Protein 3AJX (pdb70)

Foldseek 3Di:
DFEEEAAADAELVLLQVLCVLAVVLGQEYEDDCNNCVRPNLLSQLVNCVVVVNHAYEYAVQAQDPQLVVLQVNVVSPHQEYEHELNHDLVSLLNSQVNCVVSVGFYEYEPEPPPQLLVSQLVSVVSPHQFYELEYDPVRLPDPPDDQVVSLVSLLSNPTAYEYYRQDALVCLVVNVVSPHPYYYHYCQQSVDPRNNVRSNSSSVSHD/DFEEEAAADAELVLLQVLCVLQVVLGQEYEDDCNNCVRPNLLSQLVSCVVCVVHQYEYAVQAQDPQLVVLQVNVVSPHQEYEHELPHDLVSLLNVQVNCVVSVGFYEYEDEPPPQLLVSQLVSVVSPHQGYELEYDPVRLPDPPDDQVVSLVSLLNNVTAYEYYDQDALVCLVVRVVSPHPYYYDYCQQSVDPRNNVSSVSNSVSHD/DFEEEAAADAELVLLQVLCVLAVVLGQEYEDDCNNCVRPNLLSLLVSCVVPVNHQYEYANQAQDPQLVVLQVNVVSHHQEYEHELNHDLVSLLNNQVSCVVSVGFYEYEDEPPPLLLVSQLVSVVSPHQFYELDYDPVRLPDPPDDQVVSLVSCLSNPTAYEYYRQDALVCLVVNVVSPHPYYYHYCQQSVDPRNNVSSNSSSVSHD/DFEEEAEADAELVLLQVLCVLQVVLGQEYEDDCNNCVRPNLLSQLVSCVVCVNHQYEYAVCAQDPQQVVLQVNVVSPHQEYEHELPHDLVSLLNNQVNCVVSVGFYEYEDEPPPQLLVSQLVSVVSPHQGYELEYDPVRLPDPPDDQVVSLVSLLNNPTAYEYYHQDALVCLVVRVVSPHPYYYDYCQQSVDPRNSVRSVSNSVSHD

CATH classification: 3.20.20.70

Secondary structure (DSSP, 8-state):
-EEEEEE--S-HHHHHHHHHHHGGG-SEEEE-HHHHHHH-THHHHHHHHHSTTSEEEEEEEE-S-HHHHHHHHHHTT-SEEEEETTS-HHHHHHHHHHHHHHT-EEEEE-TT-SSHHHHHHHHHHTT-SEEEEE--HHHHTSTT--THHHHHHHHHHTS-EEEESS--GGGHHHHHHTT-SEEEESHHHHTSSSHHHHHHHHHHT--/-EEEEEE--S-HHHHHHHHHHHGGG-SEEEE-HHHHHHH-THHHHHHHHH-TTSEEEEEEEE-S-HHHHHHHHHHTT-SEEEEETTS-HHHHHHHHHHHHHHT-EEEEE-TT-SSHHHHHHHHHTTT-SEEEEE--HHHHTSTT--THHHHHHHHHHTS-EEEESS--GGGHHHHHHTT-SEEEESHHHHTSSSHHHHHHHHHHH--/-EEEEEE--S-HHHHHHHHHHHGGG-SEEEE-HHHHHHH-THHHHHHHHH-TTSEEEEEEEE-S-HHHHHHHHHHTT-SEEEEETTS-HHHHHHHHHHHHHHT-EEEEE-TT-SSHHHHHHHHHHTT-SEEEEE--HHHHTSTT--THHHHHHHHHHTS-EEEESS--GGGHHHHHHTT-SEEEESHHHHTSSSHHHHHHHHHHT--/-EEEEEE--SSHHHHHHHHHHHGGG-SEEEE-HHHHHHH-THHHHHHHHH-TTSEEEEEEEE-S-HHHHHHHHHHTT-SEEEEETTS-HHHHHHHHHHHHHTT-EEEEE-TT-SSHHHHHHHHHTTT-SEEEEE--HHHHTSTT--THHHHHHHHHH-S-EEEESS--GGGHHHHHHTT-SEEEESHHHHTSSSHHHHHHHHHHH--

B-factor: mean 15.01, std 6.83, range [3.94, 45.43]

Radius of gyration: 31.23 Å; Cα contacts (8 Å, |Δi|>4): 1990; chains: 4; bounding box: 54×45×104 Å

Solvent-accessible surface area: 30553 Å² total; per-residue (Å²): 50,80,0,0,0,6,0,28,22,39,33,20,120,36,0,61,96,11,0,48,84,0,10,129,45,1,42,3,0,6,0,0,7,14,0,1,5,19,51,0,24,70,0,0,69,30,0,44,172,55,29,81,144,55,56,0,1,0,4,1,21,2,9,19,13,0,85,71,3,2,34,25,0,3,149,15,17,0,32,20,1,0,0,1,2,29,2,48,68,39,1,0,42,15,0,18,141,5,2,114,80,58,143,55,2,1,0,0,0,0,8,41,22,166,71,27,16,74,28,0,87,86,0,114,86,52,28,4,94,20,0,3,0,22,0,2,83,30,50,48,84,86,134,79,62,78,18,87,48,8,10,56,17,2,94,149,1,189,6,69,9,0,0,7,6,33,2,119,68,92,44,0,74,40,0,42,184,9,51,6,83,2,0,7,0,16,41,32,0,30,25,32,22,31,18,30,10,15,0,81,56,1,75,82,33,26,128,54,95,0,0,0,8,0,32,47,65,37,19,125,32,0,58,106,8,0,47,92,0,10,130,47,2,45,3,0,6,0,0,6,15,0,1,5,18,52,0,23,72,0,0,68,29,0,47,176,57,23,92,115,36,56,0,1,0,4,1,20,2,8,19,15,0,58,29,4,1,16,13,0,5,140,14,18,0,34,20,1,0,0,1,1,36,3,47,66,34,1,0,45,12,0,30,123,2,3,140,71,56,141,58,2,1,0,0,0,0,8,48,28,183,74,24,8,63,34,0,96,82,0,105,89,50,32,0,109,22,0,3,0,21,0,2,90,31,54,46,85,88,137,77,62,79,18,86,47,9,9,53,15,1,92,141,3,201,17,40,9,0,0,7,7,38,3,124,66,92,41,0,75,40,0,43,188,12,45,6,91,6,0,6,0,15,43,30,0,54,62,34,117,79,20,32,40,10,0,122,100,2,74,83,29,26,127,50,80,0,0,0,6,0,26,40,57,37,19,125,26,0,59,101,9,0,48,85,0,9,127,48,2,46,2,0,6,0,0,6,13,0,1,5,21,53,0,21,72,0,0,70,28,0,45,175,55,29,83,141,53,53,0,0,0,4,1,19,2,9,18,14,0,86,72,3,1,34,26,0,3,148,16,16,0,32,21,1,0,0,1,2,28,3,50,68,39,1,0,43,15,0,17,143,4,2,109,81,61,144,56,2,2,0,0,0,0,9,42,22,164,69,26,12,64,29,0,86,83,0,109,88,53,24,3,95,20,0,3,0,21,0,2,63,29,55,48,84,84,136,79,63,81,22,90,46,8,13,58,17,2,98,134,1,191,7,67,9,0,0,8,5,32,2,118,49,92,44,0,53,41,0,39,173,11,54,7,77,1,0,7,0,15,31,33,0,31,8,30,21,20,18,26,30,14,0,101,73,1,74,83,30,24,128,55,99,0,0,0,8,0,31,48,62,40,22,126,32,0,60,104,7,0,47,92,0,8,126,47,3,47,3,0,8,0,0,6,13,0,1,5,19,54,0,20,72,0,0,68,28,0,51,178,58,22,98,111,34,57,0,0,0,4,1,22,2,7,19,15,0,29,12,4,1,34,9,0,6,169,14,17,0,33,20,1,0,1,0,1,37,2,49,66,35,1,0,45,13,0,29,100,3,3,144,54,86,142,59,2,1,0,0,0,0,8,49,25,183,78,25,8,65,36,0,91,82,0,103,87,52,33,0,108,23,0,4,0,22,0,1,91,29,56,47,85,89,135,75,65,81,19,90,47,9,10,56,15,1,88,139,3,199,18,36,8,0,0,7,5,37,4,126,63,91,43,0,76,39,0,43,179,9,46,6,90,6,0,6,0,15,42,33,0,54,61,34,117,80,17,32,40,15,0,122,98,2,76,83,28,25,128

InterPro domains:
  IPR001754 Orotidine 5'-phosphate decarboxylase domain [PF00215] (1-201)
  IPR001754 Orotidine 5'-phosphate decarboxylase domain [SM00934] (2-202)
  IPR011060 Ribulose-phosphate binding barrel [SSF51366] (2-206)
  IPR013785 Aldolase-type TIM barrel [G3DSA:3.20.20.70] (1-207)
  IPR017553 3-hexulose-6-phosphate synthase [TIGR03128] (3-206)
  IPR041710 HPS/KGPDC domain [cd04726] (1-191)

Organism: Mycobacterium gastri (NCBI:txid1777)

Structure (mmCIF, N/CA/C/O backbone):
data_3AJX
#
_entry.id   3AJX
#
_cell.length_a   65.043
_cell.length_b   57.354
_cell.length_c   113.623
_cell.angle_alpha   90.00
_cell.angle_beta   90.69
_cell.angle_gamma   90.00
#
_symmetry.space_group_name_H-M   'P 1 21 1'
#
loop_
_entity.id
_entity.type
_entity.pdbx_description
1 polymer '3-hexulose-6-phosphate synthase'
2 non-polymer 'CHLORIDE ION'
3 non-polymer 'MAGNESIUM ION'
4 non-polymer 'SULFATE ION'
5 water water
#
loop_
_atom_site.group_PDB
_atom_site.id
_atom_site.type_symbol
_atom_site.label_atom_id
_atom_site.label_alt_id
_atom_site.label_comp_id
_atom_site.label_asym_id
_atom_site.label_entity_id
_atom_site.label_seq_id
_atom_site.pdbx_PDB_ins_code
_atom_site.Cartn_x
_atom_site.Cartn_y
_atom_site.Cartn_z
_atom_site.occupancy
_atom_site.B_iso_or_equiv
_atom_site.auth_seq_id
_atom_site.auth_comp_id
_atom_site.auth_asym_id
_atom_site.auth_atom_id
_atom_site.pdbx_PDB_model_num
ATOM 1 N N . MET A 1 1 ? 39.979 -9.608 24.763 1.00 14.32 1001 MET A N 1
ATOM 2 C CA . MET A 1 1 ? 38.671 -9.340 24.098 1.00 12.60 1001 MET A CA 1
ATOM 3 C C . MET A 1 1 ? 38.079 -8.019 24.567 1.00 13.38 1001 MET A C 1
ATOM 4 O O . MET A 1 1 ? 38.093 -7.705 25.756 1.00 14.29 1001 MET A O 1
ATOM 9 N N . LYS A 1 2 ? 37.556 -7.248 23.621 1.00 12.21 1002 LYS A N 1
ATOM 10 C CA . LYS A 1 2 ? 36.957 -5.958 23.926 1.00 11.70 1002 LYS A CA 1
ATOM 11 C C . LYS A 1 2 ? 35.447 -6.078 24.101 1.00 10.57 1002 LYS A C 1
ATOM 12 O O . LYS A 1 2 ? 34.840 -7.075 23.706 1.00 11.10 1002 LYS A O 1
ATOM 18 N N . LEU A 1 3 ? 34.850 -5.054 24.704 1.00 9.93 1003 LEU A N 1
ATOM 19 C CA . LEU A 1 3 ? 33.412 -5.030 24.922 1.00 9.75 1003 LEU A CA 1
ATOM 20 C C . LEU A 1 3 ? 32.804 -3.886 24.131 1.00 9.67 1003 LEU A C 1
ATOM 21 O O . LEU A 1 3 ? 33.278 -2.750 24.198 1.00 10.47 1003 LEU A O 1
ATOM 26 N N . GLN A 1 4 ? 31.751 -4.196 23.382 1.00 8.40 1004 GLN A N 1
ATOM 27 C CA . GLN A 1 4 ? 31.060 -3.209 22.564 1.00 8.85 1004 GLN A CA 1
ATOM 28 C C . GLN A 1 4 ? 29.591 -3.091 22.960 1.00 7.68 1004 GLN A C 1
ATOM 29 O O . GLN A 1 4 ? 28.896 -4.101 23.097 1.00 10.24 1004 GLN A O 1
ATOM 35 N N . VAL A 1 5 ? 29.118 -1.862 23.155 1.00 7.71 1005 VAL A N 1
ATOM 36 C CA . VAL A 1 5 ? 27.712 -1.656 23.487 1.00 9.11 1005 VAL A CA 1
ATOM 37 C C . VAL A 1 5 ? 26.947 -1.282 22.219 1.00 8.58 1005 VAL A C 1
ATOM 38 O O . VAL A 1 5 ? 27.310 -0.341 21.514 1.00 9.18 1005 VAL A O 1
ATOM 42 N N . ALA A 1 6 ? 25.906 -2.048 21.916 1.00 8.07 1006 ALA A N 1
ATOM 43 C CA . ALA A 1 6 ? 25.092 -1.779 20.737 1.00 9.02 1006 ALA A CA 1
ATOM 44 C C . ALA A 1 6 ? 23.915 -0.911 21.155 1.00 10.05 1006 ALA A C 1
ATOM 45 O O . ALA A 1 6 ? 22.947 -1.404 21.743 1.00 9.65 1006 ALA A O 1
ATOM 47 N N . ILE A 1 7 ? 24.007 0.385 20.866 1.00 9.81 1007 ILE A N 1
ATOM 48 C CA . ILE A 1 7 ? 22.935 1.310 21.214 1.00 10.74 1007 ILE A CA 1
ATOM 49 C C . ILE A 1 7 ? 21.871 1.279 20.119 1.00 10.36 1007 ILE A C 1
ATOM 50 O O . ILE A 1 7 ? 21.883 2.087 19.189 1.00 12.40 1007 ILE A O 1
ATOM 55 N N . ASP A 1 8 ? 20.958 0.322 20.233 1.00 12.42 1008 ASP A N 1
ATOM 56 C CA . ASP A 1 8 ? 19.892 0.157 19.261 1.00 13.51 1008 ASP A CA 1
ATOM 57 C C . ASP A 1 8 ? 18.638 0.890 19.716 1.00 15.62 1008 ASP A C 1
ATOM 58 O O . ASP A 1 8 ? 17.555 0.308 19.796 1.00 17.40 1008 ASP A O 1
ATOM 63 N N . LEU A 1 9 ? 18.804 2.173 20.025 1.00 14.56 1009 LEU A N 1
ATOM 64 C CA . LEU A 1 9 ? 17.704 3.013 20.478 1.00 14.68 1009 LEU A CA 1
ATOM 65 C C . LEU A 1 9 ? 17.228 3.907 19.334 1.00 14.76 1009 LEU A C 1
ATOM 66 O O . LEU A 1 9 ? 17.716 3.785 18.209 1.00 14.73 1009 LEU A O 1
ATOM 71 N N . LEU A 1 10 ? 16.291 4.811 19.608 1.00 13.24 1010 LEU A N 1
ATOM 72 C CA . LEU A 1 10 ? 15.752 5.651 18.540 1.00 12.33 1010 LEU A CA 1
ATOM 73 C C . LEU A 1 10 ? 15.963 7.161 18.607 1.00 12.11 1010 LEU A C 1
ATOM 74 O O . LEU A 1 10 ? 15.458 7.887 17.749 1.00 14.65 1010 LEU A O 1
ATOM 79 N N . SER A 1 11 ? 16.691 7.650 19.604 1.00 12.01 1011 SER A N 1
ATOM 80 C CA . SER A 1 11 ? 16.925 9.089 19.689 1.00 11.58 1011 SER A CA 1
ATOM 81 C C . SER A 1 11 ? 18.338 9.406 20.141 1.00 12.22 1011 SER A C 1
ATOM 82 O O . SER A 1 11 ? 18.951 8.640 20.887 1.00 13.56 1011 SER A O 1
ATOM 85 N N . THR A 1 12 ? 18.850 10.542 19.678 1.00 12.78 1012 THR A N 1
ATOM 86 C CA . THR A 1 12 ? 20.190 10.991 20.033 1.00 14.52 1012 THR A CA 1
ATOM 87 C C . THR A 1 12 ? 20.262 11.239 21.537 1.00 15.29 1012 THR A C 1
ATOM 88 O O . THR A 1 12 ? 21.262 10.933 22.185 1.00 14.18 1012 THR A O 1
ATOM 92 N N . GLU A 1 13 ? 19.192 11.798 22.087 1.00 16.89 1013 GLU A N 1
ATOM 93 C CA . GLU A 1 13 ? 19.132 12.075 23.516 1.00 16.99 1013 GLU A CA 1
ATOM 94 C C . GLU A 1 13 ? 19.321 10.779 24.305 1.00 15.38 1013 GLU A C 1
ATOM 95 O O . GLU A 1 13 ? 20.133 10.713 25.226 1.00 15.25 1013 GLU A O 1
ATOM 101 N N . ALA A 1 14 ? 18.571 9.748 23.928 1.00 14.47 1014 ALA A N 1
ATOM 102 C CA . ALA A 1 14 ? 18.650 8.452 24.599 1.00 14.05 1014 ALA A CA 1
ATOM 103 C C . ALA A 1 14 ? 20.028 7.821 24.432 1.00 14.24 1014 ALA A C 1
ATOM 104 O O . ALA A 1 14 ? 20.572 7.239 25.373 1.00 13.64 1014 ALA A O 1
ATOM 106 N N . ALA A 1 15 ? 20.584 7.933 23.230 1.00 13.48 1015 ALA A N 1
ATOM 107 C CA . ALA A 1 15 ? 21.897 7.369 22.938 1.00 12.01 1015 ALA A CA 1
ATOM 108 C C . ALA A 1 15 ? 22.982 8.038 23.776 1.00 12.55 1015 ALA A C 1
ATOM 109 O O . ALA A 1 15 ? 23.850 7.365 24.330 1.00 12.53 1015 ALA A O 1
ATOM 111 N N . LEU A 1 16 ? 22.932 9.363 23.867 1.00 12.71 1016 LEU A N 1
ATOM 112 C CA . LEU A 1 16 ? 23.914 10.108 24.649 1.00 13.63 1016 LEU A CA 1
ATOM 113 C C . LEU A 1 16 ? 23.812 9.781 26.136 1.00 14.26 1016 LEU A C 1
ATOM 114 O O . LEU A 1 16 ? 24.826 9.620 26.816 1.00 13.40 1016 LEU A O 1
ATOM 119 N N . GLU A 1 17 ? 22.587 9.689 26.646 1.00 15.26 1017 GLU A N 1
ATOM 120 C CA . GLU A 1 17 ? 22.398 9.375 28.054 1.00 17.03 1017 GLU A CA 1
ATOM 121 C C . GLU A 1 17 ? 22.946 7.989 28.367 1.00 17.07 1017 GLU A C 1
ATOM 122 O O . GLU A 1 17 ? 23.620 7.798 29.378 1.00 16.30 1017 GLU A O 1
ATOM 128 N N . LEU A 1 18 ? 22.667 7.023 27.494 1.00 14.48 1018 LEU A N 1
ATOM 129 C CA . LEU A 1 18 ? 23.150 5.663 27.703 1.00 14.64 1018 LEU A CA 1
ATOM 130 C C . LEU A 1 18 ? 24.667 5.607 27.613 1.00 14.53 1018 LEU A C 1
ATOM 131 O O . LEU A 1 18 ? 25.324 5.005 28.461 1.00 14.16 1018 LEU A O 1
ATOM 136 N N . ALA A 1 19 ? 25.222 6.236 26.581 1.00 14.13 1019 ALA A N 1
ATOM 137 C CA . ALA A 1 19 ? 26.669 6.244 26.396 1.00 14.36 1019 ALA A CA 1
ATOM 138 C C . ALA A 1 19 ? 27.361 6.844 27.617 1.00 15.02 1019 ALA A C 1
ATOM 139 O O . ALA A 1 19 ? 28.436 6.397 28.011 1.00 13.92 1019 ALA A O 1
ATOM 141 N N . GLY A 1 20 ? 26.741 7.857 28.214 1.00 15.54 1020 GLY A N 1
ATOM 142 C CA . GLY A 1 20 ? 27.330 8.486 29.382 1.00 17.32 1020 GLY A CA 1
ATOM 143 C C . GLY A 1 20 ? 27.422 7.552 30.576 1.00 18.10 1020 GLY A C 1
ATOM 144 O O . GLY A 1 20 ? 28.364 7.635 31.367 1.00 18.88 1020 GLY A O 1
ATOM 145 N N . LYS A 1 21 ? 26.447 6.657 30.703 1.00 17.59 1021 LYS A N 1
ATOM 146 C CA . LYS A 1 21 ? 26.404 5.713 31.817 1.00 17.64 1021 LYS A CA 1
ATOM 147 C C . LYS A 1 21 ? 27.292 4.480 31.660 1.00 16.72 1021 LYS A C 1
ATOM 148 O O . LYS A 1 21 ? 27.738 3.907 32.655 1.00 16.59 1021 LYS A O 1
ATOM 154 N N . VAL A 1 22 ? 27.552 4.069 30.422 1.00 15.59 1022 VAL A N 1
ATOM 155 C CA . VAL A 1 22 ? 28.350 2.866 30.189 1.00 13.78 1022 VAL A CA 1
ATOM 156 C C . VAL A 1 22 ? 29.716 3.045 29.527 1.00 14.16 1022 VAL A C 1
ATOM 157 O O . VAL A 1 22 ? 30.500 2.100 29.479 1.00 13.80 1022 VAL A O 1
ATOM 161 N N . ALA A 1 23 ? 30.004 4.244 29.026 1.00 13.99 1023 ALA A N 1
ATOM 162 C CA . ALA A 1 23 ? 31.269 4.516 28.340 1.00 15.89 1023 ALA A CA 1
ATOM 163 C C . ALA A 1 23 ? 32.524 3.996 29.040 1.00 16.88 1023 ALA A C 1
ATOM 164 O O . ALA A 1 23 ? 33.398 3.399 28.407 1.00 15.11 1023 ALA A O 1
ATOM 166 N N . GLU A 1 24 ? 32.614 4.227 30.344 1.00 16.97 1024 GLU A N 1
ATOM 167 C CA . GLU A 1 24 ? 33.778 3.802 31.115 1.00 17.38 1024 GLU A CA 1
ATOM 168 C C . GLU A 1 24 ? 34.005 2.294 31.142 1.00 16.68 1024 GLU A C 1
ATOM 169 O O . GLU A 1 24 ? 35.111 1.838 31.431 1.00 17.29 1024 GLU A O 1
ATOM 175 N N . TYR A 1 25 ? 32.969 1.521 30.833 1.00 14.76 1025 TYR A N 1
ATOM 176 C CA . TYR A 1 25 ? 33.078 0.066 30.857 1.00 15.50 1025 TYR A CA 1
ATOM 177 C C . TYR A 1 25 ? 33.225 -0.587 29.488 1.00 14.81 1025 TYR A C 1
ATOM 178 O O . TYR A 1 25 ? 33.404 -1.802 29.395 1.00 15.26 1025 TYR A O 1
ATOM 187 N N . VAL A 1 26 ? 33.155 0.209 28.428 1.00 15.19 1026 VAL A N 1
ATOM 188 C CA . VAL A 1 26 ? 33.257 -0.342 27.078 1.00 13.57 1026 VAL A CA 1
ATOM 189 C C . VAL A 1 26 ? 34.396 0.241 26.257 1.00 13.89 1026 VAL A C 1
ATOM 190 O O . VAL A 1 26 ? 34.874 1.347 26.518 1.00 14.15 1026 VAL A O 1
ATOM 194 N N . ASP A 1 27 ? 34.817 -0.519 25.250 1.00 13.38 1027 ASP A N 1
ATOM 195 C CA . ASP A 1 27 ? 35.892 -0.109 24.355 1.00 12.74 1027 ASP A CA 1
ATOM 196 C C . ASP A 1 27 ? 35.307 0.507 23.092 1.00 11.93 1027 ASP A C 1
ATOM 197 O O . ASP A 1 27 ? 35.874 1.434 22.512 1.00 11.60 1027 ASP A O 1
ATOM 202 N N . ILE A 1 28 ? 34.155 -0.014 22.682 1.00 10.30 1028 ILE A N 1
ATOM 203 C CA . ILE A 1 28 ? 33.494 0.439 21.469 1.00 9.86 1028 ILE A CA 1
ATOM 204 C C . ILE A 1 28 ? 32.053 0.833 21.735 1.00 8.98 1028 ILE A C 1
ATOM 205 O O . ILE A 1 28 ? 31.323 0.118 22.422 1.00 9.09 1028 ILE A O 1
ATOM 210 N N . ILE A 1 29 ? 31.657 1.986 21.203 1.00 8.99 1029 ILE A N 1
ATOM 211 C CA . ILE A 1 29 ? 30.286 2.464 21.337 1.00 8.45 1029 ILE A CA 1
ATOM 212 C C . ILE A 1 29 ? 29.651 2.384 19.955 1.00 8.21 1029 ILE A C 1
ATOM 213 O O . ILE A 1 29 ? 30.060 3.089 19.030 1.00 8.68 1029 ILE A O 1
ATOM 218 N N . GLU A 1 30 ? 28.661 1.510 19.823 1.00 8.33 1030 GLU A N 1
ATOM 219 C CA . GLU A 1 30 ? 27.967 1.327 18.555 1.00 9.59 1030 GLU A CA 1
ATOM 220 C C . GLU A 1 30 ? 26.654 2.089 18.475 1.00 10.63 1030 GLU A C 1
ATOM 221 O O . GLU A 1 30 ? 25.852 2.058 19.408 1.00 10.40 1030 GLU A O 1
ATOM 227 N N . LEU A 1 31 ? 26.452 2.773 17.353 1.00 9.62 1031 LEU A N 1
ATOM 228 C CA . LEU A 1 31 ? 25.208 3.489 17.094 1.00 10.98 1031 LEU A CA 1
ATOM 229 C C . LEU A 1 31 ? 24.471 2.519 16.174 1.00 10.20 1031 LEU A C 1
ATOM 230 O O . LEU A 1 31 ? 24.889 2.288 15.037 1.00 9.57 1031 LEU A O 1
ATOM 235 N N . GLY A 1 32 ? 23.390 1.942 16.681 1.00 10.13 1032 GLY A N 1
ATOM 236 C CA . GLY A 1 32 ? 22.634 0.968 15.916 1.00 9.69 1032 GLY A CA 1
ATOM 237 C C . GLY A 1 32 ? 22.025 1.453 14.619 1.00 10.15 1032 GLY A C 1
ATOM 238 O O . GLY A 1 32 ? 21.853 2.650 14.397 1.00 9.86 1032 GLY A O 1
ATOM 239 N N . THR A 1 33 ? 21.687 0.500 13.760 1.00 10.38 1033 THR A N 1
ATOM 240 C CA . THR A 1 33 ? 21.095 0.815 12.471 1.00 10.35 1033 THR A CA 1
ATOM 241 C C . THR A 1 33 ? 19.793 1.609 12.610 1.00 11.44 1033 THR A C 1
ATOM 242 O O . THR A 1 33 ? 19.595 2.604 11.917 1.00 11.74 1033 THR A O 1
ATOM 246 N N . PRO A 1 34 ? 18.884 1.186 13.509 1.00 12.20 1034 PRO A N 1
ATOM 247 C CA . PRO A 1 34 ? 17.637 1.948 13.647 1.00 13.18 1034 PRO A CA 1
ATOM 248 C C . PRO A 1 34 ? 17.884 3.370 14.158 1.00 10.65 1034 PRO A C 1
ATOM 249 O O . PRO A 1 34 ? 17.163 4.300 13.803 1.00 12.25 1034 PRO A O 1
ATOM 253 N N . LEU A 1 35 ? 18.910 3.532 14.988 1.00 11.29 1035 LEU A N 1
ATOM 254 C CA . LEU A 1 35 ? 19.256 4.842 15.537 1.00 10.32 1035 LEU A CA 1
ATOM 255 C C . LEU A 1 35 ? 19.739 5.786 14.439 1.00 11.51 1035 LEU A C 1
ATOM 256 O O . LEU A 1 35 ? 19.365 6.963 14.396 1.00 10.94 1035 LEU A O 1
ATOM 261 N N . ILE A 1 36 ? 20.580 5.269 13.553 1.00 10.32 1036 ILE A N 1
ATOM 262 C CA . ILE A 1 36 ? 21.094 6.068 12.451 1.00 9.47 1036 ILE A CA 1
ATOM 263 C C . ILE A 1 36 ? 19.964 6.424 11.486 1.00 9.30 1036 ILE A C 1
ATOM 264 O O . ILE A 1 36 ? 19.877 7.552 11.016 1.00 9.11 1036 ILE A O 1
ATOM 269 N N . LYS A 1 37 ? 19.085 5.473 11.196 1.00 9.69 1037 LYS A N 1
ATOM 270 C CA . LYS A 1 37 ? 17.985 5.760 10.281 1.00 9.83 1037 LYS A CA 1
ATOM 271 C C . LYS A 1 37 ? 16.998 6.738 10.911 1.00 11.24 1037 LYS A C 1
ATOM 272 O O . LYS A 1 37 ? 16.316 7.488 10.213 1.00 12.27 1037 LYS A O 1
ATOM 278 N N . ALA A 1 38 ? 16.944 6.744 12.237 1.00 11.16 1038 ALA A N 1
ATOM 279 C CA . ALA A 1 38 ? 16.032 7.628 12.946 1.00 12.23 1038 ALA A CA 1
ATOM 280 C C . ALA A 1 38 ? 16.523 9.070 12.994 1.00 11.66 1038 ALA A C 1
ATOM 281 O O . ALA A 1 38 ? 15.773 10.001 12.684 1.00 12.07 1038 ALA A O 1
ATOM 283 N N . GLU A 1 39 ? 17.790 9.241 13.362 1.00 12.24 1039 GLU A N 1
ATOM 284 C CA . GLU A 1 39 ? 18.394 10.564 13.524 1.00 11.69 1039 GLU A CA 1
ATOM 285 C C . GLU A 1 39 ? 19.328 11.051 12.422 1.00 12.09 1039 GLU A C 1
ATOM 286 O O . GLU A 1 39 ? 19.588 12.251 12.318 1.00 12.12 1039 GLU A O 1
ATOM 292 N N . GLY A 1 40 ? 19.843 10.138 11.609 1.00 12.08 1040 GLY A N 1
ATOM 293 C CA . GLY A 1 40 ? 20.770 10.551 10.573 1.00 11.75 1040 GLY A CA 1
ATOM 294 C C . GLY A 1 40 ? 22.171 10.546 11.156 1.00 11.57 1040 GLY A C 1
ATOM 295 O O . GLY A 1 40 ? 22.355 10.215 12.330 1.00 10.90 1040 GLY A O 1
ATOM 296 N N . LEU A 1 41 ? 23.154 10.933 10.349 1.00 11.62 1041 LEU A N 1
ATOM 297 C CA . LEU A 1 41 ? 24.556 10.945 10.763 1.00 11.92 1041 LEU A CA 1
ATOM 298 C C . LEU A 1 41 ? 24.901 11.806 11.978 1.00 11.88 1041 LEU A C 1
ATOM 299 O O . LEU A 1 41 ? 25.917 11.566 12.630 1.00 11.59 1041 LEU A O 1
ATOM 304 N N . SER A 1 42 ? 24.069 12.796 12.295 1.00 12.26 1042 SER A N 1
ATOM 305 C CA . SER A 1 42 ? 24.357 13.665 13.435 1.00 12.86 1042 SER A CA 1
ATOM 306 C C . SER A 1 42 ? 24.478 12.922 14.764 1.00 10.91 1042 SER A C 1
ATOM 307 O O . SER A 1 42 ? 25.154 13.395 15.674 1.00 12.33 1042 SER A O 1
ATOM 310 N N . VAL A 1 43 ? 23.840 11.760 14.890 1.00 11.10 1043 VAL A N 1
ATOM 311 C CA . VAL A 1 43 ? 23.947 11.028 16.148 1.00 10.25 1043 VAL A CA 1
ATOM 312 C C . VAL A 1 43 ? 25.375 10.501 16.318 1.00 10.21 1043 VAL A C 1
ATOM 313 O O . VAL A 1 43 ? 25.888 10.416 17.435 1.00 9.98 1043 VAL A O 1
ATOM 317 N N . ILE A 1 44 ? 26.016 10.158 15.203 1.00 10.27 1044 ILE A N 1
ATOM 318 C CA . ILE A 1 44 ? 27.390 9.667 15.220 1.00 9.59 1044 ILE A CA 1
ATOM 319 C C . ILE A 1 44 ? 28.311 10.787 15.693 1.00 10.61 1044 ILE A C 1
ATOM 320 O O . ILE A 1 44 ? 29.170 10.591 16.553 1.00 12.28 1044 ILE A O 1
ATOM 325 N N . THR A 1 45 ? 28.119 11.966 15.117 1.00 11.57 1045 THR A N 1
ATOM 326 C CA . THR A 1 45 ? 28.932 13.124 15.451 1.00 11.19 1045 THR A CA 1
ATOM 327 C C . THR A 1 45 ? 28.787 13.518 16.913 1.00 11.92 1045 THR A C 1
ATOM 328 O O . THR A 1 45 ? 29.772 13.832 17.579 1.00 12.31 1045 THR A O 1
ATOM 332 N N . ALA A 1 46 ? 27.556 13.485 17.409 1.00 11.48 1046 ALA A N 1
ATOM 333 C CA . ALA A 1 46 ? 27.284 13.848 18.797 1.00 12.90 1046 ALA A CA 1
ATOM 334 C C . ALA A 1 46 ? 27.950 12.896 19.785 1.00 13.45 1046 ALA A C 1
ATOM 335 O O . ALA A 1 46 ? 28.536 13.327 20.778 1.00 14.00 1046 ALA A O 1
ATOM 337 N N . VAL A 1 47 ? 27.859 11.599 19.513 1.00 12.15 1047 VAL A N 1
ATOM 338 C CA . VAL A 1 47 ? 28.451 10.606 20.397 1.00 13.17 1047 VAL A CA 1
ATOM 339 C C . VAL A 1 47 ? 29.975 10.664 20.388 1.00 13.23 1047 VAL A C 1
ATOM 340 O O . VAL A 1 47 ? 30.609 10.540 21.438 1.00 13.99 1047 VAL A O 1
ATOM 344 N N . LYS A 1 48 ? 30.567 10.858 19.212 1.00 12.53 1048 LYS A N 1
ATOM 345 C CA . LYS A 1 48 ? 32.024 10.928 19.120 1.00 13.00 1048 LYS A CA 1
ATOM 346 C C . LYS A 1 48 ? 32.524 12.169 19.855 1.00 15.25 1048 LYS A C 1
ATOM 347 O O . LYS A 1 48 ? 33.570 12.139 20.502 1.00 15.20 1048 LYS A O 1
ATOM 353 N N . LYS A 1 49 ? 31.765 13.256 19.761 1.00 15.91 1049 LYS A N 1
ATOM 354 C CA . LYS A 1 49 ? 32.143 14.500 20.424 1.00 17.28 1049 LYS A CA 1
ATOM 355 C C . LYS A 1 49 ? 32.127 14.335 21.942 1.00 16.85 1049 LYS A C 1
ATOM 356 O O . LYS A 1 49 ? 32.996 14.858 22.642 1.00 17.95 1049 LYS A O 1
ATOM 362 N N . ALA A 1 50 ? 31.137 13.603 22.446 1.00 15.36 1050 ALA A N 1
ATOM 363 C CA . ALA A 1 50 ? 31.004 13.370 23.881 1.00 15.21 1050 ALA A CA 1
ATOM 364 C C . ALA A 1 50 ? 31.981 12.312 24.399 1.00 16.44 1050 ALA A C 1
ATOM 365 O O . ALA A 1 50 ? 32.267 12.258 25.596 1.00 16.73 1050 ALA A O 1
ATOM 367 N N . HIS A 1 51 ? 32.492 11.477 23.497 1.00 15.56 1051 HIS A N 1
ATOM 368 C CA . HIS A 1 51 ? 33.429 10.415 23.858 1.00 15.02 1051 HIS A CA 1
ATOM 369 C C . HIS A 1 51 ? 34.502 10.300 22.770 1.00 16.45 1051 HIS A C 1
ATOM 370 O O . HIS A 1 51 ? 34.640 9.261 22.113 1.00 14.90 1051 HIS A O 1
ATOM 377 N N . PRO A 1 52 ? 35.297 11.366 22.585 1.00 16.01 1052 PRO A N 1
ATOM 378 C CA . PRO A 1 52 ? 36.364 11.436 21.585 1.00 17.09 1052 PRO A CA 1
ATOM 379 C C . PRO A 1 52 ? 37.440 10.357 21.619 1.00 15.49 1052 PRO A C 1
ATOM 380 O O . PRO A 1 52 ? 38.024 10.041 20.587 1.00 16.31 1052 PRO A O 1
ATOM 384 N N . ASP A 1 53 ? 37.705 9.786 22.787 1.00 16.08 1053 ASP A N 1
ATOM 385 C CA . ASP A 1 53 ? 38.734 8.762 22.873 1.00 17.59 1053 ASP A CA 1
ATOM 386 C C . ASP A 1 53 ? 38.191 7.338 22.911 1.00 16.74 1053 ASP A C 1
ATOM 387 O O . ASP A 1 53 ? 38.901 6.398 23.266 1.00 17.57 1053 ASP A O 1
ATOM 392 N N . LYS A 1 54 ? 36.924 7.189 22.537 1.00 14.77 1054 LYS A N 1
ATOM 393 C CA . LYS A 1 54 ? 36.290 5.880 22.481 1.00 13.48 1054 LYS A CA 1
ATOM 394 C C . LYS A 1 54 ? 36.127 5.545 21.006 1.00 13.27 1054 LYS A C 1
ATOM 395 O O . LYS A 1 54 ? 36.012 6.444 20.175 1.00 14.03 1054 LYS A O 1
ATOM 401 N N . ILE A 1 55 ? 36.131 4.258 20.680 1.00 12.41 1055 ILE A N 1
ATOM 402 C CA . ILE A 1 55 ? 35.951 3.839 19.296 1.00 10.35 1055 ILE A CA 1
ATOM 403 C C . ILE A 1 55 ? 34.461 3.908 18.988 1.00 10.73 1055 ILE A C 1
ATOM 404 O O . ILE A 1 55 ? 33.657 3.254 19.652 1.00 11.08 1055 ILE A O 1
ATOM 409 N N . VAL A 1 56 ? 34.098 4.709 17.991 1.00 9.89 1056 VAL A N 1
ATOM 410 C CA . VAL A 1 56 ? 32.700 4.860 17.600 1.00 10.10 1056 VAL A CA 1
ATOM 411 C C . VAL A 1 56 ? 32.413 4.000 16.372 1.00 9.38 1056 VAL A C 1
ATOM 412 O O . VAL A 1 56 ? 33.054 4.135 15.332 1.00 10.98 1056 VAL A O 1
ATOM 416 N N . PHE A 1 57 ? 31.434 3.116 16.528 1.00 8.73 1057 PHE A N 1
ATOM 417 C CA . PHE A 1 57 ? 31.021 2.139 15.523 1.00 8.09 1057 PHE A CA 1
ATOM 418 C C . PHE A 1 57 ? 29.664 2.544 14.926 1.00 8.00 1057 PHE A C 1
ATOM 419 O O . PHE A 1 57 ? 28.664 2.599 15.638 1.00 8.16 1057 PHE A O 1
ATOM 427 N N . ALA A 1 58 ? 29.636 2.847 13.629 1.00 8.13 1058 ALA A N 1
ATOM 428 C CA . ALA A 1 58 ? 28.387 3.230 12.963 1.00 6.96 1058 ALA A CA 1
ATOM 429 C C . ALA A 1 58 ? 27.847 2.013 12.217 1.00 6.96 1058 ALA A C 1
ATOM 430 O O . ALA A 1 58 ? 28.437 1.581 11.224 1.00 6.44 1058 ALA A O 1
ATOM 432 N N . ASP A 1 59 ? 26.737 1.463 12.706 1.00 7.30 1059 ASP A N 1
ATOM 433 C CA . ASP A 1 59 ? 26.133 0.274 12.106 1.00 7.67 1059 ASP A CA 1
ATOM 434 C C . ASP A 1 59 ? 25.282 0.631 10.891 1.00 7.72 1059 ASP A C 1
ATOM 435 O O . ASP A 1 59 ? 24.051 0.515 10.911 1.00 7.38 1059 ASP A O 1
ATOM 440 N N . MET A 1 60 ? 25.952 1.057 9.826 1.00 6.47 1060 MET A N 1
ATOM 441 C CA . MET A 1 60 ? 25.284 1.448 8.589 1.00 6.74 1060 MET A CA 1
ATOM 442 C C . MET A 1 60 ? 24.625 0.274 7.870 1.00 6.81 1060 MET A C 1
ATOM 443 O O . MET A 1 60 ? 23.582 0.435 7.237 1.00 8.02 1060 MET A O 1
ATOM 448 N N . LYS A 1 61 ? 25.235 -0.906 7.985 1.00 7.05 1061 LYS A N 1
ATOM 449 C CA . LYS A 1 61 ? 24.746 -2.105 7.305 1.00 7.76 1061 LYS A CA 1
ATOM 450 C C . LYS A 1 61 ? 24.570 -1.788 5.823 1.00 7.69 1061 LYS A C 1
ATOM 451 O O . LYS A 1 61 ? 23.559 -2.125 5.207 1.00 7.95 1061 LYS A O 1
ATOM 457 N N . THR A 1 62 ? 25.581 -1.136 5.262 1.00 6.78 1062 THR A N 1
ATOM 458 C CA . THR A 1 62 ? 25.571 -0.754 3.857 1.00 5.94 1062 THR A CA 1
ATOM 459 C C . THR A 1 62 ? 25.357 -1.932 2.911 1.00 6.09 1062 THR A C 1
ATOM 460 O O . THR A 1 62 ? 25.982 -2.983 3.054 1.00 6.37 1062 THR A O 1
ATOM 464 N N . MET A 1 63 ? 24.473 -1.743 1.936 1.00 6.00 1063 MET A N 1
ATOM 465 C CA . MET A 1 63 ? 24.178 -2.791 0.968 1.00 6.95 1063 MET A CA 1
ATOM 466 C C . MET A 1 63 ? 24.594 -2.379 -0.442 1.00 8.87 1063 MET A C 1
ATOM 467 O O . MET A 1 63 ? 24.773 -3.224 -1.315 1.00 9.90 1063 MET A O 1
ATOM 472 N N . ASP A 1 64 ? 24.740 -1.076 -0.657 1.00 6.66 1064 ASP A N 1
ATOM 473 C CA . ASP A 1 64 ? 25.131 -0.559 -1.965 1.00 8.67 1064 ASP A CA 1
ATOM 474 C C . ASP A 1 64 ? 25.796 0.802 -1.788 1.00 9.15 1064 ASP A C 1
ATOM 475 O O . ASP A 1 64 ? 25.600 1.455 -0.764 1.00 10.36 1064 ASP A O 1
ATOM 480 N N . ALA A 1 65 ? 26.573 1.225 -2.784 1.00 9.87 1065 ALA A N 1
ATOM 481 C CA . ALA A 1 65 ? 27.301 2.494 -2.714 1.00 10.16 1065 ALA A CA 1
ATOM 482 C C . ALA A 1 65 ? 28.196 2.409 -1.477 1.00 9.75 1065 ALA A C 1
ATOM 483 O O . ALA A 1 65 ? 28.125 3.241 -0.570 1.00 11.17 1065 ALA A O 1
ATOM 485 N N . GLY A 1 66 ? 29.030 1.375 -1.453 1.00 10.05 1066 GLY A N 1
ATOM 486 C CA . GLY A 1 66 ? 29.909 1.147 -0.323 1.00 8.16 1066 GLY A CA 1
ATOM 487 C C . GLY A 1 66 ? 30.847 2.282 0.025 1.00 7.47 1066 GLY A C 1
ATOM 488 O O . GLY A 1 66 ? 30.966 2.661 1.193 1.00 8.98 1066 GLY A O 1
ATOM 489 N N . GLU A 1 67 ? 31.524 2.827 -0.977 1.00 7.89 1067 GLU A N 1
ATOM 490 C CA . GLU A 1 67 ? 32.460 3.913 -0.722 1.00 7.39 1067 GLU A CA 1
ATOM 491 C C . GLU A 1 67 ? 31.742 5.147 -0.187 1.00 8.70 1067 GLU A C 1
ATOM 492 O O . GLU A 1 67 ? 32.207 5.774 0.764 1.00 8.20 1067 GLU A O 1
ATOM 498 N N . LEU A 1 68 ? 30.608 5.489 -0.789 1.00 8.67 1068 LEU A N 1
ATOM 499 C CA . LEU A 1 68 ? 29.859 6.664 -0.358 1.00 8.95 1068 LEU A CA 1
ATOM 500 C C . LEU A 1 68 ? 29.345 6.571 1.076 1.00 9.38 1068 LEU A C 1
ATOM 501 O O . LEU A 1 68 ? 29.578 7.475 1.878 1.00 9.39 1068 LEU A O 1
ATOM 506 N N . GLU A 1 69 ? 28.645 5.487 1.404 1.00 8.26 1069 GLU A N 1
ATOM 507 C CA . GLU A 1 69 ? 28.115 5.338 2.754 1.00 7.90 1069 GLU A CA 1
ATOM 508 C C . GLU A 1 69 ? 29.218 5.276 3.802 1.00 7.86 1069 GLU A C 1
ATOM 509 O O . GLU A 1 69 ? 29.081 5.832 4.891 1.00 8.02 1069 GLU A O 1
ATOM 515 N N . ALA A 1 70 ? 30.318 4.610 3.479 1.00 7.78 1070 ALA A N 1
ATOM 516 C CA . ALA A 1 70 ? 31.419 4.522 4.424 1.00 7.59 1070 ALA A CA 1
ATOM 517 C C . ALA A 1 70 ? 32.006 5.918 4.618 1.00 8.34 1070 ALA A C 1
ATOM 518 O O . ALA A 1 70 ? 32.221 6.364 5.745 1.00 10.05 1070 ALA A O 1
ATOM 520 N N . ASP A 1 71 ? 32.243 6.614 3.512 1.00 8.55 1071 ASP A N 1
ATOM 521 C CA . ASP A 1 71 ? 32.827 7.943 3.580 1.00 8.58 1071 ASP A CA 1
ATOM 522 C C . ASP A 1 71 ? 32.029 8.936 4.418 1.00 9.45 1071 ASP A C 1
ATOM 523 O O . ASP A 1 71 ? 32.595 9.624 5.269 1.00 9.09 1071 ASP A O 1
ATOM 528 N N . ILE A 1 72 ? 30.724 9.023 4.194 1.00 8.62 1072 ILE A N 1
ATOM 529 C CA . ILE A 1 72 ? 29.942 9.986 4.959 1.00 8.28 1072 ILE A CA 1
ATOM 530 C C . ILE A 1 72 ? 29.888 9.640 6.445 1.00 8.16 1072 ILE A C 1
ATOM 531 O O . ILE A 1 72 ? 29.857 10.535 7.293 1.00 9.67 1072 ILE A O 1
ATOM 536 N N . ALA A 1 73 ? 29.902 8.348 6.770 1.00 8.44 1073 ALA A N 1
ATOM 537 C CA . ALA A 1 73 ? 29.877 7.927 8.169 1.00 7.41 1073 ALA A CA 1
ATOM 538 C C . ALA A 1 73 ? 31.223 8.243 8.832 1.00 7.95 1073 ALA A C 1
ATOM 539 O O . ALA A 1 73 ? 31.271 8.715 9.972 1.00 8.18 1073 ALA A O 1
ATOM 541 N N . PHE A 1 74 ? 32.316 7.982 8.120 1.00 7.89 1074 PHE A N 1
ATOM 542 C CA . PHE A 1 74 ? 33.650 8.269 8.644 1.00 9.62 1074 PHE A CA 1
ATOM 543 C C . PHE A 1 74 ? 33.809 9.769 8.866 1.00 10.26 1074 PHE A C 1
ATOM 544 O O . PHE A 1 74 ? 34.320 10.204 9.900 1.00 10.06 1074 PHE A O 1
ATOM 552 N N . LYS A 1 75 ? 33.366 10.557 7.893 1.00 10.36 1075 LYS A N 1
ATOM 553 C CA . LYS A 1 75 ? 33.472 12.006 7.991 1.00 10.19 1075 LYS A CA 1
ATOM 554 C C . LYS A 1 75 ? 32.622 12.555 9.128 1.00 10.06 1075 LYS A C 1
ATOM 555 O O . LYS A 1 75 ? 32.931 13.607 9.691 1.00 11.18 1075 LYS A O 1
ATOM 561 N N . ALA A 1 76 ? 31.562 11.829 9.473 1.00 9.95 1076 ALA A N 1
ATOM 562 C CA . ALA A 1 76 ? 30.672 12.240 10.552 1.00 9.34 1076 ALA A CA 1
ATOM 563 C C . ALA A 1 76 ? 31.252 11.887 11.922 1.00 10.29 1076 ALA A C 1
ATOM 564 O O . ALA A 1 76 ? 30.673 12.234 12.951 1.00 11.65 1076 ALA A O 1
ATOM 566 N N . GLY A 1 77 ? 32.384 11.184 11.935 1.00 9.39 1077 GLY A N 1
ATOM 567 C CA . GLY A 1 77 ? 33.016 10.838 13.198 1.00 10.52 1077 GLY A CA 1
ATOM 568 C C . GLY A 1 77 ? 33.167 9.365 13.527 1.00 10.94 1077 GLY A C 1
ATOM 569 O O . GLY A 1 77 ? 33.754 9.016 14.553 1.00 10.12 1077 GLY A O 1
ATOM 570 N N . ALA A 1 78 ? 32.643 8.492 12.677 1.00 9.46 1078 ALA A N 1
ATOM 571 C CA . ALA A 1 78 ? 32.760 7.065 12.933 1.00 10.63 1078 ALA A CA 1
ATOM 572 C C . ALA A 1 78 ? 34.197 6.597 12.742 1.00 8.13 1078 ALA A C 1
ATOM 573 O O . ALA A 1 78 ? 34.919 7.105 11.884 1.00 9.47 1078 ALA A O 1
ATOM 575 N N . ASP A 1 79 ? 34.605 5.629 13.558 1.00 7.92 1079 ASP A N 1
ATOM 576 C CA . ASP A 1 79 ? 35.938 5.050 13.470 1.00 8.14 1079 ASP A CA 1
ATOM 577 C C . ASP A 1 79 ? 35.816 3.727 12.729 1.00 7.94 1079 ASP A C 1
ATOM 578 O O . ASP A 1 79 ? 36.759 3.267 12.090 1.00 9.38 1079 ASP A O 1
ATOM 583 N N . LEU A 1 80 ? 34.634 3.127 12.827 1.00 7.90 1080 LEU A N 1
ATOM 584 C CA . LEU A 1 80 ? 34.341 1.858 12.174 1.00 8.08 1080 LEU A CA 1
ATOM 585 C C . LEU A 1 80 ? 32.939 1.927 11.582 1.00 8.88 1080 LEU A C 1
ATOM 586 O O . LEU A 1 80 ? 32.047 2.549 12.158 1.00 8.44 1080 LEU A O 1
ATOM 591 N N . VAL A 1 81 ? 32.750 1.287 10.432 1.00 8.32 1081 VAL A N 1
ATOM 592 C CA . VAL A 1 81 ? 31.451 1.262 9.775 1.00 9.26 1081 VAL A CA 1
ATOM 593 C C . VAL A 1 81 ? 31.173 -0.158 9.308 1.00 8.45 1081 VAL A C 1
ATOM 594 O O . VAL A 1 81 ? 32.099 -0.894 8.970 1.00 8.55 1081 VAL A O 1
ATOM 598 N N . THR A 1 82 ? 29.902 -0.544 9.305 1.00 6.14 1082 THR A N 1
ATOM 599 C CA . THR A 1 82 ? 29.539 -1.880 8.857 1.00 5.88 1082 THR A CA 1
ATOM 600 C C . THR A 1 82 ? 28.985 -1.890 7.449 1.00 6.05 1082 THR A C 1
ATOM 601 O O . THR A 1 82 ? 28.285 -0.966 7.030 1.00 7.99 1082 THR A O 1
ATOM 605 N N . VAL A 1 83 ? 29.323 -2.954 6.729 1.00 6.76 1083 VAL A N 1
ATOM 606 C CA . VAL A 1 83 ? 28.851 -3.198 5.375 1.00 6.15 1083 VAL A CA 1
ATOM 607 C C . VAL A 1 83 ? 28.351 -4.632 5.472 1.00 6.43 1083 VAL A C 1
ATOM 608 O O . VAL A 1 83 ? 28.975 -5.455 6.142 1.00 7.29 1083 VAL A O 1
ATOM 612 N N . LEU A 1 84 ? 27.225 -4.930 4.836 1.00 5.15 1084 LEU A N 1
ATOM 613 C CA . LEU A 1 84 ? 26.671 -6.282 4.884 1.00 6.80 1084 LEU A CA 1
ATOM 614 C C . LEU A 1 84 ? 27.490 -7.278 4.073 1.00 7.44 1084 LEU A C 1
ATOM 615 O O . LEU A 1 84 ? 27.954 -6.970 2.978 1.00 8.20 1084 LEU A O 1
ATOM 620 N N . GLY A 1 85 ? 27.667 -8.476 4.622 1.00 7.58 1085 GLY A N 1
ATOM 621 C CA . GLY A 1 85 ? 28.401 -9.503 3.906 1.00 7.67 1085 GLY A CA 1
ATOM 622 C C . GLY A 1 85 ? 27.649 -9.909 2.649 1.00 8.95 1085 GLY A C 1
ATOM 623 O O . GLY A 1 85 ? 28.226 -10.481 1.725 1.00 9.45 1085 GLY A O 1
ATOM 624 N N . SER A 1 86 ? 26.353 -9.613 2.619 1.00 9.14 1086 SER A N 1
ATOM 625 C CA . SER A 1 86 ? 25.510 -9.936 1.471 1.00 9.24 1086 SER A CA 1
ATOM 626 C C . SER A 1 86 ? 25.715 -8.949 0.323 1.00 9.17 1086 SER A C 1
ATOM 627 O O . SER A 1 86 ? 25.238 -9.174 -0.789 1.00 9.22 1086 SER A O 1
ATOM 630 N N . ALA A 1 87 ? 26.415 -7.853 0.595 1.00 8.22 1087 ALA A N 1
ATOM 631 C CA . ALA A 1 87 ? 26.672 -6.848 -0.429 1.00 8.07 1087 ALA A CA 1
ATOM 632 C C . ALA A 1 87 ? 27.648 -7.373 -1.472 1.00 7.50 1087 ALA A C 1
ATOM 633 O O . ALA A 1 87 ? 28.390 -8.324 -1.228 1.00 8.97 1087 ALA A O 1
ATOM 635 N N . ASP A 1 88 ? 27.634 -6.753 -2.644 1.00 8.93 1088 ASP A N 1
ATOM 636 C CA . ASP A 1 88 ? 28.530 -7.143 -3.722 1.00 9.33 1088 ASP A CA 1
ATOM 637 C C . ASP A 1 88 ? 29.966 -6.941 -3.246 1.00 10.11 1088 ASP A C 1
ATOM 638 O O . ASP A 1 88 ? 30.228 -6.072 -2.417 1.00 9.81 1088 ASP A O 1
ATOM 643 N N . ASP A 1 89 ? 30.900 -7.733 -3.763 1.00 10.61 1089 ASP A N 1
ATOM 644 C CA . ASP A 1 89 ? 32.294 -7.572 -3.367 1.00 10.46 1089 ASP A CA 1
ATOM 645 C C . ASP A 1 89 ? 32.768 -6.150 -3.662 1.00 10.01 1089 ASP A C 1
ATOM 646 O O . ASP A 1 89 ? 33.533 -5.575 -2.890 1.00 10.27 1089 ASP A O 1
ATOM 651 N N . SER A 1 90 ? 32.314 -5.583 -4.778 1.00 10.01 1090 SER A N 1
ATOM 652 C CA . SER A 1 90 ? 32.723 -4.234 -5.159 1.00 10.10 1090 SER A CA 1
ATOM 653 C C . SER A 1 90 ? 32.244 -3.193 -4.151 1.00 9.31 1090 SER A C 1
ATOM 654 O O . SER A 1 90 ? 32.879 -2.155 -3.973 1.00 8.87 1090 SER A O 1
ATOM 657 N N . THR A 1 91 ? 31.128 -3.477 -3.487 1.00 8.94 1091 THR A N 1
ATOM 658 C CA . THR A 1 91 ? 30.583 -2.568 -2.486 1.00 8.51 1091 THR A CA 1
ATOM 659 C C . THR A 1 91 ? 31.476 -2.596 -1.247 1.00 8.23 1091 THR A C 1
ATOM 660 O O . THR A 1 91 ? 31.801 -1.556 -0.668 1.00 7.06 1091 THR A O 1
ATOM 664 N N . ILE A 1 92 ? 31.876 -3.796 -0.842 1.00 8.43 1092 ILE A N 1
ATOM 665 C CA . ILE A 1 92 ? 32.746 -3.934 0.309 1.00 7.77 1092 ILE A CA 1
ATOM 666 C C . ILE A 1 92 ? 34.096 -3.313 -0.033 1.00 7.75 1092 ILE A C 1
ATOM 667 O O . ILE A 1 92 ? 34.697 -2.625 0.790 1.00 8.65 1092 ILE A O 1
ATOM 672 N N . ALA A 1 93 ? 34.561 -3.545 -1.257 1.00 7.49 1093 ALA A N 1
ATOM 673 C CA . ALA A 1 93 ? 35.837 -2.992 -1.697 1.00 7.84 1093 ALA A CA 1
ATOM 674 C C . ALA A 1 93 ? 35.812 -1.465 -1.634 1.00 7.60 1093 ALA A C 1
ATOM 675 O O . ALA A 1 93 ? 36.797 -0.839 -1.254 1.00 8.68 1093 ALA A O 1
ATOM 677 N N . GLY A 1 94 ? 34.680 -0.876 -2.013 1.00 9.25 1094 GLY A N 1
ATOM 678 C CA . GLY A 1 94 ? 34.543 0.568 -1.992 1.00 7.18 1094 GLY A CA 1
ATOM 679 C C . GLY A 1 94 ? 34.607 1.112 -0.578 1.00 8.28 1094 GLY A C 1
ATOM 680 O O . GLY A 1 94 ? 35.231 2.143 -0.328 1.00 7.19 1094 GLY A O 1
ATOM 681 N N . ALA A 1 95 ? 33.947 0.426 0.349 1.00 6.10 1095 ALA A N 1
ATOM 682 C CA . ALA A 1 95 ? 33.958 0.848 1.742 1.00 7.44 1095 ALA A CA 1
ATOM 683 C C . ALA A 1 95 ? 35.384 0.743 2.283 1.00 8.87 1095 ALA A C 1
ATOM 684 O O . ALA A 1 95 ? 35.850 1.623 3.009 1.00 9.70 1095 ALA A O 1
ATOM 686 N N . VAL A 1 96 ? 36.074 -0.338 1.931 1.00 8.10 1096 VAL A N 1
ATOM 687 C CA . VAL A 1 96 ? 37.445 -0.535 2.383 1.00 8.45 1096 VAL A CA 1
ATOM 688 C C . VAL A 1 96 ? 38.351 0.576 1.847 1.00 8.19 1096 VAL A C 1
ATOM 689 O O . VAL A 1 96 ? 39.249 1.046 2.547 1.00 10.40 1096 VAL A O 1
ATOM 693 N N . LYS A 1 97 ? 38.100 1.010 0.616 1.00 8.66 1097 LYS A N 1
ATOM 694 C CA . LYS A 1 97 ? 38.904 2.071 0.016 1.00 9.30 1097 LYS A CA 1
ATOM 695 C C . LYS A 1 97 ? 38.726 3.355 0.829 1.00 9.66 1097 LYS A C 1
ATOM 696 O O . LYS A 1 97 ? 39.692 4.078 1.094 1.00 8.88 1097 LYS A O 1
ATOM 702 N N . ALA A 1 98 ? 37.494 3.631 1.241 1.00 9.25 1098 ALA A N 1
ATOM 703 C CA . ALA A 1 98 ? 37.233 4.825 2.039 1.00 8.69 1098 ALA A CA 1
ATOM 704 C C . ALA A 1 98 ? 37.895 4.676 3.408 1.00 8.12 1098 ALA A C 1
ATOM 705 O O . ALA A 1 98 ? 38.438 5.636 3.950 1.00 9.31 1098 ALA A O 1
ATOM 707 N N . ALA A 1 99 ? 37.852 3.469 3.968 1.00 8.88 1099 ALA A N 1
ATOM 708 C CA . ALA A 1 99 ? 38.469 3.238 5.269 1.00 8.93 1099 ALA A CA 1
ATOM 709 C C . ALA A 1 99 ? 39.977 3.491 5.192 1.00 9.56 1099 ALA A C 1
ATOM 710 O O . ALA A 1 99 ? 40.555 4.113 6.082 1.00 10.72 1099 ALA A O 1
ATOM 712 N N . GLN A 1 100 ? 40.609 3.015 4.124 1.00 11.24 1100 GLN A N 1
ATOM 713 C CA . GLN A 1 100 ? 42.045 3.209 3.950 1.00 11.74 1100 GLN A CA 1
ATOM 714 C C . GLN A 1 100 ? 42.379 4.688 3.837 1.00 11.50 1100 GLN A C 1
ATOM 715 O O . GLN A 1 100 ? 43.360 5.158 4.411 1.00 13.54 1100 GLN A O 1
ATOM 721 N N . ALA A 1 101 ? 41.547 5.421 3.106 1.00 11.52 1101 ALA A N 1
ATOM 722 C CA . ALA A 1 101 ? 41.751 6.850 2.908 1.00 11.44 1101 ALA A CA 1
ATOM 723 C C . ALA A 1 101 ? 41.690 7.649 4.213 1.00 12.30 1101 ALA A C 1
ATOM 724 O O . ALA A 1 101 ? 42.338 8.689 4.335 1.00 14.75 1101 ALA A O 1
ATOM 726 N N . HIS A 1 102 ? 40.919 7.164 5.183 1.00 11.03 1102 HIS A N 1
ATOM 727 C CA . HIS A 1 102 ? 40.769 7.851 6.463 1.00 10.54 1102 HIS A CA 1
ATOM 728 C C . HIS A 1 102 ? 41.507 7.170 7.609 1.00 10.76 1102 HIS A C 1
ATOM 729 O O . HIS A 1 102 ? 41.392 7.596 8.756 1.00 11.25 1102 HIS A O 1
ATOM 736 N N . ASN A 1 103 ? 42.268 6.127 7.296 1.00 11.77 1103 ASN A N 1
ATOM 737 C CA . ASN A 1 103 ? 42.989 5.373 8.317 1.00 12.58 1103 ASN A CA 1
ATOM 738 C C . ASN A 1 103 ? 41.992 4.863 9.352 1.00 10.79 1103 ASN A C 1
ATOM 739 O O . ASN A 1 103 ? 42.229 4.933 10.559 1.00 11.57 1103 ASN A O 1
ATOM 744 N N . LYS A 1 104 ? 40.862 4.364 8.862 1.00 9.30 1104 LYS A N 1
ATOM 745 C CA . LYS A 1 104 ? 39.825 3.826 9.729 1.00 9.74 1104 LYS A CA 1
ATOM 746 C C . LYS A 1 104 ? 39.504 2.410 9.272 1.00 8.79 1104 LYS A C 1
ATOM 747 O O . LYS A 1 104 ? 40.296 1.807 8.547 1.00 10.11 1104 LYS A O 1
ATOM 753 N N . GLY A 1 105 ? 38.367 1.858 9.680 1.00 8.97 1105 GLY A N 1
ATOM 754 C CA . GLY A 1 105 ? 38.101 0.494 9.275 1.00 7.98 1105 GLY A CA 1
ATOM 755 C C . GLY A 1 105 ? 36.683 0.057 8.995 1.00 7.50 1105 GLY A C 1
ATOM 756 O O . GLY A 1 105 ? 35.714 0.654 9.459 1.00 7.88 1105 GLY A O 1
ATOM 757 N N . VAL A 1 106 ? 36.582 -1.017 8.223 1.00 8.37 1106 VAL A N 1
ATOM 758 C CA . VAL A 1 106 ? 35.304 -1.592 7.862 1.00 7.87 1106 VAL A CA 1
ATOM 759 C C . VAL A 1 106 ? 35.091 -2.914 8.574 1.00 9.35 1106 VAL A C 1
ATOM 760 O O . VAL A 1 106 ? 36.000 -3.744 8.667 1.00 9.07 1106 VAL A O 1
ATOM 764 N N . VAL A 1 107 ? 33.881 -3.094 9.085 1.00 8.05 1107 VAL A N 1
ATOM 765 C CA . VAL A 1 107 ? 33.500 -4.327 9.744 1.00 6.67 1107 VAL A CA 1
ATOM 766 C C . VAL A 1 107 ? 32.409 -4.906 8.862 1.00 6.37 1107 VAL A C 1
ATOM 767 O O . VAL A 1 107 ? 31.437 -4.227 8.545 1.00 7.72 1107 VAL A O 1
ATOM 771 N N . VAL A 1 108 ? 32.573 -6.148 8.429 1.00 6.45 1108 VAL A N 1
ATOM 772 C CA . VAL A 1 108 ? 31.545 -6.751 7.597 1.00 5.93 1108 VAL A CA 1
ATOM 773 C C . VAL A 1 108 ? 30.588 -7.523 8.499 1.00 7.38 1108 VAL A C 1
ATOM 774 O O . VAL A 1 108 ? 30.995 -8.438 9.213 1.00 7.58 1108 VAL A O 1
ATOM 778 N N . ASP A 1 109 ? 29.322 -7.117 8.479 1.00 7.13 1109 ASP A N 1
ATOM 779 C CA . ASP A 1 109 ? 28.283 -7.744 9.289 1.00 6.23 1109 ASP A CA 1
ATOM 780 C C . ASP A 1 109 ? 27.753 -8.952 8.525 1.00 7.41 1109 ASP A C 1
ATOM 781 O O . ASP A 1 109 ? 27.132 -8.805 7.471 1.00 7.91 1109 ASP A O 1
ATOM 786 N N . LEU A 1 110 ? 27.997 -10.147 9.056 1.00 7.12 1110 LEU A N 1
ATOM 787 C CA . LEU A 1 110 ? 27.566 -11.368 8.385 1.00 6.99 1110 LEU A CA 1
ATOM 788 C C . LEU A 1 110 ? 26.146 -11.806 8.730 1.00 8.79 1110 LEU A C 1
ATOM 789 O O . LEU A 1 110 ? 25.767 -12.955 8.493 1.00 8.82 1110 LEU A O 1
ATOM 794 N N . ILE A 1 111 ? 25.355 -10.887 9.274 1.00 7.99 1111 ILE A N 1
ATOM 795 C CA . ILE A 1 111 ? 23.974 -11.194 9.624 1.00 9.06 1111 ILE A CA 1
ATOM 796 C C . ILE A 1 111 ? 23.235 -11.761 8.406 1.00 9.25 1111 ILE A C 1
ATOM 797 O O . ILE A 1 111 ? 23.384 -11.267 7.285 1.00 8.28 1111 ILE A O 1
ATOM 802 N N . GLY A 1 112 ? 22.457 -12.815 8.627 1.00 9.84 1112 GLY A N 1
ATOM 803 C CA . GLY A 1 112 ? 21.703 -13.422 7.545 1.00 11.01 1112 GLY A CA 1
ATOM 804 C C . GLY A 1 112 ? 22.484 -14.314 6.594 1.00 11.94 1112 GLY A C 1
ATOM 805 O O . GLY A 1 112 ? 21.895 -14.928 5.700 1.00 12.01 1112 GLY A O 1
ATOM 806 N N . ILE A 1 113 ? 23.802 -14.384 6.764 1.00 11.51 1113 ILE A N 1
ATOM 807 C CA . ILE A 1 113 ? 24.633 -15.216 5.901 1.00 11.63 1113 ILE A CA 1
ATOM 808 C C . ILE A 1 113 ? 24.570 -16.671 6.353 1.00 12.23 1113 ILE A C 1
ATOM 809 O O . ILE A 1 113 ? 24.776 -16.972 7.526 1.00 11.26 1113 ILE A O 1
ATOM 814 N N . GLU A 1 114 ? 24.285 -17.569 5.417 1.00 13.78 1114 GLU A N 1
ATOM 815 C CA . GLU A 1 114 ? 24.191 -18.989 5.735 1.00 17.28 1114 GLU A CA 1
ATOM 816 C C . GLU A 1 114 ? 25.585 -19.592 5.901 1.00 16.45 1114 GLU A C 1
ATOM 817 O O . GLU A 1 114 ? 25.800 -20.436 6.772 1.00 20.61 1114 GLU A O 1
ATOM 823 N N . ASP A 1 115 ? 26.525 -19.155 5.067 1.00 14.28 1115 ASP A N 1
ATOM 824 C CA . ASP A 1 115 ? 27.902 -19.645 5.125 1.00 11.85 1115 ASP A CA 1
ATOM 825 C C . ASP A 1 115 ? 28.825 -18.573 5.707 1.00 10.51 1115 ASP A C 1
ATOM 826 O O . ASP A 1 115 ? 29.692 -18.045 5.013 1.00 9.94 1115 ASP A O 1
ATOM 831 N N . LYS A 1 116 ? 28.643 -18.275 6.990 1.00 10.07 1116 LYS A N 1
ATOM 832 C CA . LYS A 1 116 ? 29.433 -17.245 7.662 1.00 8.41 1116 LYS A CA 1
ATOM 833 C C . LYS A 1 116 ? 30.955 -17.404 7.623 1.00 10.47 1116 LYS A C 1
ATOM 834 O O . LYS A 1 116 ? 31.667 -16.445 7.328 1.00 8.51 1116 LYS A O 1
ATOM 840 N N . ALA A 1 117 ? 31.465 -18.596 7.918 1.00 9.08 1117 ALA A N 1
ATOM 841 C CA . ALA A 1 117 ? 32.910 -18.796 7.904 1.00 9.49 1117 ALA A CA 1
ATOM 842 C C . ALA A 1 117 ? 33.488 -18.590 6.506 1.00 9.42 1117 ALA A C 1
ATOM 843 O O . ALA A 1 117 ? 34.522 -17.944 6.345 1.00 11.06 1117 ALA A O 1
ATOM 845 N N . THR A 1 118 ? 32.823 -19.141 5.494 1.00 8.72 1118 THR A N 1
ATOM 846 C CA . THR A 1 118 ? 33.290 -18.989 4.123 1.00 9.03 1118 THR A CA 1
ATOM 847 C C . THR A 1 118 ? 33.259 -17.530 3.687 1.00 8.38 1118 THR A C 1
ATOM 848 O O . THR A 1 118 ? 34.243 -17.009 3.163 1.00 8.39 1118 THR A O 1
ATOM 852 N N . ARG A 1 119 ? 32.135 -16.861 3.915 1.00 8.98 1119 ARG A N 1
ATOM 853 C CA . ARG A 1 119 ? 32.026 -15.469 3.512 1.00 7.99 1119 ARG A CA 1
ATOM 854 C C . ARG A 1 119 ? 33.035 -14.616 4.268 1.00 8.86 1119 ARG A C 1
ATOM 855 O O . ARG A 1 119 ? 33.586 -13.674 3.710 1.00 8.33 1119 ARG A O 1
ATOM 863 N N . ALA A 1 120 ? 33.295 -14.964 5.526 1.00 8.06 1120 ALA A N 1
ATOM 864 C CA . ALA A 1 120 ? 34.258 -14.218 6.335 1.00 9.50 1120 ALA A CA 1
ATOM 865 C C . ALA A 1 120 ? 35.625 -14.182 5.656 1.00 8.15 1120 ALA A C 1
ATOM 866 O O . ALA A 1 120 ? 36.260 -13.127 5.566 1.00 8.95 1120 ALA A O 1
ATOM 868 N N . GLN A 1 121 ? 36.081 -15.340 5.188 1.00 8.68 1121 GLN A N 1
ATOM 869 C CA . GLN A 1 121 ? 37.371 -15.436 4.521 1.00 9.47 1121 GLN A CA 1
ATOM 870 C C . GLN A 1 121 ? 37.389 -14.612 3.248 1.00 9.57 1121 GLN A C 1
ATOM 871 O O . GLN A 1 121 ? 38.380 -13.951 2.938 1.00 10.90 1121 GLN A O 1
ATOM 877 N N . GLU A 1 122 ? 36.287 -14.647 2.510 1.00 8.11 1122 GLU A N 1
ATOM 878 C CA . GLU A 1 122 ? 36.194 -13.890 1.272 1.00 8.32 1122 GLU A CA 1
ATOM 879 C C . GLU A 1 122 ? 36.277 -12.383 1.501 1.00 7.98 1122 GLU A C 1
ATOM 880 O O . GLU A 1 122 ? 37.006 -11.685 0.794 1.00 10.51 1122 GLU A O 1
ATOM 886 N N . VAL A 1 123 ? 35.545 -11.877 2.489 1.00 9.75 1123 VAL A N 1
ATOM 887 C CA . VAL A 1 123 ? 35.560 -10.436 2.743 1.00 9.54 1123 VAL A CA 1
ATOM 888 C C . VAL A 1 123 ? 36.831 -9.980 3.447 1.00 12.18 1123 VAL A C 1
ATOM 889 O O . VAL A 1 123 ? 37.218 -8.816 3.345 1.00 11.74 1123 VAL A O 1
ATOM 893 N N . ARG A 1 124 ? 37.485 -10.893 4.157 1.00 11.55 1124 ARG A N 1
ATOM 894 C CA . ARG A 1 124 ? 38.735 -10.550 4.825 1.00 13.72 1124 ARG A CA 1
ATOM 895 C C . ARG A 1 124 ? 39.736 -10.220 3.726 1.00 13.64 1124 ARG A C 1
ATOM 896 O O . ARG A 1 124 ? 40.534 -9.290 3.850 1.00 15.17 1124 ARG A O 1
ATOM 904 N N . ALA A 1 125 ? 39.677 -10.988 2.642 1.00 13.07 1125 ALA A N 1
ATOM 905 C CA . ALA A 1 125 ? 40.567 -10.791 1.509 1.00 14.22 1125 ALA A CA 1
ATOM 906 C C . ALA A 1 125 ? 40.320 -9.440 0.851 1.00 14.44 1125 ALA A C 1
ATOM 907 O O . ALA A 1 125 ? 41.213 -8.887 0.208 1.00 16.05 1125 ALA A O 1
ATOM 909 N N . LEU A 1 126 ? 39.107 -8.915 1.009 1.00 14.58 1126 LEU A N 1
ATOM 910 C CA . LEU A 1 126 ? 38.750 -7.623 0.430 1.00 15.63 1126 LEU A CA 1
ATOM 911 C C . LEU A 1 126 ? 39.199 -6.458 1.307 1.00 16.37 1126 LEU A C 1
ATOM 912 O O . LEU A 1 126 ? 39.097 -5.302 0.900 1.00 17.10 1126 LEU A O 1
ATOM 917 N N . GLY A 1 127 ? 39.671 -6.760 2.514 1.00 16.26 1127 GLY A N 1
ATOM 918 C CA . GLY A 1 127 ? 40.152 -5.708 3.396 1.00 15.23 1127 GLY A CA 1
ATOM 919 C C . GLY A 1 127 ? 39.405 -5.411 4.684 1.00 16.34 1127 GLY A C 1
ATOM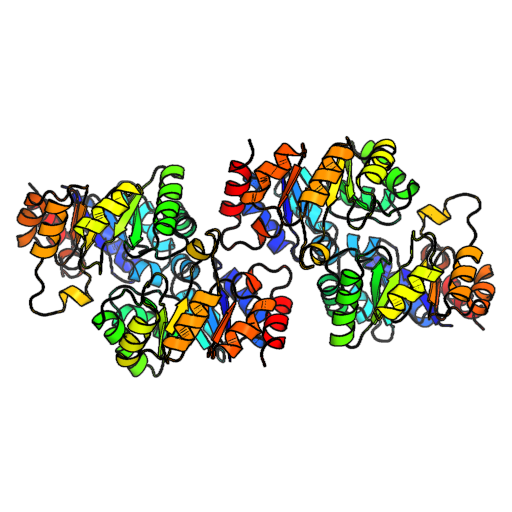 920 O O . GLY A 1 127 ? 39.750 -4.459 5.382 1.00 15.42 1127 GLY A O 1
ATOM 921 N N . ALA A 1 128 ? 38.389 -6.198 5.016 1.00 13.17 1128 ALA A N 1
ATOM 922 C CA . ALA A 1 128 ? 37.651 -5.955 6.251 1.00 14.28 1128 ALA A CA 1
ATOM 923 C C . ALA A 1 128 ? 38.586 -6.094 7.457 1.00 14.66 1128 ALA A C 1
ATOM 924 O O . ALA A 1 128 ? 39.462 -6.957 7.466 1.00 14.25 1128 ALA A O 1
ATOM 926 N N . LYS A 1 129 ? 38.416 -5.237 8.464 1.00 14.99 1129 LYS A N 1
ATOM 927 C CA . LYS A 1 129 ? 39.244 -5.310 9.669 1.00 15.41 1129 LYS A CA 1
ATOM 928 C C . LYS A 1 129 ? 38.853 -6.582 10.411 1.00 16.64 1129 LYS A C 1
ATOM 929 O O . LYS A 1 129 ? 39.702 -7.391 10.801 1.00 16.96 1129 LYS A O 1
ATOM 935 N N . PHE A 1 130 ? 37.554 -6.743 10.622 1.00 14.42 1130 PHE A N 1
ATOM 936 C CA . PHE A 1 130 ? 37.031 -7.942 11.243 1.00 12.00 1130 PHE A CA 1
ATOM 937 C C . PHE A 1 130 ? 35.611 -8.143 10.762 1.00 10.82 1130 PHE A C 1
ATOM 938 O O . PHE A 1 130 ? 35.054 -7.288 10.074 1.00 10.54 1130 PHE A O 1
ATOM 946 N N . VAL A 1 131 ? 35.042 -9.295 11.083 1.00 8.59 1131 VAL A N 1
ATOM 947 C CA . VAL A 1 131 ? 33.683 -9.589 10.671 1.00 7.91 1131 VAL A CA 1
ATOM 948 C C . VAL A 1 131 ? 32.849 -9.774 11.918 1.00 8.70 1131 VAL A C 1
ATOM 949 O O . VAL A 1 131 ? 33.373 -10.111 12.979 1.00 9.34 1131 VAL A O 1
ATOM 953 N N . GLU A 1 132 ? 31.552 -9.534 11.796 1.00 8.21 1132 GLU A N 1
ATOM 954 C CA . GLU A 1 132 ? 30.666 -9.693 12.931 1.00 9.35 1132 GLU A CA 1
ATOM 955 C C . GLU A 1 132 ? 29.803 -10.927 12.740 1.00 10.20 1132 GLU A C 1
ATOM 956 O O . GLU A 1 132 ? 29.019 -11.007 11.792 1.00 9.60 1132 GLU A O 1
ATOM 962 N N . MET A 1 133 ? 29.997 -11.911 13.616 1.00 9.04 1133 MET A N 1
ATOM 963 C CA . MET A 1 133 ? 29.203 -13.135 13.584 1.00 10.09 1133 MET A CA 1
ATOM 964 C C . MET A 1 133 ? 27.971 -12.657 14.326 1.00 10.78 1133 MET A C 1
ATOM 965 O O . MET A 1 133 ? 27.899 -12.682 15.555 1.00 11.31 1133 MET A O 1
ATOM 970 N N . HIS A 1 134 ? 27.010 -12.199 13.537 1.00 11.54 1134 HIS A N 1
ATOM 971 C CA . HIS A 1 134 ? 25.799 -11.580 14.046 1.00 12.02 1134 HIS A CA 1
ATOM 972 C C . HIS A 1 134 ? 24.476 -12.305 13.813 1.00 10.80 1134 HIS A C 1
ATOM 973 O O . HIS A 1 134 ? 24.194 -12.782 12.712 1.00 10.96 1134 HIS A O 1
ATOM 980 N N . ALA A 1 135 ? 23.673 -12.387 14.868 1.00 11.88 1135 ALA A N 1
ATOM 981 C CA . ALA A 1 135 ? 22.343 -12.983 14.790 1.00 11.75 1135 ALA A CA 1
ATOM 982 C C . ALA A 1 135 ? 21.435 -11.831 15.214 1.00 11.02 1135 ALA A C 1
ATOM 983 O O . ALA A 1 135 ? 21.512 -11.358 16.345 1.00 11.92 1135 ALA A O 1
ATOM 985 N N . GLY A 1 136 ? 20.602 -11.358 14.294 1.00 11.86 1136 GLY A N 1
ATOM 986 C CA . GLY A 1 136 ? 19.718 -10.246 14.593 1.00 12.54 1136 GLY A CA 1
ATOM 987 C C . GLY A 1 136 ? 18.634 -10.550 15.608 1.00 12.06 1136 GLY A C 1
ATOM 988 O O . GLY A 1 136 ? 18.477 -11.687 16.051 1.00 12.30 1136 GLY A O 1
ATOM 989 N N . LEU A 1 137 ? 17.872 -9.524 15.970 1.00 13.08 1137 LEU A N 1
ATOM 990 C CA . LEU A 1 137 ? 16.796 -9.682 16.940 1.00 14.61 1137 LEU A CA 1
ATOM 991 C C . LEU A 1 137 ? 15.708 -10.634 16.451 1.00 13.72 1137 LEU A C 1
ATOM 992 O O . LEU A 1 137 ? 15.162 -11.410 17.235 1.00 13.18 1137 LEU A O 1
ATOM 997 N N . ASP A 1 138 ? 15.388 -10.592 15.162 1.00 13.59 1138 ASP A N 1
ATOM 998 C CA . ASP A 1 138 ? 14.361 -11.489 14.648 1.00 14.16 1138 ASP A CA 1
ATOM 999 C C . ASP A 1 138 ? 14.821 -12.941 14.701 1.00 14.47 1138 ASP A C 1
ATOM 1000 O O . ASP A 1 138 ? 14.040 -13.833 15.038 1.00 14.61 1138 ASP A O 1
ATOM 1005 N N . GLU A 1 139 ? 16.090 -13.179 14.382 1.00 13.87 1139 GLU A N 1
ATOM 1006 C CA . GLU A 1 139 ? 16.630 -14.534 14.409 1.00 14.63 1139 GLU A CA 1
ATOM 1007 C C . GLU A 1 139 ? 16.709 -15.051 15.843 1.00 15.24 1139 GLU A C 1
ATOM 1008 O O . GLU A 1 139 ? 16.429 -16.222 16.112 1.00 15.94 1139 GLU A O 1
ATOM 1014 N N . GLN A 1 140 ? 17.091 -14.170 16.761 1.00 14.44 1140 GLN A N 1
ATOM 1015 C CA . GLN A 1 140 ? 17.211 -14.528 18.170 1.00 15.05 1140 GLN A CA 1
ATOM 1016 C C . GLN A 1 140 ? 15.864 -14.944 18.747 1.00 17.06 1140 GLN A C 1
ATOM 1017 O O . GLN A 1 140 ? 15.797 -15.782 19.645 1.00 16.10 1140 GLN A O 1
ATOM 1023 N N . ALA A 1 141 ? 14.797 -14.352 18.220 1.00 17.43 1141 ALA A N 1
ATOM 1024 C CA . ALA A 1 141 ? 13.444 -14.628 18.685 1.00 21.16 1141 ALA A CA 1
ATOM 1025 C C . ALA A 1 141 ? 12.923 -16.003 18.286 1.00 23.27 1141 ALA A C 1
ATOM 1026 O O . ALA A 1 141 ? 11.958 -16.496 18.872 1.00 24.69 1141 ALA A O 1
ATOM 1028 N N . LYS A 1 142 ? 13.546 -16.622 17.290 1.00 25.29 1142 LYS A N 1
ATOM 1029 C CA . LYS A 1 142 ? 13.109 -17.938 16.847 1.00 28.05 1142 LYS A CA 1
ATOM 1030 C C . LYS A 1 142 ? 13.369 -18.981 17.925 1.00 29.37 1142 LYS A C 1
ATOM 1031 O O . LYS A 1 142 ? 14.443 -19.017 18.526 1.00 29.43 1142 LYS A O 1
ATOM 1037 N N . PRO A 1 143 ? 12.380 -19.847 18.189 1.00 30.19 1143 PRO A N 1
ATOM 1038 C CA . PRO A 1 143 ? 12.581 -20.869 19.215 1.00 30.77 1143 PRO A CA 1
ATOM 1039 C C . PRO A 1 143 ? 13.782 -21.738 18.867 1.00 30.36 1143 PRO A C 1
ATOM 1040 O O . PRO A 1 143 ? 13.988 -22.095 17.705 1.00 30.06 1143 PRO A O 1
ATOM 1044 N N . GLY A 1 144 ? 14.586 -22.053 19.874 1.00 30.42 1144 GLY A N 1
ATOM 1045 C CA . GLY A 1 144 ? 15.752 -22.884 19.648 1.00 30.74 1144 GLY A CA 1
ATOM 1046 C C . GLY A 1 144 ? 16.999 -22.138 19.208 1.00 30.60 1144 GLY A C 1
ATOM 1047 O O . GLY A 1 144 ? 18.006 -22.769 18.887 1.00 31.43 1144 GLY A O 1
ATOM 1048 N N . PHE A 1 145 ? 16.950 -20.808 19.184 1.00 29.43 1145 PHE A N 1
ATOM 1049 C CA . PHE A 1 145 ? 18.126 -20.043 18.778 1.00 28.63 1145 PHE A CA 1
ATOM 1050 C C . PHE A 1 145 ? 19.311 -20.421 19.654 1.00 29.14 1145 PHE A C 1
ATOM 1051 O O . PHE A 1 145 ? 19.206 -20.441 20.881 1.00 29.67 1145 PHE A O 1
ATOM 1059 N N . ASP A 1 146 ? 20.441 -20.706 19.016 1.00 29.57 1146 ASP A N 1
ATOM 1060 C CA . ASP A 1 146 ? 21.648 -21.089 19.735 1.00 28.91 1146 ASP A CA 1
ATOM 1061 C C . ASP A 1 146 ? 22.818 -20.189 19.356 1.00 27.22 1146 ASP A C 1
ATOM 1062 O O . ASP A 1 146 ? 23.123 -20.012 18.178 1.00 27.61 1146 ASP A O 1
ATOM 1067 N N . LEU A 1 147 ? 23.471 -19.629 20.366 1.00 25.56 1147 LEU A N 1
ATOM 1068 C CA . LEU A 1 147 ? 24.611 -18.744 20.161 1.00 25.09 1147 LEU A CA 1
ATOM 1069 C C . LEU A 1 147 ? 25.855 -19.508 19.709 1.00 25.34 1147 LEU A C 1
ATOM 1070 O O . LEU A 1 147 ? 26.766 -18.932 19.110 1.00 24.20 1147 LEU A O 1
ATOM 1075 N N . ASN A 1 148 ? 25.892 -20.807 19.989 1.00 25.50 1148 ASN A N 1
ATOM 1076 C CA . ASN A 1 148 ? 27.044 -21.624 19.622 1.00 25.59 1148 ASN A CA 1
ATOM 1077 C C . ASN A 1 148 ? 27.263 -21.736 18.116 1.00 24.38 1148 ASN A C 1
ATOM 1078 O O . ASN A 1 148 ? 28.368 -22.044 17.668 1.00 24.68 1148 ASN A O 1
ATOM 1083 N N . GLY A 1 149 ? 26.216 -21.488 17.336 1.00 20.53 1149 GLY A N 1
ATOM 1084 C CA . GLY A 1 149 ? 26.351 -21.547 15.893 1.00 19.12 1149 GLY A CA 1
ATOM 1085 C C . GLY A 1 149 ? 27.260 -20.423 15.426 1.00 17.45 1149 GLY A C 1
ATOM 1086 O O . GLY A 1 149 ? 28.078 -20.600 14.522 1.00 16.49 1149 GLY A O 1
ATOM 1087 N N . LEU A 1 150 ? 27.113 -19.258 16.050 1.00 15.56 1150 LEU A N 1
ATOM 1088 C CA . LEU A 1 150 ? 27.931 -18.099 15.710 1.00 14.68 1150 LEU A CA 1
ATOM 1089 C C . LEU A 1 150 ? 29.365 -18.314 16.176 1.00 13.32 1150 LEU A C 1
ATOM 1090 O O . LEU A 1 150 ? 30.313 -17.945 15.484 1.00 13.50 1150 LEU A O 1
ATOM 1095 N N . LEU A 1 151 ? 29.524 -18.911 17.353 1.00 14.24 1151 LEU A N 1
ATOM 1096 C CA . LEU A 1 151 ? 30.853 -19.159 17.893 1.00 13.50 1151 LEU A CA 1
ATOM 1097 C C . LEU A 1 151 ? 31.594 -20.179 17.034 1.00 12.42 1151 LEU A C 1
ATOM 1098 O O . LEU A 1 151 ? 32.791 -20.033 16.782 1.00 12.88 1151 LEU A O 1
ATOM 1103 N N . ALA A 1 152 ? 30.879 -21.205 16.579 1.00 12.01 1152 ALA A N 1
ATOM 1104 C CA . ALA A 1 152 ? 31.477 -22.234 15.737 1.00 13.37 1152 ALA A CA 1
ATOM 1105 C C . ALA A 1 152 ? 31.942 -21.616 14.424 1.00 13.02 1152 ALA A C 1
ATOM 1106 O O . ALA A 1 152 ? 33.021 -21.934 13.921 1.00 14.09 1152 ALA A O 1
ATOM 1108 N N . ALA A 1 153 ? 31.125 -20.726 13.871 1.00 12.42 1153 ALA A N 1
ATOM 1109 C CA . ALA A 1 153 ? 31.466 -20.071 12.618 1.00 12.42 1153 ALA A CA 1
ATOM 1110 C C . ALA A 1 153 ? 32.686 -19.181 12.812 1.00 11.50 1153 ALA A C 1
ATOM 1111 O O . ALA A 1 153 ? 33.568 -19.139 11.959 1.00 11.50 1153 ALA A O 1
ATOM 1113 N N . GLY A 1 154 ? 32.736 -18.475 13.937 1.00 12.07 1154 GLY A N 1
ATOM 1114 C CA . GLY A 1 154 ? 33.870 -17.607 14.205 1.00 11.13 1154 GLY A CA 1
ATOM 1115 C C . GLY A 1 154 ? 35.169 -18.389 14.288 1.00 11.50 1154 GLY A C 1
ATOM 1116 O O . GLY A 1 154 ? 36.191 -17.986 13.728 1.00 10.92 1154 GLY A O 1
ATOM 1117 N N . GLU A 1 155 ? 35.132 -19.520 14.986 1.00 12.01 1155 GLU A N 1
ATOM 1118 C CA . GLU A 1 155 ? 36.315 -20.358 15.135 1.00 12.68 1155 GLU A CA 1
ATOM 1119 C C . GLU A 1 155 ? 36.792 -20.904 13.788 1.00 12.99 1155 GLU A C 1
ATOM 1120 O O . GLU A 1 155 ? 37.987 -20.907 13.495 1.00 13.64 1155 GLU A O 1
ATOM 1126 N N . LYS A 1 156 ? 35.853 -21.361 12.967 1.00 11.74 1156 LYS A N 1
ATOM 1127 C CA . LYS A 1 156 ? 36.200 -21.918 11.666 1.00 13.38 1156 LYS A CA 1
ATOM 1128 C C . LYS A 1 156 ? 36.661 -20.854 10.674 1.00 13.50 1156 LYS A C 1
ATOM 1129 O O . LYS A 1 156 ? 37.493 -21.123 9.805 1.00 14.29 1156 LYS A O 1
ATOM 1135 N N . ALA A 1 157 ? 36.127 -19.645 10.816 1.00 10.46 1157 ALA A N 1
ATOM 1136 C CA . ALA A 1 157 ? 36.452 -18.541 9.920 1.00 11.65 1157 ALA A CA 1
ATOM 1137 C C . ALA A 1 157 ? 37.929 -18.168 9.880 1.00 11.25 1157 ALA A C 1
ATOM 1138 O O . ALA A 1 157 ? 38.463 -17.855 8.817 1.00 12.40 1157 ALA A O 1
ATOM 1140 N N . ARG A 1 158 ? 38.585 -18.197 11.034 1.00 11.12 1158 ARG A N 1
ATOM 1141 C CA . ARG A 1 158 ? 39.993 -17.830 11.110 1.00 11.31 1158 ARG A CA 1
ATOM 1142 C C . ARG A 1 158 ? 40.180 -16.407 10.567 1.00 10.93 1158 ARG A C 1
ATOM 1143 O O . ARG A 1 158 ? 41.086 -16.117 9.778 1.00 10.69 1158 ARG A O 1
ATOM 1151 N N . VAL A 1 159 ? 39.281 -15.530 11.009 1.00 9.85 1159 VAL A N 1
ATOM 1152 C CA . VAL A 1 159 ? 39.271 -14.113 10.653 1.00 9.43 1159 VAL A CA 1
ATOM 1153 C C . VAL A 1 159 ? 38.916 -13.368 11.940 1.00 9.14 1159 VAL A C 1
ATOM 1154 O O . VAL A 1 159 ? 38.047 -13.820 12.686 1.00 8.84 1159 VAL A O 1
ATOM 1158 N N . PRO A 1 160 ? 39.586 -12.237 12.231 1.00 8.58 1160 PRO A N 1
ATOM 1159 C CA . PRO A 1 160 ? 39.232 -11.527 13.467 1.00 8.62 1160 PRO A CA 1
ATOM 1160 C C . PRO A 1 160 ? 37.724 -11.310 13.485 1.00 8.22 1160 PRO A C 1
ATOM 1161 O O . PRO A 1 160 ? 37.153 -10.861 12.488 1.00 7.44 1160 PRO A O 1
ATOM 1165 N N . PHE A 1 161 ? 37.073 -11.620 14.603 1.00 7.83 1161 PHE A N 1
ATOM 1166 C CA . PHE A 1 161 ? 35.622 -11.471 14.651 1.00 7.84 1161 PHE A CA 1
ATOM 1167 C C . PHE A 1 161 ? 35.034 -11.000 15.966 1.00 9.64 1161 PHE A C 1
ATOM 1168 O O . PHE A 1 161 ? 35.660 -11.088 17.024 1.00 9.06 1161 PHE A O 1
ATOM 1176 N N . SER A 1 162 ? 33.812 -10.494 15.872 1.00 8.15 1162 SER A N 1
ATOM 1177 C CA . SER A 1 162 ? 33.063 -10.044 17.032 1.00 9.59 1162 SER A CA 1
ATOM 1178 C C . SER A 1 162 ? 31.812 -10.914 17.045 1.00 9.65 1162 SER A C 1
ATOM 1179 O O . SER A 1 162 ? 31.463 -11.522 16.031 1.00 8.79 1162 SER A O 1
ATOM 1182 N N . VAL A 1 163 ? 31.152 -10.993 18.194 1.00 9.12 1163 VAL A N 1
ATOM 1183 C CA . VAL A 1 163 ? 29.942 -11.791 18.318 1.00 9.04 1163 VAL A CA 1
ATOM 1184 C C . VAL A 1 163 ? 28.797 -10.928 18.827 1.00 8.94 1163 VAL A C 1
ATOM 1185 O O . VAL A 1 163 ? 28.929 -10.237 19.836 1.00 9.32 1163 VAL A O 1
ATOM 1189 N N . ALA A 1 164 ? 27.684 -10.959 18.102 1.00 8.40 1164 ALA A N 1
ATOM 1190 C CA . ALA A 1 164 ? 26.487 -10.212 18.469 1.00 9.18 1164 ALA A CA 1
ATOM 1191 C C . ALA A 1 164 ? 25.307 -11.166 18.316 1.00 10.38 1164 ALA A C 1
ATOM 1192 O O . ALA A 1 164 ? 25.019 -11.650 17.217 1.00 11.81 1164 ALA A O 1
ATOM 1194 N N . GLY A 1 165 ? 24.637 -11.450 19.428 1.00 11.22 1165 GLY A N 1
ATOM 1195 C CA . GLY A 1 165 ? 23.501 -12.353 19.389 1.00 12.59 1165 GLY A CA 1
ATOM 1196 C C . GLY A 1 165 ? 22.920 -12.609 20.766 1.00 14.24 1165 GLY A C 1
ATOM 1197 O O . GLY A 1 165 ? 22.829 -13.754 21.210 1.00 15.13 1165 GLY A O 1
ATOM 1198 N N . GLY A 1 166 ? 22.530 -11.536 21.445 1.00 14.11 1166 GLY A N 1
ATOM 1199 C CA . GLY A 1 166 ? 21.952 -11.673 22.768 1.00 15.78 1166 GLY A CA 1
ATOM 1200 C C . GLY A 1 166 ? 22.961 -12.075 23.824 1.00 15.03 1166 GLY A C 1
ATOM 1201 O O . GLY A 1 166 ? 22.620 -12.768 24.785 1.00 15.99 1166 GLY A O 1
ATOM 1202 N N . VAL A 1 167 ? 24.205 -11.641 23.650 1.00 13.94 1167 VAL A N 1
ATOM 1203 C CA . VAL A 1 167 ? 25.259 -11.958 24.603 1.00 13.73 1167 VAL A CA 1
ATOM 1204 C C . VAL A 1 167 ? 24.927 -11.384 25.979 1.00 14.38 1167 VAL A C 1
ATOM 1205 O O . VAL A 1 167 ? 24.444 -10.257 26.097 1.00 14.76 1167 VAL A O 1
ATOM 1209 N N . LYS A 1 168 ? 25.178 -12.183 27.010 1.00 14.56 1168 LYS A N 1
ATOM 1210 C CA . LYS A 1 168 ? 24.931 -11.787 28.392 1.00 15.32 1168 LYS A CA 1
ATOM 1211 C C . LYS A 1 168 ? 26.121 -12.258 29.222 1.00 16.02 1168 LYS A C 1
ATOM 1212 O O . LYS A 1 168 ? 26.969 -12.999 28.728 1.00 15.80 1168 LYS A O 1
ATOM 1218 N N . VAL A 1 169 ? 26.187 -11.833 30.479 1.00 15.64 1169 VAL A N 1
ATOM 1219 C CA . VAL A 1 169 ? 27.291 -12.232 31.347 1.00 16.99 1169 VAL A CA 1
ATOM 1220 C C . VAL A 1 169 ? 27.533 -13.740 31.312 1.00 17.43 1169 VAL A C 1
ATOM 1221 O O . VAL A 1 169 ? 28.678 -14.191 31.284 1.00 19.25 1169 VAL A O 1
ATOM 1225 N N . ALA A 1 170 ? 26.453 -14.515 31.300 1.00 18.45 1170 ALA A N 1
ATOM 1226 C CA . ALA A 1 170 ? 26.551 -15.971 31.281 1.00 18.17 1170 ALA A CA 1
ATOM 1227 C C . ALA A 1 170 ? 27.266 -16.530 30.053 1.00 18.74 1170 ALA A C 1
ATOM 1228 O O . ALA A 1 170 ? 27.911 -17.577 30.132 1.00 19.04 1170 ALA A O 1
ATOM 1230 N N . THR A 1 171 ? 27.161 -15.837 28.923 1.00 16.20 1171 THR A N 1
ATOM 1231 C CA . THR A 1 171 ? 27.792 -16.310 27.695 1.00 15.53 1171 THR A CA 1
ATOM 1232 C C . THR A 1 171 ? 29.104 -15.619 27.312 1.00 14.14 1171 THR A C 1
ATOM 1233 O O . THR A 1 171 ? 29.730 -15.985 26.317 1.00 13.15 1171 THR A O 1
ATOM 1237 N N . ILE A 1 172 ? 29.528 -14.631 28.093 1.00 13.63 1172 ILE A N 1
ATOM 1238 C CA . ILE A 1 172 ? 30.782 -13.943 27.804 1.00 13.42 1172 ILE A CA 1
ATOM 1239 C C . ILE A 1 172 ? 31.947 -14.937 27.746 1.00 13.79 1172 ILE A C 1
ATOM 1240 O O . ILE A 1 172 ? 32.766 -14.880 26.834 1.00 12.44 1172 ILE A O 1
ATOM 1245 N N . PRO A 1 173 ? 32.035 -15.864 28.719 1.00 14.37 1173 PRO A N 1
ATOM 1246 C CA . PRO A 1 173 ? 33.137 -16.834 28.696 1.00 15.37 1173 PRO A CA 1
ATOM 1247 C C . PRO A 1 173 ? 33.199 -17.654 27.411 1.00 14.40 1173 PRO A C 1
ATOM 1248 O O . PRO A 1 173 ? 34.277 -17.872 26.860 1.00 14.37 1173 PRO A O 1
ATOM 1252 N N . ALA A 1 174 ? 32.044 -18.109 26.934 1.00 14.56 1174 ALA A N 1
ATOM 1253 C CA . ALA A 1 174 ? 31.998 -18.905 25.713 1.00 13.87 1174 ALA A CA 1
ATOM 1254 C C . ALA A 1 174 ? 32.438 -18.075 24.509 1.00 14.60 1174 ALA A C 1
ATOM 1255 O O . ALA A 1 174 ? 33.130 -18.571 23.623 1.00 13.29 1174 ALA A O 1
ATOM 1257 N N . VAL A 1 175 ? 32.031 -16.811 24.483 1.00 13.67 1175 VAL A N 1
ATOM 1258 C CA . VAL A 1 175 ? 32.392 -15.917 23.388 1.00 13.01 1175 VAL A CA 1
ATOM 1259 C C . VAL A 1 175 ? 33.900 -15.685 23.356 1.00 14.19 1175 VAL A C 1
ATOM 1260 O O . VAL A 1 175 ? 34.521 -15.714 22.292 1.00 12.75 1175 VAL A O 1
ATOM 1264 N N . GLN A 1 176 ? 34.491 -15.463 24.524 1.00 14.62 1176 GLN A N 1
ATOM 1265 C CA . GLN A 1 176 ? 35.927 -15.232 24.599 1.00 14.89 1176 GLN A CA 1
ATOM 1266 C C . GLN A 1 176 ? 36.703 -16.507 24.264 1.00 15.64 1176 GLN A C 1
ATOM 1267 O O . GLN A 1 176 ? 37.722 -16.456 23.578 1.00 13.87 1176 GLN A O 1
ATOM 1273 N N . LYS A 1 177 ? 36.207 -17.648 24.735 1.00 16.53 1177 LYS A N 1
ATOM 1274 C CA . LYS A 1 177 ? 36.856 -18.932 24.473 1.00 17.56 1177 LYS A CA 1
ATOM 1275 C C . LYS A 1 177 ? 36.884 -19.254 22.978 1.00 17.47 1177 LYS A C 1
ATOM 1276 O O . LYS A 1 177 ? 37.807 -19.914 22.493 1.00 18.17 1177 LYS A O 1
ATOM 1282 N N . ALA A 1 178 ? 35.870 -18.792 22.251 1.00 15.07 1178 ALA A N 1
ATOM 1283 C CA . ALA A 1 178 ? 35.792 -19.025 20.813 1.00 14.40 1178 ALA A CA 1
ATOM 1284 C C . ALA A 1 178 ? 36.850 -18.197 20.081 1.00 13.46 1178 ALA A C 1
ATOM 1285 O O . ALA A 1 178 ? 37.110 -18.416 18.897 1.00 14.10 1178 ALA A O 1
ATOM 1287 N N . GLY A 1 179 ? 37.447 -17.243 20.792 1.00 12.48 1179 GLY A N 1
ATOM 1288 C CA . GLY A 1 179 ? 38.486 -16.410 20.205 1.00 11.81 1179 GLY A CA 1
ATOM 1289 C C . GLY A 1 179 ? 38.026 -15.059 19.686 1.00 12.38 1179 GLY A C 1
ATOM 1290 O O . GLY A 1 179 ? 38.757 -14.391 18.950 1.00 11.67 1179 GLY A O 1
ATOM 1291 N N . ALA A 1 180 ? 36.823 -14.646 20.071 1.00 11.06 1180 ALA A N 1
ATOM 1292 C CA . ALA A 1 180 ? 36.286 -13.365 19.624 1.00 10.11 1180 ALA A CA 1
ATOM 1293 C C . ALA A 1 180 ? 37.164 -12.195 20.052 1.00 10.62 1180 ALA A C 1
ATOM 1294 O O . ALA A 1 180 ? 37.691 -12.173 21.162 1.00 11.36 1180 ALA A O 1
ATOM 1296 N N . GLU A 1 181 ? 37.314 -11.223 19.158 1.00 10.69 1181 GLU A N 1
ATOM 1297 C CA . GLU A 1 181 ? 38.108 -10.030 19.426 1.00 10.41 1181 GLU A CA 1
ATOM 1298 C C . GLU A 1 181 ? 37.228 -9.025 20.162 1.00 11.18 1181 GLU A C 1
ATOM 1299 O O . GLU A 1 181 ? 37.715 -8.204 20.944 1.00 9.63 1181 GLU A O 1
ATOM 1305 N N . VAL A 1 182 ? 35.927 -9.108 19.901 1.00 9.25 1182 VAL A N 1
ATOM 1306 C CA . VAL A 1 182 ? 34.949 -8.211 20.504 1.00 8.67 1182 VAL A CA 1
ATOM 1307 C C . VAL A 1 182 ? 33.660 -8.941 20.862 1.00 8.21 1182 VAL A C 1
ATOM 1308 O O . VAL A 1 182 ? 33.165 -9.759 20.090 1.00 9.21 1182 VAL A O 1
ATOM 1312 N N . ALA A 1 183 ? 33.131 -8.651 22.046 1.00 8.51 1183 ALA A N 1
ATOM 1313 C CA . ALA A 1 183 ? 31.864 -9.217 22.480 1.00 8.90 1183 ALA A CA 1
ATOM 1314 C C . ALA A 1 183 ? 30.907 -8.028 22.428 1.00 8.03 1183 ALA A C 1
ATOM 1315 O O . ALA A 1 183 ? 31.174 -6.990 23.034 1.00 8.69 1183 ALA A O 1
ATOM 1317 N N . VAL A 1 184 ? 29.813 -8.169 21.684 1.00 8.55 1184 VAL A N 1
ATOM 1318 C CA . VAL A 1 184 ? 28.832 -7.095 21.555 1.00 9.16 1184 VAL A CA 1
ATOM 1319 C C . VAL A 1 184 ? 27.639 -7.352 22.463 1.00 9.27 1184 VAL A C 1
ATOM 1320 O O . VAL A 1 184 ? 27.100 -8.456 22.493 1.00 10.22 1184 VAL A O 1
ATOM 1324 N N . ALA A 1 185 ? 27.234 -6.331 23.205 1.00 9.38 1185 ALA A N 1
ATOM 1325 C CA . ALA A 1 185 ? 26.087 -6.455 24.092 1.00 10.12 1185 ALA A CA 1
ATOM 1326 C C . ALA A 1 185 ? 25.105 -5.323 23.805 1.00 10.67 1185 ALA A C 1
ATOM 1327 O O . ALA A 1 185 ? 25.468 -4.146 23.851 1.00 10.62 1185 ALA A O 1
ATOM 1329 N N . GLY A 1 186 ? 23.866 -5.689 23.495 1.00 9.81 1186 GLY A N 1
ATOM 1330 C CA . GLY A 1 186 ? 22.838 -4.702 23.213 1.00 10.12 1186 GLY A CA 1
ATOM 1331 C C . GLY A 1 186 ? 21.761 -4.685 24.283 1.00 10.11 1186 GLY A C 1
ATOM 1332 O O . GLY A 1 186 ? 21.838 -3.904 25.230 1.00 10.61 1186 GLY A O 1
ATOM 1333 N N . GLY A 1 187 ? 20.764 -5.553 24.133 1.00 11.41 1187 GLY A N 1
ATOM 1334 C CA . GLY A 1 187 ? 19.671 -5.617 25.088 1.00 11.73 1187 GLY A CA 1
ATOM 1335 C C . GLY A 1 187 ? 20.096 -5.845 26.527 1.00 9.71 1187 GLY A C 1
ATOM 1336 O O . GLY A 1 187 ? 19.443 -5.363 27.453 1.00 10.97 1187 GLY A O 1
ATOM 1337 N N . ALA A 1 188 ? 21.182 -6.584 26.726 1.00 10.25 1188 ALA A N 1
ATOM 1338 C CA . ALA A 1 188 ? 21.669 -6.853 28.072 1.00 10.89 1188 ALA A CA 1
ATOM 1339 C C . ALA A 1 188 ? 22.026 -5.541 28.768 1.00 10.96 1188 ALA A C 1
ATOM 1340 O O . ALA A 1 188 ? 21.968 -5.440 29.997 1.00 12.34 1188 ALA A O 1
ATOM 1342 N N . ILE A 1 189 ? 22.387 -4.533 27.980 1.00 11.62 1189 ILE A N 1
ATOM 1343 C CA . ILE A 1 189 ? 22.749 -3.241 28.541 1.00 10.14 1189 ILE A CA 1
ATOM 1344 C C . ILE A 1 189 ? 21.606 -2.219 28.500 1.00 13.38 1189 ILE A C 1
ATOM 1345 O O . ILE A 1 189 ? 21.150 -1.769 29.554 1.00 13.12 1189 ILE A O 1
ATOM 1350 N N . TYR A 1 190 ? 21.127 -1.862 27.308 1.00 12.54 1190 TYR A N 1
ATOM 1351 C CA . TYR A 1 190 ? 20.060 -0.863 27.228 1.00 12.85 1190 TYR A CA 1
ATOM 1352 C C . TYR A 1 190 ? 18.695 -1.322 27.739 1.00 13.81 1190 TYR A C 1
ATOM 1353 O O . TYR A 1 190 ? 17.828 -0.495 28.032 1.00 15.37 1190 TYR A O 1
ATOM 1362 N N . GLY A 1 191 ? 18.504 -2.632 27.862 1.00 13.21 1191 GLY A N 1
ATOM 1363 C CA . GLY A 1 191 ? 17.232 -3.147 28.342 1.00 13.83 1191 GLY A CA 1
ATOM 1364 C C . GLY A 1 191 ? 17.194 -3.368 29.845 1.00 14.35 1191 GLY A C 1
ATOM 1365 O O . GLY A 1 191 ? 16.173 -3.796 30.391 1.00 14.89 1191 GLY A O 1
ATOM 1366 N N . ALA A 1 192 ? 18.296 -3.061 30.521 1.00 13.66 1192 ALA A N 1
ATOM 1367 C CA . ALA A 1 192 ? 18.385 -3.249 31.967 1.00 14.20 1192 ALA A CA 1
ATOM 1368 C C . ALA A 1 192 ? 17.926 -2.035 32.772 1.00 15.02 1192 ALA A C 1
ATOM 1369 O O . ALA A 1 192 ? 17.988 -0.900 32.300 1.00 16.25 1192 ALA A O 1
ATOM 1371 N N . ALA A 1 193 ? 17.465 -2.282 33.996 1.00 17.30 1193 ALA A N 1
ATOM 1372 C CA . ALA A 1 193 ? 17.019 -1.197 34.863 1.00 16.65 1193 ALA A CA 1
ATOM 1373 C C . ALA A 1 193 ? 18.242 -0.379 35.257 1.00 16.26 1193 ALA A C 1
ATOM 1374 O O . ALA A 1 193 ? 18.149 0.822 35.510 1.00 17.75 1193 ALA A O 1
ATOM 1376 N N . ASP A 1 194 ? 19.393 -1.046 35.289 1.00 15.31 1194 ASP A N 1
ATOM 1377 C CA . ASP A 1 194 ? 20.657 -0.414 35.652 1.00 14.54 1194 ASP A CA 1
ATOM 1378 C C . ASP A 1 194 ? 21.704 -0.702 34.569 1.00 14.32 1194 ASP A C 1
ATOM 1379 O O . ASP A 1 194 ? 22.556 -1.577 34.731 1.00 13.65 1194 ASP A O 1
ATOM 1384 N N . PRO A 1 195 ? 21.651 0.035 33.448 1.00 13.03 1195 PRO A N 1
ATOM 1385 C CA . PRO A 1 195 ? 22.591 -0.144 32.334 1.00 13.37 1195 PRO A CA 1
ATOM 1386 C C . PRO A 1 195 ? 24.069 -0.069 32.720 1.00 13.83 1195 PRO A C 1
ATOM 1387 O O . PRO A 1 195 ? 24.887 -0.851 32.230 1.00 12.95 1195 PRO A O 1
ATOM 1391 N N . ALA A 1 196 ? 24.410 0.873 33.592 1.00 13.92 1196 ALA A N 1
ATOM 1392 C CA . ALA A 1 196 ? 25.793 1.039 34.026 1.00 14.50 1196 ALA A CA 1
ATOM 1393 C C . ALA A 1 196 ? 26.320 -0.224 34.698 1.00 14.93 1196 ALA A C 1
ATOM 1394 O O . ALA A 1 196 ? 27.411 -0.700 34.375 1.00 15.00 1196 ALA A O 1
ATOM 1396 N N . ALA A 1 197 ? 25.548 -0.767 35.634 1.00 14.53 1197 ALA A N 1
ATOM 1397 C CA . ALA A 1 197 ? 25.961 -1.975 36.339 1.00 15.24 1197 ALA A CA 1
ATOM 1398 C C . ALA A 1 197 ? 26.021 -3.167 35.391 1.00 14.32 1197 ALA A C 1
ATOM 1399 O O . ALA A 1 197 ? 26.883 -4.035 35.531 1.00 15.97 1197 ALA A O 1
ATOM 1401 N N . ALA A 1 198 ? 25.103 -3.210 34.428 1.00 13.24 1198 ALA A N 1
ATOM 1402 C CA . ALA A 1 198 ? 25.074 -4.305 33.462 1.00 12.81 1198 ALA A CA 1
ATOM 1403 C C . ALA A 1 198 ? 26.349 -4.302 32.629 1.00 12.31 1198 ALA A C 1
ATOM 1404 O O . ALA A 1 198 ? 26.940 -5.354 32.376 1.00 13.05 1198 ALA A O 1
ATOM 1406 N N . ALA A 1 199 ? 26.769 -3.113 32.204 1.00 12.15 1199 ALA A N 1
ATOM 1407 C CA . ALA A 1 199 ? 27.977 -2.983 31.399 1.00 13.21 1199 ALA A CA 1
ATOM 1408 C C . ALA A 1 199 ? 29.191 -3.369 32.234 1.00 14.50 1199 ALA A C 1
ATOM 1409 O O . ALA A 1 199 ? 30.082 -4.071 31.757 1.00 13.85 1199 ALA A O 1
ATOM 1411 N N . LYS A 1 200 ? 29.212 -2.917 33.486 1.00 15.54 1200 LYS A N 1
ATOM 1412 C CA . LYS A 1 200 ? 30.321 -3.217 34.390 1.00 16.72 1200 LYS A CA 1
ATOM 1413 C C . LYS A 1 200 ? 30.454 -4.720 34.611 1.00 17.00 1200 LYS A C 1
ATOM 1414 O O . LYS A 1 200 ? 31.556 -5.272 34.580 1.00 16.78 1200 LYS A O 1
ATOM 1420 N N . GLU A 1 201 ? 29.324 -5.382 34.827 1.00 16.44 1201 GLU A N 1
ATOM 1421 C CA . GLU A 1 201 ? 29.316 -6.821 35.060 1.00 17.78 1201 GLU A CA 1
ATOM 1422 C C . GLU A 1 201 ? 29.732 -7.607 33.817 1.00 15.76 1201 GLU A C 1
ATOM 1423 O O . GLU A 1 201 ? 30.391 -8.643 33.920 1.00 15.85 1201 GLU A O 1
ATOM 1429 N N . LEU A 1 202 ? 29.345 -7.124 32.641 1.00 14.70 1202 LEU A N 1
ATOM 1430 C CA . LEU A 1 202 ? 29.739 -7.793 31.405 1.00 12.42 1202 LEU A CA 1
ATOM 1431 C C . LEU A 1 202 ? 31.260 -7.691 31.268 1.00 13.90 1202 LEU A C 1
ATOM 1432 O O . LEU A 1 202 ? 31.935 -8.663 30.917 1.00 14.69 1202 LEU A O 1
ATOM 1437 N N . ARG A 1 203 ? 31.786 -6.505 31.557 1.00 12.71 1203 ARG A N 1
ATOM 1438 C CA . ARG A 1 203 ? 33.219 -6.238 31.496 1.00 15.62 1203 ARG A CA 1
ATOM 1439 C C . ARG A 1 203 ? 33.997 -7.128 32.466 1.00 14.96 1203 ARG A C 1
ATOM 1440 O O . ARG A 1 203 ? 35.052 -7.665 32.128 1.00 15.31 1203 ARG A O 1
ATOM 1448 N N . ALA A 1 204 ? 33.465 -7.277 33.673 1.00 15.37 1204 ALA A N 1
ATOM 1449 C CA . ALA A 1 204 ? 34.112 -8.077 34.704 1.00 15.96 1204 ALA A CA 1
ATOM 1450 C C . ALA A 1 204 ? 34.244 -9.551 34.345 1.00 15.32 1204 ALA A C 1
ATOM 1451 O O . ALA A 1 204 ? 35.158 -10.228 34.817 1.00 16.95 1204 ALA A O 1
ATOM 1453 N N . ALA A 1 205 ? 33.335 -10.050 33.517 1.00 13.71 1205 ALA A N 1
ATOM 1454 C CA . ALA A 1 205 ? 33.356 -11.454 33.120 1.00 13.17 1205 ALA A CA 1
ATOM 1455 C C . ALA A 1 205 ? 34.446 -11.744 32.093 1.00 14.21 1205 ALA A C 1
ATOM 1456 O O . ALA A 1 205 ? 34.782 -12.904 31.847 1.00 15.47 1205 ALA A O 1
ATOM 1458 N N . ILE A 1 206 ? 34.993 -10.689 31.499 1.00 14.27 1206 ILE A N 1
ATOM 1459 C CA . ILE A 1 206 ? 36.044 -10.843 30.500 1.00 15.17 1206 ILE A CA 1
ATOM 1460 C C . ILE A 1 206 ? 37.370 -11.154 31.177 1.00 16.80 1206 ILE A C 1
ATOM 1461 O O . ILE A 1 206 ? 37.798 -10.438 32.081 1.00 17.89 1206 ILE A O 1
ATOM 1466 N N . ALA A 1 207 ? 38.010 -12.231 30.730 1.00 17.67 1207 ALA A N 1
ATOM 1467 C CA . ALA A 1 207 ? 39.289 -12.670 31.281 1.00 18.46 1207 ALA A CA 1
ATOM 1468 C C . ALA A 1 207 ? 40.435 -11.823 30.751 1.00 19.44 1207 ALA A C 1
ATOM 1469 O O . ALA A 1 207 ? 41.338 -11.497 31.550 1.00 20.49 1207 ALA A O 1
ATOM 1472 N N . MET B 1 1 ? 1.794 1.280 -16.179 1.00 17.33 2001 MET B N 1
ATOM 1473 C CA . MET B 1 1 ? 3.046 1.325 -15.370 1.00 16.60 2001 MET B CA 1
ATOM 1474 C C . MET B 1 1 ? 3.231 2.706 -14.750 1.00 16.54 2001 MET B C 1
ATOM 1475 O O . MET B 1 1 ? 3.034 3.726 -15.410 1.00 16.83 2001 MET B O 1
ATOM 1480 N N . LYS B 1 2 ? 3.607 2.729 -13.476 1.00 14.66 2002 LYS B N 1
ATOM 1481 C CA . LYS B 1 2 ? 3.830 3.979 -12.760 1.00 14.59 2002 LYS B CA 1
ATOM 1482 C C . LYS B 1 2 ? 5.301 4.389 -12.840 1.00 13.61 2002 LYS B C 1
ATOM 1483 O O . LYS B 1 2 ? 6.159 3.580 -13.187 1.00 14.26 2002 LYS B O 1
ATOM 1489 N N . LEU B 1 3 ? 5.582 5.651 -12.528 1.00 11.44 2003 LEU B N 1
ATOM 1490 C CA . LEU B 1 3 ? 6.949 6.155 -12.539 1.00 11.98 2003 LEU B CA 1
ATOM 1491 C C . LEU B 1 3 ? 7.350 6.556 -11.125 1.00 11.71 2003 LEU B C 1
ATOM 1492 O O . LEU B 1 3 ? 6.644 7.309 -10.453 1.00 11.42 2003 LEU B O 1
ATOM 1497 N N . GLN B 1 4 ? 8.493 6.046 -10.678 1.00 10.55 2004 GLN B N 1
ATOM 1498 C CA . GLN B 1 4 ? 9.001 6.336 -9.347 1.00 11.52 2004 GLN B CA 1
ATOM 1499 C C . GLN B 1 4 ? 10.358 7.024 -9.444 1.00 10.62 2004 GLN B C 1
ATOM 1500 O O . GLN B 1 4 ? 11.228 6.590 -10.198 1.00 11.59 2004 GLN B O 1
ATOM 1506 N N . VAL B 1 5 ? 10.532 8.118 -8.711 1.00 10.52 2005 VAL B N 1
ATOM 1507 C CA . VAL B 1 5 ? 11.821 8.795 -8.711 1.00 9.87 2005 VAL B CA 1
ATOM 1508 C C . VAL B 1 5 ? 12.564 8.402 -7.438 1.00 9.51 2005 VAL B C 1
ATOM 1509 O O . VAL B 1 5 ? 12.023 8.491 -6.333 1.00 9.77 2005 VAL B O 1
ATOM 1513 N N . ALA B 1 6 ? 13.795 7.936 -7.606 1.00 8.73 2006 ALA B N 1
ATOM 1514 C CA . ALA B 1 6 ? 14.618 7.542 -6.476 1.00 9.57 2006 ALA B CA 1
ATOM 1515 C C . ALA B 1 6 ? 15.503 8.728 -6.120 1.00 9.53 2006 ALA B C 1
ATOM 1516 O O . ALA B 1 6 ? 16.510 8.975 -6.788 1.00 10.24 2006 ALA B O 1
ATOM 1518 N N . ILE B 1 7 ? 15.112 9.473 -5.088 1.00 10.76 2007 ILE B N 1
ATOM 1519 C CA . ILE B 1 7 ? 15.891 10.631 -4.654 1.00 10.46 2007 ILE B CA 1
ATOM 1520 C C . ILE B 1 7 ? 16.986 10.125 -3.737 1.00 12.23 2007 ILE B C 1
ATOM 1521 O O . ILE B 1 7 ? 16.773 9.845 -2.560 1.00 11.61 2007 ILE B O 1
ATOM 1526 N N . ASP B 1 8 ? 18.183 10.049 -4.284 1.00 15.74 2008 ASP B N 1
ATOM 1527 C CA . ASP B 1 8 ? 19.316 9.491 -3.539 1.00 18.22 2008 ASP B CA 1
ATOM 1528 C C . ASP B 1 8 ? 20.322 10.607 -3.221 1.00 19.56 2008 ASP B C 1
ATOM 1529 O O . ASP B 1 8 ? 21.348 10.383 -2.561 1.00 21.67 2008 ASP B O 1
ATOM 1534 N N . LEU B 1 9 ? 19.880 11.847 -3.438 1.00 19.01 2009 LEU B N 1
ATOM 1535 C CA . LEU B 1 9 ? 20.675 13.025 -3.074 1.00 19.06 2009 LEU B CA 1
ATOM 1536 C C . LEU B 1 9 ? 20.880 12.928 -1.550 1.00 19.41 2009 LEU B C 1
ATOM 1537 O O . LEU B 1 9 ? 20.089 12.282 -0.863 1.00 22.12 2009 LEU B O 1
ATOM 1542 N N . LEU B 1 10 ? 21.901 13.587 -1.008 1.00 16.58 2010 LEU B N 1
ATOM 1543 C CA . LEU B 1 10 ? 22.189 13.461 0.421 1.00 15.49 2010 LEU B CA 1
ATOM 1544 C C . LEU B 1 10 ? 21.675 14.483 1.437 1.00 15.10 2010 LEU B C 1
ATOM 1545 O O . LEU B 1 10 ? 21.991 14.377 2.622 1.00 15.90 2010 LEU B O 1
ATOM 1550 N N . SER B 1 11 ? 20.891 15.464 1.010 1.00 15.29 2011 SER B N 1
ATOM 1551 C CA . SER B 1 11 ? 20.377 16.438 1.970 1.00 15.96 2011 SER B CA 1
ATOM 1552 C C . SER B 1 11 ? 18.878 16.636 1.814 1.00 16.70 2011 SER B C 1
ATOM 1553 O O . SER B 1 11 ? 18.334 16.485 0.721 1.00 14.48 2011 SER B O 1
ATOM 1556 N N . THR B 1 12 ? 18.213 16.972 2.915 1.00 15.67 2012 THR B N 1
ATOM 1557 C CA . THR B 1 12 ? 16.775 17.188 2.884 1.00 16.98 2012 THR B CA 1
ATOM 1558 C C . THR B 1 12 ? 16.449 18.375 1.988 1.00 16.80 2012 THR B C 1
ATOM 1559 O O . THR B 1 12 ? 15.478 18.339 1.233 1.00 16.63 2012 THR B O 1
ATOM 1563 N N . GLU B 1 13 ? 17.269 19.419 2.068 1.00 17.74 2013 GLU B N 1
ATOM 1564 C CA . GLU B 1 13 ? 17.063 20.616 1.254 1.00 19.14 2013 GLU B CA 1
ATOM 1565 C C . GLU B 1 13 ? 17.081 20.261 -0.230 1.00 18.06 2013 GLU B C 1
ATOM 1566 O O . GLU B 1 13 ? 16.183 20.639 -0.983 1.00 17.78 2013 GLU B O 1
ATOM 1572 N N . ALA B 1 14 ? 18.116 19.537 -0.646 1.00 17.35 2014 ALA B N 1
ATOM 1573 C CA . ALA B 1 14 ? 18.249 19.134 -2.042 1.00 16.01 2014 ALA B CA 1
ATOM 1574 C C . ALA B 1 14 ? 17.116 18.196 -2.449 1.00 15.00 2014 ALA B C 1
ATOM 1575 O O . ALA B 1 14 ? 16.602 18.273 -3.567 1.00 14.08 2014 ALA B O 1
ATOM 1577 N N . ALA B 1 15 ? 16.725 17.312 -1.537 1.00 14.33 2015 ALA B N 1
ATOM 1578 C CA . ALA B 1 15 ? 15.656 16.362 -1.808 1.00 13.07 2015 ALA B CA 1
ATOM 1579 C C . ALA B 1 15 ? 14.321 17.064 -2.025 1.00 14.60 2015 ALA B C 1
ATOM 1580 O O . ALA B 1 15 ? 13.572 16.719 -2.938 1.00 14.23 2015 ALA B O 1
ATOM 1582 N N . LEU B 1 16 ? 14.020 18.046 -1.181 1.00 14.90 2016 LEU B N 1
ATOM 1583 C CA . LEU B 1 16 ? 12.771 18.785 -1.309 1.00 15.34 2016 LEU B CA 1
ATOM 1584 C C . LEU B 1 16 ? 12.752 19.608 -2.594 1.00 14.68 2016 LEU B C 1
ATOM 1585 O O . LEU B 1 16 ? 11.732 19.681 -3.276 1.00 14.04 2016 LEU B O 1
ATOM 1590 N N . GLU B 1 17 ? 13.884 20.217 -2.927 1.00 14.78 2017 GLU B N 1
ATOM 1591 C CA . GLU B 1 17 ? 13.972 21.023 -4.141 1.00 16.47 2017 GLU B CA 1
ATOM 1592 C C . GLU B 1 17 ? 13.723 20.148 -5.366 1.00 15.99 2017 GLU B C 1
ATOM 1593 O O . GLU B 1 17 ? 12.977 20.524 -6.271 1.00 15.38 2017 GLU B O 1
ATOM 1599 N N . LEU B 1 18 ? 14.353 18.978 -5.388 1.00 15.54 2018 LEU B N 1
ATOM 1600 C CA . LEU B 1 18 ? 14.186 18.049 -6.499 1.00 14.80 2018 LEU B CA 1
ATOM 1601 C C . LEU B 1 18 ? 12.739 17.571 -6.574 1.00 14.72 2018 LEU B C 1
ATOM 1602 O O . LEU B 1 18 ? 12.132 17.554 -7.647 1.00 15.18 2018 LEU B O 1
ATOM 1607 N N . ALA B 1 19 ? 12.187 17.190 -5.427 1.00 14.13 2019 ALA B N 1
ATOM 1608 C CA . ALA B 1 19 ? 10.813 16.703 -5.365 1.00 14.19 2019 ALA B CA 1
ATOM 1609 C C . ALA B 1 19 ? 9.843 17.727 -5.941 1.00 15.13 2019 ALA B C 1
ATOM 1610 O O . ALA B 1 19 ? 8.918 17.378 -6.673 1.00 14.75 2019 ALA B O 1
ATOM 1612 N N . GLY B 1 20 ? 10.062 18.994 -5.612 1.00 15.78 2020 GLY B N 1
ATOM 1613 C CA . GLY B 1 20 ? 9.189 20.038 -6.113 1.00 17.71 2020 GLY B CA 1
ATOM 1614 C C . GLY B 1 20 ? 9.228 20.161 -7.622 1.00 18.19 2020 GLY B C 1
ATOM 1615 O O . GLY B 1 20 ? 8.221 20.485 -8.252 1.00 18.39 2020 GLY B O 1
ATOM 1616 N N . LYS B 1 21 ? 10.388 19.892 -8.211 1.00 16.99 2021 LYS B N 1
ATOM 1617 C CA . LYS B 1 21 ? 10.542 19.998 -9.658 1.00 16.82 2021 LYS B CA 1
ATOM 1618 C C . LYS B 1 21 ? 10.007 18.822 -10.465 1.00 16.02 2021 LYS B C 1
ATOM 1619 O O . LYS B 1 21 ? 9.622 18.992 -11.623 1.00 16.15 2021 LYS B O 1
ATOM 1625 N N . VAL B 1 22 ? 9.960 17.637 -9.864 1.00 14.33 2022 VAL B N 1
ATOM 1626 C CA . VAL B 1 22 ? 9.506 16.460 -10.599 1.00 13.23 2022 VAL B CA 1
ATOM 1627 C C . VAL B 1 22 ? 8.217 15.790 -10.125 1.00 12.23 2022 VAL B C 1
ATOM 1628 O O . VAL B 1 22 ? 7.700 14.909 -10.806 1.00 12.85 2022 VAL B O 1
ATOM 1632 N N . ALA B 1 23 ? 7.697 16.204 -8.974 1.00 13.02 2023 ALA B N 1
ATOM 1633 C CA . ALA B 1 23 ? 6.483 15.604 -8.426 1.00 12.77 2023 ALA B CA 1
ATOM 1634 C C . ALA B 1 23 ? 5.342 15.432 -9.429 1.00 13.99 2023 ALA B C 1
ATOM 1635 O O . ALA B 1 23 ? 4.672 14.398 -9.445 1.00 15.18 2023 ALA B O 1
ATOM 1637 N N . GLU B 1 24 ? 5.120 16.435 -10.272 1.00 15.59 2024 GLU B N 1
ATOM 1638 C CA . GLU B 1 24 ? 4.033 16.368 -11.248 1.00 16.96 2024 GLU B CA 1
ATOM 1639 C C . GLU B 1 24 ? 4.127 15.232 -12.261 1.00 16.89 2024 GLU B C 1
ATOM 1640 O O . GLU B 1 24 ? 3.110 14.806 -12.813 1.00 17.10 2024 GLU B O 1
ATOM 1646 N N . TYR B 1 25 ? 5.336 14.726 -12.492 1.00 15.05 2025 TYR B N 1
ATOM 1647 C CA . TYR B 1 25 ? 5.540 13.659 -13.465 1.00 15.04 2025 TYR B CA 1
ATOM 1648 C C . TYR B 1 25 ? 5.656 12.254 -12.885 1.00 14.31 2025 TYR B C 1
ATOM 1649 O O . TYR B 1 25 ? 5.679 11.279 -13.635 1.00 14.18 2025 TYR B O 1
ATOM 1658 N N . VAL B 1 26 ? 5.724 12.148 -11.561 1.00 13.58 2026 VAL B N 1
ATOM 1659 C CA . VAL B 1 26 ? 5.868 10.843 -10.923 1.00 12.81 2026 VAL B CA 1
ATOM 1660 C C . VAL B 1 26 ? 4.693 10.449 -10.034 1.00 13.00 2026 VAL B C 1
ATOM 1661 O O . VAL B 1 26 ? 3.946 11.301 -9.551 1.00 13.57 2026 VAL B O 1
ATOM 1665 N N . ASP B 1 27 ? 4.549 9.144 -9.820 1.00 12.59 2027 ASP B N 1
ATOM 1666 C CA . ASP B 1 27 ? 3.487 8.590 -8.984 1.00 12.95 2027 ASP B CA 1
ATOM 1667 C C . ASP B 1 27 ? 4.034 8.287 -7.595 1.00 13.19 2027 ASP B C 1
ATOM 1668 O O . ASP B 1 27 ? 3.310 8.347 -6.602 1.00 11.63 2027 ASP B O 1
ATOM 1673 N N . ILE B 1 28 ? 5.322 7.958 -7.545 1.00 12.23 2028 ILE B N 1
ATOM 1674 C CA . ILE B 1 28 ? 5.988 7.591 -6.299 1.00 11.41 2028 ILE B CA 1
ATOM 1675 C C . ILE B 1 28 ? 7.275 8.380 -6.081 1.00 10.39 2028 ILE B C 1
ATOM 1676 O O . ILE B 1 28 ? 8.102 8.498 -6.985 1.00 10.54 2028 ILE B O 1
ATOM 1681 N N . ILE B 1 29 ? 7.434 8.930 -4.883 1.00 9.81 2029 ILE B N 1
ATOM 1682 C CA . ILE B 1 29 ? 8.649 9.659 -4.547 1.00 9.06 2029 ILE B CA 1
ATOM 1683 C C . ILE B 1 29 ? 9.402 8.815 -3.528 1.00 9.76 2029 ILE B C 1
ATOM 1684 O O . ILE B 1 29 ? 8.920 8.583 -2.418 1.00 10.51 2029 ILE B O 1
ATOM 1689 N N . GLU B 1 30 ? 10.581 8.347 -3.919 1.00 9.51 2030 GLU B N 1
ATOM 1690 C CA . GLU B 1 30 ? 11.396 7.518 -3.046 1.00 10.25 2030 GLU B CA 1
ATOM 1691 C C . GLU B 1 30 ? 12.515 8.298 -2.380 1.00 10.00 2030 GLU B C 1
ATOM 1692 O O . GLU B 1 30 ? 13.206 9.092 -3.022 1.00 9.81 2030 GLU B O 1
ATOM 1698 N N . LEU B 1 31 ? 12.677 8.062 -1.083 1.00 10.92 2031 LEU B N 1
ATOM 1699 C CA . LEU B 1 31 ? 13.744 8.676 -0.311 1.00 11.57 2031 LEU B CA 1
ATOM 1700 C C . LEU B 1 31 ? 14.771 7.550 -0.249 1.00 10.82 2031 LEU B C 1
ATOM 1701 O O . LEU B 1 31 ? 14.537 6.522 0.392 1.00 9.97 2031 LEU B O 1
ATOM 1706 N N . GLY B 1 32 ? 15.886 7.736 -0.948 1.00 10.02 2032 GLY B N 1
ATOM 1707 C CA . GLY B 1 32 ? 16.922 6.722 -1.000 1.00 10.24 2032 GLY B CA 1
ATOM 1708 C C . GLY B 1 32 ? 17.566 6.348 0.317 1.00 8.89 2032 GLY B C 1
ATOM 1709 O O . GLY B 1 32 ? 17.552 7.119 1.273 1.00 10.34 2032 GLY B O 1
ATOM 1710 N N . THR B 1 33 ? 18.151 5.154 0.350 1.00 9.65 2033 THR B N 1
ATOM 1711 C CA . THR B 1 33 ? 18.802 4.647 1.547 1.00 9.46 2033 THR B CA 1
ATOM 1712 C C . THR B 1 33 ? 19.877 5.576 2.108 1.00 9.78 2033 THR B C 1
ATOM 1713 O O . THR B 1 33 ? 19.904 5.838 3.308 1.00 9.23 2033 THR B O 1
ATOM 1717 N N . PRO B 1 34 ? 20.787 6.081 1.257 1.00 11.28 2034 PRO B N 1
ATOM 1718 C CA . PRO B 1 34 ? 21.815 6.973 1.801 1.00 11.67 2034 PRO B CA 1
ATOM 1719 C C . PRO B 1 34 ? 21.242 8.289 2.328 1.00 11.45 2034 PRO B C 1
ATOM 1720 O O . PRO B 1 34 ? 21.782 8.876 3.267 1.00 10.95 2034 PRO B O 1
ATOM 1724 N N . LEU B 1 35 ? 20.144 8.742 1.725 1.00 11.04 2035 LEU B N 1
ATOM 1725 C CA . LEU B 1 35 ? 19.498 9.979 2.156 1.00 10.86 2035 LEU B CA 1
ATOM 1726 C C . LEU B 1 35 ? 18.893 9.792 3.544 1.00 11.01 2035 LEU B C 1
ATOM 1727 O O . LEU B 1 35 ? 19.003 10.669 4.398 1.00 10.14 2035 LEU B O 1
ATOM 1732 N N . ILE B 1 36 ? 18.256 8.645 3.767 1.00 10.55 2036 ILE B N 1
ATOM 1733 C CA . ILE B 1 36 ? 17.657 8.363 5.067 1.00 9.89 2036 ILE B CA 1
ATOM 1734 C C . ILE B 1 36 ? 18.743 8.234 6.136 1.00 9.80 2036 ILE B C 1
ATOM 1735 O O . ILE B 1 36 ? 18.564 8.688 7.266 1.00 12.35 2036 ILE B O 1
ATOM 1740 N N . LYS B 1 37 ? 19.877 7.635 5.785 1.00 10.39 2037 LYS B N 1
ATOM 1741 C CA . LYS B 1 37 ? 20.953 7.486 6.759 1.00 10.30 2037 LYS B CA 1
ATOM 1742 C C . LYS B 1 37 ? 21.649 8.814 7.018 1.00 12.07 2037 LYS B C 1
ATOM 1743 O O . LYS B 1 37 ? 22.198 9.040 8.094 1.00 12.25 2037 LYS B O 1
ATOM 1749 N N . ALA B 1 38 ? 21.607 9.705 6.037 1.00 11.97 2038 ALA B N 1
ATOM 1750 C CA . ALA B 1 38 ? 22.246 11.001 6.187 1.00 12.82 2038 ALA B CA 1
ATOM 1751 C C . ALA B 1 38 ? 21.420 11.961 7.038 1.00 12.64 2038 ALA B C 1
ATOM 1752 O O . ALA B 1 38 ? 21.946 12.597 7.953 1.00 13.06 2038 ALA B O 1
ATOM 1754 N N . GLU B 1 39 ? 20.125 12.043 6.744 1.00 12.15 2039 GLU B N 1
ATOM 1755 C CA . GLU B 1 39 ? 19.223 12.960 7.437 1.00 14.47 2039 GLU B CA 1
ATOM 1756 C C . GLU B 1 39 ? 18.297 12.360 8.488 1.00 13.74 2039 GLU B C 1
ATOM 1757 O O . GLU B 1 39 ? 17.810 13.074 9.365 1.00 14.90 2039 GLU B O 1
ATOM 1763 N N . GLY B 1 40 ? 18.043 11.059 8.404 1.00 12.29 2040 GLY B N 1
ATOM 1764 C CA . GLY B 1 40 ? 17.143 10.442 9.359 1.00 13.07 2040 GLY B CA 1
ATOM 1765 C C . GLY B 1 40 ? 15.716 10.506 8.841 1.00 13.45 2040 GLY B C 1
ATOM 1766 O O . GLY B 1 40 ? 15.464 11.064 7.775 1.00 13.09 2040 GLY B O 1
ATOM 1767 N N . LEU B 1 41 ? 14.780 9.957 9.608 1.00 12.55 2041 LEU B N 1
ATOM 1768 C CA . LEU B 1 41 ? 13.373 9.913 9.222 1.00 14.37 2041 LEU B CA 1
ATOM 1769 C C . LEU B 1 41 ? 12.713 11.259 8.921 1.00 14.19 2041 LEU B C 1
ATOM 1770 O O . LEU B 1 41 ? 11.724 11.310 8.187 1.00 14.56 2041 LEU B O 1
ATOM 1775 N N . SER B 1 42 ? 13.252 12.343 9.469 1.00 14.16 2042 SER B N 1
ATOM 1776 C CA . SER B 1 42 ? 12.671 13.665 9.244 1.00 14.91 2042 SER B CA 1
ATOM 1777 C C . SER B 1 42 ? 12.482 13.996 7.767 1.00 13.89 2042 SER B C 1
ATOM 1778 O O . SER B 1 42 ? 11.561 14.731 7.408 1.00 15.13 2042 SER B O 1
ATOM 1781 N N . VAL B 1 43 ? 13.341 13.456 6.908 1.00 12.88 2043 VAL B N 1
ATOM 1782 C CA . VAL B 1 43 ? 13.228 13.736 5.482 1.00 12.45 2043 VAL B CA 1
ATOM 1783 C C . VAL B 1 43 ? 11.979 13.097 4.881 1.00 12.42 2043 VAL B C 1
ATOM 1784 O O . VAL B 1 43 ? 11.397 13.633 3.937 1.00 12.88 2043 VAL B O 1
ATOM 1788 N N . ILE B 1 44 ? 11.568 11.954 5.424 1.00 11.52 2044 ILE B N 1
ATOM 1789 C CA . ILE B 1 44 ? 10.368 11.274 4.941 1.00 11.63 2044 ILE B CA 1
ATOM 1790 C C . ILE B 1 44 ? 9.168 12.159 5.266 1.00 12.60 2044 ILE B C 1
ATOM 1791 O O . ILE B 1 44 ? 8.306 12.400 4.421 1.00 12.45 2044 ILE B O 1
ATOM 1796 N N . THR B 1 45 ? 9.134 12.645 6.503 1.00 12.90 2045 THR B N 1
ATOM 1797 C CA . THR B 1 45 ? 8.054 13.502 6.975 1.00 13.23 2045 THR B CA 1
ATOM 1798 C C . THR B 1 45 ? 7.977 14.802 6.179 1.00 14.03 2045 THR B C 1
ATOM 1799 O O . THR B 1 45 ? 6.892 15.232 5.784 1.00 13.59 2045 THR B O 1
ATOM 1803 N N . ALA B 1 46 ? 9.128 15.421 5.936 1.00 14.50 2046 ALA B N 1
ATOM 1804 C CA . ALA B 1 46 ? 9.173 16.672 5.186 1.00 14.18 2046 ALA B CA 1
ATOM 1805 C C . ALA B 1 46 ? 8.663 16.492 3.759 1.00 15.25 2046 ALA B C 1
ATOM 1806 O O . ALA B 1 46 ? 7.930 17.337 3.241 1.00 16.08 2046 ALA B O 1
ATOM 1808 N N . VAL B 1 47 ? 9.046 15.390 3.121 1.00 13.81 2047 VAL B N 1
ATOM 1809 C CA . VAL B 1 47 ? 8.613 15.132 1.754 1.00 12.94 2047 VAL B CA 1
ATOM 1810 C C . VAL B 1 47 ? 7.120 14.817 1.667 1.00 13.50 2047 VAL B C 1
ATOM 1811 O O . VAL B 1 47 ? 6.440 15.282 0.752 1.00 14.09 2047 VAL B O 1
ATOM 1815 N N . LYS B 1 48 ? 6.608 14.029 2.610 1.00 12.80 2048 LYS B N 1
ATOM 1816 C CA . LYS B 1 48 ? 5.188 13.686 2.600 1.00 14.61 2048 LYS B CA 1
ATOM 1817 C C . LYS B 1 48 ? 4.355 14.937 2.865 1.00 15.82 2048 LYS B C 1
ATOM 1818 O O . LYS B 1 48 ? 3.276 15.108 2.294 1.00 16.10 2048 LYS B O 1
ATOM 1824 N N . LYS B 1 49 ? 4.861 15.807 3.732 1.00 14.98 2049 LYS B N 1
ATOM 1825 C CA . LYS B 1 49 ? 4.152 17.036 4.067 1.00 17.28 2049 LYS B CA 1
ATOM 1826 C C . LYS B 1 49 ? 4.025 17.935 2.844 1.00 17.97 2049 LYS B C 1
ATOM 1827 O O . LYS B 1 49 ? 2.981 18.550 2.614 1.00 18.44 2049 LYS B O 1
ATOM 1833 N N . ALA B 1 50 ? 5.093 18.008 2.058 1.00 16.91 2050 ALA B N 1
ATOM 1834 C CA . ALA B 1 50 ? 5.097 18.838 0.863 1.00 17.00 2050 ALA B CA 1
ATOM 1835 C C . ALA B 1 50 ? 4.375 18.162 -0.299 1.00 16.77 2050 ALA B C 1
ATOM 1836 O O . ALA B 1 50 ? 3.927 18.828 -1.232 1.00 17.22 2050 ALA B O 1
ATOM 1838 N N . HIS B 1 51 ? 4.254 16.839 -0.238 1.00 16.70 2051 HIS B N 1
ATOM 1839 C CA . HIS B 1 51 ? 3.605 16.089 -1.305 1.00 15.41 2051 HIS B CA 1
ATOM 1840 C C . HIS B 1 51 ? 2.683 15.002 -0.771 1.00 16.48 2051 HIS B C 1
ATOM 1841 O O . HIS B 1 51 ? 2.881 13.814 -1.034 1.00 16.21 2051 HIS B O 1
ATOM 1848 N N . PRO B 1 52 ? 1.642 15.400 -0.022 1.00 16.67 2052 PRO B N 1
ATOM 1849 C CA . PRO B 1 52 ? 0.690 14.444 0.545 1.00 16.91 2052 PRO B CA 1
ATOM 1850 C C . PRO B 1 52 ? -0.062 13.676 -0.531 1.00 16.86 2052 PRO B C 1
ATOM 1851 O O . PRO B 1 52 ? -0.617 12.609 -0.271 1.00 17.93 2052 PRO B O 1
ATOM 1855 N N . ASP B 1 53 ? -0.064 14.219 -1.745 1.00 17.05 2053 ASP B N 1
ATOM 1856 C CA . ASP B 1 53 ? -0.758 13.589 -2.858 1.00 17.18 2053 ASP B CA 1
ATOM 1857 C C . ASP B 1 53 ? 0.123 12.615 -3.640 1.00 17.55 2053 ASP B C 1
ATOM 1858 O O . ASP B 1 53 ? -0.231 12.190 -4.741 1.00 18.37 2053 ASP B O 1
ATOM 1863 N N . LYS B 1 54 ? 1.266 12.255 -3.061 1.00 16.71 2054 LYS B N 1
ATOM 1864 C CA . LYS B 1 54 ? 2.187 11.319 -3.699 1.00 16.54 2054 LYS B CA 1
ATOM 1865 C C . LYS B 1 54 ? 2.496 10.152 -2.771 1.00 15.57 2054 LYS B C 1
ATOM 1866 O O . LYS B 1 54 ? 2.519 10.311 -1.553 1.00 17.02 2054 LYS B O 1
ATOM 1872 N N . ILE B 1 55 ? 2.720 8.981 -3.356 1.00 14.55 2055 ILE B N 1
ATOM 1873 C CA . ILE B 1 55 ? 3.066 7.791 -2.589 1.00 13.87 2055 ILE B CA 1
ATOM 1874 C C . ILE B 1 55 ? 4.520 7.977 -2.170 1.00 13.73 2055 ILE B C 1
ATOM 1875 O O . ILE B 1 55 ? 5.394 8.116 -3.026 1.00 13.94 2055 ILE B O 1
ATOM 1880 N N . VAL B 1 56 ? 4.779 8.000 -0.865 1.00 12.73 2056 VAL B N 1
ATOM 1881 C CA . VAL B 1 56 ? 6.144 8.167 -0.367 1.00 12.64 2056 VAL B CA 1
ATOM 1882 C C . VAL B 1 56 ? 6.748 6.805 -0.020 1.00 12.23 2056 VAL B C 1
ATOM 1883 O O . VAL B 1 56 ? 6.234 6.061 0.816 1.00 11.79 2056 VAL B O 1
ATOM 1887 N N . PHE B 1 57 ? 7.858 6.512 -0.686 1.00 11.24 2057 PHE B N 1
ATOM 1888 C CA . PHE B 1 57 ? 8.591 5.249 -0.590 1.00 11.73 2057 PHE B CA 1
ATOM 1889 C C . PHE B 1 57 ? 9.876 5.442 0.231 1.00 10.73 2057 PHE B C 1
ATOM 1890 O O . PHE B 1 57 ? 10.777 6.163 -0.189 1.00 12.17 2057 PHE B O 1
ATOM 1898 N N . ALA B 1 58 ? 9.949 4.818 1.407 1.00 10.17 2058 ALA B N 1
ATOM 1899 C CA . ALA B 1 58 ? 11.137 4.933 2.262 1.00 9.32 2058 ALA B CA 1
ATOM 1900 C C . ALA B 1 58 ? 12.047 3.731 2.032 1.00 8.83 2058 ALA B C 1
ATOM 1901 O O . ALA B 1 58 ? 11.731 2.614 2.449 1.00 9.36 2058 ALA B O 1
ATOM 1903 N N . ASP B 1 59 ? 13.176 3.965 1.370 1.00 8.74 2059 ASP B N 1
ATOM 1904 C CA . ASP B 1 59 ? 14.113 2.891 1.058 1.00 9.03 2059 ASP B CA 1
ATOM 1905 C C . ASP B 1 59 ? 14.971 2.552 2.269 1.00 9.01 2059 ASP B C 1
ATOM 1906 O O . ASP B 1 59 ? 16.169 2.833 2.305 1.00 11.40 2059 ASP B O 1
ATOM 1911 N N . MET B 1 60 ? 14.345 1.934 3.264 1.00 7.90 2060 MET B N 1
ATOM 1912 C CA . MET B 1 60 ? 15.047 1.555 4.487 1.00 7.70 2060 MET B CA 1
ATOM 1913 C C . MET B 1 60 ? 16.040 0.411 4.285 1.00 7.91 2060 MET B C 1
ATOM 1914 O O . MET B 1 60 ? 17.065 0.346 4.969 1.00 7.81 2060 MET B O 1
ATOM 1919 N N . LYS B 1 61 ? 15.738 -0.472 3.334 1.00 7.63 2061 LYS B N 1
ATOM 1920 C CA . LYS B 1 61 ? 16.559 -1.654 3.071 1.00 8.22 2061 LYS B CA 1
ATOM 1921 C C . LYS B 1 61 ? 16.796 -2.375 4.393 1.00 8.17 2061 LYS B C 1
ATOM 1922 O O . LYS B 1 61 ? 17.917 -2.752 4.737 1.00 7.58 2061 LYS B O 1
ATOM 1928 N N . THR B 1 62 ? 15.711 -2.560 5.137 1.00 8.83 2062 THR B N 1
ATOM 1929 C CA . THR B 1 62 ? 15.770 -3.214 6.435 1.00 7.72 2062 THR B CA 1
ATOM 1930 C C . THR B 1 62 ? 16.377 -4.609 6.350 1.00 7.99 2062 THR B C 1
ATOM 1931 O O . THR B 1 62 ? 16.028 -5.394 5.471 1.00 9.35 2062 THR B O 1
ATOM 1935 N N . MET B 1 63 ? 17.290 -4.906 7.274 1.00 8.08 2063 MET B N 1
ATOM 1936 C CA . MET B 1 63 ? 17.957 -6.204 7.319 1.00 9.28 2063 MET B CA 1
ATOM 1937 C C . MET B 1 63 ? 17.635 -6.953 8.615 1.00 9.30 2063 MET B C 1
ATOM 1938 O O . MET B 1 63 ? 17.860 -8.161 8.717 1.00 11.27 2063 MET B O 1
ATOM 1943 N N . ASP B 1 64 ? 17.109 -6.234 9.601 1.00 10.29 2064 ASP B N 1
ATOM 1944 C CA . ASP B 1 64 ? 16.743 -6.833 10.885 1.00 10.82 2064 ASP B CA 1
ATOM 1945 C C . ASP B 1 64 ? 15.731 -5.950 11.611 1.00 11.70 2064 ASP B C 1
ATOM 1946 O O . ASP B 1 64 ? 15.626 -4.753 11.329 1.00 11.62 2064 ASP B O 1
ATOM 1951 N N . ALA B 1 65 ? 14.994 -6.545 12.547 1.00 11.80 2065 ALA B N 1
ATOM 1952 C CA . ALA B 1 65 ? 13.967 -5.825 13.297 1.00 11.27 2065 ALA B CA 1
ATOM 1953 C C . ALA B 1 65 ? 12.963 -5.273 12.292 1.00 11.59 2065 ALA B C 1
ATOM 1954 O O . ALA B 1 65 ? 12.685 -4.072 12.258 1.00 10.56 2065 ALA B O 1
ATOM 1956 N N . GLY B 1 66 ? 12.425 -6.175 11.475 1.00 11.82 2066 GLY B N 1
ATOM 1957 C CA . GLY B 1 66 ? 11.474 -5.800 10.447 1.00 11.25 2066 GLY B CA 1
ATOM 1958 C C . GLY B 1 66 ? 10.309 -4.947 10.904 1.00 11.67 2066 GLY B C 1
ATOM 1959 O O . GLY B 1 66 ? 10.030 -3.904 10.315 1.00 11.58 2066 GLY B O 1
ATOM 1960 N N . GLU B 1 67 ? 9.615 -5.386 11.948 1.00 10.85 2067 GLU B N 1
ATOM 1961 C CA . GLU B 1 67 ? 8.470 -4.639 12.444 1.00 12.71 2067 GLU B CA 1
ATOM 1962 C C . GLU B 1 67 ? 8.869 -3.249 12.949 1.00 11.21 2067 GLU B C 1
ATOM 1963 O O . GLU B 1 67 ? 8.177 -2.267 12.686 1.00 12.61 2067 GLU B O 1
ATOM 1969 N N . LEU B 1 68 ? 9.991 -3.166 13.655 1.00 12.31 2068 LEU B N 1
ATOM 1970 C CA . LEU B 1 68 ? 10.471 -1.892 14.188 1.00 11.23 2068 LEU B CA 1
ATOM 1971 C C . LEU B 1 68 ? 10.776 -0.858 13.105 1.00 12.43 2068 LEU B C 1
ATOM 1972 O O . LEU B 1 68 ? 10.277 0.268 13.155 1.00 11.55 2068 LEU B O 1
ATOM 1977 N N . GLU B 1 69 ? 11.599 -1.228 12.128 1.00 11.31 2069 GLU B N 1
ATOM 1978 C CA . GLU B 1 69 ? 11.948 -0.284 11.070 1.00 10.45 2069 GLU B CA 1
ATOM 1979 C C . GLU B 1 69 ? 10.744 0.118 10.231 1.00 10.23 2069 GLU B C 1
ATOM 1980 O O . GLU B 1 69 ? 10.619 1.279 9.843 1.00 10.06 2069 GLU B O 1
ATOM 1986 N N . ALA B 1 70 ? 9.861 -0.834 9.952 1.00 10.51 2070 ALA B N 1
ATOM 1987 C CA . ALA B 1 70 ? 8.666 -0.530 9.173 1.00 10.53 2070 ALA B CA 1
ATOM 1988 C C . ALA B 1 70 ? 7.823 0.456 9.980 1.00 12.61 2070 ALA B C 1
ATOM 1989 O O . ALA B 1 70 ? 7.365 1.470 9.453 1.00 12.48 2070 ALA B O 1
ATOM 1991 N N . ASP B 1 71 ? 7.635 0.155 11.266 1.00 12.69 2071 ASP B N 1
ATOM 1992 C CA . ASP B 1 71 ? 6.858 1.015 12.158 1.00 14.67 2071 ASP B CA 1
ATOM 1993 C C . ASP B 1 71 ? 7.304 2.468 12.141 1.00 13.14 2071 ASP B C 1
ATOM 1994 O O . ASP B 1 71 ? 6.501 3.367 11.904 1.00 13.79 2071 ASP B O 1
ATOM 1999 N N . ILE B 1 72 ? 8.582 2.701 12.412 1.00 13.20 2072 ILE B N 1
ATOM 2000 C CA . ILE B 1 72 ? 9.082 4.066 12.461 1.00 12.16 2072 ILE B CA 1
ATOM 2001 C C . ILE B 1 72 ? 9.026 4.794 11.121 1.00 12.68 2072 ILE B C 1
ATOM 2002 O O . ILE B 1 72 ? 8.825 6.010 11.083 1.00 13.17 2072 ILE B O 1
ATOM 2007 N N . ALA B 1 73 ? 9.185 4.060 10.023 1.00 11.02 2073 ALA B N 1
ATOM 2008 C CA . ALA B 1 73 ? 9.120 4.680 8.704 1.00 10.93 2073 ALA B CA 1
ATOM 2009 C C . ALA B 1 73 ? 7.674 5.079 8.389 1.00 11.80 2073 ALA B C 1
ATOM 2010 O O . ALA B 1 73 ? 7.421 6.168 7.878 1.00 12.35 2073 ALA B O 1
ATOM 2012 N N . PHE B 1 74 ? 6.729 4.194 8.696 1.00 12.60 2074 PHE B N 1
ATOM 2013 C CA . PHE B 1 74 ? 5.316 4.480 8.453 1.00 12.30 2074 PHE B CA 1
ATOM 2014 C C . PHE B 1 74 ? 4.870 5.644 9.334 1.00 13.55 2074 PHE B C 1
ATOM 2015 O O . PHE B 1 74 ? 4.132 6.525 8.892 1.00 13.41 2074 PHE B O 1
ATOM 2023 N N . LYS B 1 75 ? 5.330 5.642 10.581 1.00 15.31 2075 LYS B N 1
ATOM 2024 C CA . LYS B 1 75 ? 4.992 6.691 11.537 1.00 17.42 2075 LYS B CA 1
ATOM 2025 C C . LYS B 1 75 ? 5.494 8.036 11.028 1.00 17.29 2075 LYS B C 1
ATOM 2026 O O . LYS B 1 75 ? 4.861 9.073 11.248 1.00 16.75 2075 LYS B O 1
ATOM 2032 N N . ALA B 1 76 ? 6.633 8.010 10.342 1.00 15.17 2076 ALA B N 1
ATOM 2033 C CA . ALA B 1 76 ? 7.239 9.220 9.801 1.00 13.96 2076 ALA B CA 1
ATOM 2034 C C . ALA B 1 76 ? 6.531 9.750 8.557 1.00 13.53 2076 ALA B C 1
ATOM 2035 O O . ALA B 1 76 ? 6.826 10.852 8.102 1.00 14.50 2076 ALA B O 1
ATOM 2037 N N . GLY B 1 77 ? 5.614 8.965 8.000 1.00 12.90 2077 GLY B N 1
ATOM 2038 C CA . GLY B 1 77 ? 4.886 9.414 6.826 1.00 13.80 2077 GLY B CA 1
ATOM 2039 C C . GLY B 1 77 ? 5.051 8.588 5.564 1.00 14.00 2077 GLY B C 1
ATOM 2040 O O . GLY B 1 77 ? 4.463 8.910 4.531 1.00 14.72 2077 GLY B O 1
ATOM 2041 N N . ALA B 1 78 ? 5.844 7.524 5.630 1.00 13.45 2078 ALA B N 1
ATOM 2042 C CA . ALA B 1 78 ? 6.052 6.678 4.463 1.00 12.27 2078 ALA B CA 1
ATOM 2043 C C . ALA B 1 78 ? 4.817 5.831 4.187 1.00 11.61 2078 ALA B C 1
ATOM 2044 O O . ALA B 1 78 ? 4.125 5.397 5.113 1.00 10.22 2078 ALA B O 1
ATOM 2046 N N . ASP B 1 79 ? 4.547 5.596 2.907 1.00 11.15 2079 ASP B N 1
ATOM 2047 C CA . ASP B 1 79 ? 3.412 4.779 2.501 1.00 10.61 2079 ASP B CA 1
ATOM 2048 C C . ASP B 1 79 ? 3.891 3.375 2.170 1.00 10.34 2079 ASP B C 1
ATOM 2049 O O . ASP B 1 79 ? 3.132 2.409 2.242 1.00 12.21 2079 ASP B O 1
ATOM 2054 N N . LEU B 1 80 ? 5.165 3.277 1.807 1.00 8.98 2080 LEU B N 1
ATOM 2055 C CA . LEU B 1 80 ? 5.788 2.006 1.461 1.00 8.95 2080 LEU B CA 1
ATOM 2056 C C . LEU B 1 80 ? 7.185 1.995 2.058 1.00 9.28 2080 LEU B C 1
ATOM 2057 O O . LEU B 1 80 ? 7.814 3.045 2.181 1.00 8.66 2080 LEU B O 1
ATOM 2062 N N . VAL B 1 81 ? 7.663 0.813 2.434 1.00 9.15 2081 VAL B N 1
ATOM 2063 C CA . VAL B 1 81 ? 9.009 0.679 2.987 1.00 9.54 2081 VAL B CA 1
ATOM 2064 C C . VAL B 1 81 ? 9.663 -0.537 2.359 1.00 9.06 2081 VAL B C 1
ATOM 2065 O O . VAL B 1 81 ? 8.980 -1.491 1.996 1.00 9.57 2081 VAL B O 1
ATOM 2069 N N . THR B 1 82 ? 10.984 -0.504 2.220 1.00 9.38 2082 THR B N 1
ATOM 2070 C CA . THR B 1 82 ? 11.688 -1.639 1.644 1.00 8.75 2082 THR B CA 1
ATOM 2071 C C . THR B 1 82 ? 12.394 -2.474 2.695 1.00 8.52 2082 THR B C 1
ATOM 2072 O O . THR B 1 82 ? 12.899 -1.956 3.689 1.00 9.46 2082 THR B O 1
ATOM 2076 N N . VAL B 1 83 ? 12.394 -3.780 2.464 1.00 8.77 2083 VAL B N 1
ATOM 2077 C CA . VAL B 1 83 ? 13.077 -4.736 3.326 1.00 8.23 2083 VAL B CA 1
ATOM 2078 C C . VAL B 1 83 ? 13.912 -5.530 2.335 1.00 7.42 2083 VAL B C 1
ATOM 2079 O O . VAL B 1 83 ? 13.456 -5.813 1.227 1.00 8.40 2083 VAL B O 1
ATOM 2083 N N . LEU B 1 84 ? 15.137 -5.877 2.707 1.00 7.02 2084 LEU B N 1
ATOM 2084 C CA . LEU B 1 84 ? 15.985 -6.637 1.797 1.00 6.81 2084 LEU B CA 1
ATOM 2085 C C . LEU B 1 84 ? 15.493 -8.067 1.626 1.00 8.63 2084 LEU B C 1
ATOM 2086 O O . LEU B 1 84 ? 15.074 -8.709 2.587 1.00 9.45 2084 LEU B O 1
ATOM 2091 N N . GLY B 1 85 ? 15.550 -8.559 0.395 1.00 8.87 2085 GLY B N 1
ATOM 2092 C CA . GLY B 1 85 ? 15.133 -9.924 0.136 1.00 9.52 2085 GLY B CA 1
ATOM 2093 C C . GLY B 1 85 ? 16.077 -10.891 0.828 1.00 11.26 2085 GLY B C 1
ATOM 2094 O O . GLY B 1 85 ? 15.710 -12.025 1.125 1.00 10.59 2085 GLY B O 1
ATOM 2095 N N . SER B 1 86 ? 17.301 -10.446 1.091 1.00 10.70 2086 SER B N 1
ATOM 2096 C CA . SER B 1 86 ? 18.272 -11.305 1.757 1.00 11.81 2086 SER B CA 1
ATOM 2097 C C . SER B 1 86 ? 18.083 -11.329 3.276 1.00 11.40 2086 SER B C 1
ATOM 2098 O O . SER B 1 86 ? 18.831 -11.992 3.993 1.00 11.77 2086 SER B O 1
ATOM 2101 N N . ALA B 1 87 ? 17.079 -10.611 3.767 1.00 8.91 2087 ALA B N 1
ATOM 2102 C CA . ALA B 1 87 ? 16.791 -10.603 5.199 1.00 8.96 2087 ALA B CA 1
ATOM 2103 C C . ALA B 1 87 ? 16.082 -11.909 5.540 1.00 9.47 2087 ALA B C 1
ATOM 2104 O O . ALA B 1 87 ? 15.569 -12.593 4.656 1.00 9.84 2087 ALA B O 1
ATOM 2106 N N . ASP B 1 88 ? 16.059 -12.258 6.821 1.00 10.31 2088 ASP B N 1
ATOM 2107 C CA . ASP B 1 88 ? 15.399 -13.482 7.256 1.00 11.77 2088 ASP B CA 1
ATOM 2108 C C . ASP B 1 88 ? 13.905 -13.371 6.960 1.00 11.33 2088 ASP B C 1
ATOM 2109 O O . ASP B 1 88 ? 13.345 -12.274 6.986 1.00 10.85 2088 ASP B O 1
ATOM 2114 N N . ASP B 1 89 ? 13.257 -14.498 6.681 1.00 10.61 2089 ASP B N 1
ATOM 2115 C CA . ASP B 1 89 ? 11.823 -14.478 6.402 1.00 11.48 2089 ASP B CA 1
ATOM 2116 C C . ASP B 1 89 ? 11.059 -13.802 7.538 1.00 11.61 2089 ASP B C 1
ATOM 2117 O O . ASP B 1 89 ? 10.085 -13.090 7.298 1.00 12.80 2089 ASP B O 1
ATOM 2122 N N . SER B 1 90 ? 11.503 -14.017 8.775 1.00 12.88 2090 SER B N 1
ATOM 2123 C CA . SER B 1 90 ? 10.833 -13.427 9.931 1.00 12.64 2090 SER B CA 1
ATOM 2124 C C . SER B 1 90 ? 10.946 -11.906 9.952 1.00 11.80 2090 SER B C 1
ATOM 2125 O O . SER B 1 90 ? 10.073 -11.224 10.483 1.00 12.63 2090 SER B O 1
ATOM 2128 N N . THR B 1 91 ? 12.027 -11.375 9.384 1.00 11.70 2091 THR B N 1
ATOM 2129 C CA . THR B 1 91 ? 12.214 -9.929 9.335 1.00 10.08 2091 THR B CA 1
ATOM 2130 C C . THR B 1 91 ? 11.222 -9.347 8.328 1.00 10.39 2091 THR B C 1
ATOM 2131 O O . THR B 1 91 ? 10.625 -8.294 8.565 1.00 10.65 2091 THR B O 1
ATOM 2135 N N . ILE B 1 92 ? 11.049 -10.039 7.207 1.00 10.22 2092 ILE B N 1
ATOM 2136 C CA . ILE B 1 92 ? 10.107 -9.603 6.182 1.00 10.31 2092 ILE B CA 1
ATOM 2137 C C . ILE B 1 92 ? 8.694 -9.709 6.759 1.00 10.99 2092 ILE B C 1
ATOM 2138 O O . ILE B 1 92 ? 7.874 -8.807 6.588 1.00 10.19 2092 ILE B O 1
ATOM 2143 N N . ALA B 1 93 ? 8.422 -10.810 7.458 1.00 11.90 2093 ALA B N 1
ATOM 2144 C CA . ALA B 1 93 ? 7.110 -11.022 8.064 1.00 12.06 2093 ALA B CA 1
ATOM 2145 C C . ALA B 1 93 ? 6.805 -9.914 9.069 1.00 11.04 2093 ALA B C 1
ATOM 2146 O O . ALA B 1 93 ? 5.673 -9.432 9.145 1.00 11.93 2093 ALA B O 1
ATOM 2148 N N . GLY B 1 94 ? 7.817 -9.519 9.838 1.00 11.18 2094 GLY B N 1
ATOM 2149 C CA . GLY B 1 94 ? 7.635 -8.464 10.819 1.00 11.85 2094 GLY B CA 1
ATOM 2150 C C . GLY B 1 94 ? 7.249 -7.157 10.154 1.00 11.91 2094 GLY B C 1
ATOM 2151 O O . GLY B 1 94 ? 6.367 -6.436 10.627 1.00 10.65 2094 GLY B O 1
ATOM 2152 N N . ALA B 1 95 ? 7.913 -6.847 9.045 1.00 11.40 2095 ALA B N 1
ATOM 2153 C CA . ALA B 1 95 ? 7.624 -5.622 8.313 1.00 10.93 2095 ALA B CA 1
ATOM 2154 C C . ALA B 1 95 ? 6.213 -5.688 7.738 1.00 11.01 2095 ALA B C 1
ATOM 2155 O O . ALA B 1 95 ? 5.478 -4.702 7.754 1.00 11.27 2095 ALA B O 1
ATOM 2157 N N . VAL B 1 96 ? 5.843 -6.858 7.226 1.00 10.49 2096 VAL B N 1
ATOM 2158 C CA . VAL B 1 96 ? 4.516 -7.049 6.650 1.00 11.17 2096 VAL B CA 1
ATOM 2159 C C . VAL B 1 96 ? 3.431 -6.879 7.713 1.00 11.70 2096 VAL B C 1
ATOM 2160 O O . VAL B 1 96 ? 2.359 -6.341 7.433 1.00 12.58 2096 VAL B O 1
ATOM 2164 N N . LYS B 1 97 ? 3.715 -7.323 8.933 1.00 11.72 2097 LYS B N 1
ATOM 2165 C CA . LYS B 1 97 ? 2.749 -7.196 10.021 1.00 12.41 2097 LYS B CA 1
ATOM 2166 C C . LYS B 1 97 ? 2.514 -5.718 10.324 1.00 12.21 2097 LYS B C 1
ATOM 2167 O O . LYS B 1 97 ? 1.376 -5.288 10.521 1.00 13.39 2097 LYS B O 1
ATOM 2173 N N . ALA B 1 98 ? 3.595 -4.944 10.357 1.00 12.12 2098 ALA B N 1
ATOM 2174 C CA . ALA B 1 98 ? 3.504 -3.512 10.622 1.00 10.97 2098 ALA B CA 1
ATOM 2175 C C . ALA B 1 98 ? 2.725 -2.811 9.510 1.00 11.63 2098 ALA B C 1
ATOM 2176 O O . ALA B 1 98 ? 1.928 -1.907 9.770 1.00 11.96 2098 ALA B O 1
ATOM 2178 N N . ALA B 1 99 ? 2.963 -3.229 8.270 1.00 10.19 2099 ALA B N 1
ATOM 2179 C CA . ALA B 1 99 ? 2.281 -2.642 7.122 1.00 11.58 2099 ALA B CA 1
ATOM 2180 C C . ALA B 1 99 ? 0.783 -2.901 7.210 1.00 12.65 2099 ALA B C 1
ATOM 2181 O O . ALA B 1 99 ? -0.028 -2.017 6.934 1.00 14.87 2099 ALA B O 1
ATOM 2183 N N . GLN B 1 100 ? 0.421 -4.120 7.595 1.00 13.99 2100 GLN B N 1
ATOM 2184 C CA . GLN B 1 100 ? -0.983 -4.490 7.718 1.00 15.38 2100 GLN B CA 1
ATOM 2185 C C . GLN B 1 100 ? -1.636 -3.629 8.795 1.00 15.99 2100 GLN B C 1
ATOM 2186 O O . GLN B 1 100 ? -2.751 -3.139 8.617 1.00 16.38 2100 GLN B O 1
ATOM 2192 N N . ALA B 1 101 ? -0.926 -3.435 9.903 1.00 15.62 2101 ALA B N 1
ATOM 2193 C CA . ALA B 1 101 ? -1.437 -2.641 11.016 1.00 16.15 2101 ALA B CA 1
ATOM 2194 C C . ALA B 1 101 ? -1.625 -1.170 10.652 1.00 18.50 2101 ALA B C 1
ATOM 2195 O O . ALA B 1 101 ? -2.493 -0.496 11.206 1.00 18.60 2101 ALA B O 1
ATOM 2197 N N . HIS B 1 102 ? -0.815 -0.675 9.721 1.00 17.32 2102 HIS B N 1
ATOM 2198 C CA . HIS B 1 102 ? -0.896 0.722 9.296 1.00 18.84 2102 HIS B CA 1
ATOM 2199 C C . HIS B 1 102 ? -1.619 0.890 7.961 1.00 18.27 2102 HIS B C 1
ATOM 2200 O O . HIS B 1 102 ? -1.716 2.000 7.438 1.00 18.40 2102 HIS B O 1
ATOM 2207 N N . ASN B 1 103 ? -2.126 -0.211 7.417 1.00 17.89 2103 ASN B N 1
ATOM 2208 C CA . ASN B 1 103 ? -2.824 -0.193 6.135 1.00 18.17 2103 ASN B CA 1
ATOM 2209 C C . ASN B 1 103 ? -1.921 0.378 5.043 1.00 17.92 2103 ASN B C 1
ATOM 2210 O O . ASN B 1 103 ? -2.354 1.153 4.188 1.00 18.19 2103 ASN B O 1
ATOM 2215 N N . LYS B 1 104 ? -0.652 -0.014 5.087 1.00 15.64 2104 LYS B N 1
ATOM 2216 C CA . LYS B 1 104 ? 0.326 0.433 4.105 1.00 13.87 2104 LYS B CA 1
ATOM 2217 C C . LYS B 1 104 ? 1.008 -0.798 3.513 1.00 12.87 2104 LYS B C 1
ATOM 2218 O O . LYS B 1 104 ? 0.451 -1.890 3.571 1.00 13.84 2104 LYS B O 1
ATOM 2224 N N . GLY B 1 105 ? 2.199 -0.651 2.941 1.00 14.02 2105 GLY B N 1
ATOM 2225 C CA . GLY B 1 105 ? 2.812 -1.826 2.352 1.00 12.63 2105 GLY B CA 1
ATOM 2226 C C . GLY B 1 105 ? 4.315 -1.974 2.405 1.00 11.63 2105 GLY B C 1
ATOM 2227 O O . GLY B 1 105 ? 5.055 -1.016 2.634 1.00 10.88 2105 GLY B O 1
ATOM 2228 N N . VAL B 1 106 ? 4.750 -3.210 2.186 1.00 11.24 2106 VAL B N 1
ATOM 2229 C CA . VAL B 1 106 ? 6.161 -3.564 2.178 1.00 10.12 2106 VAL B CA 1
ATOM 2230 C C . VAL B 1 106 ? 6.593 -3.938 0.764 1.00 11.35 2106 VAL B C 1
ATOM 2231 O O . VAL B 1 106 ? 5.898 -4.674 0.060 1.00 10.65 2106 VAL B O 1
ATOM 2235 N N . VAL B 1 107 ? 7.738 -3.407 0.349 1.00 9.92 2107 VAL B N 1
ATOM 2236 C CA . VAL B 1 107 ? 8.301 -3.723 -0.956 1.00 8.94 2107 VAL B CA 1
ATOM 2237 C C . VAL B 1 107 ? 9.608 -4.428 -0.632 1.00 8.57 2107 VAL B C 1
ATOM 2238 O O . VAL B 1 107 ? 10.422 -3.911 0.133 1.00 9.30 2107 VAL B O 1
ATOM 2242 N N . VAL B 1 108 ? 9.805 -5.620 -1.181 1.00 8.28 2108 VAL B N 1
ATOM 2243 C CA . VAL B 1 108 ? 11.032 -6.355 -0.915 1.00 8.29 2108 VAL B CA 1
ATOM 2244 C C . VAL B 1 108 ? 12.037 -6.082 -2.026 1.00 8.54 2108 VAL B C 1
ATOM 2245 O O . VAL B 1 108 ? 11.782 -6.368 -3.200 1.00 9.59 2108 VAL B O 1
ATOM 2249 N N . ASP B 1 109 ? 13.171 -5.506 -1.635 1.00 7.39 2109 ASP B N 1
ATOM 2250 C CA . ASP B 1 109 ? 14.249 -5.153 -2.553 1.00 6.74 2109 ASP B CA 1
ATOM 2251 C C . ASP B 1 109 ? 15.152 -6.366 -2.758 1.00 7.88 2109 ASP B C 1
ATOM 2252 O O . ASP B 1 109 ? 15.852 -6.792 -1.836 1.00 8.15 2109 ASP B O 1
ATOM 2257 N N . LEU B 1 110 ? 15.146 -6.905 -3.973 1.00 7.16 2110 LEU B N 1
ATOM 2258 C CA . LEU B 1 110 ? 15.929 -8.095 -4.290 1.00 7.47 2110 LEU B CA 1
ATOM 2259 C C . LEU B 1 110 ? 17.370 -7.831 -4.709 1.00 8.66 2110 LEU B C 1
ATOM 2260 O O . LEU B 1 110 ? 18.024 -8.699 -5.285 1.00 8.68 2110 LEU B O 1
ATOM 2265 N N . ILE B 1 111 ? 17.867 -6.638 -4.403 1.00 7.51 2111 ILE B N 1
ATOM 2266 C CA . ILE B 1 111 ? 19.232 -6.274 -4.748 1.00 8.78 2111 ILE B CA 1
ATOM 2267 C C . ILE B 1 111 ? 20.247 -7.295 -4.225 1.00 9.09 2111 ILE B C 1
ATOM 2268 O O . ILE B 1 111 ? 20.155 -7.755 -3.086 1.00 9.81 2111 ILE B O 1
ATOM 2273 N N . GLY B 1 112 ? 21.193 -7.669 -5.080 1.00 10.41 2112 GLY B N 1
ATOM 2274 C CA . GLY B 1 112 ? 22.226 -8.609 -4.675 1.00 10.73 2112 GLY B CA 1
ATOM 2275 C C . GLY B 1 112 ? 21.879 -10.086 -4.674 1.00 11.93 2112 GLY B C 1
ATOM 2276 O O . GLY B 1 112 ? 22.747 -10.919 -4.416 1.00 12.91 2112 GLY B O 1
ATOM 2277 N N . ILE B 1 113 ? 20.623 -10.421 -4.947 1.00 10.77 2113 ILE B N 1
ATOM 2278 C CA . ILE B 1 113 ? 20.207 -11.820 -4.974 1.00 11.44 2113 ILE B CA 1
ATOM 2279 C C . ILE B 1 113 ? 20.509 -12.423 -6.347 1.00 10.85 2113 ILE B C 1
ATOM 2280 O O . ILE B 1 113 ? 20.188 -11.830 -7.377 1.00 10.07 2113 ILE B O 1
ATOM 2285 N N . GLU B 1 114 ? 21.131 -13.602 -6.359 1.00 9.99 2114 GLU B N 1
ATOM 2286 C CA . GLU B 1 114 ? 21.499 -14.261 -7.611 1.00 11.41 2114 GLU B CA 1
ATOM 2287 C C . GLU B 1 114 ? 20.287 -14.765 -8.390 1.00 10.72 2114 GLU B C 1
ATOM 2288 O O . GLU B 1 114 ? 20.171 -14.523 -9.593 1.00 12.58 2114 GLU B O 1
ATOM 2294 N N . ASP B 1 115 ? 19.390 -15.463 -7.699 1.00 11.63 2115 ASP B N 1
ATOM 2295 C CA . ASP B 1 115 ? 18.174 -15.990 -8.311 1.00 12.08 2115 ASP B CA 1
ATOM 2296 C C . ASP B 1 115 ? 17.011 -15.138 -7.807 1.00 12.22 2115 ASP B C 1
ATOM 2297 O O . ASP B 1 115 ? 16.309 -15.512 -6.869 1.00 11.74 2115 ASP B O 1
ATOM 2302 N N . LYS B 1 116 ? 16.819 -13.981 -8.431 1.00 10.87 2116 LYS B N 1
ATOM 2303 C CA . LYS B 1 116 ? 15.757 -13.077 -8.019 1.00 11.10 2116 LYS B CA 1
ATOM 2304 C C . LYS B 1 116 ? 14.343 -13.608 -8.251 1.00 11.25 2116 LYS B C 1
ATOM 2305 O O . LYS B 1 116 ? 13.435 -13.299 -7.480 1.00 12.54 2116 LYS B O 1
ATOM 2311 N N . ALA B 1 117 ? 14.154 -14.403 -9.300 1.00 12.21 2117 ALA B N 1
ATOM 2312 C CA . ALA B 1 117 ? 12.831 -14.949 -9.601 1.00 13.06 2117 ALA B CA 1
ATOM 2313 C C . ALA B 1 117 ? 12.311 -15.847 -8.483 1.00 12.73 2117 ALA B C 1
ATOM 2314 O O . ALA B 1 117 ? 11.155 -15.736 -8.067 1.00 13.32 2117 ALA B O 1
ATOM 2316 N N . THR B 1 118 ? 13.159 -16.746 -7.999 1.00 12.21 2118 THR B N 1
ATOM 2317 C CA . THR B 1 118 ? 12.740 -17.645 -6.937 1.00 11.87 2118 THR B CA 1
ATOM 2318 C C . THR B 1 118 ? 12.487 -16.897 -5.636 1.00 11.61 2118 THR B C 1
ATOM 2319 O O . THR B 1 118 ? 11.485 -17.128 -4.966 1.00 12.88 2118 THR B O 1
ATOM 2323 N N . ARG B 1 119 ? 13.386 -15.987 -5.275 1.00 12.22 2119 ARG B N 1
ATOM 2324 C CA . ARG B 1 119 ? 13.197 -15.246 -4.038 1.00 11.81 2119 ARG B CA 1
ATOM 2325 C C . ARG B 1 119 ? 11.969 -14.343 -4.140 1.00 10.99 2119 ARG B C 1
ATOM 2326 O O . ARG B 1 119 ? 11.277 -14.114 -3.150 1.00 10.25 2119 ARG B O 1
ATOM 2334 N N . ALA B 1 120 ? 11.687 -13.845 -5.341 1.00 10.88 2120 ALA B N 1
ATOM 2335 C CA . ALA B 1 120 ? 10.528 -12.983 -5.542 1.00 11.97 2120 ALA B CA 1
ATOM 2336 C C . ALA B 1 120 ? 9.264 -13.725 -5.133 1.00 11.43 2120 ALA B C 1
ATOM 2337 O O . ALA B 1 120 ? 8.416 -13.188 -4.426 1.00 12.12 2120 ALA B O 1
ATOM 2339 N N . GLN B 1 121 ? 9.146 -14.970 -5.578 1.00 12.25 2121 GLN B N 1
ATOM 2340 C CA . GLN B 1 121 ? 7.975 -15.771 -5.254 1.00 12.52 2121 GLN B CA 1
ATOM 2341 C C . GLN B 1 121 ? 7.904 -16.077 -3.764 1.00 12.47 2121 GLN B C 1
ATOM 2342 O O . GLN B 1 121 ? 6.828 -16.056 -3.170 1.00 13.73 2121 GLN B O 1
ATOM 2348 N N . GLU B 1 122 ? 9.051 -16.349 -3.153 1.00 11.55 2122 GLU B N 1
ATOM 2349 C CA . GLU B 1 122 ? 9.073 -16.658 -1.729 1.00 11.69 2122 GLU B CA 1
ATOM 2350 C C . GLU B 1 122 ? 8.622 -15.480 -0.876 1.00 11.63 2122 GLU B C 1
ATOM 2351 O O . GLU B 1 122 ? 7.833 -15.650 0.052 1.00 12.56 2122 GLU B O 1
ATOM 2357 N N . VAL B 1 123 ? 9.114 -14.283 -1.188 1.00 11.68 2123 VAL B N 1
ATOM 2358 C CA . VAL B 1 123 ? 8.748 -13.117 -0.397 1.00 11.61 2123 VAL B CA 1
ATOM 2359 C C . VAL B 1 123 ? 7.332 -12.621 -0.672 1.00 12.45 2123 VAL B C 1
ATOM 2360 O O . VAL B 1 123 ? 6.718 -11.991 0.187 1.00 12.86 2123 VAL B O 1
ATOM 2364 N N . ARG B 1 124 ? 6.807 -12.909 -1.859 1.00 13.01 2124 ARG B N 1
ATOM 2365 C CA . ARG B 1 124 ? 5.440 -12.510 -2.169 1.00 14.17 2124 ARG B CA 1
ATOM 2366 C C . ARG B 1 124 ? 4.554 -13.361 -1.262 1.00 14.18 2124 ARG B C 1
ATOM 2367 O O . ARG B 1 124 ? 3.537 -12.893 -0.751 1.00 14.89 2124 ARG B O 1
ATOM 2375 N N . ALA B 1 125 ? 4.967 -14.610 -1.050 1.00 14.21 2125 ALA B N 1
ATOM 2376 C CA . ALA B 1 125 ? 4.226 -15.534 -0.198 1.00 14.87 2125 ALA B CA 1
ATOM 2377 C C . ALA B 1 125 ? 4.350 -15.136 1.267 1.00 15.85 2125 ALA B C 1
ATOM 2378 O O . ALA B 1 125 ? 3.731 -15.749 2.141 1.00 16.23 2125 ALA B O 1
ATOM 2380 N N . LEU B 1 126 ? 5.168 -14.121 1.536 1.00 14.58 2126 LEU B N 1
ATOM 2381 C CA . LEU B 1 126 ? 5.345 -13.628 2.897 1.00 14.23 2126 LEU B CA 1
ATOM 2382 C C . LEU B 1 126 ? 4.527 -12.353 3.088 1.00 13.40 2126 LEU B C 1
ATOM 2383 O O . LEU B 1 126 ? 4.471 -11.801 4.187 1.00 13.48 2126 LEU B O 1
ATOM 2388 N N . GLY B 1 127 ? 3.903 -11.879 2.012 1.00 14.11 2127 GLY B N 1
ATOM 2389 C CA . GLY B 1 127 ? 3.073 -10.689 2.118 1.00 12.90 2127 GLY B CA 1
ATOM 2390 C C . GLY B 1 127 ? 3.544 -9.404 1.462 1.00 13.78 2127 GLY B C 1
ATOM 2391 O O . GLY B 1 127 ? 2.913 -8.364 1.634 1.00 13.39 2127 GLY B O 1
ATOM 2392 N N . ALA B 1 128 ? 4.643 -9.453 0.720 1.00 13.27 2128 ALA B N 1
ATOM 2393 C CA . ALA B 1 128 ? 5.140 -8.253 0.049 1.00 13.28 2128 ALA B CA 1
ATOM 2394 C C . ALA B 1 128 ? 4.129 -7.789 -1.005 1.00 12.72 2128 ALA B C 1
ATOM 2395 O O . ALA B 1 128 ? 3.573 -8.610 -1.735 1.00 13.37 2128 ALA B O 1
ATOM 2397 N N . LYS B 1 129 ? 3.884 -6.480 -1.076 1.00 12.70 2129 LYS B N 1
ATOM 2398 C CA . LYS B 1 129 ? 2.954 -5.927 -2.064 1.00 13.20 2129 LYS B CA 1
ATOM 2399 C C . LYS B 1 129 ? 3.543 -6.177 -3.448 1.00 13.65 2129 LYS B C 1
ATOM 2400 O O . LYS B 1 129 ? 2.842 -6.567 -4.381 1.00 14.14 2129 LYS B O 1
ATOM 2406 N N . PHE B 1 130 ? 4.840 -5.927 -3.577 1.00 12.79 2130 PHE B N 1
ATOM 2407 C CA . PHE B 1 130 ? 5.547 -6.186 -4.822 1.00 10.82 2130 PHE B CA 1
ATOM 2408 C C . PHE B 1 130 ? 7.030 -6.245 -4.526 1.00 9.91 2130 PHE B C 1
ATOM 2409 O O . PHE B 1 130 ? 7.456 -5.917 -3.421 1.00 9.10 2130 PHE B O 1
ATOM 2417 N N . VAL B 1 131 ? 7.806 -6.713 -5.494 1.00 10.37 2131 VAL B N 1
ATOM 2418 C CA . VAL B 1 131 ? 9.244 -6.824 -5.312 1.00 10.50 2131 VAL B CA 1
ATOM 2419 C C . VAL B 1 131 ? 9.955 -5.887 -6.265 1.00 10.93 2131 VAL B C 1
ATOM 2420 O O . VAL B 1 131 ? 9.428 -5.548 -7.323 1.00 11.67 2131 VAL B O 1
ATOM 2424 N N . GLU B 1 132 ? 11.149 -5.455 -5.887 1.00 10.33 2132 GLU B N 1
ATOM 2425 C CA . GLU B 1 132 ? 11.903 -4.562 -6.743 1.00 10.83 2132 GLU B CA 1
ATOM 2426 C C . GLU B 1 132 ? 13.076 -5.309 -7.354 1.00 11.65 2132 GLU B C 1
ATOM 2427 O O . GLU B 1 132 ? 13.992 -5.736 -6.647 1.00 10.37 2132 GLU B O 1
ATOM 2433 N N . MET B 1 133 ? 13.013 -5.510 -8.667 1.00 10.63 2133 MET B N 1
ATOM 2434 C CA . MET B 1 133 ? 14.088 -6.173 -9.396 1.00 11.74 2133 MET B CA 1
ATOM 2435 C C . MET B 1 133 ? 15.104 -5.035 -9.448 1.00 12.64 2133 MET B C 1
ATOM 2436 O O . MET B 1 133 ? 15.051 -4.163 -10.318 1.00 11.22 2133 MET B O 1
ATOM 2441 N N . HIS B 1 134 ? 16.021 -5.048 -8.487 1.00 12.52 2134 HIS B N 1
ATOM 2442 C CA . HIS B 1 134 ? 16.995 -3.969 -8.326 1.00 12.46 2134 HIS B CA 1
ATOM 2443 C C . HIS B 1 134 ? 18.475 -4.307 -8.504 1.00 11.19 2134 HIS B C 1
ATOM 2444 O O . HIS B 1 134 ? 18.974 -5.275 -7.936 1.00 11.78 2134 HIS B O 1
ATOM 2451 N N . ALA B 1 135 ? 19.173 -3.476 -9.274 1.00 12.04 2135 ALA B N 1
ATOM 2452 C CA . ALA B 1 135 ? 20.616 -3.608 -9.486 1.00 11.35 2135 ALA B CA 1
ATOM 2453 C C . ALA B 1 135 ? 21.200 -2.309 -8.924 1.00 11.73 2135 ALA B C 1
ATOM 2454 O O . ALA B 1 135 ? 20.846 -1.219 -9.372 1.00 10.37 2135 ALA B O 1
ATOM 2456 N N . GLY B 1 136 ? 22.081 -2.428 -7.935 1.00 11.55 2136 GLY B N 1
ATOM 2457 C CA . GLY B 1 136 ? 22.659 -1.249 -7.316 1.00 11.07 2136 GLY B CA 1
ATOM 2458 C C . GLY B 1 136 ? 23.672 -0.471 -8.134 1.00 11.02 2136 GLY B C 1
ATOM 2459 O O . GLY B 1 136 ? 24.071 -0.880 -9.225 1.00 10.83 2136 GLY B O 1
ATOM 2460 N N . LEU B 1 137 ? 24.098 0.660 -7.582 1.00 11.78 2137 LEU B N 1
ATOM 2461 C CA . LEU B 1 137 ? 25.061 1.525 -8.241 1.00 12.90 2137 LEU B CA 1
ATOM 2462 C C . LEU B 1 137 ? 26.413 0.846 -8.444 1.00 12.37 2137 LEU B C 1
ATOM 2463 O O . LEU B 1 137 ? 27.045 1.021 -9.483 1.00 12.53 2137 LEU B O 1
ATOM 2468 N N . ASP B 1 138 ? 26.862 0.071 -7.460 1.00 11.90 2138 ASP B N 1
ATOM 2469 C CA . ASP B 1 138 ? 28.144 -0.609 -7.599 1.00 11.34 2138 ASP B CA 1
ATOM 2470 C C . ASP B 1 138 ? 28.066 -1.675 -8.688 1.00 11.04 2138 ASP B C 1
ATOM 2471 O O . ASP B 1 138 ? 28.990 -1.827 -9.489 1.00 12.09 2138 ASP B O 1
ATOM 2476 N N . GLU B 1 139 ? 26.955 -2.401 -8.728 1.00 10.66 2139 GLU B N 1
ATOM 2477 C CA . GLU B 1 139 ? 26.771 -3.434 -9.739 1.00 11.39 2139 GLU B CA 1
ATOM 2478 C C . GLU B 1 139 ? 26.701 -2.816 -11.137 1.00 12.33 2139 GLU B C 1
ATOM 2479 O O . GLU B 1 139 ? 27.266 -3.347 -12.092 1.00 12.55 2139 GLU B O 1
ATOM 2485 N N . GLN B 1 140 ? 26.009 -1.689 -11.255 1.00 11.48 2140 GLN B N 1
ATOM 2486 C CA . GLN B 1 140 ? 25.871 -1.016 -12.542 1.00 12.56 2140 GLN B CA 1
ATOM 2487 C C . GLN B 1 140 ? 27.185 -0.453 -13.069 1.00 14.32 2140 GLN B C 1
ATOM 2488 O O . GLN B 1 140 ? 27.338 -0.249 -14.276 1.00 15.30 2140 GLN B O 1
ATOM 2494 N N . ALA B 1 141 ? 28.121 -0.187 -12.164 1.00 13.68 2141 ALA B N 1
ATOM 2495 C CA . ALA B 1 141 ? 29.412 0.380 -12.541 1.00 16.39 2141 ALA B CA 1
ATOM 2496 C C . ALA B 1 141 ? 30.336 -0.639 -13.192 1.00 18.86 2141 ALA B C 1
ATOM 2497 O O . ALA B 1 141 ? 31.387 -0.282 -13.727 1.00 19.23 2141 ALA B O 1
ATOM 2499 N N . LYS B 1 142 ? 29.949 -1.908 -13.144 1.00 19.42 2142 LYS B N 1
ATOM 2500 C CA . LYS B 1 142 ? 30.758 -2.958 -13.747 1.00 23.08 2142 LYS B CA 1
ATOM 2501 C C . LYS B 1 142 ? 30.512 -2.994 -15.248 1.00 24.08 2142 LYS B C 1
ATOM 2502 O O . LYS B 1 142 ? 29.370 -2.942 -15.701 1.00 24.26 2142 LYS B O 1
ATOM 2508 N N . PRO B 1 143 ? 31.588 -3.077 -16.045 1.00 27.26 2143 PRO B N 1
ATOM 2509 C CA . PRO B 1 143 ? 31.402 -3.116 -17.496 1.00 28.30 2143 PRO B CA 1
ATOM 2510 C C . PRO B 1 143 ? 30.565 -4.327 -17.894 1.00 28.86 2143 PRO B C 1
ATOM 2511 O O . PRO B 1 143 ? 30.716 -5.411 -17.330 1.00 29.24 2143 PRO B O 1
ATOM 2515 N N . GLY B 1 144 ? 29.669 -4.132 -18.852 1.00 29.79 2144 GLY B N 1
ATOM 2516 C CA . GLY B 1 144 ? 28.832 -5.227 -19.297 1.00 30.49 2144 GLY B CA 1
ATOM 2517 C C . GLY B 1 144 ? 27.512 -5.334 -18.559 1.00 30.40 2144 GLY B C 1
ATOM 2518 O O . GLY B 1 144 ? 26.711 -6.223 -18.855 1.00 31.31 2144 GLY B O 1
ATOM 2519 N N . PHE B 1 145 ? 27.274 -4.446 -17.596 1.00 28.99 2145 PHE B N 1
ATOM 2520 C CA . PHE B 1 145 ? 26.016 -4.489 -16.859 1.00 27.24 2145 PHE B CA 1
ATOM 2521 C C . PHE B 1 145 ? 24.865 -4.462 -17.846 1.00 27.62 2145 PHE B C 1
ATOM 2522 O O . PHE B 1 145 ? 24.839 -3.633 -18.756 1.00 27.91 2145 PHE B O 1
ATOM 2530 N N . ASP B 1 146 ? 23.907 -5.360 -17.654 1.00 29.09 2146 ASP B N 1
ATOM 2531 C CA . ASP B 1 146 ? 22.755 -5.436 -18.540 1.00 30.05 2146 ASP B CA 1
ATOM 2532 C C . ASP B 1 146 ? 21.460 -5.378 -17.743 1.00 28.18 2146 ASP B C 1
ATOM 2533 O O . ASP B 1 146 ? 21.302 -6.083 -16.753 1.00 28.27 2146 ASP B O 1
ATOM 2538 N N . LEU B 1 147 ? 20.534 -4.537 -18.186 1.00 26.85 2147 LEU B N 1
ATOM 2539 C CA . LEU B 1 147 ? 19.251 -4.376 -17.515 1.00 25.73 2147 LEU B CA 1
ATOM 2540 C C . LEU B 1 147 ? 18.299 -5.539 -17.791 1.00 25.53 2147 LEU B C 1
ATOM 2541 O O . LEU B 1 147 ? 17.427 -5.848 -16.978 1.00 25.22 2147 LEU B O 1
ATOM 2546 N N . ASN B 1 148 ? 18.474 -6.193 -18.933 1.00 26.30 2148 ASN B N 1
ATOM 2547 C CA . ASN B 1 148 ? 17.602 -7.299 -19.313 1.00 26.59 2148 ASN B CA 1
ATOM 2548 C C . ASN B 1 148 ? 17.604 -8.481 -18.344 1.00 25.12 2148 ASN B C 1
ATOM 2549 O O . ASN B 1 148 ? 16.687 -9.302 -18.363 1.00 24.97 2148 ASN B O 1
ATOM 2554 N N . GLY B 1 149 ? 18.624 -8.570 -17.497 1.00 23.68 2149 GLY B N 1
ATOM 2555 C CA . GLY B 1 149 ? 18.673 -9.653 -16.531 1.00 21.79 2149 GLY B CA 1
ATOM 2556 C C . GLY B 1 149 ? 17.585 -9.459 -15.488 1.00 20.12 2149 GLY B C 1
ATOM 2557 O O . GLY B 1 149 ? 16.953 -10.417 -15.032 1.00 19.67 2149 GLY B O 1
ATOM 2558 N N . LEU B 1 150 ? 17.369 -8.203 -15.109 1.00 19.31 2150 LEU B N 1
ATOM 2559 C CA . LEU B 1 150 ? 16.348 -7.856 -14.127 1.00 16.98 2150 LEU B CA 1
ATOM 2560 C C . LEU B 1 150 ? 14.964 -8.069 -14.728 1.00 16.93 2150 LEU B C 1
ATOM 2561 O O . LEU B 1 150 ? 14.052 -8.547 -14.058 1.00 16.90 2150 LEU B O 1
ATOM 2566 N N . LEU B 1 151 ? 14.808 -7.708 -15.996 1.00 16.56 2151 LEU B N 1
ATOM 2567 C CA . LEU B 1 151 ? 13.523 -7.863 -16.664 1.00 16.26 2151 LEU B CA 1
ATOM 2568 C C . LEU B 1 151 ? 13.161 -9.337 -16.792 1.00 16.27 2151 LEU B C 1
ATOM 2569 O O . LEU B 1 151 ? 12.007 -9.720 -16.596 1.00 16.39 2151 LEU B O 1
ATOM 2574 N N . ALA B 1 152 ? 14.152 -10.164 -17.113 1.00 16.99 2152 ALA B N 1
ATOM 2575 C CA . ALA B 1 152 ? 13.930 -11.599 -17.252 1.00 17.11 2152 ALA B CA 1
ATOM 2576 C C . ALA B 1 152 ? 13.407 -12.186 -15.944 1.00 17.24 2152 ALA B C 1
ATOM 2577 O O . ALA B 1 152 ? 12.458 -12.970 -15.942 1.00 16.82 2152 ALA B O 1
ATOM 2579 N N . ALA B 1 153 ? 14.032 -11.804 -14.833 1.00 16.53 2153 ALA B N 1
ATOM 2580 C CA . ALA B 1 153 ? 13.625 -12.292 -13.522 1.00 15.84 2153 ALA B CA 1
ATOM 2581 C C . ALA B 1 153 ? 12.203 -11.845 -13.211 1.00 15.10 2153 ALA B C 1
ATOM 2582 O O . ALA B 1 153 ? 11.406 -12.611 -12.670 1.00 15.07 2153 ALA B O 1
ATOM 2584 N N . GLY B 1 154 ? 11.889 -10.600 -13.556 1.00 15.70 2154 GLY B N 1
ATOM 2585 C CA . GLY B 1 154 ? 10.556 -10.083 -13.315 1.00 17.30 2154 GLY B CA 1
ATOM 2586 C C . GLY B 1 154 ? 9.519 -10.856 -14.105 1.00 17.40 2154 GLY B C 1
ATOM 2587 O O . GLY B 1 154 ? 8.464 -11.211 -13.584 1.00 17.92 2154 GLY B O 1
ATOM 2588 N N . GLU B 1 155 ? 9.825 -11.123 -15.369 1.00 18.56 2155 GLU B N 1
ATOM 2589 C CA . GLU B 1 155 ? 8.917 -11.861 -16.242 1.00 21.50 2155 GLU B CA 1
ATOM 2590 C C . GLU B 1 155 ? 8.704 -13.292 -15.755 1.00 21.31 2155 GLU B C 1
ATOM 2591 O O . GLU B 1 155 ? 7.594 -13.820 -15.808 1.00 21.05 2155 GLU B O 1
ATOM 2597 N N . LYS B 1 156 ? 9.776 -13.911 -15.273 1.00 21.57 2156 LYS B N 1
ATOM 2598 C CA . LYS B 1 156 ? 9.732 -15.292 -14.800 1.00 22.40 2156 LYS B CA 1
ATOM 2599 C C . LYS B 1 156 ? 8.980 -15.510 -13.490 1.00 22.61 2156 LYS B C 1
ATOM 2600 O O . LYS B 1 156 ? 8.187 -16.447 -13.372 1.00 23.13 2156 LYS B O 1
ATOM 2606 N N . ALA B 1 157 ? 9.232 -14.651 -12.509 1.00 21.25 2157 ALA B N 1
ATOM 2607 C CA . ALA B 1 157 ? 8.596 -14.768 -11.202 1.00 21.38 2157 ALA B CA 1
ATOM 2608 C C . ALA B 1 157 ? 7.077 -14.662 -11.240 1.00 21.30 2157 ALA B C 1
ATOM 2609 O O . ALA B 1 157 ? 6.390 -15.294 -10.440 1.00 21.07 2157 ALA B O 1
ATOM 2611 N N . ARG B 1 158 ? 6.557 -13.861 -12.164 1.00 21.94 2158 ARG B N 1
ATOM 2612 C CA . ARG B 1 158 ? 5.115 -13.664 -12.286 1.00 23.28 2158 ARG B CA 1
ATOM 2613 C C . ARG B 1 158 ? 4.511 -13.112 -10.997 1.00 22.61 2158 ARG B C 1
ATOM 2614 O O . ARG B 1 158 ? 3.430 -13.522 -10.569 1.00 22.47 2158 ARG B O 1
ATOM 2622 N N . VAL B 1 159 ? 5.231 -12.175 -10.389 1.00 20.63 2159 VAL B N 1
ATOM 2623 C CA . VAL B 1 159 ? 4.818 -11.515 -9.158 1.00 19.24 2159 VAL B CA 1
ATOM 2624 C C . VAL B 1 159 ? 4.889 -10.007 -9.411 1.00 16.84 2159 VAL B C 1
ATOM 2625 O O . VAL B 1 159 ? 5.705 -9.550 -10.209 1.00 16.98 2159 VAL B O 1
ATOM 2629 N N . PRO B 1 160 ? 4.022 -9.218 -8.757 1.00 15.15 2160 PRO B N 1
ATOM 2630 C CA . PRO B 1 160 ? 4.079 -7.770 -8.983 1.00 14.92 2160 PRO B CA 1
ATOM 2631 C C . PRO B 1 160 ? 5.505 -7.272 -8.756 1.00 14.29 2160 PRO B C 1
ATOM 2632 O O . PRO B 1 160 ? 6.099 -7.551 -7.714 1.00 13.09 2160 PRO B O 1
ATOM 2636 N N . PHE B 1 161 ? 6.063 -6.547 -9.720 1.00 13.17 2161 PHE B N 1
ATOM 2637 C CA . PHE B 1 161 ? 7.427 -6.060 -9.553 1.00 12.62 2161 PHE B CA 1
ATOM 2638 C C . PHE B 1 161 ? 7.717 -4.702 -10.161 1.00 12.22 2161 PHE B C 1
ATOM 2639 O O . PHE B 1 161 ? 7.015 -4.232 -11.061 1.00 13.82 2161 PHE B O 1
ATOM 2647 N N . SER B 1 162 ? 8.763 -4.073 -9.640 1.00 11.63 2162 SER B N 1
ATOM 2648 C CA . SER B 1 162 ? 9.224 -2.783 -10.127 1.00 11.12 2162 SER B CA 1
ATOM 2649 C C . SER B 1 162 ? 10.649 -3.036 -10.599 1.00 11.28 2162 SER B C 1
ATOM 2650 O O . SER B 1 162 ? 11.243 -4.065 -10.267 1.00 11.23 2162 SER B O 1
ATOM 2653 N N . VAL B 1 163 ? 11.191 -2.112 -11.381 1.00 10.90 2163 VAL B N 1
ATOM 2654 C CA . VAL B 1 163 ? 12.549 -2.254 -11.889 1.00 10.62 2163 VAL B CA 1
ATOM 2655 C C . VAL B 1 163 ? 13.371 -1.013 -11.566 1.00 11.76 2163 VAL B C 1
ATOM 2656 O O . VAL B 1 163 ? 12.934 0.111 -11.812 1.00 10.13 2163 VAL B O 1
ATOM 2660 N N . ALA B 1 164 ? 14.556 -1.228 -11.004 1.00 11.01 2164 ALA B N 1
ATOM 2661 C CA . ALA B 1 164 ? 15.451 -0.132 -10.654 1.00 12.32 2164 ALA B CA 1
ATOM 2662 C C . ALA B 1 164 ? 16.867 -0.534 -11.028 1.00 14.24 2164 ALA B C 1
ATOM 2663 O O . ALA B 1 164 ? 17.347 -1.595 -10.622 1.00 12.76 2164 ALA B O 1
ATOM 2665 N N . GLY B 1 165 ? 17.534 0.311 -11.808 1.00 16.17 2165 GLY B N 1
ATOM 2666 C CA . GLY B 1 165 ? 18.891 0.003 -12.217 1.00 18.87 2165 GLY B CA 1
ATOM 2667 C C . GLY B 1 165 ? 19.303 0.614 -13.541 1.00 20.00 2165 GLY B C 1
ATOM 2668 O O . GLY B 1 165 ? 19.402 -0.079 -14.555 1.00 22.44 2165 GLY B O 1
ATOM 2669 N N . GLY B 1 166 ? 19.548 1.918 -13.531 1.00 18.02 2166 GLY B N 1
ATOM 2670 C CA . GLY B 1 166 ? 19.969 2.598 -14.739 1.00 18.65 2166 GLY B CA 1
ATOM 2671 C C . GLY B 1 166 ? 18.858 2.874 -15.731 1.00 18.36 2166 GLY B C 1
ATOM 2672 O O . GLY B 1 166 ? 19.133 3.175 -16.890 1.00 19.65 2166 GLY B O 1
ATOM 2673 N N . VAL B 1 167 ? 17.609 2.769 -15.289 1.00 15.72 2167 VAL B N 1
ATOM 2674 C CA . VAL B 1 167 ? 16.476 3.022 -16.173 1.00 15.57 2167 VAL B CA 1
ATOM 2675 C C . VAL B 1 167 ? 16.560 4.429 -16.752 1.00 15.61 2167 VAL B C 1
ATOM 2676 O O . VAL B 1 167 ? 16.794 5.400 -16.028 1.00 14.98 2167 VAL B O 1
ATOM 2680 N N . LYS B 1 168 ? 16.372 4.527 -18.064 1.00 15.47 2168 LYS B N 1
ATOM 2681 C CA . LYS B 1 168 ? 16.416 5.805 -18.766 1.00 16.22 2168 LYS B CA 1
ATOM 2682 C C . LYS B 1 168 ? 15.341 5.777 -19.846 1.00 14.82 2168 LYS B C 1
ATOM 2683 O O . LYS B 1 168 ? 14.719 4.744 -20.073 1.00 14.47 2168 LYS B O 1
ATOM 2689 N N . VAL B 1 169 ? 15.120 6.908 -20.507 1.00 15.18 2169 VAL B N 1
ATOM 2690 C CA . VAL B 1 169 ? 14.112 6.972 -21.559 1.00 15.32 2169 VAL B CA 1
ATOM 2691 C C . VAL B 1 169 ? 14.252 5.810 -22.544 1.00 16.25 2169 VAL B C 1
ATOM 2692 O O . VAL B 1 169 ? 13.262 5.185 -22.925 1.00 14.90 2169 VAL B O 1
ATOM 2696 N N . ALA B 1 170 ? 15.488 5.514 -22.935 1.00 17.53 2170 ALA B N 1
ATOM 2697 C CA . ALA B 1 170 ? 15.766 4.444 -23.888 1.00 18.54 2170 ALA B CA 1
ATOM 2698 C C . ALA B 1 170 ? 15.288 3.065 -23.445 1.00 18.33 2170 ALA B C 1
ATOM 2699 O O . ALA B 1 170 ? 14.884 2.249 -24.275 1.00 19.91 2170 ALA B O 1
ATOM 2701 N N . THR B 1 171 ? 15.326 2.802 -22.142 1.00 17.70 2171 THR B N 1
ATOM 2702 C CA . THR B 1 171 ? 14.916 1.498 -21.631 1.00 16.71 2171 THR B CA 1
ATOM 2703 C C . THR B 1 171 ? 13.511 1.428 -21.034 1.00 16.71 2171 THR B C 1
ATOM 2704 O O . THR B 1 171 ? 13.058 0.351 -20.646 1.00 15.87 2171 THR B O 1
ATOM 2708 N N . ILE B 1 172 ? 12.817 2.560 -20.964 1.00 15.68 2172 ILE B N 1
ATOM 2709 C CA . ILE B 1 172 ? 11.463 2.566 -20.416 1.00 15.93 2172 ILE B CA 1
ATOM 2710 C C . ILE B 1 172 ? 10.552 1.576 -21.145 1.00 16.54 2172 ILE B C 1
ATOM 2711 O O . ILE B 1 172 ? 9.831 0.808 -20.510 1.00 16.70 2172 ILE B O 1
ATOM 2716 N N . PRO B 1 173 ? 10.569 1.583 -22.489 1.00 17.57 2173 PRO B N 1
ATOM 2717 C CA . PRO B 1 173 ? 9.718 0.652 -23.238 1.00 17.18 2173 PRO B CA 1
ATOM 2718 C C . PRO B 1 173 ? 9.973 -0.816 -22.884 1.00 16.97 2173 PRO B C 1
ATOM 2719 O O . PRO B 1 173 ? 9.034 -1.605 -22.776 1.00 18.06 2173 PRO B O 1
ATOM 2723 N N . ALA B 1 174 ? 11.242 -1.175 -22.707 1.00 17.37 2174 ALA B N 1
ATOM 2724 C CA . ALA B 1 174 ? 11.609 -2.550 -22.367 1.00 17.24 2174 ALA B CA 1
ATOM 2725 C C . ALA B 1 174 ? 11.107 -2.910 -20.970 1.00 16.75 2174 ALA B C 1
ATOM 2726 O O . ALA B 1 174 ? 10.614 -4.015 -20.744 1.00 16.27 2174 ALA B O 1
ATOM 2728 N N . VAL B 1 175 ? 11.233 -1.971 -20.037 1.00 16.01 2175 VAL B N 1
ATOM 2729 C CA . VAL B 1 175 ? 10.780 -2.188 -18.667 1.00 14.99 2175 VAL B CA 1
ATOM 2730 C C . VAL B 1 175 ? 9.269 -2.396 -18.632 1.00 14.56 2175 VAL B C 1
ATOM 2731 O O . VAL B 1 175 ? 8.770 -3.274 -17.931 1.00 14.63 2175 VAL B O 1
ATOM 2735 N N . GLN B 1 176 ? 8.540 -1.588 -19.395 1.00 15.84 2176 GLN B N 1
ATOM 2736 C CA . GLN B 1 176 ? 7.089 -1.696 -19.423 1.00 16.08 2176 GLN B CA 1
ATOM 2737 C C . GLN B 1 176 ? 6.625 -2.980 -20.107 1.00 16.74 2176 GLN B C 1
ATOM 2738 O O . GLN B 1 176 ? 5.659 -3.608 -19.669 1.00 16.79 2176 GLN B O 1
ATOM 2744 N N . LYS B 1 177 ? 7.320 -3.376 -21.170 1.00 17.26 2177 LYS B N 1
ATOM 2745 C CA . LYS B 1 177 ? 6.970 -4.592 -21.901 1.00 19.64 2177 LYS B CA 1
ATOM 2746 C C . LYS B 1 177 ? 7.159 -5.825 -21.015 1.00 19.37 2177 LYS B C 1
ATOM 2747 O O . LYS B 1 177 ? 6.418 -6.804 -21.125 1.00 19.24 2177 LYS B O 1
ATOM 2753 N N . ALA B 1 178 ? 8.154 -5.765 -20.134 1.00 18.45 2178 ALA B N 1
ATOM 2754 C CA . ALA B 1 178 ? 8.448 -6.869 -19.227 1.00 17.15 2178 ALA B CA 1
ATOM 2755 C C . ALA B 1 178 ? 7.326 -7.077 -18.212 1.00 17.49 2178 ALA B C 1
ATOM 2756 O O . ALA B 1 178 ? 7.280 -8.100 -17.527 1.00 16.63 2178 ALA B O 1
ATOM 2758 N N . GLY B 1 179 ? 6.426 -6.104 -18.113 1.00 16.22 2179 GLY B N 1
ATOM 2759 C CA . GLY B 1 179 ? 5.315 -6.224 -17.185 1.00 15.51 2179 GLY B CA 1
ATOM 2760 C C . GLY B 1 179 ? 5.507 -5.519 -15.853 1.00 14.30 2179 GLY B C 1
ATOM 2761 O O . GLY B 1 179 ? 4.720 -5.716 -14.927 1.00 15.94 2179 GLY B O 1
ATOM 2762 N N . ALA B 1 180 ? 6.544 -4.695 -15.752 1.00 14.52 2180 ALA B N 1
ATOM 2763 C CA . ALA B 1 180 ? 6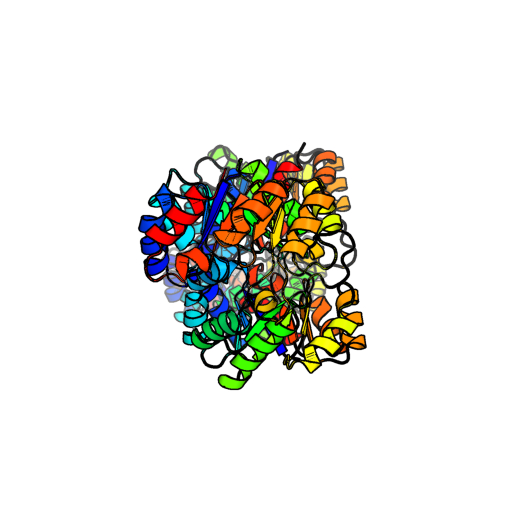.808 -3.968 -14.517 1.00 14.57 2180 ALA B CA 1
ATOM 2764 C C . ALA B 1 180 ? 5.639 -3.049 -14.183 1.00 14.09 2180 ALA B C 1
ATOM 2765 O O . ALA B 1 180 ? 5.124 -2.352 -15.057 1.00 14.15 2180 ALA B O 1
ATOM 2767 N N . GLU B 1 181 ? 5.217 -3.061 -12.921 1.00 13.65 2181 GLU B N 1
ATOM 2768 C CA . GLU B 1 181 ? 4.125 -2.206 -12.471 1.00 15.10 2181 GLU B CA 1
ATOM 2769 C C . GLU B 1 181 ? 4.651 -0.813 -12.155 1.00 14.72 2181 GLU B C 1
ATOM 2770 O O . GLU B 1 181 ? 3.890 0.154 -12.116 1.00 13.44 2181 GLU B O 1
ATOM 2776 N N . VAL B 1 182 ? 5.960 -0.721 -11.932 1.00 13.62 2182 VAL B N 1
ATOM 2777 C CA . VAL B 1 182 ? 6.618 0.544 -11.634 1.00 12.56 2182 VAL B CA 1
ATOM 2778 C C . VAL B 1 182 ? 8.028 0.566 -12.218 1.00 12.23 2182 VAL B C 1
ATOM 2779 O O . VAL B 1 182 ? 8.754 -0.429 -12.151 1.00 13.70 2182 VAL B O 1
ATOM 2783 N N . ALA B 1 183 ? 8.400 1.700 -12.801 1.00 11.76 2183 ALA B N 1
ATOM 2784 C CA . ALA B 1 183 ? 9.733 1.884 -13.349 1.00 10.59 2183 ALA B CA 1
ATOM 2785 C C . ALA B 1 183 ? 10.381 2.925 -12.440 1.00 11.54 2183 ALA B C 1
ATOM 2786 O O . ALA B 1 183 ? 9.822 4.002 -12.227 1.00 10.67 2183 ALA B O 1
ATOM 2788 N N . VAL B 1 184 ? 11.544 2.593 -11.885 1.00 9.99 2184 VAL B N 1
ATOM 2789 C CA . VAL B 1 184 ? 12.248 3.502 -10.991 1.00 9.51 2184 VAL B CA 1
ATOM 2790 C C . VAL B 1 184 ? 13.395 4.196 -11.712 1.00 10.16 2184 VAL B C 1
ATOM 2791 O O . VAL B 1 184 ? 14.229 3.547 -12.339 1.00 11.76 2184 VAL B O 1
ATOM 2795 N N . ALA B 1 185 ? 13.420 5.521 -11.628 1.00 8.74 2185 ALA B N 1
ATOM 2796 C CA . ALA B 1 185 ? 14.477 6.306 -12.251 1.00 9.60 2185 ALA B CA 1
ATOM 2797 C C . ALA B 1 185 ? 15.171 7.131 -11.172 1.00 10.14 2185 ALA B C 1
ATOM 2798 O O . ALA B 1 185 ? 14.525 7.878 -10.435 1.00 10.37 2185 ALA B O 1
ATOM 2800 N N . GLY B 1 186 ? 16.489 6.980 -11.076 1.00 9.98 2186 GLY B N 1
ATOM 2801 C CA . GLY B 1 186 ? 17.249 7.719 -10.089 1.00 9.86 2186 GLY B CA 1
ATOM 2802 C C . GLY B 1 186 ? 18.176 8.714 -10.757 1.00 10.07 2186 GLY B C 1
ATOM 2803 O O . GLY B 1 186 ? 17.811 9.872 -10.960 1.00 9.65 2186 GLY B O 1
ATOM 2804 N N . GLY B 1 187 ? 19.372 8.254 -11.109 1.00 10.36 2187 GLY B N 1
ATOM 2805 C CA . GLY B 1 187 ? 20.347 9.118 -11.750 1.00 10.24 2187 GLY B CA 1
ATOM 2806 C C . GLY B 1 187 ? 19.831 9.826 -12.990 1.00 10.78 2187 GLY B C 1
ATOM 2807 O O . GLY B 1 187 ? 20.211 10.964 -13.252 1.00 10.94 2187 GLY B O 1
ATOM 2808 N N . ALA B 1 188 ? 18.975 9.162 -13.761 1.00 10.68 2188 ALA B N 1
ATOM 2809 C CA . ALA B 1 188 ? 18.434 9.780 -14.967 1.00 11.03 2188 ALA B CA 1
ATOM 2810 C C . ALA B 1 188 ? 17.714 11.080 -14.625 1.00 10.94 2188 ALA B C 1
ATOM 2811 O O . ALA B 1 188 ? 17.619 11.988 -15.458 1.00 10.49 2188 ALA B O 1
ATOM 2813 N N . ILE B 1 189 ? 17.213 11.176 -13.398 1.00 10.49 2189 ILE B N 1
ATOM 2814 C CA . ILE B 1 189 ? 16.517 12.381 -12.972 1.00 10.52 2189 ILE B CA 1
ATOM 2815 C C . ILE B 1 189 ? 17.382 13.311 -12.127 1.00 11.72 2189 ILE B C 1
ATOM 2816 O O . ILE B 1 189 ? 17.627 14.451 -12.526 1.00 13.04 2189 ILE B O 1
ATOM 2821 N N . TYR B 1 190 ? 17.866 12.841 -10.978 1.00 11.56 2190 TYR B N 1
ATOM 2822 C CA . TYR B 1 190 ? 18.660 13.719 -10.122 1.00 12.43 2190 TYR B CA 1
ATOM 2823 C C . TYR B 1 190 ? 20.066 14.028 -10.621 1.00 12.78 2190 TYR B C 1
ATOM 2824 O O . TYR B 1 190 ? 20.705 14.964 -10.140 1.00 15.00 2190 TYR B O 1
ATOM 2833 N N . GLY B 1 191 ? 20.539 13.260 -11.595 1.00 12.08 2191 GLY B N 1
ATOM 2834 C CA . GLY B 1 191 ? 21.861 13.506 -12.139 1.00 12.64 2191 GLY B CA 1
ATOM 2835 C C . GLY B 1 191 ? 21.809 14.469 -13.314 1.00 12.80 2191 GLY B C 1
ATOM 2836 O O . GLY B 1 191 ? 22.844 14.897 -13.829 1.00 13.04 2191 GLY B O 1
ATOM 2837 N N . ALA B 1 192 ? 20.599 14.818 -13.739 1.00 12.33 2192 ALA B N 1
ATOM 2838 C CA . ALA B 1 192 ? 20.426 15.720 -14.873 1.00 12.09 2192 ALA B CA 1
ATOM 2839 C C . ALA B 1 192 ? 20.551 17.189 -14.494 1.00 11.94 2192 ALA B C 1
ATOM 2840 O O . ALA B 1 192 ? 20.160 17.597 -13.401 1.00 11.91 2192 ALA B O 1
ATOM 2842 N N . ALA B 1 193 ? 21.098 17.986 -15.407 1.00 13.59 2193 ALA B N 1
ATOM 2843 C CA . ALA B 1 193 ? 21.242 19.418 -15.164 1.00 14.05 2193 ALA B CA 1
ATOM 2844 C C . ALA B 1 193 ? 19.842 20.015 -15.026 1.00 14.98 2193 ALA B C 1
ATOM 2845 O O . ALA B 1 193 ? 19.642 21.012 -14.331 1.00 15.40 2193 ALA B O 1
ATOM 2847 N N . ASP B 1 194 ? 18.878 19.388 -15.695 1.00 15.02 2194 ASP B N 1
ATOM 2848 C CA . ASP B 1 194 ? 17.487 19.827 -15.657 1.00 14.77 2194 ASP B CA 1
ATOM 2849 C C . ASP B 1 194 ? 16.605 18.636 -15.277 1.00 14.50 2194 ASP B C 1
ATOM 2850 O O . ASP B 1 194 ? 16.075 17.940 -16.146 1.00 13.24 2194 ASP B O 1
ATOM 2855 N N . PRO B 1 195 ? 16.432 18.390 -13.969 1.00 13.07 2195 PRO B N 1
ATOM 2856 C CA . PRO B 1 195 ? 15.614 17.274 -13.474 1.00 13.41 2195 PRO B CA 1
ATOM 2857 C C . PRO B 1 195 ? 14.166 17.280 -13.956 1.00 12.34 2195 PRO B C 1
ATOM 2858 O O . PRO B 1 195 ? 13.600 16.229 -14.264 1.00 11.89 2195 PRO B O 1
ATOM 2862 N N . ALA B 1 196 ? 13.562 18.462 -14.007 1.00 11.69 2196 ALA B N 1
ATOM 2863 C CA . ALA B 1 196 ? 12.179 18.574 -14.454 1.00 12.43 2196 ALA B CA 1
ATOM 2864 C C . ALA B 1 196 ? 12.038 18.032 -15.872 1.00 11.84 2196 ALA B C 1
ATOM 2865 O O . ALA B 1 196 ? 11.156 17.219 -16.153 1.00 11.60 2196 ALA B O 1
ATOM 2867 N N . ALA B 1 197 ? 12.910 18.490 -16.763 1.00 13.38 2197 ALA B N 1
ATOM 2868 C CA . ALA B 1 197 ? 12.879 18.044 -18.149 1.00 12.95 2197 ALA B CA 1
ATOM 2869 C C . ALA B 1 197 ? 13.126 16.540 -18.228 1.00 12.92 2197 ALA B C 1
ATOM 2870 O O . ALA B 1 197 ? 12.475 15.840 -19.001 1.00 13.70 2197 ALA B O 1
ATOM 2872 N N . ALA B 1 198 ? 14.059 16.044 -17.421 1.00 11.89 2198 ALA B N 1
ATOM 2873 C CA . ALA B 1 198 ? 14.367 14.614 -17.415 1.00 10.20 2198 ALA B CA 1
ATOM 2874 C C . ALA B 1 198 ? 13.148 13.781 -17.021 1.00 10.32 2198 ALA B C 1
ATOM 2875 O O . ALA B 1 198 ? 12.840 12.776 -17.658 1.00 10.90 2198 ALA B O 1
ATOM 2877 N N . ALA B 1 199 ? 12.465 14.199 -15.959 1.00 10.93 2199 ALA B N 1
ATOM 2878 C CA . ALA B 1 199 ? 11.280 13.493 -15.484 1.00 10.99 2199 ALA B CA 1
ATOM 2879 C C . ALA B 1 199 ? 10.169 13.559 -16.523 1.00 11.92 2199 ALA B C 1
ATOM 2880 O O . ALA B 1 199 ? 9.455 12.580 -16.748 1.00 12.62 2199 ALA B O 1
ATOM 2882 N N . LYS B 1 200 ? 10.025 14.721 -17.150 1.00 11.30 2200 LYS B N 1
ATOM 2883 C CA . LYS B 1 200 ? 9.004 14.904 -18.172 1.00 13.12 2200 LYS B CA 1
ATOM 2884 C C . LYS B 1 200 ? 9.225 13.917 -19.317 1.00 12.83 2200 LYS B C 1
ATOM 2885 O O . LYS B 1 200 ? 8.276 13.294 -19.796 1.00 13.18 2200 LYS B O 1
ATOM 2891 N N . GLU B 1 201 ? 10.479 13.771 -19.743 1.00 13.92 2201 GLU B N 1
ATOM 2892 C CA . GLU B 1 201 ? 10.830 12.856 -20.829 1.00 14.71 2201 GLU B CA 1
ATOM 2893 C C . GLU B 1 201 ? 10.548 11.401 -20.452 1.00 14.30 2201 GLU B C 1
ATOM 2894 O O . GLU B 1 201 ? 10.024 10.630 -21.256 1.00 14.87 2201 GLU B O 1
ATOM 2900 N N . LEU B 1 202 ? 10.906 11.023 -19.229 1.00 12.85 2202 LEU B N 1
ATOM 2901 C CA . LEU B 1 202 ? 10.670 9.660 -18.773 1.00 12.42 2202 LEU B CA 1
ATOM 2902 C C . LEU B 1 202 ? 9.175 9.351 -18.792 1.00 11.98 2202 LEU B C 1
ATOM 2903 O O . LEU B 1 202 ? 8.756 8.285 -19.250 1.00 12.09 2202 LEU B O 1
ATOM 2908 N N . ARG B 1 203 ? 8.374 10.292 -18.303 1.00 12.25 2203 ARG B N 1
ATOM 2909 C CA . ARG B 1 203 ? 6.926 10.133 -18.274 1.00 13.46 2203 ARG B CA 1
ATOM 2910 C C . ARG B 1 203 ? 6.381 10.014 -19.695 1.00 14.16 2203 ARG B C 1
ATOM 2911 O O . ARG B 1 203 ? 5.513 9.187 -19.973 1.00 13.31 2203 ARG B O 1
ATOM 2919 N N . ALA B 1 204 ? 6.906 10.840 -20.593 1.00 15.21 2204 ALA B N 1
ATOM 2920 C CA . ALA B 1 204 ? 6.470 10.829 -21.984 1.00 15.42 2204 ALA B CA 1
ATOM 2921 C C . ALA B 1 204 ? 6.745 9.493 -22.672 1.00 16.91 2204 ALA B C 1
ATOM 2922 O O . ALA B 1 204 ? 6.067 9.142 -23.636 1.00 17.22 2204 ALA B O 1
ATOM 2924 N N . ALA B 1 205 ? 7.737 8.754 -22.179 1.00 15.71 2205 ALA B N 1
ATOM 2925 C CA . ALA B 1 205 ? 8.097 7.465 -22.766 1.00 16.22 2205 ALA B CA 1
ATOM 2926 C C . ALA B 1 205 ? 7.169 6.330 -22.341 1.00 17.00 2205 ALA B C 1
ATOM 2927 O O . ALA B 1 205 ? 7.136 5.276 -22.977 1.00 16.53 2205 ALA B O 1
ATOM 2929 N N . ILE B 1 206 ? 6.422 6.544 -21.264 1.00 18.00 2206 ILE B N 1
ATOM 2930 C CA . ILE B 1 206 ? 5.500 5.533 -20.762 1.00 18.94 2206 ILE B CA 1
ATOM 2931 C C . ILE B 1 206 ? 4.237 5.465 -21.610 1.00 20.88 2206 ILE B C 1
ATOM 2932 O O . ILE B 1 206 ? 3.596 6.485 -21.874 1.00 21.74 2206 ILE B O 1
ATOM 2937 N N . ALA B 1 207 ? 3.886 4.254 -22.030 1.00 22.43 2207 ALA B N 1
ATOM 2938 C CA . ALA B 1 207 ? 2.699 4.030 -22.846 1.00 24.34 2207 ALA B CA 1
ATOM 2939 C C . ALA B 1 207 ? 1.469 3.915 -21.954 1.00 25.36 2207 ALA B C 1
ATOM 2940 O O . ALA B 1 207 ? 0.436 4.528 -22.292 1.00 27.07 2207 ALA B O 1
ATOM 2943 N N . MET C 1 1 ? -8.497 -8.116 32.038 1.00 12.06 3001 MET C N 1
ATOM 2944 C CA . MET C 1 1 ? -7.205 -7.841 32.729 1.00 10.44 3001 MET C CA 1
ATOM 2945 C C . MET C 1 1 ? -6.641 -6.489 32.301 1.00 10.52 3001 MET C C 1
ATOM 2946 O O . MET C 1 1 ? -6.687 -6.131 31.125 1.00 11.62 3001 MET C O 1
ATOM 2951 N N . LYS C 1 2 ? -6.114 -5.741 33.264 1.00 9.01 3002 LYS C N 1
ATOM 2952 C CA . LYS C 1 2 ? -5.538 -4.430 32.989 1.00 9.90 3002 LYS C CA 1
ATOM 2953 C C . LYS C 1 2 ? -4.035 -4.534 32.732 1.00 9.21 3002 LYS C C 1
ATOM 2954 O O . LYS C 1 2 ? -3.412 -5.547 33.046 1.00 8.96 3002 LYS C O 1
ATOM 2960 N N . LEU C 1 3 ? -3.462 -3.485 32.147 1.00 7.99 3003 LEU C N 1
ATOM 2961 C CA . LEU C 1 3 ? -2.030 -3.450 31.865 1.00 7.96 3003 LEU C CA 1
ATOM 2962 C C . LEU C 1 3 ? -1.397 -2.326 32.674 1.00 7.07 3003 LEU C C 1
ATOM 2963 O O . LEU C 1 3 ? -1.881 -1.195 32.658 1.00 9.09 3003 LEU C O 1
ATOM 2968 N N . GLN C 1 4 ? -0.322 -2.649 33.382 1.00 7.46 3004 GLN C N 1
ATOM 2969 C CA . GLN C 1 4 ? 0.392 -1.676 34.205 1.00 7.28 3004 GLN C CA 1
ATOM 2970 C C . GLN C 1 4 ? 1.845 -1.561 33.747 1.00 7.93 3004 GLN C C 1
ATOM 2971 O O . GLN C 1 4 ? 2.517 -2.571 33.530 1.00 7.79 3004 GLN C O 1
ATOM 2977 N N . VAL C 1 5 ? 2.321 -0.330 33.573 1.00 7.69 3005 VAL C N 1
ATOM 2978 C CA . VAL C 1 5 ? 3.708 -0.112 33.180 1.00 7.56 3005 VAL C CA 1
ATOM 2979 C C . VAL C 1 5 ? 4.487 0.266 34.435 1.00 8.51 3005 VAL C C 1
ATOM 2980 O O . VAL C 1 5 ? 4.091 1.167 35.173 1.00 8.56 3005 VAL C O 1
ATOM 2984 N N . ALA C 1 6 ? 5.571 -0.457 34.691 1.00 7.28 3006 ALA C N 1
ATOM 2985 C CA . ALA C 1 6 ? 6.414 -0.190 35.849 1.00 7.92 3006 ALA C CA 1
ATOM 2986 C C . ALA C 1 6 ? 7.536 0.737 35.406 1.00 8.06 3006 ALA C C 1
ATOM 2987 O O . ALA C 1 6 ? 8.496 0.300 34.773 1.00 9.40 3006 ALA C O 1
ATOM 2989 N N . ILE C 1 7 ? 7.410 2.019 35.726 1.00 8.32 3007 ILE C N 1
ATOM 2990 C CA . ILE C 1 7 ? 8.433 2.979 35.341 1.00 8.62 3007 ILE C CA 1
ATOM 2991 C C . ILE C 1 7 ? 9.542 2.959 36.378 1.00 9.77 3007 ILE C C 1
ATOM 2992 O O . ILE C 1 7 ? 9.532 3.718 37.346 1.00 9.05 3007 ILE C O 1
ATOM 2997 N N . ASP C 1 8 ? 10.495 2.062 36.165 1.00 11.48 3008 ASP C N 1
ATOM 2998 C CA . ASP C 1 8 ? 11.620 1.910 37.067 1.00 14.62 3008 ASP C CA 1
ATOM 2999 C C . ASP C 1 8 ? 12.811 2.708 36.561 1.00 15.47 3008 ASP C C 1
ATOM 3000 O O . ASP C 1 8 ? 13.919 2.187 36.442 1.00 18.21 3008 ASP C O 1
ATOM 3005 N N . LEU C 1 9 ? 12.559 3.973 36.241 1.00 14.94 3009 LEU C N 1
ATOM 3006 C CA . LEU C 1 9 ? 13.596 4.875 35.764 1.00 14.54 3009 LEU C CA 1
ATOM 3007 C C . LEU C 1 9 ? 14.081 5.667 36.974 1.00 15.20 3009 LEU C C 1
ATOM 3008 O O . LEU C 1 9 ? 13.608 5.442 38.092 1.00 15.21 3009 LEU C O 1
ATOM 3013 N N . LEU C 1 10 ? 15.012 6.593 36.769 1.00 13.66 3010 LEU C N 1
ATOM 3014 C CA . LEU C 1 10 ? 15.550 7.342 37.897 1.00 13.73 3010 LEU C CA 1
ATOM 3015 C C . LEU C 1 10 ? 15.348 8.851 37.929 1.00 13.44 3010 LEU C C 1
ATOM 3016 O O . LEU C 1 10 ? 15.850 9.517 38.834 1.00 14.50 3010 LEU C O 1
ATOM 3021 N N . SER C 1 11 ? 14.626 9.402 36.960 1.00 11.31 3011 SER C N 1
ATOM 3022 C CA . SER C 1 11 ? 14.379 10.840 36.964 1.00 12.66 3011 SER C CA 1
ATOM 3023 C C . SER C 1 11 ? 12.952 11.155 36.545 1.00 12.45 3011 SER C C 1
ATOM 3024 O O . SER C 1 11 ? 12.339 10.416 35.773 1.00 12.76 3011 SER C O 1
ATOM 3027 N N . THR C 1 12 ? 12.430 12.263 37.058 1.00 11.14 3012 THR C N 1
ATOM 3028 C CA . THR C 1 12 ? 11.075 12.690 36.737 1.00 12.11 3012 THR C CA 1
ATOM 3029 C C . THR C 1 12 ? 10.947 12.969 35.243 1.00 12.16 3012 THR C C 1
ATOM 3030 O O . THR C 1 12 ? 9.953 12.606 34.621 1.00 12.90 3012 THR C O 1
ATOM 3034 N N . GLU C 1 13 ? 11.959 13.612 34.670 1.00 13.47 3013 GLU C N 1
ATOM 3035 C CA . GLU C 1 13 ? 11.942 13.916 33.244 1.00 13.46 3013 GLU C CA 1
ATOM 3036 C C . GLU C 1 13 ? 11.818 12.630 32.419 1.00 11.87 3013 GLU C C 1
ATOM 3037 O O . GLU C 1 13 ? 11.059 12.574 31.450 1.00 12.75 3013 GLU C O 1
ATOM 3043 N N . ALA C 1 14 ? 12.567 11.601 32.809 1.00 13.04 3014 ALA C N 1
ATOM 3044 C CA . ALA C 1 14 ? 12.542 10.318 32.108 1.00 12.89 3014 ALA C CA 1
ATOM 3045 C C . ALA C 1 14 ? 11.196 9.630 32.287 1.00 13.00 3014 ALA C C 1
ATOM 3046 O O . ALA C 1 14 ? 10.652 9.040 31.349 1.00 11.88 3014 ALA C O 1
ATOM 3048 N N . ALA C 1 15 ? 10.665 9.702 33.504 1.00 12.35 3015 ALA C N 1
ATOM 3049 C CA . ALA C 1 15 ? 9.378 9.094 33.807 1.00 12.33 3015 ALA C CA 1
ATOM 3050 C C . ALA C 1 15 ? 8.279 9.757 32.989 1.00 11.30 3015 ALA C C 1
ATOM 3051 O O . ALA C 1 15 ? 7.427 9.082 32.422 1.00 11.70 3015 ALA C O 1
ATOM 3053 N N . LEU C 1 16 ? 8.297 11.086 32.931 1.00 12.46 3016 LEU C N 1
ATOM 3054 C CA . LEU C 1 16 ? 7.292 11.817 32.171 1.00 11.64 3016 LEU C CA 1
ATOM 3055 C C . LEU C 1 16 ? 7.394 11.510 30.678 1.00 12.96 3016 LEU C C 1
ATOM 3056 O O . LEU C 1 16 ? 6.379 11.363 30.000 1.00 11.36 3016 LEU C O 1
ATOM 3061 N N . GLU C 1 17 ? 8.616 11.410 30.165 1.00 13.01 3017 GLU C N 1
ATOM 3062 C CA . GLU C 1 17 ? 8.796 11.112 28.749 1.00 14.13 3017 GLU C CA 1
ATOM 3063 C C . GLU C 1 17 ? 8.219 9.738 28.416 1.00 12.86 3017 GLU C C 1
ATOM 3064 O O . GLU C 1 17 ? 7.476 9.587 27.447 1.00 12.58 3017 GLU C O 1
ATOM 3070 N N . LEU C 1 18 ? 8.552 8.738 29.225 1.00 12.38 3018 LEU C N 1
ATOM 3071 C CA . LEU C 1 18 ? 8.048 7.389 28.989 1.00 11.41 3018 LEU C CA 1
ATOM 3072 C C . LEU C 1 18 ? 6.531 7.335 29.146 1.00 11.50 3018 LEU C C 1
ATOM 3073 O O . LEU C 1 18 ? 5.839 6.744 28.316 1.00 11.80 3018 LEU C O 1
ATOM 3078 N N . ALA C 1 19 ? 6.014 7.953 30.207 1.00 10.45 3019 ALA C N 1
ATOM 3079 C CA . ALA C 1 19 ? 4.573 7.961 30.452 1.00 11.26 3019 ALA C CA 1
ATOM 3080 C C . ALA C 1 19 ? 3.808 8.546 29.265 1.00 12.94 3019 ALA C C 1
ATOM 3081 O O . ALA C 1 19 ? 2.746 8.050 28.893 1.00 13.29 3019 ALA C O 1
ATOM 3083 N N . GLY C 1 20 ? 4.348 9.604 28.671 1.00 13.28 3020 GLY C N 1
ATOM 3084 C CA . GLY C 1 20 ? 3.684 10.214 27.534 1.00 15.09 3020 GLY C CA 1
ATOM 3085 C C . GLY C 1 20 ? 3.604 9.287 26.332 1.00 15.12 3020 GLY C C 1
ATOM 3086 O O . GLY C 1 20 ? 2.653 9.348 25.550 1.00 16.24 3020 GLY C O 1
ATOM 3087 N N . LYS C 1 21 ? 4.603 8.421 26.187 1.00 14.37 3021 LYS C N 1
ATOM 3088 C CA . LYS C 1 21 ? 4.659 7.488 25.065 1.00 14.10 3021 LYS C CA 1
ATOM 3089 C C . LYS C 1 21 ? 3.751 6.269 25.194 1.00 13.33 3021 LYS C C 1
ATOM 3090 O O . LYS C 1 21 ? 3.244 5.758 24.194 1.00 14.56 3021 LYS C O 1
ATOM 3096 N N . VAL C 1 22 ? 3.537 5.808 26.421 1.00 11.96 3022 VAL C N 1
ATOM 3097 C CA . VAL C 1 22 ? 2.738 4.606 26.632 1.00 11.44 3022 VAL C CA 1
ATOM 3098 C C . VAL C 1 22 ? 1.401 4.755 27.354 1.00 10.91 3022 VAL C C 1
ATOM 3099 O O . VAL C 1 22 ? 0.632 3.799 27.420 1.00 11.72 3022 VAL C O 1
ATOM 3103 N N . ALA C 1 23 ? 1.116 5.939 27.887 1.00 10.88 3023 ALA C N 1
ATOM 3104 C CA . ALA C 1 23 ? -0.128 6.158 28.620 1.00 11.77 3023 ALA C CA 1
ATOM 3105 C C . ALA C 1 23 ? -1.388 5.655 27.919 1.00 13.09 3023 ALA C C 1
ATOM 3106 O O . ALA C 1 23 ? -2.229 5.002 28.536 1.00 13.41 3023 ALA C O 1
ATOM 3108 N N . GLU C 1 24 ? -1.521 5.955 26.632 1.00 13.65 3024 GLU C N 1
ATOM 3109 C CA . GLU C 1 24 ? -2.706 5.545 25.888 1.00 14.62 3024 GLU C CA 1
ATOM 3110 C C . GLU C 1 24 ? -2.932 4.038 25.833 1.00 13.68 3024 GLU C C 1
ATOM 3111 O O . GLU C 1 24 ? -4.055 3.589 25.613 1.00 15.13 3024 GLU C O 1
ATOM 3117 N N . TYR C 1 25 ? -1.876 3.260 26.052 1.00 11.97 3025 TYR C N 1
ATOM 3118 C CA . TYR C 1 25 ? -1.978 1.806 25.996 1.00 11.42 3025 TYR C CA 1
ATOM 3119 C C . TYR C 1 25 ? -2.086 1.108 27.347 1.00 11.47 3025 TYR C C 1
ATOM 3120 O O . TYR C 1 25 ? -2.336 -0.096 27.407 1.00 12.14 3025 TYR C O 1
ATOM 3129 N N . VAL C 1 26 ? -1.906 1.851 28.431 1.00 9.43 3026 VAL C N 1
ATOM 3130 C CA . VAL C 1 26 ? -1.971 1.237 29.752 1.00 9.91 3026 VAL C CA 1
ATOM 3131 C C . VAL C 1 26 ? -3.097 1.767 30.631 1.00 9.39 3026 VAL C C 1
ATOM 3132 O O . VAL C 1 26 ? -3.609 2.865 30.417 1.00 10.60 3026 VAL C O 1
ATOM 3136 N N . ASP C 1 27 ? -3.474 0.971 31.628 1.00 8.74 3027 ASP C N 1
ATOM 3137 C CA . ASP C 1 27 ? -4.526 1.344 32.566 1.00 8.13 3027 ASP C CA 1
ATOM 3138 C C . ASP C 1 27 ? -3.914 1.938 33.826 1.00 8.25 3027 ASP C C 1
ATOM 3139 O O . ASP C 1 27 ? -4.504 2.811 34.467 1.00 9.84 3027 ASP C O 1
ATOM 3144 N N . ILE C 1 28 ? -2.728 1.452 34.174 1.00 8.60 3028 ILE C N 1
ATOM 3145 C CA . ILE C 1 28 ? -2.042 1.895 35.380 1.00 7.44 3028 ILE C CA 1
ATOM 3146 C C . ILE C 1 28 ? -0.607 2.310 35.092 1.00 7.86 3028 ILE C C 1
ATOM 3147 O O . ILE C 1 28 ? 0.111 1.626 34.366 1.00 7.25 3028 ILE C O 1
ATOM 3152 N N . ILE C 1 29 ? -0.202 3.445 35.652 1.00 7.64 3029 ILE C N 1
ATOM 3153 C CA . ILE C 1 29 ? 1.157 3.942 35.493 1.00 7.27 3029 ILE C CA 1
ATOM 3154 C C . ILE C 1 29 ? 1.823 3.850 36.856 1.00 8.58 3029 ILE C C 1
ATOM 3155 O O . ILE C 1 29 ? 1.464 4.577 37.788 1.00 7.85 3029 ILE C O 1
ATOM 3160 N N . GLU C 1 30 ? 2.782 2.939 36.970 1.00 7.39 3030 GLU C N 1
ATOM 3161 C CA . GLU C 1 30 ? 3.506 2.740 38.218 1.00 9.22 3030 GLU C CA 1
ATOM 3162 C C . GLU C 1 30 ? 4.805 3.528 38.271 1.00 9.55 3030 GLU C C 1
ATOM 3163 O O . GLU C 1 30 ? 5.575 3.541 37.311 1.00 9.09 3030 GLU C O 1
ATOM 3169 N N . LEU C 1 31 ? 5.037 4.193 39.398 1.00 8.42 3031 LEU C N 1
ATOM 3170 C CA . LEU C 1 31 ? 6.279 4.923 39.606 1.00 9.18 3031 LEU C CA 1
ATOM 3171 C C . LEU C 1 31 ? 7.079 3.981 40.501 1.00 8.91 3031 LEU C C 1
ATOM 3172 O O . LEU C 1 31 ? 6.689 3.712 41.641 1.00 8.48 3031 LEU C O 1
ATOM 3177 N N . GLY C 1 32 ? 8.180 3.467 39.965 1.00 8.79 3032 GLY C N 1
ATOM 3178 C CA . GLY C 1 32 ? 9.013 2.526 40.692 1.00 9.56 3032 GLY C CA 1
ATOM 3179 C C . GLY C 1 32 ? 9.599 2.996 42.009 1.00 8.93 3032 GLY C C 1
ATOM 3180 O O . GLY C 1 32 ? 9.719 4.191 42.268 1.00 8.91 3032 GLY C O 1
ATOM 3181 N N . THR C 1 33 ? 9.985 2.033 42.838 1.00 8.06 3033 THR C N 1
ATOM 3182 C CA . THR C 1 33 ? 10.559 2.329 44.143 1.00 9.58 3033 THR C CA 1
ATOM 3183 C C . THR C 1 33 ? 11.837 3.169 44.052 1.00 10.28 3033 THR C C 1
ATOM 3184 O O . THR C 1 33 ? 12.000 4.140 44.790 1.00 10.44 3033 THR C O 1
ATOM 3188 N N . PRO C 1 34 ? 12.767 2.805 43.154 1.00 11.75 3034 PRO C N 1
ATOM 3189 C CA . PRO C 1 34 ? 13.993 3.604 43.052 1.00 12.18 3034 PRO C CA 1
ATOM 3190 C C . PRO C 1 34 ? 13.712 5.019 42.538 1.00 11.13 3034 PRO C C 1
ATOM 3191 O O . PRO C 1 34 ? 14.418 5.960 42.891 1.00 10.56 3034 PRO C O 1
ATOM 3195 N N . LEU C 1 35 ? 12.679 5.163 41.710 1.00 9.35 3035 LEU C N 1
ATOM 3196 C CA . LEU C 1 35 ? 12.309 6.472 41.168 1.00 8.99 3035 LEU C CA 1
ATOM 3197 C C . LEU C 1 35 ? 11.808 7.385 42.282 1.00 8.55 3035 LEU C C 1
ATOM 3198 O O . LEU C 1 35 ? 12.176 8.560 42.345 1.00 9.71 3035 LEU C O 1
ATOM 3203 N N . ILE C 1 36 ? 10.962 6.845 43.154 1.00 7.55 3036 ILE C N 1
ATOM 3204 C CA . ILE C 1 36 ? 10.430 7.613 44.273 1.00 8.11 3036 ILE C CA 1
ATOM 3205 C C . ILE C 1 36 ? 11.552 7.991 45.237 1.00 9.15 3036 ILE C C 1
ATOM 3206 O O . ILE C 1 36 ? 11.588 9.108 45.750 1.00 9.44 3036 ILE C O 1
ATOM 3211 N N . LYS C 1 37 ? 12.470 7.065 45.486 1.00 8.41 3037 LYS C N 1
ATOM 3212 C CA . LYS C 1 37 ? 13.577 7.360 46.385 1.00 7.70 3037 LYS C CA 1
ATOM 3213 C C . LYS C 1 37 ? 14.531 8.369 45.758 1.00 9.48 3037 LYS C C 1
ATOM 3214 O O . LYS C 1 37 ? 15.178 9.144 46.460 1.00 9.70 3037 LYS C O 1
ATOM 3220 N N . ALA C 1 38 ? 14.603 8.371 44.432 1.00 9.40 3038 ALA C N 1
ATOM 3221 C CA . ALA C 1 38 ? 15.480 9.300 43.736 1.00 10.61 3038 ALA C CA 1
ATOM 3222 C C . ALA C 1 38 ? 14.928 10.727 43.711 1.00 11.81 3038 ALA C C 1
ATOM 3223 O O . ALA C 1 38 ? 15.642 11.682 44.027 1.00 11.85 3038 ALA C O 1
ATOM 3225 N N . GLU C 1 39 ? 13.653 10.862 43.355 1.00 10.73 3039 GLU C N 1
ATOM 3226 C CA . GLU C 1 39 ? 13.019 12.176 43.222 1.00 10.54 3039 GLU C CA 1
ATOM 3227 C C . GLU C 1 39 ? 12.109 12.632 44.349 1.00 10.29 3039 GLU C C 1
ATOM 3228 O O . GLU C 1 39 ? 11.856 13.828 44.492 1.00 12.12 3039 GLU C O 1
ATOM 3234 N N . GLY C 1 40 ? 11.603 11.693 45.135 1.00 10.83 3040 GLY C N 1
ATOM 3235 C CA . GLY C 1 40 ? 10.686 12.067 46.195 1.00 9.97 3040 GLY C CA 1
ATOM 3236 C C . GLY C 1 40 ? 9.270 12.037 45.644 1.00 10.10 3040 GLY C C 1
ATOM 3237 O O . GLY C 1 40 ? 9.062 11.751 44.463 1.00 9.90 3040 GLY C O 1
ATOM 3238 N N . LEU C 1 41 ? 8.292 12.356 46.484 1.00 10.41 3041 LEU C N 1
ATOM 3239 C CA . LEU C 1 41 ? 6.888 12.331 46.078 1.00 10.43 3041 LEU C CA 1
ATOM 3240 C C . LEU C 1 41 ? 6.502 13.228 44.902 1.00 10.53 3041 LEU C C 1
ATOM 3241 O O . LEU C 1 41 ? 5.480 12.994 44.259 1.00 10.62 3041 LEU C O 1
ATOM 3246 N N . SER C 1 42 ? 7.305 14.247 44.610 1.00 10.62 3042 SER C N 1
ATOM 3247 C CA . SER C 1 42 ? 6.982 15.151 43.509 1.00 10.42 3042 SER C CA 1
ATOM 3248 C C . SER C 1 42 ? 6.843 14.461 42.154 1.00 9.74 3042 SER C C 1
ATOM 3249 O O . SER C 1 42 ? 6.165 14.976 41.264 1.00 10.17 3042 SER C O 1
ATOM 3252 N N . VAL C 1 43 ? 7.476 13.302 41.984 1.00 9.91 3043 VAL C N 1
ATOM 3253 C CA . VAL C 1 43 ? 7.365 12.610 40.704 1.00 10.40 3043 VAL C CA 1
ATOM 3254 C C . VAL C 1 43 ? 5.955 12.049 40.544 1.00 9.36 3043 VAL C C 1
ATOM 3255 O O . VAL C 1 43 ? 5.430 11.971 39.432 1.00 8.43 3043 VAL C O 1
ATOM 3259 N N . ILE C 1 44 ? 5.338 11.675 41.662 1.00 9.33 3044 ILE C N 1
ATOM 3260 C CA . ILE C 1 44 ? 3.978 11.147 41.642 1.00 8.49 3044 ILE C CA 1
ATOM 3261 C C . ILE C 1 44 ? 3.031 12.262 41.210 1.00 9.82 3044 ILE C C 1
ATOM 3262 O O . ILE C 1 44 ? 2.159 12.070 40.361 1.00 10.78 3044 ILE C O 1
ATOM 3267 N N . THR C 1 45 ? 3.222 13.434 41.803 1.00 9.24 3045 THR C N 1
ATOM 3268 C CA . THR C 1 45 ? 2.398 14.598 41.509 1.00 10.13 3045 THR C CA 1
ATOM 3269 C C . THR C 1 45 ? 2.520 15.011 40.043 1.00 10.20 3045 THR C C 1
ATOM 3270 O O . THR C 1 45 ? 1.523 15.324 39.393 1.00 10.90 3045 THR C O 1
ATOM 3274 N N . ALA C 1 46 ? 3.746 15.003 39.532 1.00 10.21 3046 ALA C N 1
ATOM 3275 C CA . ALA C 1 46 ? 4.003 15.386 38.147 1.00 10.44 3046 ALA C CA 1
ATOM 3276 C C . ALA C 1 46 ? 3.360 14.423 37.155 1.00 10.90 3046 ALA C C 1
ATOM 3277 O O . ALA C 1 46 ? 2.749 14.846 36.172 1.00 10.48 3046 ALA C O 1
ATOM 3279 N N . VAL C 1 47 ? 3.497 13.127 37.412 1.00 9.60 3047 VAL C N 1
ATOM 3280 C CA . VAL C 1 47 ? 2.923 12.130 36.521 1.00 10.28 3047 VAL C CA 1
ATOM 3281 C C . VAL C 1 47 ? 1.399 12.164 36.554 1.00 9.97 3047 VAL C C 1
ATOM 3282 O O . VAL C 1 47 ? 0.751 12.060 35.511 1.00 10.90 3047 VAL C O 1
ATOM 3286 N N . LYS C 1 48 ? 0.820 12.315 37.742 1.00 9.23 3048 LYS C N 1
ATOM 3287 C CA . LYS C 1 48 ? -0.633 12.363 37.854 1.00 9.78 3048 LYS C CA 1
ATOM 3288 C C . LYS C 1 48 ? -1.175 13.618 37.174 1.00 10.89 3048 LYS C C 1
ATOM 3289 O O . LYS C 1 48 ? -2.246 13.592 36.571 1.00 11.69 3048 LYS C O 1
ATOM 3295 N N . LYS C 1 49 ? -0.429 14.715 37.268 1.00 10.74 3049 LYS C N 1
ATOM 3296 C CA . LYS C 1 49 ? -0.856 15.964 36.653 1.00 12.34 3049 LYS C CA 1
ATOM 3297 C C . LYS C 1 49 ? -0.913 15.811 35.137 1.00 13.54 3049 LYS C C 1
ATOM 3298 O O . LYS C 1 49 ? -1.823 16.323 34.483 1.00 14.41 3049 LYS C O 1
ATOM 3304 N N . ALA C 1 50 ? 0.057 15.089 34.588 1.00 12.46 3050 ALA C N 1
ATOM 3305 C CA . ALA C 1 50 ? 0.139 14.875 33.148 1.00 12.64 3050 ALA C CA 1
ATOM 3306 C C . ALA C 1 50 ? -0.851 13.829 32.636 1.00 14.14 3050 ALA C C 1
ATOM 3307 O O . ALA C 1 50 ? -1.211 13.829 31.457 1.00 14.00 3050 ALA C O 1
ATOM 3309 N N . HIS C 1 51 ? -1.290 12.946 33.527 1.00 11.99 3051 HIS C N 1
ATOM 3310 C CA . HIS C 1 51 ? -2.218 11.876 33.174 1.00 11.93 3051 HIS C CA 1
ATOM 3311 C C . HIS C 1 51 ? -3.255 11.723 34.283 1.00 12.44 3051 HIS C C 1
ATOM 3312 O O . HIS C 1 51 ? -3.323 10.691 34.958 1.00 10.69 3051 HIS C O 1
ATOM 3319 N N . PRO C 1 52 ? -4.090 12.755 34.475 1.00 12.42 3052 PRO C N 1
ATOM 3320 C CA . PRO C 1 52 ? -5.138 12.792 35.497 1.00 13.29 3052 PRO C CA 1
ATOM 3321 C C . PRO C 1 52 ? -6.181 11.682 35.457 1.00 13.52 3052 PRO C C 1
ATOM 3322 O O . PRO C 1 52 ? -6.767 11.350 36.486 1.00 15.07 3052 PRO C O 1
ATOM 3326 N N . ASP C 1 53 ? -6.413 11.102 34.285 1.00 14.72 3053 ASP C N 1
ATOM 3327 C CA . ASP C 1 53 ? -7.410 10.045 34.183 1.00 15.64 3053 ASP C CA 1
ATOM 3328 C C . ASP C 1 53 ? -6.814 8.648 34.114 1.00 15.66 3053 ASP C C 1
ATOM 3329 O O . ASP C 1 53 ? -7.480 7.691 33.714 1.00 17.36 3053 ASP C O 1
ATOM 3334 N N . LYS C 1 54 ? -5.551 8.538 34.507 1.00 13.08 3054 LYS C N 1
ATOM 3335 C CA . LYS C 1 54 ? -4.873 7.251 34.541 1.00 11.57 3054 LYS C CA 1
ATOM 3336 C C . LYS C 1 54 ? -4.672 6.909 36.011 1.00 11.08 3054 LYS C C 1
ATOM 3337 O O . LYS C 1 54 ? -4.522 7.799 36.847 1.00 11.74 3054 LYS C O 1
ATOM 3343 N N . ILE C 1 55 ? -4.694 5.621 36.330 1.00 8.38 3055 ILE C N 1
ATOM 3344 C CA . ILE C 1 55 ? -4.478 5.189 37.705 1.00 8.11 3055 ILE C CA 1
ATOM 3345 C C . ILE C 1 55 ? -2.982 5.274 37.983 1.00 9.23 3055 ILE C C 1
ATOM 3346 O O . ILE C 1 55 ? -2.188 4.613 37.315 1.00 9.61 3055 ILE C O 1
ATOM 3351 N N . VAL C 1 56 ? -2.600 6.098 38.957 1.00 7.23 3056 VAL C N 1
ATOM 3352 C CA . VAL C 1 56 ? -1.194 6.247 39.315 1.00 7.40 3056 VAL C CA 1
ATOM 3353 C C . VAL C 1 56 ? -0.890 5.371 40.532 1.00 7.07 3056 VAL C C 1
ATOM 3354 O O . VAL C 1 56 ? -1.507 5.489 41.591 1.00 7.65 3056 VAL C O 1
ATOM 3358 N N . PHE C 1 57 ? 0.082 4.491 40.340 1.00 6.53 3057 PHE C N 1
ATOM 3359 C CA . PHE C 1 57 ? 0.518 3.499 41.316 1.00 6.67 3057 PHE C CA 1
ATOM 3360 C C . PHE C 1 57 ? 1.886 3.900 41.878 1.00 6.21 3057 PHE C C 1
ATOM 3361 O O . PHE C 1 57 ? 2.873 3.950 41.148 1.00 7.28 3057 PHE C O 1
ATOM 3369 N N . ALA C 1 58 ? 1.932 4.212 43.171 1.00 5.67 3058 ALA C N 1
ATOM 3370 C CA . ALA C 1 58 ? 3.188 4.596 43.816 1.00 5.31 3058 ALA C CA 1
ATOM 3371 C C . ALA C 1 58 ? 3.763 3.378 44.530 1.00 5.77 3058 ALA C C 1
ATOM 3372 O O . ALA C 1 58 ? 3.211 2.928 45.537 1.00 6.65 3058 ALA C O 1
ATOM 3374 N N . ASP C 1 59 ? 4.866 2.852 44.004 1.00 7.43 3059 ASP C N 1
ATOM 3375 C CA . ASP C 1 59 ? 5.504 1.668 44.575 1.00 8.13 3059 ASP C CA 1
ATOM 3376 C C . ASP C 1 59 ? 6.371 2.039 45.779 1.00 8.10 3059 ASP C C 1
ATOM 3377 O O . ASP C 1 59 ? 7.604 1.990 45.730 1.00 9.52 3059 ASP C O 1
ATOM 3382 N N . MET C 1 60 ? 5.704 2.407 46.867 1.00 6.58 3060 MET C N 1
ATOM 3383 C CA . MET C 1 60 ? 6.376 2.799 48.101 1.00 7.49 3060 MET C CA 1
ATOM 3384 C C . MET C 1 60 ? 7.068 1.645 48.823 1.00 7.15 3060 MET C C 1
ATOM 3385 O O . MET C 1 60 ? 8.090 1.847 49.477 1.00 7.28 3060 MET C O 1
ATOM 3390 N N . LYS C 1 61 ? 6.512 0.440 48.690 1.00 6.87 3061 LYS C N 1
ATOM 3391 C CA . LYS C 1 61 ? 7.030 -0.745 49.377 1.00 7.22 3061 LYS C CA 1
ATOM 3392 C C . LYS C 1 61 ? 7.204 -0.424 50.861 1.00 6.71 3061 LYS C C 1
ATOM 3393 O O . LYS C 1 61 ? 8.226 -0.733 51.482 1.00 7.85 3061 LYS C O 1
ATOM 3399 N N . THR C 1 62 ? 6.172 0.195 51.420 1.00 6.75 3062 THR C N 1
ATOM 3400 C CA . THR C 1 62 ? 6.167 0.579 52.825 1.00 5.74 3062 THR C CA 1
ATOM 3401 C C . THR C 1 62 ? 6.408 -0.614 53.744 1.00 5.96 3062 THR C C 1
ATOM 3402 O O . THR C 1 62 ? 5.810 -1.672 53.570 1.00 6.68 3062 THR C O 1
ATOM 3406 N N . MET C 1 63 ? 7.276 -0.422 54.735 1.00 5.95 3063 MET C N 1
ATOM 3407 C CA . MET C 1 63 ? 7.608 -1.474 55.692 1.00 6.46 3063 MET C CA 1
ATOM 3408 C C . MET C 1 63 ? 7.216 -1.088 57.118 1.00 8.32 3063 MET C C 1
ATOM 3409 O O . MET C 1 63 ? 7.101 -1.945 57.990 1.00 9.14 3063 MET C O 1
ATOM 3414 N N . ASP C 1 64 ? 7.015 0.206 57.348 1.00 7.34 3064 ASP C N 1
ATOM 3415 C CA . ASP C 1 64 ? 6.643 0.706 58.670 1.00 6.92 3064 ASP C CA 1
ATOM 3416 C C . ASP C 1 64 ? 5.974 2.071 58.514 1.00 7.61 3064 ASP C C 1
ATOM 3417 O O . ASP C 1 64 ? 6.135 2.727 57.480 1.00 8.32 3064 ASP C O 1
ATOM 3422 N N . ALA C 1 65 ? 5.237 2.495 59.540 1.00 7.32 3065 ALA C N 1
ATOM 3423 C CA . ALA C 1 65 ? 4.503 3.760 59.502 1.00 8.04 3065 ALA C CA 1
ATOM 3424 C C . ALA C 1 65 ? 3.569 3.686 58.295 1.00 8.26 3065 ALA C C 1
ATOM 3425 O O . ALA C 1 65 ? 3.586 4.552 57.421 1.00 8.72 3065 ALA C O 1
ATOM 3427 N N . GLY C 1 66 ? 2.759 2.632 58.262 1.00 7.84 3066 GLY C N 1
ATOM 3428 C CA . GLY C 1 66 ? 1.849 2.418 57.149 1.00 6.22 3066 GLY C CA 1
ATOM 3429 C C . GLY C 1 66 ? 0.883 3.538 56.828 1.00 5.24 3066 GLY C C 1
ATOM 3430 O O . GLY C 1 66 ? 0.737 3.924 55.665 1.00 6.42 3066 GLY C O 1
ATOM 3431 N N . GLU C 1 67 ? 0.212 4.057 57.848 1.00 6.13 3067 GLU C N 1
ATOM 3432 C CA . GLU C 1 67 ? -0.749 5.131 57.628 1.00 5.23 3067 GLU C CA 1
ATOM 3433 C C . GLU C 1 67 ? -0.047 6.373 57.096 1.00 6.73 3067 GLU C C 1
ATOM 3434 O O . GLU C 1 67 ? -0.538 7.017 56.169 1.00 6.09 3067 GLU C O 1
ATOM 3440 N N . LEU C 1 68 ? 1.105 6.703 57.675 1.00 6.31 3068 LEU C N 1
ATOM 3441 C CA . LEU C 1 68 ? 1.839 7.888 57.247 1.00 7.10 3068 LEU C CA 1
ATOM 3442 C C . LEU C 1 68 ? 2.343 7.810 55.811 1.00 8.13 3068 LEU C C 1
ATOM 3443 O O . LEU C 1 68 ? 2.099 8.720 55.019 1.00 7.23 3068 LEU C O 1
ATOM 3448 N N . GLU C 1 69 ? 3.058 6.744 55.465 1.00 7.07 3069 GLU C N 1
ATOM 3449 C CA . GLU C 1 69 ? 3.564 6.638 54.103 1.00 6.71 3069 GLU C CA 1
ATOM 3450 C C . GLU C 1 69 ? 2.437 6.585 53.086 1.00 6.61 3069 GLU C C 1
ATOM 3451 O O . GLU C 1 69 ? 2.537 7.181 52.015 1.00 6.18 3069 GLU C O 1
ATOM 3457 N N . ALA C 1 70 ? 1.359 5.880 53.408 1.00 6.80 3070 ALA C N 1
ATOM 3458 C CA . ALA C 1 70 ? 0.243 5.811 52.475 1.00 5.79 3070 ALA C CA 1
ATOM 3459 C C . ALA C 1 70 ? -0.380 7.198 52.323 1.00 6.91 3070 ALA C C 1
ATOM 3460 O O . ALA C 1 70 ? -0.641 7.658 51.212 1.00 7.95 3070 ALA C O 1
ATOM 3462 N N . ASP C 1 71 ? -0.595 7.878 53.443 1.00 6.47 3071 ASP C N 1
ATOM 3463 C CA . ASP C 1 71 ? -1.211 9.196 53.395 1.00 6.77 3071 ASP C CA 1
ATOM 3464 C C . ASP C 1 71 ? -0.425 10.207 52.564 1.00 5.83 3071 ASP C C 1
ATOM 3465 O O . ASP C 1 71 ? -1.007 10.923 51.752 1.00 7.35 3071 ASP C O 1
ATOM 3470 N N . ILE C 1 72 ? 0.888 10.282 52.757 1.00 6.19 3072 ILE C N 1
ATOM 3471 C CA . ILE C 1 72 ? 1.653 11.257 51.985 1.00 6.56 3072 ILE C CA 1
ATOM 3472 C C . ILE C 1 72 ? 1.682 10.916 50.493 1.00 5.94 3072 ILE C C 1
ATOM 3473 O O . ILE C 1 72 ? 1.698 11.813 49.646 1.00 7.55 3072 ILE C O 1
ATOM 3478 N N . ALA C 1 73 ? 1.663 9.625 50.165 1.00 6.34 3073 ALA C N 1
ATOM 3479 C CA . ALA C 1 73 ? 1.669 9.216 48.763 1.00 7.50 3073 ALA C CA 1
ATOM 3480 C C . ALA C 1 73 ? 0.324 9.532 48.110 1.00 7.28 3073 ALA C C 1
ATOM 3481 O O . ALA C 1 73 ? 0.270 10.024 46.980 1.00 7.16 3073 ALA C O 1
ATOM 3483 N N . PHE C 1 74 ? -0.763 9.248 48.822 1.00 7.09 3074 PHE C N 1
ATOM 3484 C CA . PHE C 1 74 ? -2.096 9.528 48.301 1.00 7.87 3074 PHE C CA 1
ATOM 3485 C C . PHE C 1 74 ? -2.270 11.033 48.115 1.00 8.35 3074 PHE C C 1
ATOM 3486 O O . PHE C 1 74 ? -2.831 11.488 47.119 1.00 8.49 3074 PHE C O 1
ATOM 3494 N N . LYS C 1 75 ? -1.787 11.807 49.079 1.00 8.35 3075 LYS C N 1
ATOM 3495 C CA . LYS C 1 75 ? -1.910 13.257 48.996 1.00 8.71 3075 LYS C CA 1
ATOM 3496 C C . LYS C 1 75 ? -1.097 13.833 47.841 1.00 8.17 3075 LYS C C 1
ATOM 3497 O O . LYS C 1 75 ? -1.461 14.862 47.267 1.00 10.25 3075 LYS C O 1
ATOM 3503 N N . ALA C 1 76 ? -0.011 13.154 47.487 1.00 8.25 3076 ALA C N 1
ATOM 3504 C CA . ALA C 1 76 ? 0.852 13.595 46.397 1.00 7.63 3076 ALA C CA 1
ATOM 3505 C C . ALA C 1 76 ? 0.253 13.263 45.032 1.00 8.10 3076 ALA C C 1
ATOM 3506 O O . ALA C 1 76 ? 0.786 13.675 44.005 1.00 8.87 3076 ALA C O 1
ATOM 3508 N N . GLY C 1 77 ? -0.840 12.503 45.018 1.00 8.19 3077 GLY C N 1
ATOM 3509 C CA . GLY C 1 77 ? -1.479 12.173 43.754 1.00 8.55 3077 GLY C CA 1
ATOM 3510 C C . GLY C 1 77 ? -1.644 10.700 43.420 1.00 8.62 3077 GLY C C 1
ATOM 3511 O O . GLY C 1 77 ? -2.277 10.358 42.420 1.00 9.52 3077 GLY C O 1
ATOM 3512 N N . ALA C 1 78 ? -1.085 9.816 44.236 1.00 9.25 3078 ALA C N 1
ATOM 3513 C CA . ALA C 1 78 ? -1.215 8.387 43.960 1.00 6.88 3078 ALA C CA 1
ATOM 3514 C C . ALA C 1 78 ? -2.641 7.891 44.181 1.00 7.67 3078 ALA C C 1
ATOM 3515 O O . ALA C 1 78 ? -3.342 8.369 45.073 1.00 7.50 3078 ALA C O 1
ATOM 3517 N N . ASP C 1 79 ? -3.063 6.929 43.362 1.00 6.97 3079 ASP C N 1
ATOM 3518 C CA . ASP C 1 79 ? -4.390 6.331 43.493 1.00 6.40 3079 ASP C CA 1
ATOM 3519 C C . ASP C 1 79 ? -4.232 5.000 44.219 1.00 6.64 3079 ASP C C 1
ATOM 3520 O O . ASP C 1 79 ? -5.146 4.532 44.898 1.00 7.65 3079 ASP C O 1
ATOM 3525 N N . LEU C 1 80 ? -3.055 4.403 44.067 1.00 5.88 3080 LEU C N 1
ATOM 3526 C CA . LEU C 1 80 ? -2.723 3.131 44.704 1.00 6.10 3080 LEU C CA 1
ATOM 3527 C C . LEU C 1 80 ? -1.314 3.233 45.277 1.00 7.38 3080 LEU C C 1
ATOM 3528 O O . LEU C 1 80 ? -0.451 3.892 44.701 1.00 6.28 3080 LEU C O 1
ATOM 3533 N N . VAL C 1 81 ? -1.090 2.577 46.410 1.00 5.94 3081 VAL C N 1
ATOM 3534 C CA . VAL C 1 81 ? 0.220 2.571 47.048 1.00 7.53 3081 VAL C CA 1
ATOM 3535 C C . VAL C 1 81 ? 0.532 1.146 47.475 1.00 5.79 3081 VAL C C 1
ATOM 3536 O O . VAL C 1 81 ? -0.376 0.395 47.827 1.00 7.37 3081 VAL C O 1
ATOM 3540 N N . THR C 1 82 ? 1.804 0.766 47.435 1.00 5.67 3082 THR C N 1
ATOM 3541 C CA . THR C 1 82 ? 2.175 -0.575 47.857 1.00 4.65 3082 THR C CA 1
ATOM 3542 C C . THR C 1 82 ? 2.771 -0.611 49.252 1.00 5.37 3082 THR C C 1
ATOM 3543 O O . THR C 1 82 ? 3.502 0.297 49.668 1.00 6.00 3082 THR C O 1
ATOM 3547 N N . VAL C 1 83 ? 2.428 -1.674 49.969 1.00 5.19 3083 VAL C N 1
ATOM 3548 C CA . VAL C 1 83 ? 2.923 -1.934 51.309 1.00 5.22 3083 VAL C CA 1
ATOM 3549 C C . VAL C 1 83 ? 3.443 -3.361 51.204 1.00 6.35 3083 VAL C C 1
ATOM 3550 O O . VAL C 1 83 ? 2.806 -4.212 50.575 1.00 7.13 3083 VAL C O 1
ATOM 3554 N N . LEU C 1 84 ? 4.603 -3.624 51.786 1.00 5.01 3084 LEU C N 1
ATOM 3555 C CA . LEU C 1 84 ? 5.175 -4.962 51.721 1.00 5.87 3084 LEU C CA 1
ATOM 3556 C C . LEU C 1 84 ? 4.385 -5.975 52.537 1.00 6.71 3084 LEU C C 1
ATOM 3557 O O . LEU C 1 84 ? 3.915 -5.679 53.637 1.00 6.49 3084 LEU C O 1
ATOM 3562 N N . GLY C 1 85 ? 4.240 -7.176 51.984 1.00 6.62 3085 GLY C N 1
ATOM 3563 C CA . GLY C 1 85 ? 3.526 -8.224 52.690 1.00 6.91 3085 GLY C CA 1
ATOM 3564 C C . GLY C 1 85 ? 4.278 -8.630 53.944 1.00 8.19 3085 GLY C C 1
ATOM 3565 O O . GLY C 1 85 ? 3.701 -9.198 54.872 1.00 7.67 3085 GLY C O 1
ATOM 3566 N N . SER C 1 86 ? 5.572 -8.327 53.974 1.00 7.34 3086 SER C N 1
ATOM 3567 C CA . SER C 1 86 ? 6.407 -8.659 55.120 1.00 9.08 3086 SER C CA 1
ATOM 3568 C C . SER C 1 86 ? 6.195 -7.669 56.264 1.00 7.58 3086 SER C C 1
ATOM 3569 O O . SER C 1 86 ? 6.698 -7.868 57.371 1.00 7.9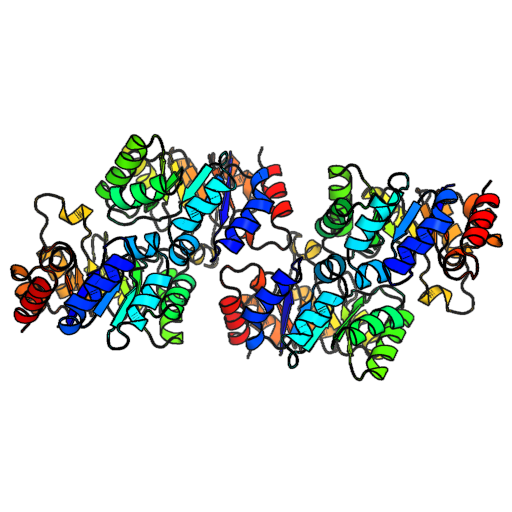1 3086 SER C O 1
ATOM 3572 N N . ALA C 1 87 ? 5.457 -6.597 55.993 1.00 7.83 3087 ALA C N 1
ATOM 3573 C CA . ALA C 1 87 ? 5.190 -5.605 57.025 1.00 6.76 3087 ALA C CA 1
ATOM 3574 C C . ALA C 1 87 ? 4.251 -6.173 58.078 1.00 7.69 3087 ALA C C 1
ATOM 3575 O O . ALA C 1 87 ? 3.555 -7.159 57.843 1.00 7.95 3087 ALA C O 1
ATOM 3577 N N . ASP C 1 88 ? 4.249 -5.549 59.249 1.00 7.89 3088 ASP C N 1
ATOM 3578 C CA . ASP C 1 88 ? 3.375 -5.973 60.329 1.00 8.16 3088 ASP C CA 1
ATOM 3579 C C . ASP C 1 88 ? 1.934 -5.744 59.874 1.00 8.07 3088 ASP C C 1
ATOM 3580 O O . ASP C 1 88 ? 1.663 -4.837 59.086 1.00 7.94 3088 ASP C O 1
ATOM 3585 N N . ASP C 1 89 ? 1.011 -6.565 60.361 1.00 8.57 3089 ASP C N 1
ATOM 3586 C CA . ASP C 1 89 ? -0.392 -6.405 60.001 1.00 8.56 3089 ASP C CA 1
ATOM 3587 C C . ASP C 1 89 ? -0.886 -4.999 60.328 1.00 8.95 3089 ASP C C 1
ATOM 3588 O O . ASP C 1 89 ? -1.696 -4.440 59.597 1.00 8.54 3089 ASP C O 1
ATOM 3593 N N . SER C 1 90 ? -0.400 -4.429 61.427 1.00 7.80 3090 SER C N 1
ATOM 3594 C CA . SER C 1 90 ? -0.836 -3.096 61.817 1.00 9.24 3090 SER C CA 1
ATOM 3595 C C . SER C 1 90 ? -0.369 -2.042 60.820 1.00 8.60 3090 SER C C 1
ATOM 3596 O O . SER C 1 90 ? -1.025 -1.020 60.641 1.00 8.79 3090 SER C O 1
ATOM 3599 N N . THR C 1 91 ? 0.764 -2.294 60.171 1.00 7.39 3091 THR C N 1
ATOM 3600 C CA . THR C 1 91 ? 1.290 -1.364 59.176 1.00 8.43 3091 THR C CA 1
ATOM 3601 C C . THR C 1 91 ? 0.360 -1.389 57.964 1.00 7.74 3091 THR C C 1
ATOM 3602 O O . THR C 1 91 ? -0.023 -0.348 57.429 1.00 6.98 3091 THR C O 1
ATOM 3606 N N . ILE C 1 92 ? -0.008 -2.588 57.532 1.00 6.48 3092 ILE C N 1
ATOM 3607 C CA . ILE C 1 92 ? -0.915 -2.713 56.406 1.00 6.49 3092 ILE C CA 1
ATOM 3608 C C . ILE C 1 92 ? -2.275 -2.125 56.787 1.00 7.15 3092 ILE C C 1
ATOM 3609 O O . ILE C 1 92 ? -2.909 -1.448 55.982 1.00 7.46 3092 ILE C O 1
ATOM 3614 N N . ALA C 1 93 ? -2.715 -2.371 58.018 1.00 6.42 3093 ALA C N 1
ATOM 3615 C CA . ALA C 1 93 ? -4.001 -1.847 58.474 1.00 6.28 3093 ALA C CA 1
ATOM 3616 C C . ALA C 1 93 ? -3.989 -0.316 58.465 1.00 6.77 3093 ALA C C 1
ATOM 3617 O O . ALA C 1 93 ? -4.984 0.319 58.116 1.00 6.11 3093 ALA C O 1
ATOM 3619 N N . GLY C 1 94 ? -2.854 0.265 58.845 1.00 6.97 3094 GLY C N 1
ATOM 3620 C CA . GLY C 1 94 ? -2.733 1.712 58.865 1.00 7.15 3094 GLY C CA 1
ATOM 3621 C C . GLY C 1 94 ? -2.847 2.288 57.468 1.00 6.28 3094 GLY C C 1
ATOM 3622 O O . GLY C 1 94 ? -3.509 3.306 57.251 1.00 6.30 3094 GLY C O 1
ATOM 3623 N N . ALA C 1 95 ? -2.197 1.636 56.508 1.00 5.84 3095 ALA C N 1
ATOM 3624 C CA . ALA C 1 95 ? -2.240 2.094 55.124 1.00 6.62 3095 ALA C CA 1
ATOM 3625 C C . ALA C 1 95 ? -3.661 1.991 54.578 1.00 8.09 3095 ALA C C 1
ATOM 3626 O O . ALA C 1 95 ? -4.129 2.873 53.856 1.00 7.18 3095 ALA C O 1
ATOM 3628 N N . VAL C 1 96 ? -4.347 0.907 54.925 1.00 6.72 3096 VAL C N 1
ATOM 3629 C CA . VAL C 1 96 ? -5.719 0.707 54.479 1.00 7.62 3096 VAL C CA 1
ATOM 3630 C C . VAL C 1 96 ? -6.629 1.786 55.071 1.00 6.75 3096 VAL C C 1
ATOM 3631 O O . VAL C 1 96 ? -7.561 2.248 54.420 1.00 8.32 3096 VAL C O 1
ATOM 3635 N N . LYS C 1 97 ? -6.348 2.203 56.300 1.00 7.67 3097 LYS C N 1
ATOM 3636 C CA . LYS C 1 97 ? -7.163 3.236 56.925 1.00 8.26 3097 LYS C CA 1
ATOM 3637 C C . LYS C 1 97 ? -7.019 4.541 56.139 1.00 8.05 3097 LYS C C 1
ATOM 3638 O O . LYS C 1 97 ? -8.003 5.252 55.906 1.00 8.26 3097 LYS C O 1
ATOM 3644 N N . ALA C 1 98 ? -5.797 4.852 55.719 1.00 6.89 3098 ALA C N 1
ATOM 3645 C CA . ALA C 1 98 ? -5.562 6.065 54.941 1.00 8.16 3098 ALA C CA 1
ATOM 3646 C C . ALA C 1 98 ? -6.254 5.928 53.587 1.00 8.53 3098 ALA C C 1
ATOM 3647 O O . ALA C 1 98 ? -6.865 6.877 53.091 1.00 7.91 3098 ALA C O 1
ATOM 3649 N N . ALA C 1 99 ? -6.159 4.743 52.991 1.00 6.61 3099 ALA C N 1
ATOM 3650 C CA . ALA C 1 99 ? -6.791 4.496 51.702 1.00 8.17 3099 ALA C CA 1
ATOM 3651 C C . ALA C 1 99 ? -8.298 4.733 51.789 1.00 7.96 3099 ALA C C 1
ATOM 3652 O O . ALA C 1 99 ? -8.887 5.383 50.924 1.00 9.68 3099 ALA C O 1
ATOM 3654 N N . GLN C 1 100 ? -8.919 4.210 52.840 1.00 9.30 3100 GLN C N 1
ATOM 3655 C CA . GLN C 1 100 ? -10.353 4.382 53.025 1.00 10.17 3100 GLN C CA 1
ATOM 3656 C C . GLN C 1 100 ? -10.704 5.855 53.194 1.00 11.18 3100 GLN C C 1
ATOM 3657 O O . GLN C 1 100 ? -11.716 6.323 52.677 1.00 11.84 3100 GLN C O 1
ATOM 3663 N N . ALA C 1 101 ? -9.859 6.586 53.913 1.00 10.13 3101 ALA C N 1
ATOM 3664 C CA . ALA C 1 101 ? -10.098 8.006 54.147 1.00 11.30 3101 ALA C CA 1
ATOM 3665 C C . ALA C 1 101 ? -10.072 8.809 52.847 1.00 11.91 3101 ALA C C 1
ATOM 3666 O O . ALA C 1 101 ? -10.760 9.823 52.725 1.00 14.15 3101 ALA C O 1
ATOM 3668 N N . HIS C 1 102 ? -9.285 8.347 51.879 1.00 10.76 3102 HIS C N 1
ATOM 3669 C CA . HIS C 1 102 ? -9.149 9.032 50.594 1.00 10.71 3102 HIS C CA 1
ATOM 3670 C C . HIS C 1 102 ? -9.888 8.356 49.444 1.00 11.09 3102 HIS C C 1
ATOM 3671 O O . HIS C 1 102 ? -9.781 8.795 48.300 1.00 11.05 3102 HIS C O 1
ATOM 3678 N N . ASN C 1 103 ? -10.640 7.303 49.749 1.00 10.20 3103 ASN C N 1
ATOM 3679 C CA . ASN C 1 103 ? -11.358 6.554 48.722 1.00 10.97 3103 ASN C CA 1
ATOM 3680 C C . ASN C 1 103 ? -10.367 6.073 47.671 1.00 9.20 3103 ASN C C 1
ATOM 3681 O O . ASN C 1 103 ? -10.614 6.164 46.467 1.00 9.98 3103 ASN C O 1
ATOM 3686 N N . LYS C 1 104 ? -9.230 5.575 48.141 1.00 8.26 3104 LYS C N 1
ATOM 3687 C CA . LYS C 1 104 ? -8.200 5.059 47.256 1.00 7.68 3104 LYS C CA 1
ATOM 3688 C C . LYS C 1 104 ? -7.861 3.635 47.693 1.00 7.20 3104 LYS C C 1
ATOM 3689 O O . LYS C 1 104 ? -8.643 3.020 48.418 1.00 8.61 3104 LYS C O 1
ATOM 3695 N N . GLY C 1 105 ? -6.720 3.100 47.267 1.00 6.28 3105 GLY C N 1
ATOM 3696 C CA . GLY C 1 105 ? -6.421 1.731 47.642 1.00 6.28 3105 GLY C CA 1
ATOM 3697 C C . GLY C 1 105 ? -4.991 1.313 47.907 1.00 5.19 3105 GLY C C 1
ATOM 3698 O O . GLY C 1 105 ? -4.030 1.922 47.432 1.00 6.08 3105 GLY C O 1
ATOM 3699 N N . VAL C 1 106 ? -4.873 0.243 48.688 1.00 5.42 3106 VAL C N 1
ATOM 3700 C CA . VAL C 1 106 ? -3.589 -0.336 49.044 1.00 5.93 3106 VAL C CA 1
ATOM 3701 C C . VAL C 1 106 ? -3.377 -1.650 48.301 1.00 6.94 3106 VAL C C 1
ATOM 3702 O O . VAL C 1 106 ? -4.274 -2.494 48.228 1.00 6.91 3106 VAL C O 1
ATOM 3706 N N . VAL C 1 107 ? -2.186 -1.803 47.736 1.00 5.55 3107 VAL C N 1
ATOM 3707 C CA . VAL C 1 107 ? -1.812 -3.030 47.048 1.00 4.45 3107 VAL C CA 1
ATOM 3708 C C . VAL C 1 107 ? -0.693 -3.611 47.888 1.00 5.90 3107 VAL C C 1
ATOM 3709 O O . VAL C 1 107 ? 0.267 -2.916 48.215 1.00 6.51 3107 VAL C O 1
ATOM 3713 N N . VAL C 1 108 ? -0.810 -4.875 48.270 1.00 4.74 3108 VAL C N 1
ATOM 3714 C CA . VAL C 1 108 ? 0.246 -5.467 49.067 1.00 5.29 3108 VAL C CA 1
ATOM 3715 C C . VAL C 1 108 ? 1.187 -6.222 48.145 1.00 6.79 3108 VAL C C 1
ATOM 3716 O O . VAL C 1 108 ? 0.776 -7.112 47.400 1.00 7.30 3108 VAL C O 1
ATOM 3720 N N . ASP C 1 109 ? 2.453 -5.828 48.190 1.00 7.50 3109 ASP C N 1
ATOM 3721 C CA . ASP C 1 109 ? 3.490 -6.415 47.354 1.00 7.01 3109 ASP C CA 1
ATOM 3722 C C . ASP C 1 109 ? 4.035 -7.649 48.063 1.00 7.43 3109 ASP C C 1
ATOM 3723 O O . ASP C 1 109 ? 4.650 -7.536 49.118 1.00 7.30 3109 ASP C O 1
ATOM 3728 N N . LEU C 1 110 ? 3.811 -8.827 47.488 1.00 6.62 3110 LEU C N 1
ATOM 3729 C CA . LEU C 1 110 ? 4.281 -10.051 48.121 1.00 5.87 3110 LEU C CA 1
ATOM 3730 C C . LEU C 1 110 ? 5.701 -10.456 47.740 1.00 7.69 3110 LEU C C 1
ATOM 3731 O O . LEU C 1 110 ? 6.095 -11.608 47.913 1.00 8.01 3110 LEU C O 1
ATOM 3736 N N . ILE C 1 111 ? 6.472 -9.502 47.233 1.00 7.09 3111 ILE C N 1
ATOM 3737 C CA . ILE C 1 111 ? 7.852 -9.779 46.862 1.00 8.18 3111 ILE C CA 1
ATOM 3738 C C . ILE C 1 111 ? 8.605 -10.342 48.069 1.00 8.10 3111 ILE C C 1
ATOM 3739 O O . ILE C 1 111 ? 8.461 -9.856 49.200 1.00 8.64 3111 ILE C O 1
ATOM 3744 N N . GLY C 1 112 ? 9.380 -11.393 47.826 1.00 9.46 3112 GLY C N 1
ATOM 3745 C CA . GLY C 1 112 ? 10.166 -12.008 48.882 1.00 9.48 3112 GLY C CA 1
ATOM 3746 C C . GLY C 1 112 ? 9.410 -12.903 49.845 1.00 9.95 3112 GLY C C 1
ATOM 3747 O O . GLY C 1 112 ? 10.013 -13.498 50.739 1.00 11.48 3112 GLY C O 1
ATOM 3748 N N . ILE C 1 113 ? 8.095 -13.001 49.680 1.00 9.93 3113 ILE C N 1
ATOM 3749 C CA . ILE C 1 113 ? 7.286 -13.838 50.562 1.00 9.67 3113 ILE C CA 1
ATOM 3750 C C . ILE C 1 113 ? 7.323 -15.287 50.076 1.00 9.31 3113 ILE C C 1
ATOM 3751 O O . ILE C 1 113 ? 7.092 -15.557 48.905 1.00 9.45 3113 ILE C O 1
ATOM 3756 N N . GLU C 1 114 ? 7.617 -16.213 50.981 1.00 10.44 3114 GLU C N 1
ATOM 3757 C CA . GLU C 1 114 ? 7.683 -17.623 50.619 1.00 12.26 3114 GLU C CA 1
ATOM 3758 C C . GLU C 1 114 ? 6.278 -18.195 50.447 1.00 12.19 3114 GLU C C 1
ATOM 3759 O O . GLU C 1 114 ? 5.994 -18.874 49.457 1.00 15.06 3114 GLU C O 1
ATOM 3765 N N . ASP C 1 115 ? 5.400 -17.903 51.405 1.00 10.46 3115 ASP C N 1
ATOM 3766 C CA . ASP C 1 115 ? 4.022 -18.391 51.375 1.00 8.97 3115 ASP C CA 1
ATOM 3767 C C . ASP C 1 115 ? 3.081 -17.326 50.818 1.00 7.26 3115 ASP C C 1
ATOM 3768 O O . ASP C 1 115 ? 2.228 -16.800 51.531 1.00 8.20 3115 ASP C O 1
ATOM 3773 N N . LYS C 1 116 ? 3.228 -17.027 49.534 1.00 8.57 3116 LYS C N 1
ATOM 3774 C CA . LYS C 1 116 ? 2.417 -15.992 48.899 1.00 6.40 3116 LYS C CA 1
ATOM 3775 C C . LYS C 1 116 ? 0.899 -16.175 48.960 1.00 7.92 3116 LYS C C 1
ATOM 3776 O O . LYS C 1 116 ? 0.170 -15.223 49.245 1.00 7.77 3116 LYS C O 1
ATOM 3782 N N . ALA C 1 117 ? 0.414 -17.383 48.693 1.00 7.02 3117 ALA C N 1
ATOM 3783 C CA . ALA C 1 117 ? -1.025 -17.629 48.716 1.00 7.79 3117 ALA C CA 1
ATOM 3784 C C . ALA C 1 117 ? -1.605 -17.416 50.110 1.00 6.77 3117 ALA C C 1
ATOM 3785 O O . ALA C 1 117 ? -2.673 -16.821 50.264 1.00 7.84 3117 ALA C O 1
ATOM 3787 N N . THR C 1 118 ? -0.903 -17.913 51.124 1.00 6.56 3118 THR C N 1
ATOM 3788 C CA . THR C 1 118 ? -1.350 -17.761 52.499 1.00 6.45 3118 THR C CA 1
ATOM 3789 C C . THR C 1 118 ? -1.319 -16.303 52.932 1.00 6.61 3118 THR C C 1
ATOM 3790 O O . THR C 1 118 ? -2.301 -15.785 53.458 1.00 6.46 3118 THR C O 1
ATOM 3794 N N . ARG C 1 119 ? -0.196 -15.635 52.702 1.00 6.44 3119 ARG C N 1
ATOM 3795 C CA . ARG C 1 119 ? -0.094 -14.238 53.099 1.00 6.79 3119 ARG C CA 1
ATOM 3796 C C . ARG C 1 119 ? -1.112 -13.388 52.341 1.00 7.05 3119 ARG C C 1
ATOM 3797 O O . ARG C 1 119 ? -1.643 -12.422 52.884 1.00 6.01 3119 ARG C O 1
ATOM 3805 N N . ALA C 1 120 ? -1.389 -13.753 51.091 1.00 6.43 3120 ALA C N 1
ATOM 3806 C CA . ALA C 1 120 ? -2.356 -13.008 50.287 1.00 6.28 3120 ALA C CA 1
ATOM 3807 C C . ALA C 1 120 ? -3.724 -12.987 50.968 1.00 6.90 3120 ALA C C 1
ATOM 3808 O O . ALA C 1 120 ? -4.364 -11.937 51.070 1.00 7.77 3120 ALA C O 1
ATOM 3810 N N . GLN C 1 121 ? -4.177 -14.149 51.425 1.00 6.38 3121 GLN C N 1
ATOM 3811 C CA . GLN C 1 121 ? -5.463 -14.243 52.103 1.00 7.24 3121 GLN C CA 1
ATOM 3812 C C . GLN C 1 121 ? -5.474 -13.409 53.376 1.00 7.19 3121 GLN C C 1
ATOM 3813 O O . GLN C 1 121 ? -6.458 -12.731 53.687 1.00 7.60 3121 GLN C O 1
ATOM 3819 N N . GLU C 1 122 ? -4.373 -13.454 54.114 1.00 6.08 3122 GLU C N 1
ATOM 3820 C CA . GLU C 1 122 ? -4.282 -12.694 55.348 1.00 6.53 3122 GLU C CA 1
ATOM 3821 C C . GLU C 1 122 ? -4.368 -11.190 55.113 1.00 6.91 3122 GLU C C 1
ATOM 3822 O O . GLU C 1 122 ? -5.114 -10.501 55.807 1.00 8.88 3122 GLU C O 1
ATOM 3828 N N . VAL C 1 123 ? -3.637 -10.677 54.127 1.00 7.18 3123 VAL C N 1
ATOM 3829 C CA . VAL C 1 123 ? -3.661 -9.234 53.893 1.00 6.91 3123 VAL C CA 1
ATOM 3830 C C . VAL C 1 123 ? -4.932 -8.759 53.199 1.00 7.73 3123 VAL C C 1
ATOM 3831 O O . VAL C 1 123 ? -5.305 -7.593 53.316 1.00 8.14 3123 VAL C O 1
ATOM 3835 N N . ARG C 1 124 ? -5.601 -9.658 52.485 1.00 7.84 3124 ARG C N 1
ATOM 3836 C CA . ARG C 1 124 ? -6.857 -9.302 51.830 1.00 9.52 3124 ARG C CA 1
ATOM 3837 C C . ARG C 1 124 ? -7.865 -9.006 52.937 1.00 9.61 3124 ARG C C 1
ATOM 3838 O O . ARG C 1 124 ? -8.684 -8.094 52.823 1.00 10.03 3124 ARG C O 1
ATOM 3846 N N . ALA C 1 125 ? -7.789 -9.784 54.012 1.00 9.21 3125 ALA C N 1
ATOM 3847 C CA . ALA C 1 125 ? -8.681 -9.615 55.149 1.00 10.01 3125 ALA C CA 1
ATOM 3848 C C . ALA C 1 125 ? -8.458 -8.265 55.821 1.00 11.02 3125 ALA C C 1
ATOM 3849 O O . ALA C 1 125 ? -9.368 -7.716 56.443 1.00 12.14 3125 ALA C O 1
ATOM 3851 N N . LEU C 1 126 ? -7.243 -7.737 55.694 1.00 9.76 3126 LEU C N 1
ATOM 3852 C CA . LEU C 1 126 ? -6.901 -6.446 56.283 1.00 11.29 3126 LEU C CA 1
ATOM 3853 C C . LEU C 1 126 ? -7.386 -5.281 55.422 1.00 11.67 3126 LEU C C 1
ATOM 3854 O O . LEU C 1 126 ? -7.319 -4.123 55.842 1.00 12.91 3126 LEU C O 1
ATOM 3859 N N . GLY C 1 127 ? -7.866 -5.580 54.218 1.00 10.02 3127 GLY C N 1
ATOM 3860 C CA . GLY C 1 127 ? -8.375 -4.526 53.356 1.00 10.62 3127 GLY C CA 1
ATOM 3861 C C . GLY C 1 127 ? -7.643 -4.218 52.061 1.00 10.40 3127 GLY C C 1
ATOM 3862 O O . GLY C 1 127 ? -8.034 -3.293 51.348 1.00 9.68 3127 GLY C O 1
ATOM 3863 N N . ALA C 1 128 ? -6.592 -4.968 51.745 1.00 9.11 3128 ALA C N 1
ATOM 3864 C CA . ALA C 1 128 ? -5.859 -4.737 50.503 1.00 9.33 3128 ALA C CA 1
ATOM 3865 C C . ALA C 1 128 ? -6.795 -4.907 49.304 1.00 9.85 3128 ALA C C 1
ATOM 3866 O O . ALA C 1 128 ? -7.624 -5.814 49.287 1.00 11.13 3128 ALA C O 1
ATOM 3868 N N . LYS C 1 129 ? -6.671 -4.029 48.309 1.00 8.84 3129 LYS C N 1
ATOM 3869 C CA . LYS C 1 129 ? -7.509 -4.112 47.114 1.00 9.97 3129 LYS C CA 1
ATOM 3870 C C . LYS C 1 129 ? -7.112 -5.345 46.314 1.00 10.94 3129 LYS C C 1
ATOM 3871 O O . LYS C 1 129 ? -7.965 -6.095 45.825 1.00 11.27 3129 LYS C O 1
ATOM 3877 N N . PHE C 1 130 ? -5.808 -5.532 46.161 1.00 9.29 3130 PHE C N 1
ATOM 3878 C CA . PHE C 1 130 ? -5.275 -6.702 45.486 1.00 8.42 3130 PHE C CA 1
ATOM 3879 C C . PHE C 1 130 ? -3.829 -6.891 45.906 1.00 8.74 3130 PHE C C 1
ATOM 3880 O O . PHE C 1 130 ? -3.245 -6.019 46.554 1.00 8.22 3130 PHE C O 1
ATOM 3888 N N . VAL C 1 131 ? -3.274 -8.054 45.601 1.00 6.44 3131 VAL C N 1
ATOM 3889 C CA . VAL C 1 131 ? -1.898 -8.342 45.964 1.00 7.05 3131 VAL C CA 1
ATOM 3890 C C . VAL C 1 131 ? -1.072 -8.492 44.712 1.00 7.45 3131 VAL C C 1
ATOM 3891 O O . VAL C 1 131 ? -1.588 -8.844 43.650 1.00 8.74 3131 VAL C O 1
ATOM 3895 N N . GLU C 1 132 ? 0.215 -8.207 44.827 1.00 6.78 3132 GLU C N 1
ATOM 3896 C CA . GLU C 1 132 ? 1.093 -8.341 43.682 1.00 7.69 3132 GLU C CA 1
ATOM 3897 C C . GLU C 1 132 ? 1.974 -9.570 43.849 1.00 7.11 3132 GLU C C 1
ATOM 3898 O O . GLU C 1 132 ? 2.805 -9.634 44.754 1.00 8.24 3132 GLU C O 1
ATOM 3904 N N . MET C 1 133 ? 1.744 -10.571 43.003 1.00 6.58 3133 MET C N 1
ATOM 3905 C CA . MET C 1 133 ? 2.561 -11.780 43.010 1.00 8.40 3133 MET C CA 1
ATOM 3906 C C . MET C 1 133 ? 3.783 -11.273 42.263 1.00 9.28 3133 MET C C 1
ATOM 3907 O O . MET C 1 133 ? 3.832 -11.256 41.032 1.00 8.73 3133 MET C O 1
ATOM 3912 N N . HIS C 1 134 ? 4.761 -10.842 43.050 1.00 10.05 3134 HIS C N 1
ATOM 3913 C CA . HIS C 1 134 ? 5.951 -10.188 42.540 1.00 10.58 3134 HIS C CA 1
ATOM 3914 C C . HIS C 1 134 ? 7.288 -10.886 42.748 1.00 9.00 3134 HIS C C 1
ATOM 3915 O O . HIS C 1 134 ? 7.581 -11.388 43.834 1.00 10.71 3134 HIS C O 1
ATOM 3922 N N . ALA C 1 135 ? 8.089 -10.915 41.679 1.00 9.18 3135 ALA C N 1
ATOM 3923 C CA . ALA C 1 135 ? 9.439 -11.466 41.723 1.00 9.78 3135 ALA C CA 1
ATOM 3924 C C . ALA C 1 135 ? 10.281 -10.278 41.269 1.00 8.80 3135 ALA C C 1
ATOM 3925 O O . ALA C 1 135 ? 10.134 -9.795 40.141 1.00 9.72 3135 ALA C O 1
ATOM 3927 N N . GLY C 1 136 ? 11.133 -9.789 42.163 1.00 9.54 3136 GLY C N 1
ATOM 3928 C CA . GLY C 1 136 ? 11.967 -8.641 41.856 1.00 12.07 3136 GLY C CA 1
ATOM 3929 C C . GLY C 1 136 ? 13.071 -8.901 40.854 1.00 11.60 3136 GLY C C 1
ATOM 3930 O O . GLY C 1 136 ? 13.278 -10.033 40.423 1.00 11.34 3136 GLY C O 1
ATOM 3931 N N . LEU C 1 137 ? 13.791 -7.842 40.498 1.00 11.36 3137 LEU C N 1
ATOM 3932 C CA . LEU C 1 137 ? 14.875 -7.948 39.535 1.00 13.10 3137 LEU C CA 1
ATOM 3933 C C . LEU C 1 137 ? 15.969 -8.903 40.000 1.00 13.19 3137 LEU C C 1
ATOM 3934 O O . LEU C 1 137 ? 16.513 -9.667 39.201 1.00 12.96 3137 LEU C O 1
ATOM 3939 N N . ASP C 1 138 ? 16.296 -8.873 41.288 1.00 12.70 3138 ASP C N 1
ATOM 3940 C CA . ASP C 1 138 ? 17.333 -9.766 41.789 1.00 12.40 3138 ASP C CA 1
ATOM 3941 C C . ASP C 1 138 ? 16.903 -11.226 41.692 1.00 12.86 3138 ASP C C 1
ATOM 3942 O O . ASP C 1 138 ? 17.710 -12.090 41.359 1.00 13.56 3138 ASP C O 1
ATOM 3947 N N . GLU C 1 139 ? 15.632 -11.500 41.967 1.00 11.69 3139 GLU C N 1
ATOM 3948 C CA . GLU C 1 139 ? 15.119 -12.865 41.886 1.00 12.40 3139 GLU C CA 1
ATOM 3949 C C . GLU C 1 139 ? 15.012 -13.316 40.427 1.00 12.92 3139 GLU C C 1
ATOM 3950 O O . GLU C 1 139 ? 15.271 -14.478 40.105 1.00 14.04 3139 GLU C O 1
ATOM 3956 N N . GLN C 1 140 ? 14.623 -12.398 39.546 1.00 13.70 3140 GLN C N 1
ATOM 3957 C CA . GLN C 1 140 ? 14.492 -12.710 38.123 1.00 14.09 3140 GLN C CA 1
ATOM 3958 C C . GLN C 1 140 ? 15.844 -13.035 37.496 1.00 16.33 3140 GLN C C 1
ATOM 3959 O O . GLN C 1 140 ? 15.926 -13.818 36.549 1.00 17.65 3140 GLN C O 1
ATOM 3965 N N . ALA C 1 141 ? 16.898 -12.422 38.027 1.00 18.34 3141 ALA C N 1
ATOM 3966 C CA . ALA C 1 141 ? 18.253 -12.617 37.518 1.00 21.08 3141 ALA C CA 1
ATOM 3967 C C . ALA C 1 141 ? 18.829 -13.989 37.840 1.00 22.99 3141 ALA C C 1
ATOM 3968 O O . ALA C 1 141 ? 19.831 -14.402 37.250 1.00 24.57 3141 ALA C O 1
ATOM 3970 N N . LYS C 1 142 ? 18.206 -14.694 38.775 1.00 23.37 3142 LYS C N 1
ATOM 3971 C CA . LYS C 1 142 ? 18.683 -16.016 39.154 1.00 25.46 3142 LYS C CA 1
ATOM 3972 C C . LYS C 1 142 ? 18.405 -17.045 38.073 1.00 27.67 3142 LYS C C 1
ATOM 3973 O O . LYS C 1 142 ? 17.323 -17.069 37.482 1.00 27.19 3142 LYS C O 1
ATOM 3979 N N . PRO C 1 143 ? 19.388 -17.912 37.794 1.00 29.34 3143 PRO C N 1
ATOM 3980 C CA . PRO C 1 143 ? 19.181 -18.934 36.769 1.00 30.73 3143 PRO C CA 1
ATOM 3981 C C . PRO C 1 143 ? 18.090 -19.881 37.257 1.00 30.72 3143 PRO C C 1
ATOM 3982 O O . PRO C 1 143 ? 18.120 -20.336 38.401 1.00 32.65 3143 PRO C O 1
ATOM 3986 N N . GLY C 1 144 ? 17.114 -20.156 36.400 1.00 31.07 3144 GLY C N 1
ATOM 3987 C CA . GLY C 1 144 ? 16.038 -21.048 36.791 1.00 30.10 3144 GLY C CA 1
ATOM 3988 C C . GLY C 1 144 ? 14.772 -20.340 37.238 1.00 29.11 3144 GLY C C 1
ATOM 3989 O O . GLY C 1 144 ? 13.816 -20.992 37.662 1.00 29.83 3144 GLY C O 1
ATOM 3990 N N . PHE C 1 145 ? 14.753 -19.011 37.158 1.00 27.06 3145 PHE C N 1
ATOM 3991 C CA . PHE C 1 145 ? 13.560 -18.268 37.557 1.00 25.14 3145 PHE C CA 1
ATOM 3992 C C . PHE C 1 145 ? 12.397 -18.685 36.668 1.00 24.69 3145 PHE C C 1
ATOM 3993 O O . PHE C 1 145 ? 12.531 -18.734 35.445 1.00 24.73 3145 PHE C O 1
ATOM 4001 N N . ASP C 1 146 ? 11.256 -18.973 37.285 1.00 24.38 3146 ASP C N 1
ATOM 4002 C CA . ASP C 1 146 ? 10.075 -19.397 36.546 1.00 24.69 3146 ASP C CA 1
ATOM 4003 C C . ASP C 1 146 ? 8.863 -18.540 36.893 1.00 22.38 3146 ASP C C 1
ATOM 4004 O O . ASP C 1 146 ? 8.437 -18.487 38.045 1.00 22.44 3146 ASP C O 1
ATOM 4009 N N . LEU C 1 147 ? 8.313 -17.877 35.883 1.00 21.02 3147 LEU C N 1
ATOM 4010 C CA . LEU C 1 147 ? 7.148 -17.021 36.058 1.00 19.79 3147 LEU C CA 1
ATOM 4011 C C . LEU C 1 147 ? 5.938 -17.828 36.521 1.00 19.48 3147 LEU C C 1
ATOM 4012 O O . LEU C 1 147 ? 5.072 -17.319 37.234 1.00 17.86 3147 LEU C O 1
ATOM 4017 N N . ASN C 1 148 ? 5.878 -19.093 36.118 1.00 18.41 3148 ASN C N 1
ATOM 4018 C CA . ASN C 1 148 ? 4.752 -19.936 36.494 1.00 19.27 3148 ASN C CA 1
ATOM 4019 C C . ASN C 1 148 ? 4.578 -20.096 37.999 1.00 17.69 3148 ASN C C 1
ATOM 4020 O O . ASN C 1 148 ? 3.489 -20.424 38.466 1.00 18.14 3148 ASN C O 1
ATOM 4025 N N . GLY C 1 149 ? 5.641 -19.856 38.762 1.00 16.84 3149 GLY C N 1
ATOM 4026 C CA . GLY C 1 149 ? 5.541 -19.972 40.207 1.00 14.56 3149 GLY C CA 1
ATOM 4027 C C . GLY C 1 149 ? 4.617 -18.905 40.768 1.00 14.35 3149 GLY C C 1
ATOM 4028 O O . GLY C 1 149 ? 3.850 -19.147 41.701 1.00 14.87 3149 GLY C O 1
ATOM 4029 N N . LEU C 1 150 ? 4.693 -17.713 40.190 1.00 13.78 3150 LEU C N 1
ATOM 4030 C CA . LEU C 1 150 ? 3.855 -16.600 40.617 1.00 11.91 3150 LEU C CA 1
ATOM 4031 C C . LEU C 1 150 ? 2.413 -16.830 40.170 1.00 10.98 3150 LEU C C 1
ATOM 4032 O O . LEU C 1 150 ? 1.471 -16.459 40.866 1.00 11.28 3150 LEU C O 1
ATOM 4037 N N . LEU C 1 151 ? 2.242 -17.451 39.006 1.00 12.57 3151 LEU C N 1
ATOM 4038 C CA . LEU C 1 151 ? 0.903 -17.717 38.498 1.00 12.21 3151 LEU C CA 1
ATOM 4039 C C . LEU C 1 151 ? 0.197 -18.762 39.361 1.00 12.10 3151 LEU C C 1
ATOM 4040 O O . LEU C 1 151 ? -0.985 -18.621 39.678 1.00 12.24 3151 LEU C O 1
ATOM 4045 N N . ALA C 1 152 ? 0.925 -19.805 39.748 1.00 12.33 3152 ALA C N 1
ATOM 4046 C CA . ALA C 1 152 ? 0.358 -20.852 40.589 1.00 12.23 3152 ALA C CA 1
ATOM 4047 C C . ALA C 1 152 ? -0.067 -20.264 41.936 1.00 11.94 3152 ALA C C 1
ATOM 4048 O O . ALA C 1 152 ? -1.111 -20.623 42.479 1.00 12.77 3152 ALA C O 1
ATOM 4050 N N . ALA C 1 153 ? 0.745 -19.354 42.467 1.00 11.93 3153 ALA C N 1
ATOM 4051 C CA . ALA C 1 153 ? 0.435 -18.719 43.743 1.00 10.68 3153 ALA C CA 1
ATOM 4052 C C . ALA C 1 153 ? -0.812 -17.846 43.614 1.00 10.60 3153 ALA C C 1
ATOM 4053 O O . ALA C 1 153 ? -1.667 -17.836 44.499 1.00 10.20 3153 ALA C O 1
ATOM 4055 N N . GLY C 1 154 ? -0.913 -17.114 42.510 1.00 10.41 3154 GLY C N 1
ATOM 4056 C CA . GLY C 1 154 ? -2.074 -16.263 42.302 1.00 9.96 3154 GLY C CA 1
ATOM 4057 C C . GLY C 1 154 ? -3.348 -17.086 42.249 1.00 10.74 3154 GLY C C 1
ATOM 4058 O O . GLY C 1 154 ? -4.366 -16.721 42.835 1.00 10.68 3154 GLY C O 1
ATOM 4059 N N . GLU C 1 155 ? -3.290 -18.211 41.546 1.00 12.21 3155 GLU C N 1
ATOM 4060 C CA . GLU C 1 155 ? -4.451 -19.086 41.430 1.00 13.94 3155 GLU C CA 1
ATOM 4061 C C . GLU C 1 155 ? -4.878 -19.654 42.784 1.00 12.44 3155 GLU C C 1
ATOM 4062 O O . GLU C 1 155 ? -6.061 -19.657 43.123 1.00 14.22 3155 GLU C O 1
ATOM 4068 N N . LYS C 1 156 ? -3.911 -20.125 43.563 1.00 12.11 3156 LYS C N 1
ATOM 4069 C CA . LYS C 1 156 ? -4.200 -20.705 44.868 1.00 13.57 3156 LYS C CA 1
ATOM 4070 C C . LYS C 1 156 ? -4.662 -19.682 45.904 1.00 13.16 3156 LYS C C 1
ATOM 4071 O O . LYS C 1 156 ? -5.441 -20.006 46.800 1.00 13.58 3156 LYS C O 1
ATOM 4077 N N . ALA C 1 157 ? -4.193 -18.445 45.772 1.00 10.83 3157 ALA C N 1
ATOM 4078 C CA . ALA C 1 157 ? -4.537 -17.383 46.712 1.00 10.31 3157 ALA C CA 1
ATOM 4079 C C . ALA C 1 157 ? -6.023 -17.044 46.773 1.00 10.31 3157 ALA C C 1
ATOM 4080 O O . ALA C 1 157 ? -6.552 -16.755 47.847 1.00 10.96 3157 ALA C O 1
ATOM 4082 N N . ARG C 1 158 ? -6.692 -17.076 45.625 1.00 9.83 3158 ARG C N 1
ATOM 4083 C CA . ARG C 1 158 ? -8.106 -16.733 45.565 1.00 9.67 3158 ARG C CA 1
ATOM 4084 C C . ARG C 1 158 ? -8.291 -15.325 46.127 1.00 8.94 3158 ARG C C 1
ATOM 4085 O O . ARG C 1 158 ? -9.169 -15.059 46.953 1.00 9.98 3158 ARG C O 1
ATOM 4093 N N . VAL C 1 159 ? -7.423 -14.432 45.658 1.00 8.24 3159 VAL C N 1
ATOM 4094 C CA . VAL C 1 159 ? -7.407 -13.025 46.036 1.00 9.72 3159 VAL C CA 1
ATOM 4095 C C . VAL C 1 159 ? -7.088 -12.256 44.754 1.00 7.99 3159 VAL C C 1
ATOM 4096 O O . VAL C 1 159 ? -6.230 -12.685 43.982 1.00 9.32 3159 VAL C O 1
ATOM 4100 N N . PRO C 1 160 ? -7.778 -11.129 44.496 1.00 7.94 3160 PRO C N 1
ATOM 4101 C CA . PRO C 1 160 ? -7.463 -10.392 43.267 1.00 6.92 3160 PRO C CA 1
ATOM 4102 C C . PRO C 1 160 ? -5.963 -10.147 43.243 1.00 7.78 3160 PRO C C 1
ATOM 4103 O O . PRO C 1 160 ? -5.384 -9.722 44.246 1.00 6.75 3160 PRO C O 1
ATOM 4107 N N . PHE C 1 161 ? -5.322 -10.414 42.113 1.00 6.82 3161 PHE C N 1
ATOM 4108 C CA . PHE C 1 161 ? -3.880 -10.238 42.061 1.00 6.96 3161 PHE C CA 1
ATOM 4109 C C . PHE C 1 161 ? -3.318 -9.721 40.755 1.00 8.10 3161 PHE C C 1
ATOM 4110 O O . PHE C 1 161 ? -3.944 -9.822 39.699 1.00 8.53 3161 PHE C O 1
ATOM 4118 N N . SER C 1 162 ? -2.122 -9.154 40.851 1.00 7.37 3162 SER C N 1
ATOM 4119 C CA . SER C 1 162 ? -1.405 -8.661 39.690 1.00 7.84 3162 SER C CA 1
ATOM 4120 C C . SER C 1 162 ? -0.145 -9.519 39.617 1.00 8.16 3162 SER C C 1
ATOM 4121 O O . SER C 1 162 ? 0.244 -10.155 40.602 1.00 7.28 3162 SER C O 1
ATOM 4124 N N . VAL C 1 163 ? 0.478 -9.564 38.447 1.00 7.14 3163 VAL C N 1
ATOM 4125 C CA . VAL C 1 163 ? 1.690 -10.345 38.268 1.00 8.72 3163 VAL C CA 1
ATOM 4126 C C . VAL C 1 163 ? 2.813 -9.461 37.748 1.00 8.80 3163 VAL C C 1
ATOM 4127 O O . VAL C 1 163 ? 2.642 -8.733 36.770 1.00 9.35 3163 VAL C O 1
ATOM 4131 N N . ALA C 1 164 ? 3.957 -9.525 38.421 1.00 8.66 3164 ALA C N 1
ATOM 4132 C CA . ALA C 1 164 ? 5.133 -8.756 38.032 1.00 9.46 3164 ALA C CA 1
ATOM 4133 C C . ALA C 1 164 ? 6.334 -9.686 38.153 1.00 9.95 3164 ALA C C 1
ATOM 4134 O O . ALA C 1 164 ? 6.652 -10.162 39.242 1.00 10.89 3164 ALA C O 1
ATOM 4136 N N . GLY C 1 165 ? 6.986 -9.961 37.027 1.00 11.63 3165 GLY C N 1
ATOM 4137 C CA . GLY C 1 165 ? 8.139 -10.842 37.043 1.00 12.33 3165 GLY C CA 1
ATOM 4138 C C . GLY C 1 165 ? 8.723 -11.035 35.659 1.00 13.50 3165 GLY C C 1
ATOM 4139 O O . GLY C 1 165 ? 8.906 -12.163 35.200 1.00 13.56 3165 GLY C O 1
ATOM 4140 N N . GLY C 1 166 ? 9.011 -9.924 34.988 1.00 12.20 3166 GLY C N 1
ATOM 4141 C CA . GLY C 1 166 ? 9.578 -9.991 33.656 1.00 13.58 3166 GLY C CA 1
ATOM 4142 C C . GLY C 1 166 ? 8.573 -10.373 32.589 1.00 13.73 3166 GLY C C 1
ATOM 4143 O O . GLY C 1 166 ? 8.923 -11.032 31.607 1.00 14.92 3166 GLY C O 1
ATOM 4144 N N . VAL C 1 167 ? 7.322 -9.962 32.773 1.00 11.52 3167 VAL C N 1
ATOM 4145 C CA . VAL C 1 167 ? 6.271 -10.270 31.811 1.00 12.66 3167 VAL C CA 1
ATOM 4146 C C . VAL C 1 167 ? 6.577 -9.667 30.438 1.00 13.20 3167 VAL C C 1
ATOM 4147 O O . VAL C 1 167 ? 7.062 -8.540 30.337 1.00 12.63 3167 VAL C O 1
ATOM 4151 N N . LYS C 1 168 ? 6.299 -10.433 29.388 1.00 13.63 3168 LYS C N 1
ATOM 4152 C CA . LYS C 1 168 ? 6.522 -9.989 28.016 1.00 14.89 3168 LYS C CA 1
ATOM 4153 C C . LYS C 1 168 ? 5.313 -10.406 27.186 1.00 14.53 3168 LYS C C 1
ATOM 4154 O O . LYS C 1 168 ? 4.445 -11.129 27.670 1.00 14.19 3168 LYS C O 1
ATOM 4160 N N . VAL C 1 169 ? 5.246 -9.949 25.941 1.00 15.13 3169 VAL C N 1
ATOM 4161 C CA . VAL C 1 169 ? 4.122 -10.293 25.078 1.00 16.68 3169 VAL C CA 1
ATOM 4162 C C . VAL C 1 169 ? 3.872 -11.797 25.048 1.00 15.94 3169 VAL C C 1
ATOM 4163 O O . VAL C 1 169 ? 2.727 -12.247 25.040 1.00 16.03 3169 VAL C O 1
ATOM 4167 N N . ALA C 1 170 ? 4.951 -12.569 25.039 1.00 15.80 3170 ALA C N 1
ATOM 4168 C CA . ALA C 1 170 ? 4.851 -14.020 24.996 1.00 15.42 3170 ALA C CA 1
ATOM 4169 C C . ALA C 1 170 ? 4.146 -14.626 26.205 1.00 15.92 3170 ALA C C 1
ATOM 4170 O O . ALA C 1 170 ? 3.475 -15.650 26.081 1.00 14.94 3170 ALA C O 1
ATOM 4172 N N . THR C 1 171 ? 4.290 -13.999 27.371 1.00 13.43 3171 THR C N 1
ATOM 4173 C CA . THR C 1 171 ? 3.674 -14.522 28.586 1.00 13.86 3171 THR C CA 1
ATOM 4174 C C . THR C 1 171 ? 2.388 -13.824 29.037 1.00 11.80 3171 THR C C 1
ATOM 4175 O O . THR C 1 171 ? 1.799 -14.205 30.050 1.00 12.78 3171 THR C O 1
ATOM 4179 N N . ILE C 1 172 ? 1.955 -12.810 28.294 1.00 12.32 3172 ILE C N 1
ATOM 4180 C CA . ILE C 1 172 ? 0.723 -12.100 28.632 1.00 12.83 3172 ILE C CA 1
ATOM 4181 C C . ILE C 1 172 ? -0.455 -13.077 28.704 1.00 13.47 3172 ILE C C 1
ATOM 4182 O O . ILE C 1 172 ? -1.234 -13.045 29.653 1.00 11.45 3172 ILE C O 1
ATOM 4187 N N . PRO C 1 173 ? -0.599 -13.961 27.701 1.00 13.48 3173 PRO C N 1
ATOM 4188 C CA . PRO C 1 173 ? -1.714 -14.914 27.732 1.00 13.11 3173 PRO C CA 1
ATOM 4189 C C . PRO C 1 173 ? -1.719 -15.805 28.977 1.00 12.86 3173 PRO C C 1
ATOM 4190 O O . PRO C 1 173 ? -2.770 -16.044 29.571 1.00 13.28 3173 PRO C O 1
ATOM 4194 N N . ALA C 1 174 ? -0.546 -16.294 29.367 1.00 12.81 3174 ALA C N 1
ATOM 4195 C CA . ALA C 1 174 ? -0.441 -17.152 30.542 1.00 12.72 3174 ALA C CA 1
ATOM 4196 C C . ALA C 1 174 ? -0.865 -16.390 31.797 1.00 13.11 3174 ALA C C 1
ATOM 4197 O O . ALA C 1 174 ? -1.575 -16.921 32.650 1.00 13.96 3174 ALA C O 1
ATOM 4199 N N . VAL C 1 175 ? -0.424 -15.141 31.907 1.00 11.73 3175 VAL C N 1
ATOM 4200 C CA . VAL C 1 175 ? -0.772 -14.319 33.060 1.00 11.08 3175 VAL C CA 1
ATOM 4201 C C . VAL C 1 175 ? -2.280 -14.094 33.126 1.00 11.56 3175 VAL C C 1
ATOM 4202 O O . VAL C 1 175 ? -2.893 -14.229 34.188 1.00 10.74 3175 VAL C O 1
ATOM 4206 N N . GLN C 1 176 ? -2.884 -13.767 31.988 1.00 11.22 3176 GLN C N 1
ATOM 4207 C CA . GLN C 1 176 ? -4.320 -13.530 31.951 1.00 10.38 3176 GLN C CA 1
ATOM 4208 C C . GLN C 1 176 ? -5.115 -14.810 32.210 1.00 12.06 3176 GLN C C 1
ATOM 4209 O O . GLN C 1 176 ? -6.111 -14.791 32.929 1.00 12.59 3176 GLN C O 1
ATOM 4215 N N . LYS C 1 177 ? -4.673 -15.923 31.632 1.00 12.45 3177 LYS C N 1
ATOM 4216 C CA . LYS C 1 177 ? -5.371 -17.188 31.824 1.00 13.17 3177 LYS C CA 1
ATOM 4217 C C . LYS C 1 177 ? -5.311 -17.667 33.275 1.00 13.06 3177 LYS C C 1
ATOM 4218 O O . LYS C 1 177 ? -6.156 -18.449 33.708 1.00 15.42 3177 LYS C O 1
ATOM 4224 N N . ALA C 1 178 ? -4.320 -17.193 34.027 1.00 12.72 3178 ALA C N 1
ATOM 4225 C CA . ALA C 1 178 ? -4.181 -17.571 35.430 1.00 12.05 3178 ALA C CA 1
ATOM 4226 C C . ALA C 1 178 ? -5.185 -16.791 36.280 1.00 11.07 3178 ALA C C 1
ATOM 4227 O O . ALA C 1 178 ? -5.336 -17.047 37.477 1.00 11.62 3178 ALA C O 1
ATOM 4229 N N . GLY C 1 179 ? -5.864 -15.835 35.654 1.00 11.23 3179 GLY C N 1
ATOM 4230 C CA . GLY C 1 179 ? -6.854 -15.040 36.361 1.00 9.62 3179 GLY C CA 1
ATOM 4231 C C . GLY C 1 179 ? -6.362 -13.721 36.927 1.00 10.29 3179 GLY C C 1
ATOM 4232 O O . GLY C 1 179 ? -7.037 -13.113 37.756 1.00 10.36 3179 GLY C O 1
ATOM 4233 N N . ALA C 1 180 ? -5.193 -13.270 36.483 1.00 9.16 3180 ALA C N 1
ATOM 4234 C CA . ALA C 1 180 ? -4.639 -12.012 36.971 1.00 8.76 3180 ALA C CA 1
ATOM 4235 C C . ALA C 1 180 ? -5.538 -10.826 36.624 1.00 8.36 3180 ALA C C 1
ATOM 4236 O O . ALA C 1 180 ? -6.079 -10.745 35.521 1.00 9.54 3180 ALA C O 1
ATOM 4238 N N . GLU C 1 181 ? -5.691 -9.908 37.575 1.00 8.68 3181 GLU C N 1
ATOM 4239 C CA . GLU C 1 181 ? -6.498 -8.708 37.375 1.00 8.67 3181 GLU C CA 1
ATOM 4240 C C . GLU C 1 181 ? -5.652 -7.677 36.641 1.00 8.78 3181 GLU C C 1
ATOM 4241 O O . GLU C 1 181 ? -6.172 -6.835 35.909 1.00 8.20 3181 GLU C O 1
ATOM 4247 N N . VAL C 1 182 ? -4.340 -7.758 36.852 1.00 8.53 3182 VAL C N 1
ATOM 4248 C CA . VAL C 1 182 ? -3.388 -6.835 36.244 1.00 7.97 3182 VAL C CA 1
ATOM 4249 C C . VAL C 1 182 ? -2.101 -7.544 35.850 1.00 8.08 3182 VAL C C 1
ATOM 4250 O O . VAL C 1 182 ? -1.598 -8.395 36.582 1.00 8.95 3182 VAL C O 1
ATOM 4254 N N . ALA C 1 183 ? -1.579 -7.187 34.681 1.00 6.62 3183 ALA C N 1
ATOM 4255 C CA . ALA C 1 183 ? -0.316 -7.720 34.203 1.00 7.36 3183 ALA C CA 1
ATOM 4256 C C . ALA C 1 183 ? 0.625 -6.520 34.238 1.00 6.35 3183 ALA C C 1
ATOM 4257 O O . ALA C 1 183 ? 0.319 -5.476 33.654 1.00 6.46 3183 ALA C O 1
ATOM 4259 N N . VAL C 1 184 ? 1.748 -6.657 34.935 1.00 7.74 3184 VAL C N 1
ATOM 4260 C CA . VAL C 1 184 ? 2.726 -5.579 35.036 1.00 7.49 3184 VAL C CA 1
ATOM 4261 C C . VAL C 1 184 ? 3.868 -5.801 34.049 1.00 8.29 3184 VAL C C 1
ATOM 4262 O O . VAL C 1 184 ? 4.402 -6.904 33.941 1.00 8.94 3184 VAL C O 1
ATOM 4266 N N . ALA C 1 185 ? 4.230 -4.752 33.320 1.00 8.39 3185 ALA C N 1
ATOM 4267 C CA . ALA C 1 185 ? 5.331 -4.834 32.374 1.00 8.78 3185 ALA C CA 1
ATOM 4268 C C . ALA C 1 185 ? 6.316 -3.719 32.692 1.00 9.28 3185 ALA C C 1
ATOM 4269 O O . ALA C 1 185 ? 5.951 -2.540 32.708 1.00 9.53 3185 ALA C O 1
ATOM 4271 N N . GLY C 1 186 ? 7.559 -4.099 32.960 1.00 10.33 3186 GLY C N 1
ATOM 4272 C CA . GLY C 1 186 ? 8.586 -3.119 33.264 1.00 10.96 3186 GLY C CA 1
ATOM 4273 C C . GLY C 1 186 ? 9.615 -3.034 32.155 1.00 10.66 3186 GLY C C 1
ATOM 4274 O O . GLY C 1 186 ? 9.476 -2.236 31.226 1.00 10.38 3186 GLY C O 1
ATOM 4275 N N . GLY C 1 187 ? 10.646 -3.866 32.248 1.00 10.33 3187 GLY C N 1
ATOM 4276 C CA . GLY C 1 187 ? 11.696 -3.865 31.242 1.00 11.35 3187 GLY C CA 1
ATOM 4277 C C . GLY C 1 187 ? 11.201 -4.036 29.817 1.00 11.09 3187 GLY C C 1
ATOM 4278 O O . GLY C 1 187 ? 11.761 -3.452 28.895 1.00 12.33 3187 GLY C O 1
ATOM 4279 N N . ALA C 1 188 ? 10.157 -4.839 29.634 1.00 11.46 3188 ALA C N 1
ATOM 4280 C CA . ALA C 1 188 ? 9.596 -5.072 28.307 1.00 11.15 3188 ALA C CA 1
ATOM 4281 C C . ALA C 1 188 ? 9.166 -3.762 27.656 1.00 11.44 3188 ALA C C 1
ATOM 4282 O O . ALA C 1 188 ? 9.099 -3.662 26.427 1.00 10.99 3188 ALA C O 1
ATOM 4284 N N . ILE C 1 189 ? 8.874 -2.759 28.479 1.00 10.25 3189 ILE C N 1
ATOM 4285 C CA . ILE C 1 189 ? 8.462 -1.461 27.963 1.00 10.67 3189 ILE C CA 1
ATOM 4286 C C . ILE C 1 189 ? 9.565 -0.405 28.006 1.00 11.47 3189 ILE C C 1
ATOM 4287 O O . ILE C 1 189 ? 9.949 0.128 26.965 1.00 12.02 3189 ILE C O 1
ATOM 4292 N N . TYR C 1 190 ? 10.093 -0.111 29.192 1.00 11.12 3190 TYR C N 1
ATOM 4293 C CA . TYR C 1 190 ? 11.125 0.918 29.283 1.00 11.03 3190 TYR C CA 1
ATOM 4294 C C . TYR C 1 190 ? 12.473 0.518 28.687 1.00 12.70 3190 TYR C C 1
ATOM 4295 O O . TYR C 1 190 ? 13.296 1.381 28.370 1.00 13.94 3190 TYR C O 1
ATOM 4304 N N . GLY C 1 191 ? 12.692 -0.782 28.514 1.00 12.09 3191 GLY C N 1
ATOM 4305 C CA . GLY C 1 191 ? 13.948 -1.254 27.956 1.00 13.79 3191 GLY C CA 1
ATOM 4306 C C . GLY C 1 191 ? 13.904 -1.487 26.454 1.00 14.02 3191 GLY C C 1
ATOM 4307 O O . GLY C 1 191 ? 14.881 -1.947 25.864 1.00 15.13 3191 GLY C O 1
ATOM 4308 N N . ALA C 1 192 ? 12.781 -1.160 25.827 1.00 14.97 3192 ALA C N 1
ATOM 4309 C CA . ALA C 1 192 ? 12.631 -1.354 24.386 1.00 14.78 3192 ALA C CA 1
ATOM 4310 C C . ALA C 1 192 ? 13.063 -0.131 23.583 1.00 15.63 3192 ALA C C 1
ATOM 4311 O O . ALA C 1 192 ? 13.070 0.987 24.095 1.00 16.23 3192 ALA C O 1
ATOM 4313 N N . ALA C 1 193 ? 13.422 -0.347 22.319 1.00 16.50 3193 ALA C N 1
ATOM 4314 C CA . ALA C 1 193 ? 13.829 0.756 21.457 1.00 15.44 3193 ALA C CA 1
ATOM 4315 C C . ALA C 1 193 ? 12.633 1.677 21.233 1.00 16.16 3193 ALA C C 1
ATOM 4316 O O . ALA C 1 193 ? 12.774 2.899 21.188 1.00 16.21 3193 ALA C O 1
ATOM 4318 N N . ASP C 1 194 ? 11.453 1.076 21.104 1.00 14.00 3194 ASP C N 1
ATOM 4319 C CA . ASP C 1 194 ? 10.223 1.824 20.874 1.00 15.07 3194 ASP C CA 1
ATOM 4320 C C . ASP C 1 194 ? 9.233 1.472 21.988 1.00 14.44 3194 ASP C C 1
ATOM 4321 O O . ASP C 1 194 ? 8.379 0.603 21.817 1.00 13.90 3194 ASP C O 1
ATOM 4326 N N . PRO C 1 195 ? 9.338 2.144 23.148 1.00 15.00 3195 PRO C N 1
ATOM 4327 C CA . PRO C 1 195 ? 8.438 1.874 24.275 1.00 14.93 3195 PRO C CA 1
ATOM 4328 C C . PRO C 1 195 ? 6.956 1.953 23.914 1.00 14.25 3195 PRO C C 1
ATOM 4329 O O . PRO C 1 195 ? 6.148 1.172 24.413 1.00 13.23 3195 PRO C O 1
ATOM 4333 N N . ALA C 1 196 ? 6.604 2.898 23.048 1.00 14.34 3196 ALA C N 1
ATOM 4334 C CA . ALA C 1 196 ? 5.218 3.063 22.630 1.00 13.60 3196 ALA C CA 1
ATOM 4335 C C . ALA C 1 196 ? 4.737 1.806 21.913 1.00 14.48 3196 ALA C C 1
ATOM 4336 O O . ALA C 1 196 ? 3.665 1.275 22.217 1.00 14.35 3196 ALA C O 1
ATOM 4338 N N . ALA C 1 197 ? 5.538 1.327 20.966 1.00 14.18 3197 ALA C N 1
ATOM 4339 C CA . ALA C 1 197 ? 5.190 0.131 20.210 1.00 13.40 3197 ALA C CA 1
ATOM 4340 C C . ALA C 1 197 ? 5.162 -1.090 21.121 1.00 13.03 3197 ALA C C 1
ATOM 4341 O O . ALA C 1 197 ? 4.306 -1.964 20.965 1.00 12.95 3197 ALA C O 1
ATOM 4343 N N . ALA C 1 198 ? 6.095 -1.143 22.069 1.00 11.36 3198 ALA C N 1
ATOM 4344 C CA . ALA C 1 198 ? 6.184 -2.259 23.011 1.00 11.63 3198 ALA C CA 1
ATOM 4345 C C . ALA C 1 198 ? 4.929 -2.338 23.872 1.00 11.07 3198 ALA C C 1
ATOM 4346 O O . ALA C 1 198 ? 4.397 -3.422 24.114 1.00 11.63 3198 ALA C O 1
ATOM 4348 N N . ALA C 1 199 ? 4.461 -1.182 24.331 1.00 10.33 3199 ALA C N 1
ATOM 4349 C CA . ALA C 1 199 ? 3.259 -1.127 25.156 1.00 10.71 3199 ALA C CA 1
ATOM 4350 C C . ALA C 1 199 ? 2.028 -1.492 24.320 1.00 11.39 3199 ALA C C 1
ATOM 4351 O O . ALA C 1 199 ? 1.150 -2.215 24.783 1.00 10.96 3199 ALA C O 1
ATOM 4353 N N . LYS C 1 200 ? 1.966 -0.986 23.089 1.00 11.34 3200 LYS C N 1
ATOM 4354 C CA . LYS C 1 200 ? 0.841 -1.277 22.202 1.00 12.57 3200 LYS C CA 1
ATOM 4355 C C . LYS C 1 200 ? 0.754 -2.779 21.918 1.00 13.07 3200 LYS C C 1
ATOM 4356 O O . LYS C 1 200 ? -0.336 -3.350 21.840 1.00 12.74 3200 LYS C O 1
ATOM 4362 N N . GLU C 1 201 ? 1.915 -3.410 21.774 1.00 13.13 3201 GLU C N 1
ATOM 4363 C CA . GLU C 1 201 ? 2.003 -4.841 21.495 1.00 13.31 3201 GLU C CA 1
ATOM 4364 C C . GLU C 1 201 ? 1.513 -5.679 22.675 1.00 13.11 3201 GLU C C 1
ATOM 4365 O O . GLU C 1 201 ? 0.797 -6.668 22.498 1.00 12.90 3201 GLU C O 1
ATOM 4371 N N . LEU C 1 202 ? 1.910 -5.284 23.879 1.00 12.17 3202 LEU C N 1
ATOM 4372 C CA . LEU C 1 202 ? 1.489 -5.977 25.091 1.00 10.83 3202 LEU C CA 1
ATOM 4373 C C . LEU C 1 202 ? -0.027 -5.852 25.218 1.00 10.60 3202 LEU C C 1
ATOM 4374 O O . LEU C 1 202 ? -0.720 -6.810 25.561 1.00 11.67 3202 LEU C O 1
ATOM 4379 N N . ARG C 1 203 ? -0.531 -4.656 24.935 1.00 11.97 3203 ARG C N 1
ATOM 4380 C CA . ARG C 1 203 ? -1.961 -4.386 24.993 1.00 12.25 3203 ARG C CA 1
ATOM 4381 C C . ARG C 1 203 ? -2.731 -5.276 24.014 1.00 11.79 3203 ARG C C 1
ATOM 4382 O O . ARG C 1 203 ? -3.774 -5.827 24.354 1.00 11.66 3203 ARG C O 1
ATOM 4390 N N . ALA C 1 204 ? -2.208 -5.417 22.800 1.00 13.07 3204 ALA C N 1
ATOM 4391 C CA . ALA C 1 204 ? -2.858 -6.236 21.777 1.00 13.82 3204 ALA C CA 1
ATOM 4392 C C . ALA C 1 204 ? -2.958 -7.712 22.161 1.00 12.98 3204 ALA C C 1
ATOM 4393 O O . ALA C 1 204 ? -3.884 -8.406 21.736 1.00 14.51 3204 ALA C O 1
ATOM 4395 N N . ALA C 1 205 ? -2.005 -8.187 22.958 1.00 12.37 3205 ALA C N 1
ATOM 4396 C CA . ALA C 1 205 ? -1.982 -9.581 23.387 1.00 11.35 3205 ALA C CA 1
ATOM 4397 C C . ALA C 1 205 ? -3.028 -9.890 24.457 1.00 11.86 3205 ALA C C 1
ATOM 4398 O O . ALA C 1 205 ? -3.308 -11.056 24.739 1.00 12.55 3205 ALA C O 1
ATOM 4400 N N . ILE C 1 206 ? -3.602 -8.850 25.053 1.00 11.00 3206 ILE C N 1
ATOM 4401 C CA . ILE C 1 206 ? -4.625 -9.044 26.078 1.00 11.25 3206 ILE C CA 1
ATOM 4402 C C . ILE C 1 206 ? -5.966 -9.392 25.433 1.00 11.66 3206 ILE C C 1
ATOM 4403 O O . ILE C 1 206 ? -6.381 -8.764 24.457 1.00 13.10 3206 ILE C O 1
ATOM 4408 N N . ALA C 1 207 ? -6.634 -10.402 25.980 1.00 12.86 3207 ALA C N 1
ATOM 4409 C CA . ALA C 1 207 ? -7.932 -10.829 25.467 1.00 12.98 3207 ALA C CA 1
ATOM 4410 C C . ALA C 1 207 ? -9.016 -9.884 25.965 1.00 15.45 3207 ALA C C 1
ATOM 4411 O O . ALA C 1 207 ? -9.864 -9.480 25.144 1.00 16.15 3207 ALA C O 1
ATOM 4414 N N . MET D 1 1 ? 30.351 2.686 72.451 1.00 17.91 4001 MET D N 1
ATOM 4415 C CA . MET D 1 1 ? 29.075 2.709 71.676 1.00 15.57 4001 MET D CA 1
ATOM 4416 C C . MET D 1 1 ? 28.832 4.090 71.074 1.00 15.78 4001 MET D C 1
ATOM 4417 O O . MET D 1 1 ? 29.008 5.108 71.741 1.00 16.72 4001 MET D O 1
ATOM 4422 N N . LYS D 1 2 ? 28.427 4.119 69.808 1.00 12.94 4002 LYS D N 1
ATOM 4423 C CA . LYS D 1 2 ? 28.166 5.379 69.123 1.00 11.95 4002 LYS D CA 1
ATOM 4424 C C . LYS D 1 2 ? 26.698 5.767 69.239 1.00 10.81 4002 LYS D C 1
ATOM 4425 O O . LYS D 1 2 ? 25.858 4.943 69.591 1.00 11.27 4002 LYS D O 1
ATOM 4431 N N . LEU D 1 3 ? 26.400 7.030 68.946 1.00 10.04 4003 LEU D N 1
ATOM 4432 C CA . LEU D 1 3 ? 25.032 7.527 69.005 1.00 9.80 4003 LEU D CA 1
ATOM 4433 C C . LEU D 1 3 ? 24.578 7.941 67.611 1.00 10.00 4003 LEU D C 1
ATOM 4434 O O . LEU D 1 3 ? 25.264 8.690 66.917 1.00 10.72 4003 LEU D O 1
ATOM 4439 N N . GLN D 1 4 ? 23.413 7.444 67.207 1.00 8.21 4004 GLN D N 1
ATOM 4440 C CA . GLN D 1 4 ? 22.855 7.736 65.896 1.00 9.11 4004 GLN D CA 1
ATOM 4441 C C . GLN D 1 4 ? 21.498 8.410 66.045 1.00 9.03 4004 GLN D C 1
ATOM 4442 O O . GLN D 1 4 ? 20.676 7.972 66.845 1.00 11.04 4004 GLN D O 1
ATOM 4448 N N . VAL D 1 5 ? 21.269 9.489 65.301 1.00 9.64 4005 VAL D N 1
ATOM 4449 C CA . VAL D 1 5 ? 19.970 10.152 65.357 1.00 8.97 4005 VAL D CA 1
ATOM 4450 C C . VAL D 1 5 ? 19.190 9.767 64.104 1.00 8.59 4005 VAL D C 1
ATOM 4451 O O . VAL D 1 5 ? 19.693 9.889 62.987 1.00 9.17 4005 VAL D O 1
ATOM 4455 N N . ALA D 1 6 ? 17.975 9.266 64.298 1.00 7.48 4006 ALA D N 1
ATOM 4456 C CA . ALA D 1 6 ? 17.129 8.877 63.178 1.00 7.73 4006 ALA D CA 1
ATOM 4457 C C . ALA D 1 6 ? 16.226 10.062 62.864 1.00 8.87 4006 ALA D C 1
ATOM 4458 O O . ALA D 1 6 ? 15.257 10.315 63.580 1.00 9.08 4006 ALA D O 1
ATOM 4460 N N . ILE D 1 7 ? 16.559 10.802 61.811 1.00 9.64 4007 ILE D N 1
ATOM 4461 C CA . ILE D 1 7 ? 15.762 11.960 61.422 1.00 10.38 4007 ILE D CA 1
ATOM 4462 C C . ILE D 1 7 ? 14.645 11.476 60.524 1.00 11.76 4007 ILE D C 1
ATOM 4463 O O . ILE D 1 7 ? 14.849 11.173 59.353 1.00 11.51 4007 ILE D O 1
ATOM 4468 N N . ASP D 1 8 ? 13.448 11.420 61.079 1.00 14.32 4008 ASP D N 1
ATOM 4469 C CA . ASP D 1 8 ? 12.310 10.913 60.310 1.00 17.35 4008 ASP D CA 1
ATOM 4470 C C . ASP D 1 8 ? 11.340 12.055 59.998 1.00 18.43 4008 ASP D C 1
ATOM 4471 O O . ASP D 1 8 ? 10.280 11.849 59.387 1.00 21.94 4008 ASP D O 1
ATOM 4476 N N . LEU D 1 9 ? 11.798 13.283 60.250 1.00 17.96 4009 LEU D N 1
ATOM 4477 C CA . LEU D 1 9 ? 11.022 14.481 59.913 1.00 16.79 4009 LEU D CA 1
ATOM 4478 C C . LEU D 1 9 ? 10.882 14.443 58.387 1.00 16.40 4009 LEU D C 1
ATOM 4479 O O . LEU D 1 9 ? 11.831 14.093 57.688 1.00 16.98 4009 LEU D O 1
ATOM 4484 N N . LEU D 1 10 ? 9.721 14.842 57.877 1.00 13.20 4010 LEU D N 1
ATOM 4485 C CA . LEU D 1 10 ? 9.425 14.758 56.449 1.00 13.09 4010 LEU D CA 1
ATOM 4486 C C . LEU D 1 10 ? 9.885 15.815 55.451 1.00 13.05 4010 LEU D C 1
ATOM 4487 O O . LEU D 1 10 ? 9.633 15.673 54.253 1.00 13.63 4010 LEU D O 1
ATOM 4492 N N . SER D 1 11 ? 10.542 16.871 55.904 1.00 11.39 4011 SER D N 1
ATOM 4493 C CA . SER D 1 11 ? 10.999 17.875 54.952 1.00 11.77 4011 SER D CA 1
ATOM 4494 C C . SER D 1 11 ? 12.493 18.101 55.090 1.00 11.86 4011 SER D C 1
ATOM 4495 O O . SER D 1 11 ? 13.063 17.925 56.168 1.00 10.99 4011 SER D O 1
ATOM 4498 N N . THR D 1 12 ? 13.126 18.484 53.986 1.00 10.64 4012 THR D N 1
ATOM 4499 C CA . THR D 1 12 ? 14.557 18.735 53.987 1.00 11.73 4012 THR D CA 1
ATOM 4500 C C . THR D 1 12 ? 14.877 19.903 54.905 1.00 11.76 4012 THR D C 1
ATOM 4501 O O . THR D 1 12 ? 15.867 19.868 55.636 1.00 11.48 4012 THR D O 1
ATOM 4505 N N . GLU D 1 13 ? 14.030 20.928 54.880 1.00 12.72 4013 GLU D N 1
ATOM 4506 C CA . GLU D 1 13 ? 14.240 22.098 55.727 1.00 15.37 4013 GLU D CA 1
ATOM 4507 C C . GLU D 1 13 ? 14.254 21.691 57.199 1.00 15.23 4013 GLU D C 1
ATOM 4508 O O . GLU D 1 13 ? 15.162 22.058 57.953 1.00 14.10 4013 GLU D O 1
ATOM 4514 N N . ALA D 1 14 ? 13.244 20.928 57.605 1.00 13.44 4014 ALA D N 1
ATOM 4515 C CA . ALA D 1 14 ? 13.140 20.475 58.988 1.00 12.34 4014 ALA D CA 1
ATOM 4516 C C . ALA D 1 14 ? 14.308 19.568 59.357 1.00 12.41 4014 ALA D C 1
ATOM 4517 O O . ALA D 1 14 ? 14.844 19.649 60.463 1.00 12.35 4014 ALA D O 1
ATOM 4519 N N . ALA D 1 15 ? 14.707 18.709 58.424 1.00 11.16 4015 ALA D N 1
ATOM 4520 C CA . ALA D 1 15 ? 15.807 17.783 58.666 1.00 10.67 4015 ALA D CA 1
ATOM 4521 C C . ALA D 1 15 ? 17.135 18.514 58.852 1.00 10.82 4015 ALA D C 1
ATOM 4522 O O . ALA D 1 15 ? 17.914 18.183 59.746 1.00 11.08 4015 ALA D O 1
ATOM 4524 N N . LEU D 1 16 ? 17.393 19.509 58.009 1.00 11.66 4016 LEU D N 1
ATOM 4525 C CA . LEU D 1 16 ? 18.634 20.267 58.113 1.00 12.55 4016 LEU D CA 1
ATOM 4526 C C . LEU D 1 16 ? 18.685 21.053 59.416 1.00 12.25 4016 LEU D C 1
ATOM 4527 O O . LEU D 1 16 ? 19.726 21.114 60.070 1.00 12.92 4016 LEU D O 1
ATOM 4532 N N . GLU D 1 17 ? 17.560 21.652 59.795 1.00 13.56 4017 GLU D N 1
ATOM 4533 C CA . GLU D 1 17 ? 17.502 22.427 61.031 1.00 14.87 4017 GLU D CA 1
ATOM 4534 C C . GLU D 1 17 ? 17.814 21.527 62.224 1.00 14.33 4017 GLU D C 1
ATOM 4535 O O . GLU D 1 17 ? 18.624 21.876 63.085 1.00 14.61 4017 GLU D O 1
ATOM 4541 N N . LEU D 1 18 ? 17.167 20.367 62.272 1.00 13.59 4018 LEU D N 1
ATOM 4542 C CA . LEU D 1 18 ? 17.387 19.424 63.361 1.00 12.56 4018 LEU D CA 1
ATOM 4543 C C . LEU D 1 18 ? 18.842 18.975 63.399 1.00 11.69 4018 LEU D C 1
ATOM 4544 O O . LEU D 1 18 ? 19.474 18.962 64.456 1.00 11.84 4018 LEU D O 1
ATOM 4549 N N . ALA D 1 19 ? 19.366 18.600 62.237 1.00 11.29 4019 ALA D N 1
ATOM 4550 C CA . ALA D 1 19 ? 20.743 18.134 62.125 1.00 11.27 4019 ALA D CA 1
ATOM 4551 C C . ALA D 1 19 ? 21.711 19.174 62.667 1.00 12.08 4019 ALA D C 1
ATOM 4552 O O . ALA D 1 19 ? 22.678 18.838 63.348 1.00 12.41 4019 ALA D O 1
ATOM 4554 N N . GLY D 1 20 ? 21.445 20.440 62.367 1.00 12.63 4020 GLY D N 1
ATOM 4555 C CA . GLY D 1 20 ? 22.318 21.498 62.843 1.00 15.21 4020 GLY D CA 1
ATOM 4556 C C . GLY D 1 20 ? 22.343 21.596 64.358 1.00 15.55 4020 GLY D C 1
ATOM 4557 O O . GLY D 1 20 ? 23.374 21.910 64.949 1.00 16.54 4020 GLY D O 1
ATOM 4558 N N . LYS D 1 21 ? 21.210 21.307 64.989 1.00 14.69 4021 LYS D N 1
ATOM 4559 C CA . LYS D 1 21 ? 21.103 21.386 66.443 1.00 15.35 4021 LYS D CA 1
ATOM 4560 C C . LYS D 1 21 ? 21.655 20.192 67.220 1.00 14.36 4021 LYS D C 1
ATOM 4561 O O . LYS D 1 21 ? 22.038 20.338 68.384 1.00 14.66 4021 LYS D O 1
ATOM 4567 N N . VAL D 1 22 ? 21.715 19.020 66.592 1.00 12.38 4022 VAL D N 1
ATOM 4568 C CA . VAL D 1 22 ? 22.179 17.831 67.304 1.00 11.81 4022 VAL D CA 1
ATOM 4569 C C . VAL D 1 22 ? 23.458 17.177 66.796 1.00 10.65 4022 VAL D C 1
ATOM 4570 O O . VAL D 1 22 ? 23.997 16.289 67.451 1.00 11.33 4022 VAL D O 1
ATOM 4574 N N . ALA D 1 23 ? 23.941 17.610 65.639 1.00 12.14 4023 ALA D N 1
ATOM 4575 C CA . ALA D 1 23 ? 25.141 17.027 65.048 1.00 12.31 4023 ALA D CA 1
ATOM 4576 C C . ALA D 1 23 ? 26.322 16.871 66.004 1.00 13.65 4023 ALA D C 1
ATOM 4577 O O . ALA D 1 23 ? 27.001 15.843 65.997 1.00 14.22 4023 ALA D O 1
ATOM 4579 N N . GLU D 1 24 ? 26.565 17.884 66.829 1.00 14.30 4024 GLU D N 1
ATOM 4580 C CA . GLU D 1 24 ? 27.686 17.848 67.765 1.00 15.60 4024 GLU D CA 1
ATOM 4581 C C . GLU D 1 24 ? 27.625 16.704 68.774 1.00 14.71 4024 GLU D C 1
ATOM 4582 O O . GLU D 1 24 ? 28.652 16.301 69.321 1.00 16.34 4024 GLU D O 1
ATOM 4588 N N . TYR D 1 25 ? 26.430 16.169 69.013 1.00 13.82 4025 TYR D N 1
ATOM 4589 C CA . TYR D 1 25 ? 26.273 15.090 69.985 1.00 13.61 4025 TYR D CA 1
ATOM 4590 C C . TYR D 1 25 ? 26.193 13.686 69.400 1.00 12.81 4025 TYR D C 1
ATOM 4591 O O . TYR D 1 25 ? 26.210 12.706 70.141 1.00 12.43 4025 TYR D O 1
ATOM 4600 N N . VAL D 1 26 ? 26.106 13.579 68.079 1.00 12.06 4026 VAL D N 1
ATOM 4601 C CA . VAL D 1 26 ? 25.994 12.263 67.463 1.00 11.20 4026 VAL D CA 1
ATOM 4602 C C . VAL D 1 26 ? 27.165 11.896 66.562 1.00 11.62 4026 VAL D C 1
ATOM 4603 O O . VAL D 1 26 ? 27.920 12.758 66.115 1.00 11.73 4026 VAL D O 1
ATOM 4607 N N . ASP D 1 27 ? 27.298 10.601 66.300 1.00 10.55 4027 ASP D N 1
ATOM 4608 C CA . ASP D 1 27 ? 28.345 10.074 65.433 1.00 11.19 4027 ASP D CA 1
ATOM 4609 C C . ASP D 1 27 ? 27.758 9.821 64.047 1.00 11.51 4027 ASP D C 1
ATOM 4610 O O . ASP D 1 27 ? 28.444 9.949 63.031 1.00 11.58 4027 ASP D O 1
ATOM 4615 N N . ILE D 1 28 ? 26.475 9.469 64.023 1.00 10.59 4028 ILE D N 1
ATOM 4616 C CA . ILE D 1 28 ? 25.780 9.143 62.783 1.00 9.33 4028 ILE D CA 1
ATOM 4617 C C . ILE D 1 28 ? 24.469 9.903 62.615 1.00 9.22 4028 ILE D C 1
ATOM 4618 O O . ILE D 1 28 ? 23.671 9.991 63.548 1.00 8.85 4028 ILE D O 1
ATOM 4623 N N . ILE D 1 29 ? 24.254 10.452 61.425 1.00 9.07 4029 ILE D N 1
ATOM 4624 C CA . ILE D 1 29 ? 23.013 11.154 61.130 1.00 8.25 4029 ILE D CA 1
ATOM 4625 C C . ILE D 1 29 ? 22.262 10.302 60.119 1.00 9.27 4029 ILE D C 1
ATOM 4626 O O . ILE D 1 29 ? 22.714 10.124 58.986 1.00 9.33 4029 ILE D O 1
ATOM 4631 N N . GLU D 1 30 ? 21.123 9.765 60.540 1.00 8.32 4030 GLU D N 1
ATOM 4632 C CA . GLU D 1 30 ? 20.308 8.929 59.669 1.00 10.36 4030 GLU D CA 1
ATOM 4633 C C . GLU D 1 30 ? 19.181 9.733 59.042 1.00 10.15 4030 GLU D C 1
ATOM 4634 O O . GLU D 1 30 ? 18.541 10.545 59.711 1.00 8.85 4030 GLU D O 1
ATOM 4640 N N . LEU D 1 31 ? 18.960 9.514 57.750 1.00 9.73 4031 LEU D N 1
ATOM 4641 C CA . LEU D 1 31 ? 17.863 10.152 57.034 1.00 10.14 4031 LEU D CA 1
ATOM 4642 C C . LEU D 1 31 ? 16.856 9.009 56.929 1.00 9.76 4031 LEU D C 1
ATOM 4643 O O . LEU D 1 31 ? 17.093 8.030 56.219 1.00 10.11 4031 LEU D O 1
ATOM 4648 N N . GLY D 1 32 ? 15.753 9.132 57.661 1.00 8.30 4032 GLY D N 1
ATOM 4649 C CA . GLY D 1 32 ? 14.733 8.095 57.687 1.00 8.98 4032 GLY D CA 1
ATOM 4650 C C . GLY D 1 32 ? 14.063 7.759 56.372 1.00 7.32 4032 GLY D C 1
ATOM 4651 O O . GLY D 1 32 ? 14.032 8.563 55.443 1.00 8.38 4032 GLY D O 1
ATOM 4652 N N . THR D 1 33 ? 13.499 6.557 56.313 1.00 8.17 4033 THR D N 1
ATOM 4653 C CA . THR D 1 33 ? 12.830 6.080 55.114 1.00 7.65 4033 THR D CA 1
ATOM 4654 C C . THR D 1 33 ? 11.730 6.999 54.584 1.00 7.93 4033 THR D C 1
ATOM 4655 O O . THR D 1 33 ? 11.685 7.285 53.392 1.00 8.19 4033 THR D O 1
ATOM 4659 N N . PRO D 1 34 ? 10.821 7.468 55.455 1.00 9.40 4034 PRO D N 1
ATOM 4660 C CA . PRO D 1 34 ? 9.773 8.349 54.934 1.00 8.59 4034 PRO D CA 1
ATOM 4661 C C . PRO D 1 34 ? 10.327 9.677 54.423 1.00 8.05 4034 PRO D C 1
ATOM 4662 O O . PRO D 1 34 ? 9.773 10.265 53.500 1.00 9.29 4034 PRO D O 1
ATOM 4666 N N . LEU D 1 35 ? 11.420 10.142 55.020 1.00 8.79 4035 LEU D N 1
ATOM 4667 C CA . LEU D 1 35 ? 12.034 11.398 54.591 1.00 8.59 4035 LEU D CA 1
ATOM 4668 C C . LEU D 1 35 ? 12.625 11.242 53.189 1.00 8.93 4035 LEU D C 1
ATOM 4669 O O . LEU D 1 35 ? 12.484 12.124 52.338 1.00 8.31 4035 LEU D O 1
ATOM 4674 N N . ILE D 1 36 ? 13.289 10.116 52.950 1.00 7.97 4036 ILE D N 1
ATOM 4675 C CA . ILE D 1 36 ? 13.880 9.859 51.642 1.00 9.01 4036 ILE D CA 1
ATOM 4676 C C . ILE D 1 36 ? 12.777 9.747 50.590 1.00 8.96 4036 ILE D C 1
ATOM 4677 O O . ILE D 1 36 ? 12.910 10.264 49.479 1.00 9.03 4036 ILE D O 1
ATOM 4682 N N . LYS D 1 37 ? 11.678 9.085 50.934 1.00 8.88 4037 LYS D N 1
ATOM 4683 C CA . LYS D 1 37 ? 10.588 8.957 49.978 1.00 8.15 4037 LYS D CA 1
ATOM 4684 C C . LYS D 1 37 ? 9.878 10.290 49.757 1.00 8.39 4037 LYS D C 1
ATOM 4685 O O . LYS D 1 37 ? 9.380 10.561 48.669 1.00 8.27 4037 LYS D O 1
ATOM 4691 N N . ALA D 1 38 ? 9.851 11.133 50.781 1.00 9.09 4038 ALA D N 1
ATOM 4692 C CA . ALA D 1 38 ? 9.194 12.426 50.659 1.00 7.96 4038 ALA D CA 1
ATOM 4693 C C . ALA D 1 38 ? 9.993 13.415 49.815 1.00 9.34 4038 ALA D C 1
ATOM 4694 O O . ALA D 1 38 ? 9.444 14.062 48.920 1.00 9.72 4038 ALA D O 1
ATOM 4696 N N . GLU D 1 39 ? 11.289 13.515 50.095 1.00 8.91 4039 GLU D N 1
ATOM 4697 C CA . GLU D 1 39 ? 12.155 14.466 49.405 1.00 10.43 4039 GLU D CA 1
ATOM 4698 C C . GLU D 1 39 ? 13.074 13.915 48.324 1.00 10.48 4039 GLU D C 1
ATOM 4699 O O . GLU D 1 39 ? 13.499 14.657 47.438 1.00 12.15 4039 GLU D O 1
ATOM 4705 N N . GLY D 1 40 ? 13.390 12.628 48.393 1.00 9.40 4040 GLY D N 1
ATOM 4706 C CA . GLY D 1 40 ? 14.290 12.057 47.412 1.00 10.39 4040 GLY D CA 1
ATOM 4707 C C . GLY D 1 40 ? 15.712 12.106 47.942 1.00 12.31 4040 GLY D C 1
ATOM 4708 O O . GLY D 1 40 ? 15.952 12.633 49.026 1.00 11.53 4040 GLY D O 1
ATOM 4709 N N . LEU D 1 41 ? 16.660 11.577 47.175 1.00 11.54 4041 LEU D N 1
ATOM 4710 C CA . LEU D 1 41 ? 18.060 11.537 47.592 1.00 11.63 4041 LEU D CA 1
ATOM 4711 C C . LEU D 1 41 ? 18.705 12.900 47.840 1.00 11.15 4041 LEU D C 1
ATOM 4712 O O . LEU D 1 41 ? 19.730 12.985 48.513 1.00 11.25 4041 LEU D O 1
ATOM 4717 N N . SER D 1 42 ? 18.112 13.964 47.308 1.00 11.75 4042 SER D N 1
ATOM 4718 C CA . SER D 1 42 ? 18.681 15.294 47.500 1.00 12.89 4042 SER D CA 1
ATOM 4719 C C . SER D 1 42 ? 18.849 15.631 48.981 1.00 12.77 4042 SER D C 1
ATOM 4720 O O . SER D 1 42 ? 19.741 16.394 49.346 1.00 14.13 4042 SER D O 1
ATOM 4723 N N . VAL D 1 43 ? 18.003 15.065 49.839 1.00 11.91 4043 VAL D N 1
ATOM 4724 C CA . VAL D 1 43 ? 18.124 15.356 51.264 1.00 11.29 4043 VAL D CA 1
ATOM 4725 C C . VAL D 1 43 ? 19.409 14.754 51.830 1.00 11.13 4043 VAL D C 1
ATOM 4726 O O . VAL D 1 43 ? 20.024 15.319 52.736 1.00 10.74 4043 VAL D O 1
ATOM 4730 N N . ILE D 1 44 ? 19.825 13.615 51.285 1.00 10.14 4044 ILE D N 1
ATOM 4731 C CA . ILE D 1 44 ? 21.054 12.967 51.731 1.00 10.93 4044 ILE D CA 1
ATOM 4732 C C . ILE D 1 44 ? 22.236 13.867 51.382 1.00 11.80 4044 ILE D C 1
ATOM 4733 O O . ILE D 1 44 ? 23.126 14.092 52.200 1.00 11.32 4044 ILE D O 1
ATOM 4738 N N . THR D 1 45 ? 22.221 14.387 50.160 1.00 11.13 4045 THR D N 1
ATOM 4739 C CA . THR D 1 45 ? 23.281 15.260 49.675 1.00 12.20 4045 THR D CA 1
ATOM 4740 C C . THR D 1 45 ? 23.381 16.538 50.502 1.00 11.78 4045 THR D C 1
ATOM 4741 O O . THR D 1 45 ? 24.480 16.985 50.843 1.00 12.01 4045 THR D O 1
ATOM 4745 N N . ALA D 1 46 ? 22.230 17.118 50.824 1.00 11.35 4046 ALA D N 1
ATOM 4746 C CA . ALA D 1 46 ? 22.186 18.345 51.613 1.00 11.92 4046 ALA D CA 1
ATOM 4747 C C . ALA D 1 46 ? 22.770 18.124 53.006 1.00 12.96 4046 ALA D C 1
ATOM 4748 O O . ALA D 1 46 ? 23.528 18.952 53.510 1.00 12.65 4046 ALA D O 1
ATOM 4750 N N . VAL D 1 47 ? 22.416 17.006 53.631 1.00 12.34 4047 VAL D N 1
ATOM 4751 C CA . VAL D 1 47 ? 22.920 16.708 54.967 1.00 11.87 4047 VAL D CA 1
ATOM 4752 C C . VAL D 1 47 ? 24.427 16.462 54.970 1.00 12.57 4047 VAL D C 1
ATOM 4753 O O . VAL D 1 47 ? 25.141 16.962 55.841 1.00 12.53 4047 VAL D O 1
ATOM 4757 N N . LYS D 1 48 ? 24.919 15.698 53.999 1.00 11.61 4048 LYS D N 1
ATOM 4758 C CA . LYS D 1 48 ? 26.347 15.428 53.933 1.00 12.61 4048 LYS D CA 1
ATOM 4759 C C . LYS D 1 48 ? 27.108 16.724 53.646 1.00 12.41 4048 LYS D C 1
ATOM 4760 O O . LYS D 1 48 ? 28.187 16.942 54.191 1.00 14.03 4048 LYS D O 1
ATOM 4766 N N . LYS D 1 49 ? 26.541 17.583 52.803 1.00 12.95 4049 LYS D N 1
ATOM 4767 C CA . LYS D 1 49 ? 27.195 18.847 52.471 1.00 13.52 4049 LYS D CA 1
ATOM 4768 C C . LYS D 1 49 ? 27.350 19.716 53.716 1.00 15.33 4049 LYS D C 1
ATOM 4769 O O . LYS D 1 49 ? 28.386 20.357 53.917 1.00 14.66 4049 LYS D O 1
ATOM 4775 N N . ALA D 1 50 ? 26.317 19.729 54.552 1.00 14.15 4050 ALA D N 1
ATOM 4776 C CA . ALA D 1 50 ? 26.338 20.525 55.774 1.00 14.46 4050 ALA D CA 1
ATOM 4777 C C . ALA D 1 50 ? 27.106 19.839 56.900 1.00 14.81 4050 ALA D C 1
ATOM 4778 O O . ALA D 1 50 ? 27.575 20.497 57.830 1.00 15.53 4050 ALA D O 1
ATOM 4780 N N . HIS D 1 51 ? 27.244 18.519 56.813 1.00 14.64 4051 HIS D N 1
ATOM 4781 C CA . HIS D 1 51 ? 27.933 17.759 57.849 1.00 13.27 4051 HIS D CA 1
ATOM 4782 C C . HIS D 1 51 ? 28.922 16.742 57.293 1.00 14.37 4051 HIS D C 1
ATOM 4783 O O . HIS D 1 51 ? 28.740 15.533 57.438 1.00 13.88 4051 HIS D O 1
ATOM 4790 N N . PRO D 1 52 ? 30.000 17.226 56.655 1.00 13.89 4052 PRO D N 1
ATOM 4791 C CA . PRO D 1 52 ? 31.014 16.338 56.081 1.00 13.87 4052 PRO D CA 1
ATOM 4792 C C . PRO D 1 52 ? 31.738 15.527 57.146 1.00 13.01 4052 PRO D C 1
ATOM 4793 O O . PRO D 1 52 ? 32.370 14.513 56.847 1.00 14.15 4052 PRO D O 1
ATOM 4797 N N . ASP D 1 53 ? 31.634 15.982 58.391 1.00 12.82 4053 ASP D N 1
ATOM 4798 C CA . ASP D 1 53 ? 32.295 15.323 59.508 1.00 12.95 4053 ASP D CA 1
ATOM 4799 C C . ASP D 1 53 ? 31.397 14.345 60.260 1.00 13.65 4053 ASP D C 1
ATOM 4800 O O . ASP D 1 53 ? 31.686 13.967 61.395 1.00 14.17 4053 ASP D O 1
ATOM 4805 N N . LYS D 1 54 ? 30.313 13.927 59.616 1.00 11.87 4054 LYS D N 1
ATOM 4806 C CA . LYS D 1 54 ? 29.389 12.977 60.224 1.00 12.18 4054 LYS D CA 1
ATOM 4807 C C . LYS D 1 54 ? 29.087 11.849 59.253 1.00 13.08 4054 LYS D C 1
ATOM 4808 O O . LYS D 1 54 ? 28.989 12.069 58.046 1.00 12.97 4054 LYS D O 1
ATOM 4814 N N . ILE D 1 55 ? 28.950 10.642 59.792 1.00 10.90 4055 ILE D N 1
ATOM 4815 C CA . ILE D 1 55 ? 28.616 9.473 58.990 1.00 11.44 4055 ILE D CA 1
ATOM 4816 C C . ILE D 1 55 ? 27.146 9.643 58.619 1.00 11.32 4055 ILE D C 1
ATOM 4817 O O . ILE D 1 55 ? 26.295 9.784 59.500 1.00 11.23 4055 ILE D O 1
ATOM 4822 N N . VAL D 1 56 ? 26.846 9.650 57.324 1.00 11.70 4056 VAL D N 1
ATOM 4823 C CA . VAL D 1 56 ? 25.465 9.808 56.882 1.00 10.60 4056 VAL D CA 1
ATOM 4824 C C . VAL D 1 56 ? 24.876 8.448 56.531 1.00 10.63 4056 VAL D C 1
ATOM 4825 O O . VAL D 1 56 ? 25.380 7.725 55.669 1.00 11.14 4056 VAL D O 1
ATOM 4829 N N . PHE D 1 57 ? 23.791 8.125 57.222 1.00 9.33 4057 PHE D N 1
ATOM 4830 C CA . PHE D 1 57 ? 23.092 6.847 57.114 1.00 10.21 4057 PHE D CA 1
ATOM 4831 C C . PHE D 1 57 ? 21.780 7.007 56.333 1.00 8.78 4057 PHE D C 1
ATOM 4832 O O . PHE D 1 57 ? 20.869 7.689 56.789 1.00 9.15 4057 PHE D O 1
ATOM 4840 N N . ALA D 1 58 ? 21.702 6.400 55.148 1.00 9.22 4058 ALA D N 1
ATOM 4841 C CA . ALA D 1 58 ? 20.494 6.477 54.325 1.00 8.36 4058 ALA D CA 1
ATOM 4842 C C . ALA D 1 58 ? 19.619 5.253 54.593 1.00 9.07 4058 ALA D C 1
ATOM 4843 O O . ALA D 1 58 ? 19.975 4.130 54.230 1.00 9.19 4058 ALA D O 1
ATOM 4845 N N . ASP D 1 59 ? 18.476 5.472 55.234 1.00 8.31 4059 ASP D N 1
ATOM 4846 C CA . ASP D 1 59 ? 17.576 4.371 55.556 1.00 8.25 4059 ASP D CA 1
ATOM 4847 C C . ASP D 1 59 ? 16.709 4.027 54.352 1.00 8.91 4059 ASP D C 1
ATOM 4848 O O . ASP D 1 59 ? 15.502 4.283 54.335 1.00 9.30 4059 ASP D O 1
ATOM 4853 N N . MET D 1 60 ? 17.339 3.446 53.337 1.00 7.08 4060 MET D N 1
ATOM 4854 C CA . MET D 1 60 ? 16.638 3.055 52.122 1.00 7.71 4060 MET D CA 1
ATOM 4855 C C . MET D 1 60 ? 15.670 1.888 52.348 1.00 7.29 4060 MET D C 1
ATOM 4856 O O . MET D 1 60 ? 14.632 1.810 51.694 1.00 7.91 4060 MET D O 1
ATOM 4861 N N . LYS D 1 61 ? 16.004 0.999 53.284 1.00 7.26 4061 LYS D N 1
ATOM 4862 C CA . LYS D 1 61 ? 15.193 -0.191 53.543 1.00 7.73 4061 LYS D CA 1
ATOM 4863 C C . LYS D 1 61 ? 14.960 -0.906 52.213 1.00 7.78 4061 LYS D C 1
ATOM 4864 O O . LYS D 1 61 ? 13.842 -1.304 51.880 1.00 7.33 4061 LYS D O 1
ATOM 4870 N N . THR D 1 62 ? 16.043 -1.072 51.461 1.00 8.24 4062 THR D N 1
ATOM 4871 C CA . THR D 1 62 ? 15.984 -1.723 50.159 1.00 7.83 4062 THR D CA 1
ATOM 4872 C C . THR D 1 62 ? 15.401 -3.132 50.232 1.00 7.43 4062 THR D C 1
ATOM 4873 O O . THR D 1 62 ? 15.769 -3.928 51.096 1.00 9.09 4062 THR D O 1
ATOM 4877 N N . MET D 1 63 ? 14.488 -3.429 49.310 1.00 8.51 4063 MET D N 1
ATOM 4878 C CA . MET D 1 63 ? 13.837 -4.735 49.242 1.00 8.73 4063 MET D CA 1
ATOM 4879 C C . MET D 1 63 ? 14.183 -5.464 47.944 1.00 9.23 4063 MET D C 1
ATOM 4880 O O . MET D 1 63 ? 14.001 -6.676 47.844 1.00 10.58 4063 MET D O 1
ATOM 4885 N N . ASP D 1 64 ? 14.662 -4.720 46.953 1.00 8.56 4064 ASP D N 1
ATOM 4886 C CA . ASP D 1 64 ? 15.029 -5.293 45.661 1.00 9.89 4064 ASP D CA 1
ATOM 4887 C C . ASP D 1 64 ? 15.999 -4.358 44.952 1.00 10.47 4064 ASP D C 1
ATOM 4888 O O . ASP D 1 64 ? 16.071 -3.166 45.271 1.00 10.28 4064 ASP D O 1
ATOM 4893 N N . ALA D 1 65 ? 16.736 -4.906 43.990 1.00 10.30 4065 ALA D N 1
ATOM 4894 C CA . ALA D 1 65 ? 17.731 -4.144 43.238 1.00 11.16 4065 ALA D CA 1
ATOM 4895 C C . ALA D 1 65 ? 18.740 -3.579 44.235 1.00 9.35 4065 ALA D C 1
ATOM 4896 O O . ALA D 1 65 ? 18.970 -2.371 44.297 1.00 10.54 4065 ALA D O 1
ATOM 4898 N N . GLY D 1 66 ? 19.337 -4.478 45.010 1.00 9.36 4066 GLY D N 1
ATOM 4899 C CA . GLY D 1 66 ? 20.296 -4.084 46.027 1.00 8.70 4066 GLY D CA 1
ATOM 4900 C C . GLY D 1 66 ? 21.439 -3.210 45.547 1.00 10.14 4066 GLY D C 1
ATOM 4901 O O . GLY D 1 66 ? 21.753 -2.192 46.175 1.00 10.57 4066 GLY D O 1
ATOM 4902 N N . GLU D 1 67 ? 22.070 -3.599 44.443 1.00 10.10 4067 GLU D N 1
ATOM 4903 C CA . GLU D 1 67 ? 23.189 -2.836 43.908 1.00 9.84 4067 GLU D CA 1
ATOM 4904 C C . GLU D 1 67 ? 22.764 -1.440 43.458 1.00 10.72 4067 GLU D C 1
ATOM 4905 O O . GLU D 1 67 ? 23.448 -0.458 43.743 1.00 11.61 4067 GLU D O 1
ATOM 4911 N N . LEU D 1 68 ? 21.637 -1.357 42.757 1.00 9.63 4068 LEU D N 1
ATOM 4912 C CA . LEU D 1 68 ? 21.138 -0.075 42.267 1.00 10.07 4068 LEU D CA 1
ATOM 4913 C C . LEU D 1 68 ? 20.826 0.905 43.395 1.00 10.97 4068 LEU D C 1
ATOM 4914 O O . LEU D 1 68 ? 21.318 2.033 43.396 1.00 10.02 4068 LEU D O 1
ATOM 4919 N N . GLU D 1 69 ? 20.008 0.482 44.353 1.00 10.94 4069 GLU D N 1
ATOM 4920 C CA . GLU D 1 69 ? 19.644 1.367 45.455 1.00 10.58 4069 GLU D CA 1
ATOM 4921 C C . GLU D 1 69 ? 20.844 1.776 46.297 1.00 11.03 4069 GLU D C 1
ATOM 4922 O O . GLU D 1 69 ? 20.938 2.921 46.736 1.00 10.20 4069 GLU D O 1
ATOM 4928 N N . ALA D 1 70 ? 21.765 0.848 46.523 1.00 10.03 4070 ALA D N 1
ATOM 4929 C CA . ALA D 1 70 ? 22.956 1.169 47.296 1.00 11.18 4070 ALA D CA 1
ATOM 4930 C C . ALA D 1 70 ? 23.791 2.181 46.511 1.00 10.70 4070 ALA D C 1
ATOM 4931 O O . ALA D 1 70 ? 24.262 3.174 47.068 1.00 12.40 4070 ALA D O 1
ATOM 4933 N N . ASP D 1 71 ? 23.971 1.931 45.215 1.00 11.40 4071 ASP D N 1
ATOM 4934 C CA . ASP D 1 71 ? 24.753 2.833 44.378 1.00 11.77 4071 ASP D CA 1
ATOM 4935 C C . ASP D 1 71 ? 24.217 4.266 44.363 1.00 11.85 4071 ASP D C 1
ATOM 4936 O O . ASP D 1 71 ? 24.983 5.214 44.535 1.00 12.31 4071 ASP D O 1
ATOM 4941 N N . ILE D 1 72 ? 22.915 4.443 44.154 1.00 10.65 4072 ILE D N 1
ATOM 4942 C CA . ILE D 1 72 ? 22.393 5.805 44.106 1.00 10.72 4072 ILE D CA 1
ATOM 4943 C C . ILE D 1 72 ? 22.460 6.515 45.458 1.00 10.83 4072 ILE D C 1
ATOM 4944 O O . ILE D 1 72 ? 22.654 7.731 45.510 1.00 11.08 4072 ILE D O 1
ATOM 4949 N N . ALA D 1 73 ? 22.322 5.765 46.549 1.00 9.93 4073 ALA D N 1
ATOM 4950 C CA . ALA D 1 73 ? 22.397 6.369 47.879 1.00 11.52 4073 ALA D CA 1
ATOM 4951 C C . ALA D 1 73 ? 23.831 6.818 48.154 1.00 11.68 4073 ALA D C 1
ATOM 4952 O O . ALA D 1 73 ? 24.068 7.926 48.631 1.00 11.06 4073 ALA D O 1
ATOM 4954 N N . PHE D 1 74 ? 24.787 5.950 47.845 1.00 11.77 4074 PHE D N 1
ATOM 4955 C CA . PHE D 1 74 ? 26.196 6.266 48.050 1.00 11.93 4074 PHE D CA 1
ATOM 4956 C C . PHE D 1 74 ? 26.603 7.472 47.210 1.00 11.76 4074 PHE D C 1
ATOM 4957 O O . PHE D 1 74 ? 27.304 8.368 47.686 1.00 10.54 4074 PHE D O 1
ATOM 4965 N N . LYS D 1 75 ? 26.158 7.497 45.959 1.00 11.50 4075 LYS D N 1
ATOM 4966 C CA . LYS D 1 75 ? 26.491 8.598 45.064 1.00 13.35 4075 LYS D CA 1
ATOM 4967 C C . LYS D 1 75 ? 25.915 9.909 45.580 1.00 13.99 4075 LYS D C 1
ATOM 4968 O O . LYS D 1 75 ? 26.504 10.974 45.383 1.00 14.91 4075 LYS D O 1
ATOM 4974 N N . ALA D 1 76 ? 24.768 9.823 46.250 1.00 11.69 4076 ALA D N 1
ATOM 4975 C CA . ALA D 1 76 ? 24.103 11.003 46.797 1.00 11.51 4076 ALA D CA 1
ATOM 4976 C C . ALA D 1 76 ? 24.823 11.526 48.035 1.00 11.54 4076 ALA D C 1
ATOM 4977 O O . ALA D 1 76 ? 24.519 12.616 48.522 1.00 14.35 4076 ALA D O 1
ATOM 4979 N N . GLY D 1 77 ? 25.760 10.737 48.551 1.00 9.73 4077 GLY D N 1
ATOM 4980 C CA . GLY D 1 77 ? 26.519 11.162 49.712 1.00 11.27 4077 GLY D CA 1
ATOM 4981 C C . GLY D 1 77 ? 26.409 10.298 50.955 1.00 11.20 4077 GLY D C 1
ATOM 4982 O O . GLY D 1 77 ? 27.034 10.595 51.969 1.00 12.53 4077 GLY D O 1
ATOM 4983 N N . ALA D 1 78 ? 25.622 9.230 50.898 1.00 11.33 4078 ALA D N 1
ATOM 4984 C CA . ALA D 1 78 ? 25.478 8.364 52.062 1.00 10.90 4078 ALA D CA 1
ATOM 4985 C C . ALA D 1 78 ? 26.737 7.534 52.308 1.00 11.20 4078 ALA D C 1
ATOM 4986 O O . ALA D 1 78 ? 27.428 7.137 51.370 1.00 10.82 4078 ALA D O 1
ATOM 4988 N N . ASP D 1 79 ? 27.026 7.272 53.578 1.00 10.36 4079 ASP D N 1
ATOM 4989 C CA . ASP D 1 79 ? 28.184 6.469 53.950 1.00 9.97 4079 ASP D CA 1
ATOM 4990 C C . ASP D 1 79 ? 27.731 5.048 54.278 1.00 9.32 4079 ASP D C 1
ATOM 4991 O O . ASP D 1 79 ? 28.500 4.093 54.169 1.00 9.62 4079 ASP D O 1
ATOM 4996 N N . LEU D 1 80 ? 26.474 4.926 54.688 1.00 9.54 4080 LEU D N 1
ATOM 4997 C CA . LEU D 1 80 ? 25.877 3.642 55.041 1.00 8.96 4080 LEU D CA 1
ATOM 4998 C C . LEU D 1 80 ? 24.472 3.602 54.456 1.00 8.27 4080 LEU D C 1
ATOM 4999 O O . LEU D 1 80 ? 23.813 4.635 54.347 1.00 8.43 4080 LEU D O 1
ATOM 5004 N N . VAL D 1 81 ? 24.014 2.414 54.082 1.00 9.05 4081 VAL D N 1
ATOM 5005 C CA . VAL D 1 81 ? 22.669 2.263 53.530 1.00 8.84 4081 VAL D CA 1
ATOM 5006 C C . VAL D 1 81 ? 22.040 1.020 54.135 1.00 8.94 4081 VAL D C 1
ATOM 5007 O O . VAL D 1 81 ? 22.743 0.059 54.451 1.00 8.91 4081 VAL D O 1
ATOM 5011 N N . THR D 1 82 ? 20.722 1.036 54.302 1.00 8.50 4082 THR D N 1
ATOM 5012 C CA . THR D 1 82 ? 20.037 -0.120 54.864 1.00 8.23 4082 THR D CA 1
ATOM 5013 C C . THR D 1 82 ? 19.330 -0.956 53.815 1.00 7.96 4082 THR D C 1
ATOM 5014 O O . THR D 1 82 ? 18.767 -0.434 52.851 1.00 9.71 4082 THR D O 1
ATOM 5018 N N . VAL D 1 83 ? 19.383 -2.264 54.027 1.00 7.50 4083 VAL D N 1
ATOM 5019 C CA . VAL D 1 83 ? 18.716 -3.242 53.178 1.00 7.03 4083 VAL D CA 1
ATOM 5020 C C . VAL D 1 83 ? 17.879 -4.038 54.171 1.00 7.32 4083 VAL D C 1
ATOM 5021 O O . VAL D 1 83 ? 18.327 -4.300 55.286 1.00 8.55 4083 VAL D O 1
ATOM 5025 N N . LEU D 1 84 ? 16.660 -4.404 53.794 1.00 6.25 4084 LEU D N 1
ATOM 5026 C CA . LEU D 1 84 ? 15.816 -5.165 54.705 1.00 6.52 4084 LEU D CA 1
ATOM 5027 C C . LEU D 1 84 ? 16.306 -6.600 54.871 1.00 7.35 4084 LEU D C 1
ATOM 5028 O O . LEU D 1 84 ? 16.734 -7.237 53.907 1.00 8.22 4084 LEU D O 1
ATOM 5033 N N . GLY D 1 85 ? 16.246 -7.098 56.103 1.00 9.05 4085 GLY D N 1
ATOM 5034 C CA . GLY D 1 85 ? 16.669 -8.463 56.366 1.00 9.82 4085 GLY D CA 1
ATOM 5035 C C . GLY D 1 85 ? 15.749 -9.449 55.671 1.00 11.90 4085 GLY D C 1
ATOM 5036 O O . GLY D 1 85 ? 16.138 -10.577 55.365 1.00 11.12 4085 GLY D O 1
ATOM 5037 N N . SER D 1 86 ? 14.519 -9.024 55.413 1.00 10.70 4086 SER D N 1
ATOM 5038 C CA . SER D 1 86 ? 13.563 -9.896 54.747 1.00 12.25 4086 SER D CA 1
ATOM 5039 C C . SER D 1 86 ? 13.751 -9.906 53.229 1.00 10.97 4086 SER D C 1
ATOM 5040 O O . SER D 1 86 ? 13.027 -10.595 52.514 1.00 10.94 4086 SER D O 1
ATOM 5043 N N . ALA D 1 87 ? 14.721 -9.142 52.736 1.00 9.10 4087 ALA D N 1
ATOM 5044 C CA . ALA 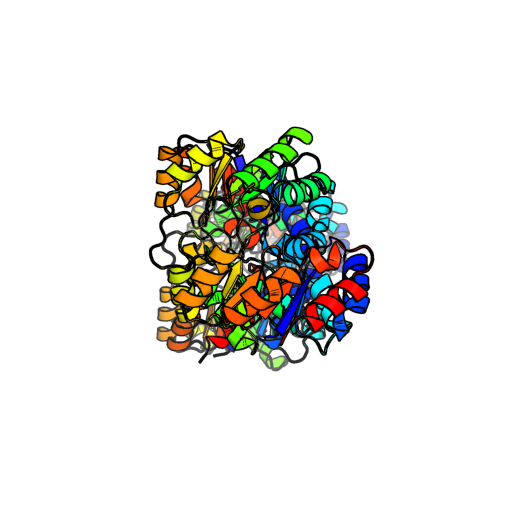D 1 87 ? 15.009 -9.120 51.304 1.00 8.39 4087 ALA D CA 1
ATOM 5045 C C . ALA D 1 87 ? 15.745 -10.412 50.954 1.00 9.24 4087 ALA D C 1
ATOM 5046 O O . ALA D 1 87 ? 16.289 -11.081 51.832 1.00 10.39 4087 ALA D O 1
ATOM 5048 N N . ASP D 1 88 ? 15.760 -10.762 49.674 1.00 10.06 4088 ASP D N 1
ATOM 5049 C CA . ASP D 1 88 ? 16.443 -11.975 49.232 1.00 11.76 4088 ASP D CA 1
ATOM 5050 C C . ASP D 1 88 ? 17.942 -11.828 49.485 1.00 11.27 4088 ASP D C 1
ATOM 5051 O O . ASP D 1 88 ? 18.473 -10.719 49.445 1.00 11.30 4088 ASP D O 1
ATOM 5056 N N . ASP D 1 89 ? 18.627 -12.937 49.747 1.00 11.30 4089 ASP D N 1
ATOM 5057 C CA . ASP D 1 89 ? 20.065 -12.881 49.982 1.00 11.14 4089 ASP D CA 1
ATOM 5058 C C . ASP D 1 89 ? 20.789 -12.197 48.823 1.00 11.20 4089 ASP D C 1
ATOM 5059 O O . ASP D 1 89 ? 21.769 -11.488 49.034 1.00 10.78 4089 ASP D O 1
ATOM 5064 N N . SER D 1 90 ? 20.306 -12.404 47.599 1.00 10.68 4090 SER D N 1
ATOM 5065 C CA . SER D 1 90 ? 20.946 -11.801 46.434 1.00 10.66 4090 SER D CA 1
ATOM 5066 C C . SER D 1 90 ? 20.849 -10.278 46.438 1.00 10.07 4090 SER D C 1
ATOM 5067 O O . SER D 1 90 ? 21.739 -9.594 45.932 1.00 10.86 4090 SER D O 1
ATOM 5070 N N . THR D 1 91 ? 19.765 -9.751 47.001 1.00 9.95 4091 THR D N 1
ATOM 5071 C CA . THR D 1 91 ? 19.572 -8.308 47.082 1.00 9.14 4091 THR D CA 1
ATOM 5072 C C . THR D 1 91 ? 20.573 -7.754 48.090 1.00 8.71 4091 THR D C 1
ATOM 5073 O O . THR D 1 91 ? 21.194 -6.712 47.865 1.00 7.86 4091 THR D O 1
ATOM 5077 N N . ILE D 1 92 ? 20.732 -8.460 49.202 1.00 8.96 4092 ILE D N 1
ATOM 5078 C CA . ILE D 1 92 ? 21.678 -8.035 50.225 1.00 10.02 4092 ILE D CA 1
ATOM 5079 C C . ILE D 1 92 ? 23.091 -8.111 49.655 1.00 9.97 4092 ILE D C 1
ATOM 5080 O O . ILE D 1 92 ? 23.905 -7.212 49.872 1.00 9.11 4092 ILE D O 1
ATOM 5085 N N . ALA D 1 93 ? 23.374 -9.185 48.921 1.00 10.34 4093 ALA D N 1
ATOM 5086 C CA . ALA D 1 93 ? 24.689 -9.374 48.315 1.00 11.16 4093 ALA D CA 1
ATOM 5087 C C . ALA D 1 93 ? 24.984 -8.269 47.307 1.00 10.28 4093 ALA D C 1
ATOM 5088 O O . ALA D 1 93 ? 26.115 -7.791 47.214 1.00 10.33 4093 ALA D O 1
ATOM 5090 N N . GLY D 1 94 ? 23.965 -7.870 46.551 1.00 10.06 4094 GLY D N 1
ATOM 5091 C CA . GLY D 1 94 ? 24.143 -6.813 45.572 1.00 10.10 4094 GLY D CA 1
ATOM 5092 C C . GLY D 1 94 ? 24.507 -5.508 46.254 1.00 11.35 4094 GLY D C 1
ATOM 5093 O O . GLY D 1 94 ? 25.351 -4.752 45.770 1.00 10.35 4094 GLY D O 1
ATOM 5094 N N . ALA D 1 95 ? 23.867 -5.239 47.388 1.00 10.35 4095 ALA D N 1
ATOM 5095 C CA . ALA D 1 95 ? 24.141 -4.017 48.135 1.00 10.81 4095 ALA D CA 1
ATOM 5096 C C . ALA D 1 95 ? 25.555 -4.049 48.706 1.00 9.74 4095 ALA D C 1
ATOM 5097 O O . ALA D 1 95 ? 26.283 -3.058 48.635 1.00 9.94 4095 ALA D O 1
ATOM 5099 N N . VAL D 1 96 ? 25.935 -5.189 49.272 1.00 9.77 4096 VAL D N 1
ATOM 5100 C CA . VAL D 1 96 ? 27.262 -5.353 49.851 1.00 11.25 4096 VAL D CA 1
ATOM 5101 C C . VAL D 1 96 ? 28.323 -5.178 48.771 1.00 12.37 4096 VAL D C 1
ATOM 5102 O O . VAL D 1 96 ? 29.379 -4.593 49.011 1.00 12.08 4096 VAL D O 1
ATOM 5106 N N . LYS D 1 97 ? 28.032 -5.681 47.576 1.00 12.78 4097 LYS D N 1
ATOM 5107 C CA . LYS D 1 97 ? 28.955 -5.568 46.452 1.00 14.27 4097 LYS D CA 1
ATOM 5108 C C . LYS D 1 97 ? 29.177 -4.096 46.123 1.00 13.98 4097 LYS D C 1
ATOM 5109 O O . LYS D 1 97 ? 30.309 -3.660 45.899 1.00 14.68 4097 LYS D O 1
ATOM 5115 N N . ALA D 1 98 ? 28.092 -3.332 46.104 1.00 12.12 4098 ALA D N 1
ATOM 5116 C CA . ALA D 1 98 ? 28.170 -1.908 45.810 1.00 12.85 4098 ALA D CA 1
ATOM 5117 C C . ALA D 1 98 ? 28.962 -1.195 46.904 1.00 12.61 4098 ALA D C 1
ATOM 5118 O O . ALA D 1 98 ? 29.760 -0.298 46.626 1.00 11.95 4098 ALA D O 1
ATOM 5120 N N . ALA D 1 99 ? 28.738 -1.602 48.148 1.00 12.00 4099 ALA D N 1
ATOM 5121 C CA . ALA D 1 99 ? 29.428 -1.004 49.286 1.00 12.64 4099 ALA D CA 1
ATOM 5122 C C . ALA D 1 99 ? 30.937 -1.225 49.194 1.00 14.15 4099 ALA D C 1
ATOM 5123 O O . ALA D 1 99 ? 31.724 -0.305 49.419 1.00 13.50 4099 ALA D O 1
ATOM 5125 N N . GLN D 1 100 ? 31.333 -2.447 48.854 1.00 15.52 4100 GLN D N 1
ATOM 5126 C CA . GLN D 1 100 ? 32.748 -2.784 48.735 1.00 18.06 4100 GLN D CA 1
ATOM 5127 C C . GLN D 1 100 ? 33.384 -1.944 47.629 1.00 18.19 4100 GLN D C 1
ATOM 5128 O O . GLN D 1 100 ? 34.504 -1.448 47.775 1.00 18.92 4100 GLN D O 1
ATOM 5134 N N . ALA D 1 101 ? 32.655 -1.767 46.533 1.00 17.43 4101 ALA D N 1
ATOM 5135 C CA . ALA D 1 101 ? 33.151 -0.994 45.401 1.00 17.74 4101 ALA D CA 1
ATOM 5136 C C . ALA D 1 101 ? 33.289 0.496 45.708 1.00 18.27 4101 ALA D C 1
ATOM 5137 O O . ALA D 1 101 ? 34.114 1.183 45.105 1.00 17.94 4101 ALA D O 1
ATOM 5139 N N . HIS D 1 102 ? 32.488 0.997 46.644 1.00 15.72 4102 HIS D N 1
ATOM 5140 C CA . HIS D 1 102 ? 32.539 2.413 46.999 1.00 16.72 4102 HIS D CA 1
ATOM 5141 C C . HIS D 1 102 ? 33.194 2.668 48.349 1.00 15.11 4102 HIS D C 1
ATOM 5142 O O . HIS D 1 102 ? 33.167 3.790 48.857 1.00 16.32 4102 HIS D O 1
ATOM 5149 N N . ASN D 1 103 ? 33.788 1.626 48.918 1.00 14.90 4103 ASN D N 1
ATOM 5150 C CA . ASN D 1 103 ? 34.459 1.729 50.208 1.00 15.86 4103 ASN D CA 1
ATOM 5151 C C . ASN D 1 103 ? 33.514 2.290 51.266 1.00 15.07 4103 ASN D C 1
ATOM 5152 O O . ASN D 1 103 ? 33.892 3.132 52.085 1.00 14.00 4103 ASN D O 1
ATOM 5157 N N . LYS D 1 104 ? 32.274 1.817 51.233 1.00 12.44 4104 LYS D N 1
ATOM 5158 C CA . LYS D 1 104 ? 31.265 2.242 52.191 1.00 12.00 4104 LYS D CA 1
ATOM 5159 C C . LYS D 1 104 ? 30.642 0.993 52.811 1.00 11.98 4104 LYS D C 1
ATOM 5160 O O . LYS D 1 104 ? 31.245 -0.080 52.754 1.00 11.82 4104 LYS D O 1
ATOM 5166 N N . GLY D 1 105 ? 29.460 1.099 53.409 1.00 12.80 4105 GLY D N 1
ATOM 5167 C CA . GLY D 1 105 ? 28.901 -0.093 54.027 1.00 10.89 4105 GLY D CA 1
ATOM 5168 C C . GLY D 1 105 ? 27.401 -0.297 54.006 1.00 10.16 4105 GLY D C 1
ATOM 5169 O O . GLY D 1 105 ? 26.623 0.636 53.803 1.00 9.39 4105 GLY D O 1
ATOM 5170 N N . VAL D 1 106 ? 27.007 -1.547 54.225 1.00 9.29 4106 VAL D N 1
ATOM 5171 C CA . VAL D 1 106 ? 25.602 -1.926 54.260 1.00 10.50 4106 VAL D CA 1
ATOM 5172 C C . VAL D 1 106 ? 25.199 -2.335 55.672 1.00 10.15 4106 VAL D C 1
ATOM 5173 O O . VAL D 1 106 ? 25.923 -3.064 56.352 1.00 10.63 4106 VAL D O 1
ATOM 5177 N N . VAL D 1 107 ? 24.048 -1.840 56.114 1.00 9.46 4107 VAL D N 1
ATOM 5178 C CA . VAL D 1 107 ? 23.504 -2.186 57.420 1.00 8.13 4107 VAL D CA 1
ATOM 5179 C C . VAL D 1 107 ? 22.206 -2.921 57.118 1.00 7.99 4107 VAL D C 1
ATOM 5180 O O . VAL D 1 107 ? 21.372 -2.412 56.374 1.00 8.71 4107 VAL D O 1
ATOM 5184 N N . VAL D 1 108 ? 22.038 -4.120 57.663 1.00 6.86 4108 VAL D N 1
ATOM 5185 C CA . VAL D 1 108 ? 20.811 -4.869 57.411 1.00 8.32 4108 VAL D CA 1
ATOM 5186 C C . VAL D 1 108 ? 19.817 -4.618 58.539 1.00 6.83 4108 VAL D C 1
ATOM 5187 O O . VAL D 1 108 ? 20.087 -4.905 59.708 1.00 8.36 4108 VAL D O 1
ATOM 5191 N N . ASP D 1 109 ? 18.674 -4.055 58.163 1.00 7.40 4109 ASP D N 1
ATOM 5192 C CA . ASP D 1 109 ? 17.605 -3.724 59.097 1.00 7.41 4109 ASP D CA 1
ATOM 5193 C C . ASP D 1 109 ? 16.740 -4.964 59.301 1.00 7.44 4109 ASP D C 1
ATOM 5194 O O . ASP D 1 109 ? 16.071 -5.421 58.372 1.00 9.02 4109 ASP D O 1
ATOM 5199 N N . LEU D 1 110 ? 16.746 -5.499 60.519 1.00 7.93 4110 LEU D N 1
ATOM 5200 C CA . LEU D 1 110 ? 15.985 -6.705 60.825 1.00 7.85 4110 LEU D CA 1
ATOM 5201 C C . LEU D 1 110 ? 14.540 -6.463 61.254 1.00 8.47 4110 LEU D C 1
ATOM 5202 O O . LEU D 1 110 ? 13.891 -7.349 61.814 1.00 9.03 4110 LEU D O 1
ATOM 5207 N N . ILE D 1 111 ? 14.031 -5.267 60.977 1.00 7.80 4111 ILE D N 1
ATOM 5208 C CA . ILE D 1 111 ? 12.661 -4.933 61.335 1.00 8.75 4111 ILE D CA 1
ATOM 5209 C C . ILE D 1 111 ? 11.682 -5.982 60.806 1.00 8.54 4111 ILE D C 1
ATOM 5210 O O . ILE D 1 111 ? 11.810 -6.460 59.675 1.00 8.58 4111 ILE D O 1
ATOM 5215 N N . GLY D 1 112 ? 10.721 -6.354 61.647 1.00 10.24 4112 GLY D N 1
ATOM 5216 C CA . GLY D 1 112 ? 9.708 -7.316 61.248 1.00 11.48 4112 GLY D CA 1
ATOM 5217 C C . GLY D 1 112 ? 10.095 -8.782 61.241 1.00 13.29 4112 GLY D C 1
ATOM 5218 O O . GLY D 1 112 ? 9.259 -9.638 60.950 1.00 13.72 4112 GLY D O 1
ATOM 5219 N N . ILE D 1 113 ? 11.352 -9.084 61.552 1.00 11.21 4113 ILE D N 1
ATOM 5220 C CA . ILE D 1 113 ? 11.802 -10.470 61.563 1.00 11.81 4113 ILE D CA 1
ATOM 5221 C C . ILE D 1 113 ? 11.527 -11.109 62.922 1.00 11.95 4113 ILE D C 1
ATOM 5222 O O . ILE D 1 113 ? 11.860 -10.543 63.962 1.00 9.93 4113 ILE D O 1
ATOM 5227 N N . GLU D 1 114 ? 10.916 -12.293 62.906 1.00 10.52 4114 GLU D N 1
ATOM 5228 C CA . GLU D 1 114 ? 10.567 -12.992 64.140 1.00 11.33 4114 GLU D CA 1
ATOM 5229 C C . GLU D 1 114 ? 11.785 -13.517 64.899 1.00 11.23 4114 GLU D C 1
ATOM 5230 O O . GLU D 1 114 ? 11.889 -13.335 66.114 1.00 12.06 4114 GLU D O 1
ATOM 5236 N N . ASP D 1 115 ? 12.700 -14.165 64.185 1.00 11.57 4115 ASP D N 1
ATOM 5237 C CA . ASP D 1 115 ? 13.922 -14.691 64.791 1.00 12.41 4115 ASP D CA 1
ATOM 5238 C C . ASP D 1 115 ? 15.082 -13.837 64.282 1.00 11.67 4115 ASP D C 1
ATOM 5239 O O . ASP D 1 115 ? 15.778 -14.208 63.337 1.00 11.83 4115 ASP D O 1
ATOM 5244 N N . LYS D 1 116 ? 15.278 -12.688 64.918 1.00 11.01 4116 LYS D N 1
ATOM 5245 C CA . LYS D 1 116 ? 16.323 -11.762 64.516 1.00 11.23 4116 LYS D CA 1
ATOM 5246 C C . LYS D 1 116 ? 17.750 -12.276 64.689 1.00 11.98 4116 LYS D C 1
ATOM 5247 O O . LYS D 1 116 ? 18.615 -11.984 63.864 1.00 12.71 4116 LYS D O 1
ATOM 5253 N N . ALA D 1 117 ? 18.000 -13.039 65.747 1.00 12.34 4117 ALA D N 1
ATOM 5254 C CA . ALA D 1 117 ? 19.344 -13.561 65.986 1.00 13.24 4117 ALA D CA 1
ATOM 5255 C C . ALA D 1 117 ? 19.835 -14.433 64.834 1.00 13.16 4117 ALA D C 1
ATOM 5256 O O . ALA D 1 117 ? 20.964 -14.274 64.366 1.00 12.53 4117 ALA D O 1
ATOM 5258 N N . THR D 1 118 ? 18.991 -15.353 64.375 1.00 12.21 4118 THR D N 1
ATOM 5259 C CA . THR D 1 118 ? 19.367 -16.238 63.279 1.00 12.21 4118 THR D CA 1
ATOM 5260 C C . THR D 1 118 ? 19.607 -15.472 61.981 1.00 11.72 4118 THR D C 1
ATOM 5261 O O . THR D 1 118 ? 20.618 -15.675 61.311 1.00 13.21 4118 THR D O 1
ATOM 5265 N N . ARG D 1 119 ? 18.685 -14.584 61.626 1.00 11.75 4119 ARG D N 1
ATOM 5266 C CA . ARG D 1 119 ? 18.851 -13.815 60.401 1.00 10.86 4119 ARG D CA 1
ATOM 5267 C C . ARG D 1 119 ? 20.063 -12.887 60.508 1.00 10.44 4119 ARG D C 1
ATOM 5268 O O . ARG D 1 119 ? 20.739 -12.636 59.513 1.00 9.13 4119 ARG D O 1
ATOM 5276 N N . ALA D 1 120 ? 20.343 -12.385 61.711 1.00 10.31 4120 ALA D N 1
ATOM 5277 C CA . ALA D 1 120 ? 21.491 -11.500 61.903 1.00 10.80 4120 ALA D CA 1
ATOM 5278 C C . ALA D 1 120 ? 22.761 -12.233 61.486 1.00 11.17 4120 ALA D C 1
ATOM 5279 O O . ALA D 1 120 ? 23.600 -11.699 60.758 1.00 11.15 4120 ALA D O 1
ATOM 5281 N N . GLN D 1 121 ? 22.895 -13.468 61.952 1.00 11.45 4121 GLN D N 1
ATOM 5282 C CA . GLN D 1 121 ? 24.064 -14.265 61.617 1.00 12.26 4121 GLN D CA 1
ATOM 5283 C C . GLN D 1 121 ? 24.112 -14.550 60.122 1.00 12.80 4121 GLN D C 1
ATOM 5284 O O . GLN D 1 121 ? 25.175 -14.481 59.503 1.00 13.64 4121 GLN D O 1
ATOM 5290 N N . GLU D 1 122 ? 22.960 -14.843 59.531 1.00 10.78 4122 GLU D N 1
ATOM 5291 C CA . GLU D 1 122 ? 22.921 -15.124 58.104 1.00 9.72 4122 GLU D CA 1
ATOM 5292 C C . GLU D 1 122 ? 23.363 -13.931 57.259 1.00 10.68 4122 GLU D C 1
ATOM 5293 O O . GLU D 1 122 ? 24.153 -14.087 56.330 1.00 10.96 4122 GLU D O 1
ATOM 5299 N N . VAL D 1 123 ? 22.868 -12.737 57.580 1.00 10.88 4123 VAL D N 1
ATOM 5300 C CA . VAL D 1 123 ? 23.230 -11.562 56.792 1.00 10.70 4123 VAL D CA 1
ATOM 5301 C C . VAL D 1 123 ? 24.632 -11.026 57.083 1.00 10.42 4123 VAL D C 1
ATOM 5302 O O . VAL D 1 123 ? 25.232 -10.356 56.237 1.00 10.79 4123 VAL D O 1
ATOM 5306 N N . ARG D 1 124 ? 25.159 -11.316 58.270 1.00 12.59 4124 ARG D N 1
ATOM 5307 C CA . ARG D 1 124 ? 26.513 -10.885 58.600 1.00 11.99 4124 ARG D CA 1
ATOM 5308 C C . ARG D 1 124 ? 27.428 -11.706 57.691 1.00 12.12 4124 ARG D C 1
ATOM 5309 O O . ARG D 1 124 ? 28.459 -11.222 57.222 1.00 11.59 4124 ARG D O 1
ATOM 5317 N N . ALA D 1 125 ? 27.016 -12.943 57.427 1.00 12.78 4125 ALA D N 1
ATOM 5318 C CA . ALA D 1 125 ? 27.776 -13.845 56.571 1.00 14.00 4125 ALA D CA 1
ATOM 5319 C C . ALA D 1 125 ? 27.662 -13.437 55.108 1.00 14.38 4125 ALA D C 1
ATOM 5320 O O . ALA D 1 125 ? 28.312 -14.023 54.238 1.00 15.05 4125 ALA D O 1
ATOM 5322 N N . LEU D 1 126 ? 26.822 -12.445 54.829 1.00 13.73 4126 LEU D N 1
ATOM 5323 C CA . LEU D 1 126 ? 26.671 -11.956 53.467 1.00 13.75 4126 LEU D CA 1
ATOM 5324 C C . LEU D 1 126 ? 27.462 -10.660 53.308 1.00 13.00 4126 LEU D C 1
ATOM 5325 O O . LEU D 1 126 ? 27.495 -10.076 52.228 1.00 13.32 4126 LEU D O 1
ATOM 5330 N N . GLY D 1 127 ? 28.090 -10.209 54.392 1.00 13.19 4127 GLY D N 1
ATOM 5331 C CA . GLY D 1 127 ? 28.891 -8.998 54.319 1.00 13.32 4127 GLY D CA 1
ATOM 5332 C C . GLY D 1 127 ? 28.361 -7.728 54.966 1.00 13.22 4127 GLY D C 1
ATOM 5333 O O . GLY D 1 127 ? 28.953 -6.665 54.787 1.00 12.17 4127 GLY D O 1
ATOM 5334 N N . ALA D 1 128 ? 27.259 -7.812 55.703 1.00 12.04 4128 ALA D N 1
ATOM 5335 C CA . ALA D 1 128 ? 26.720 -6.621 56.360 1.00 11.53 4128 ALA D CA 1
ATOM 5336 C C . ALA D 1 128 ? 27.726 -6.111 57.396 1.00 11.83 4128 ALA D C 1
ATOM 5337 O O . ALA D 1 128 ? 28.306 -6.902 58.1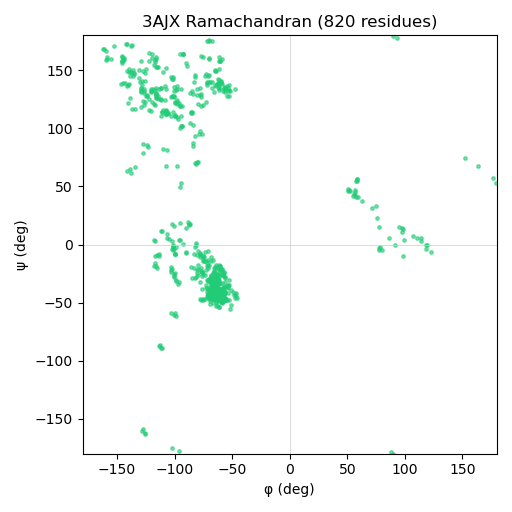34 1.00 12.72 4128 ALA D O 1
ATOM 5339 N N . LYS D 1 129 ? 27.941 -4.795 57.446 1.00 12.90 4129 LYS D N 1
ATOM 5340 C CA . LYS D 1 129 ? 28.875 -4.218 58.419 1.00 11.58 4129 LYS D CA 1
ATOM 5341 C C . LYS D 1 129 ? 28.311 -4.483 59.809 1.00 12.58 4129 LYS D C 1
ATOM 5342 O O . LYS D 1 129 ? 29.037 -4.838 60.735 1.00 13.08 4129 LYS D O 1
ATOM 5348 N N . PHE D 1 130 ? 27.006 -4.282 59.953 1.00 10.95 4130 PHE D N 1
ATOM 5349 C CA . PHE D 1 130 ? 26.323 -4.576 61.201 1.00 10.06 4130 PHE D CA 1
ATOM 5350 C C . PHE D 1 130 ? 24.835 -4.674 60.930 1.00 9.46 4130 PHE D C 1
ATOM 5351 O O . PHE D 1 130 ? 24.375 -4.347 59.836 1.00 8.39 4130 PHE D O 1
ATOM 5359 N N . VAL D 1 131 ? 24.094 -5.177 61.906 1.00 8.83 4131 VAL D N 1
ATOM 5360 C CA . VAL D 1 131 ? 22.663 -5.323 61.743 1.00 8.82 4131 VAL D CA 1
ATOM 5361 C C . VAL D 1 131 ? 21.946 -4.437 62.735 1.00 9.76 4131 VAL D C 1
ATOM 5362 O O . VAL D 1 131 ? 22.471 -4.130 63.805 1.00 11.23 4131 VAL D O 1
ATOM 5366 N N . GLU D 1 132 ? 20.741 -4.021 62.373 1.00 9.58 4132 GLU D N 1
ATOM 5367 C CA . GLU D 1 132 ? 19.967 -3.175 63.251 1.00 10.32 4132 GLU D CA 1
ATOM 5368 C C . GLU D 1 132 ? 18.810 -3.944 63.870 1.00 11.77 4132 GLU D C 1
ATOM 5369 O O . GLU D 1 132 ? 17.891 -4.379 63.168 1.00 11.40 4132 GLU D O 1
ATOM 5375 N N . MET D 1 133 ? 18.887 -4.148 65.183 1.00 10.76 4133 MET D N 1
ATOM 5376 C CA . MET D 1 133 ? 17.820 -4.823 65.914 1.00 11.53 4133 MET D CA 1
ATOM 5377 C C . MET D 1 133 ? 16.818 -3.684 66.025 1.00 12.08 4133 MET D C 1
ATOM 5378 O O . MET D 1 133 ? 16.919 -2.825 66.903 1.00 11.96 4133 MET D O 1
ATOM 5383 N N . HIS D 1 134 ? 15.856 -3.694 65.108 1.00 12.70 4134 HIS D N 1
ATOM 5384 C CA . HIS D 1 134 ? 14.869 -2.634 64.971 1.00 12.46 4134 HIS D CA 1
ATOM 5385 C C . HIS D 1 134 ? 13.408 -3.029 65.162 1.00 11.55 4134 HIS D C 1
ATOM 5386 O O . HIS D 1 134 ? 12.946 -4.025 64.614 1.00 12.02 4134 HIS D O 1
ATOM 5393 N N . ALA D 1 135 ? 12.699 -2.219 65.945 1.00 11.03 4135 ALA D N 1
ATOM 5394 C CA . ALA D 1 135 ? 11.273 -2.400 66.175 1.00 10.46 4135 ALA D CA 1
ATOM 5395 C C . ALA D 1 135 ? 10.698 -1.116 65.595 1.00 10.02 4135 ALA D C 1
ATOM 5396 O O . ALA D 1 135 ? 11.047 -0.022 66.041 1.00 10.49 4135 ALA D O 1
ATOM 5398 N N . GLY D 1 136 ? 9.835 -1.256 64.595 1.00 10.87 4136 GLY D N 1
ATOM 5399 C CA . GLY D 1 136 ? 9.248 -0.097 63.949 1.00 11.76 4136 GLY D CA 1
ATOM 5400 C C . GLY D 1 136 ? 8.259 0.680 64.795 1.00 11.20 4136 GLY D C 1
ATOM 5401 O O . GLY D 1 136 ? 7.923 0.279 65.908 1.00 12.15 4136 GLY D O 1
ATOM 5402 N N . LEU D 1 137 ? 7.791 1.799 64.253 1.00 11.11 4137 LEU D N 1
ATOM 5403 C CA . LEU D 1 137 ? 6.845 2.645 64.950 1.00 11.17 4137 LEU D CA 1
ATOM 5404 C C . LEU D 1 137 ? 5.505 1.943 65.147 1.00 10.88 4137 LEU D C 1
ATOM 5405 O O . LEU D 1 137 ? 4.890 2.062 66.206 1.00 10.39 4137 LEU D O 1
ATOM 5410 N N . ASP D 1 138 ? 5.050 1.203 64.139 1.00 9.00 4138 ASP D N 1
ATOM 5411 C CA . ASP D 1 138 ? 3.783 0.494 64.275 1.00 8.98 4138 ASP D CA 1
ATOM 5412 C C . ASP D 1 138 ? 3.886 -0.580 65.355 1.00 9.85 4138 ASP D C 1
ATOM 5413 O O . ASP D 1 138 ? 2.967 -0.755 66.156 1.00 10.48 4138 ASP D O 1
ATOM 5418 N N . GLU D 1 139 ? 5.015 -1.283 65.390 1.00 10.95 4139 GLU D N 1
ATOM 5419 C CA . GLU D 1 139 ? 5.226 -2.320 66.392 1.00 11.84 4139 GLU D CA 1
ATOM 5420 C C . GLU D 1 139 ? 5.290 -1.730 67.803 1.00 12.23 4139 GLU D C 1
ATOM 5421 O O . GLU D 1 139 ? 4.729 -2.287 68.748 1.00 14.43 4139 GLU D O 1
ATOM 5427 N N . GLN D 1 140 ? 5.975 -0.601 67.944 1.00 12.42 4140 GLN D N 1
ATOM 5428 C CA . GLN D 1 140 ? 6.102 0.044 69.244 1.00 12.94 4140 GLN D CA 1
ATOM 5429 C C . GLN D 1 140 ? 4.766 0.554 69.775 1.00 15.62 4140 GLN D C 1
ATOM 5430 O O . GLN D 1 140 ? 4.572 0.643 70.987 1.00 17.80 4140 GLN D O 1
ATOM 5436 N N . ALA D 1 141 ? 3.855 0.893 68.865 1.00 17.25 4141 ALA D N 1
ATOM 5437 C CA . ALA D 1 141 ? 2.544 1.422 69.235 1.00 20.05 4141 ALA D CA 1
ATOM 5438 C C . ALA D 1 141 ? 1.633 0.414 69.922 1.00 22.19 4141 ALA D C 1
ATOM 5439 O O . ALA D 1 141 ? 0.580 0.779 70.449 1.00 22.66 4141 ALA D O 1
ATOM 5441 N N . LYS D 1 142 ? 2.029 -0.852 69.917 1.00 22.38 4142 LYS D N 1
ATOM 5442 C CA . LYS D 1 142 ? 1.229 -1.884 70.556 1.00 25.16 4142 LYS D CA 1
ATOM 5443 C C . LYS D 1 142 ? 1.523 -1.915 72.050 1.00 26.53 4142 LYS D C 1
ATOM 5444 O O . LYS D 1 142 ? 2.672 -1.773 72.470 1.00 27.23 4142 LYS D O 1
ATOM 5450 N N . PRO D 1 143 ? 0.484 -2.089 72.879 1.00 28.36 4143 PRO D N 1
ATOM 5451 C CA . PRO D 1 143 ? 0.729 -2.131 74.322 1.00 30.00 4143 PRO D CA 1
ATOM 5452 C C . PRO D 1 143 ? 1.527 -3.388 74.662 1.00 30.77 4143 PRO D C 1
ATOM 5453 O O . PRO D 1 143 ? 1.289 -4.454 74.091 1.00 31.59 4143 PRO D O 1
ATOM 5457 N N . GLY D 1 144 ? 2.482 -3.257 75.576 1.00 31.12 4144 GLY D N 1
ATOM 5458 C CA . GLY D 1 144 ? 3.287 -4.403 75.955 1.00 32.05 4144 GLY D CA 1
ATOM 5459 C C . GLY D 1 144 ? 4.630 -4.471 75.251 1.00 31.95 4144 GLY D C 1
ATOM 5460 O O . GLY D 1 144 ? 5.474 -5.295 75.607 1.00 33.65 4144 GLY D O 1
ATOM 5461 N N . PHE D 1 145 ? 4.833 -3.619 74.248 1.00 30.39 4145 PHE D N 1
ATOM 5462 C CA . PHE D 1 145 ? 6.098 -3.597 73.514 1.00 27.58 4145 PHE D CA 1
ATOM 5463 C C . PHE D 1 145 ? 7.253 -3.588 74.508 1.00 28.05 4145 PHE D C 1
ATOM 5464 O O . PHE D 1 145 ? 7.239 -2.820 75.470 1.00 29.50 4145 PHE D O 1
ATOM 5472 N N . ASP D 1 146 ? 8.253 -4.433 74.266 1.00 28.04 4146 ASP D N 1
ATOM 5473 C CA . ASP D 1 146 ? 9.405 -4.532 75.157 1.00 27.81 4146 ASP D CA 1
ATOM 5474 C C . ASP D 1 146 ? 10.738 -4.432 74.418 1.00 25.45 4146 ASP D C 1
ATOM 5475 O O . ASP D 1 146 ? 11.056 -5.266 73.574 1.00 26.42 4146 ASP D O 1
ATOM 5480 N N . LEU D 1 147 ? 11.518 -3.412 74.759 1.00 24.34 4147 LEU D N 1
ATOM 5481 C CA . LEU D 1 147 ? 12.822 -3.186 74.146 1.00 22.89 4147 LEU D CA 1
ATOM 5482 C C . LEU D 1 147 ? 13.807 -4.330 74.394 1.00 23.30 4147 LEU D C 1
ATOM 5483 O O . LEU D 1 147 ? 14.689 -4.586 73.573 1.00 21.44 4147 LEU D O 1
ATOM 5488 N N . ASN D 1 148 ? 13.656 -5.019 75.520 1.00 22.63 4148 ASN D N 1
ATOM 5489 C CA . ASN D 1 148 ? 14.560 -6.114 75.860 1.00 24.07 4148 ASN D CA 1
ATOM 5490 C C . ASN D 1 148 ? 14.557 -7.276 74.867 1.00 22.67 4148 ASN D C 1
ATOM 5491 O O . ASN D 1 148 ? 15.484 -8.087 74.853 1.00 23.02 4148 ASN D O 1
ATOM 5496 N N . GLY D 1 149 ? 13.522 -7.357 74.038 1.00 22.29 4149 GLY D N 1
ATOM 5497 C CA . GLY D 1 149 ? 13.459 -8.420 73.052 1.00 20.39 4149 GLY D CA 1
ATOM 5498 C C . GLY D 1 149 ? 14.538 -8.215 72.005 1.00 19.88 4149 GLY D C 1
ATOM 5499 O O . GLY D 1 149 ? 15.151 -9.169 71.520 1.00 20.42 4149 GLY D O 1
ATOM 5500 N N . LEU D 1 150 ? 14.772 -6.952 71.660 1.00 17.80 4150 LEU D N 1
ATOM 5501 C CA . LEU D 1 150 ? 15.783 -6.589 70.674 1.00 15.61 4150 LEU D CA 1
ATOM 5502 C C . LEU D 1 150 ? 17.177 -6.779 71.263 1.00 15.11 4150 LEU D C 1
ATOM 5503 O O . LEU D 1 150 ? 18.102 -7.207 70.573 1.00 14.93 4150 LEU D O 1
ATOM 5508 N N . LEU D 1 151 ? 17.324 -6.459 72.544 1.00 14.35 4151 LEU D N 1
ATOM 5509 C CA . LEU D 1 151 ? 18.615 -6.595 73.202 1.00 15.33 4151 LEU D CA 1
ATOM 5510 C C . LEU D 1 151 ? 19.007 -8.062 73.328 1.00 15.81 4151 LEU D C 1
ATOM 5511 O O . LEU D 1 151 ? 20.170 -8.418 73.135 1.00 17.32 4151 LEU D O 1
ATOM 5516 N N . ALA D 1 152 ? 18.034 -8.912 73.641 1.00 15.66 4152 ALA D N 1
ATOM 5517 C CA . ALA D 1 152 ? 18.291 -10.341 73.781 1.00 16.53 4152 ALA D CA 1
ATOM 5518 C C . ALA D 1 152 ? 18.768 -10.922 72.455 1.00 15.49 4152 ALA D C 1
ATOM 5519 O O . ALA D 1 152 ? 19.695 -11.728 72.421 1.00 16.71 4152 ALA D O 1
ATOM 5521 N N . ALA D 1 153 ? 18.130 -10.505 71.365 1.00 14.94 4153 ALA D N 1
ATOM 5522 C CA . ALA D 1 153 ? 18.498 -10.985 70.040 1.00 14.24 4153 ALA D CA 1
ATOM 5523 C C . ALA D 1 153 ? 19.916 -10.545 69.692 1.00 13.16 4153 ALA D C 1
ATOM 5524 O O . ALA D 1 153 ? 20.706 -11.330 69.170 1.00 14.06 4153 ALA D O 1
ATOM 5526 N N . GLY D 1 154 ? 20.234 -9.287 69.983 1.00 14.67 4154 GLY D N 1
ATOM 5527 C CA . GLY D 1 154 ? 21.562 -8.774 69.695 1.00 14.85 4154 GLY D CA 1
ATOM 5528 C C . GLY D 1 154 ? 22.628 -9.512 70.481 1.00 16.43 4154 GLY D C 1
ATOM 5529 O O . GLY D 1 154 ? 23.695 -9.826 69.954 1.00 15.39 4154 GLY D O 1
ATOM 5530 N N . GLU D 1 155 ? 22.341 -9.792 71.747 1.00 17.90 4155 GLU D N 1
ATOM 5531 C CA . GLU D 1 155 ? 23.291 -10.502 72.596 1.00 20.73 4155 GLU D CA 1
ATOM 5532 C C . GLU D 1 155 ? 23.510 -11.926 72.102 1.00 20.74 4155 GLU D C 1
ATOM 5533 O O . GLU D 1 155 ? 24.630 -12.435 72.120 1.00 20.95 4155 GLU D O 1
ATOM 5539 N N . LYS D 1 156 ? 22.437 -12.560 71.644 1.00 20.49 4156 LYS D N 1
ATOM 5540 C CA . LYS D 1 156 ? 22.511 -13.933 71.162 1.00 21.21 4156 LYS D CA 1
ATOM 5541 C C . LYS D 1 156 ? 23.243 -14.096 69.827 1.00 20.49 4156 LYS D C 1
ATOM 5542 O O . LYS D 1 156 ? 24.083 -14.986 69.679 1.00 20.09 4156 LYS D O 1
ATOM 5548 N N . ALA D 1 157 ? 22.926 -13.235 68.863 1.00 19.43 4157 ALA D N 1
ATOM 5549 C CA . ALA D 1 157 ? 23.533 -13.300 67.532 1.00 19.87 4157 ALA D CA 1
ATOM 5550 C C . ALA D 1 157 ? 25.055 -13.218 67.531 1.00 19.40 4157 ALA D C 1
ATOM 5551 O O . ALA D 1 157 ? 25.716 -13.860 66.716 1.00 19.99 4157 ALA D O 1
ATOM 5553 N N . ARG D 1 158 ? 25.605 -12.414 68.432 1.00 19.91 4158 ARG D N 1
ATOM 5554 C CA . ARG D 1 158 ? 27.048 -12.250 68.532 1.00 19.55 4158 ARG D CA 1
ATOM 5555 C C . ARG D 1 158 ? 27.674 -11.651 67.269 1.00 18.64 4158 ARG D C 1
ATOM 5556 O O . ARG D 1 158 ? 28.765 -12.042 66.855 1.00 19.41 4158 ARG D O 1
ATOM 5564 N N . VAL D 1 159 ? 26.969 -10.708 66.651 1.00 16.30 4159 VAL D N 1
ATOM 5565 C CA . VAL D 1 159 ? 27.476 -10.025 65.468 1.00 14.32 4159 VAL D CA 1
ATOM 5566 C C . VAL D 1 159 ? 27.321 -8.532 65.740 1.00 13.98 4159 VAL D C 1
ATOM 5567 O O . VAL D 1 159 ? 26.513 -8.133 66.582 1.00 13.48 4159 VAL D O 1
ATOM 5571 N N . PRO D 1 160 ? 28.099 -7.687 65.049 1.00 12.89 4160 PRO D N 1
ATOM 5572 C CA . PRO D 1 160 ? 27.979 -6.243 65.280 1.00 12.66 4160 PRO D CA 1
ATOM 5573 C C . PRO D 1 160 ? 26.530 -5.800 65.090 1.00 12.31 4160 PRO D C 1
ATOM 5574 O O . PRO D 1 160 ? 25.919 -6.105 64.067 1.00 10.20 4160 PRO D O 1
ATOM 5578 N N . PHE D 1 161 ? 25.974 -5.095 66.072 1.00 12.06 4161 PHE D N 1
ATOM 5579 C CA . PHE D 1 161 ? 24.593 -4.649 65.946 1.00 10.98 4161 PHE D CA 1
ATOM 5580 C C . PHE D 1 161 ? 24.295 -3.292 66.563 1.00 11.60 4161 PHE D C 1
ATOM 5581 O O . PHE D 1 161 ? 25.037 -2.784 67.411 1.00 12.68 4161 PHE D O 1
ATOM 5589 N N . SER D 1 162 ? 23.198 -2.707 66.103 1.00 10.75 4162 SER D N 1
ATOM 5590 C CA . SER D 1 162 ? 22.725 -1.427 66.603 1.00 10.79 4162 SER D CA 1
ATOM 5591 C C . SER D 1 162 ? 21.319 -1.700 67.111 1.00 11.60 4162 SER D C 1
ATOM 5592 O O . SER D 1 162 ? 20.734 -2.739 66.799 1.00 9.94 4162 SER D O 1
ATOM 5595 N N . VAL D 1 163 ? 20.780 -0.780 67.900 1.00 9.97 4163 VAL D N 1
ATOM 5596 C CA . VAL D 1 163 ? 19.438 -0.946 68.440 1.00 10.46 4163 VAL D CA 1
ATOM 5597 C C . VAL D 1 163 ? 18.599 0.295 68.172 1.00 10.48 4163 VAL D C 1
ATOM 5598 O O . VAL D 1 163 ? 19.037 1.421 68.416 1.00 11.16 4163 VAL D O 1
ATOM 5602 N N . ALA D 1 164 ? 17.398 0.075 67.652 1.00 12.13 4164 ALA D N 1
ATOM 5603 C CA . ALA D 1 164 ? 16.465 1.155 67.355 1.00 12.27 4164 ALA D CA 1
ATOM 5604 C C . ALA D 1 164 ? 15.079 0.666 67.745 1.00 13.85 4164 ALA D C 1
ATOM 5605 O O . ALA D 1 164 ? 14.612 -0.357 67.247 1.00 12.52 4164 ALA D O 1
ATOM 5607 N N . GLY D 1 165 ? 14.426 1.389 68.650 1.00 15.73 4165 GLY D N 1
ATOM 5608 C CA . GLY D 1 165 ? 13.101 0.985 69.080 1.00 17.10 4165 GLY D CA 1
ATOM 5609 C C . GLY D 1 165 ? 12.673 1.660 70.364 1.00 18.04 4165 GLY D C 1
ATOM 5610 O O . GLY D 1 165 ? 12.544 1.013 71.404 1.00 20.21 4165 GLY D O 1
ATOM 5611 N N . GLY D 1 166 ? 12.458 2.969 70.295 1.00 16.53 4166 GLY D N 1
ATOM 5612 C CA . GLY D 1 166 ? 12.037 3.711 71.467 1.00 17.23 4166 GLY D CA 1
ATOM 5613 C C . GLY D 1 166 ? 13.140 3.978 72.474 1.00 16.72 4166 GLY D C 1
ATOM 5614 O O . GLY D 1 166 ? 12.857 4.216 73.648 1.00 17.11 4166 GLY D O 1
ATOM 5615 N N . VAL D 1 167 ? 14.392 3.947 72.023 1.00 15.11 4167 VAL D N 1
ATOM 5616 C CA . VAL D 1 167 ? 15.527 4.193 72.910 1.00 13.66 4167 VAL D CA 1
ATOM 5617 C C . VAL D 1 167 ? 15.455 5.590 73.508 1.00 14.32 4167 VAL D C 1
ATOM 5618 O O . VAL D 1 167 ? 15.181 6.566 72.809 1.00 12.44 4167 VAL D O 1
ATOM 5622 N N . LYS D 1 168 ? 15.697 5.673 74.811 1.00 13.47 4168 LYS D N 1
ATOM 5623 C CA . LYS D 1 168 ? 15.656 6.941 75.529 1.00 15.16 4168 LYS D CA 1
ATOM 5624 C C . LYS D 1 168 ? 16.779 6.960 76.553 1.00 14.30 4168 LYS D C 1
ATOM 5625 O O . LYS D 1 168 ? 17.446 5.950 76.765 1.00 14.38 4168 LYS D O 1
ATOM 5631 N N . VAL D 1 169 ? 16.986 8.110 77.186 1.00 14.57 4169 VAL D N 1
ATOM 5632 C CA . VAL D 1 169 ? 18.037 8.253 78.186 1.00 15.07 4169 VAL D CA 1
ATOM 5633 C C . VAL D 1 169 ? 18.039 7.103 79.189 1.00 15.53 4169 VAL D C 1
ATOM 5634 O O . VAL D 1 169 ? 19.093 6.564 79.527 1.00 15.11 4169 VAL D O 1
ATOM 5638 N N . ALA D 1 170 ? 16.850 6.732 79.650 1.00 18.00 4170 ALA D N 1
ATOM 5639 C CA . ALA D 1 170 ? 16.694 5.667 80.633 1.00 19.16 4170 ALA D CA 1
ATOM 5640 C C . ALA D 1 170 ? 17.167 4.300 80.163 1.00 19.77 4170 ALA D C 1
ATOM 5641 O O . ALA D 1 170 ? 17.646 3.498 80.965 1.00 20.66 4170 ALA D O 1
ATOM 5643 N N . THR D 1 171 ? 17.035 4.031 78.868 1.00 18.39 4171 THR D N 1
ATOM 5644 C CA . THR D 1 171 ? 17.434 2.735 78.336 1.00 17.22 4171 THR D CA 1
ATOM 5645 C C . THR D 1 171 ? 18.808 2.682 77.671 1.00 16.36 4171 THR D C 1
ATOM 5646 O O . THR D 1 171 ? 19.241 1.618 77.232 1.00 15.66 4171 THR D O 1
ATOM 5650 N N . ILE D 1 172 ? 19.500 3.814 77.596 1.00 15.37 4172 ILE D N 1
ATOM 5651 C CA . ILE D 1 172 ? 20.827 3.824 76.988 1.00 14.45 4172 ILE D CA 1
ATOM 5652 C C . ILE D 1 172 ? 21.766 2.835 77.689 1.00 15.82 4172 ILE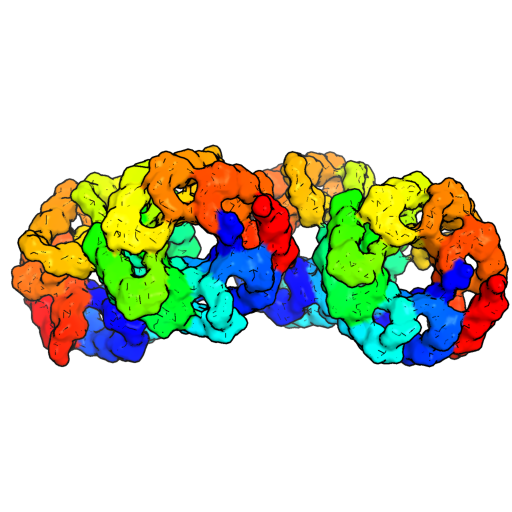 D C 1
ATOM 5653 O O . ILE D 1 172 ? 22.502 2.097 77.032 1.00 15.01 4172 ILE D O 1
ATOM 5658 N N . PRO D 1 173 ? 21.750 2.801 79.034 1.00 16.64 4173 PRO D N 1
ATOM 5659 C CA . PRO D 1 173 ? 22.627 1.872 79.755 1.00 17.02 4173 PRO D CA 1
ATOM 5660 C C . PRO D 1 173 ? 22.392 0.411 79.366 1.00 17.08 4173 PRO D C 1
ATOM 5661 O O . PRO D 1 173 ? 23.343 -0.345 79.167 1.00 18.10 4173 PRO D O 1
ATOM 5665 N N . ALA D 1 174 ? 21.124 0.024 79.254 1.00 16.71 4174 ALA D N 1
ATOM 5666 C CA . ALA D 1 174 ? 20.764 -1.345 78.892 1.00 17.06 4174 ALA D CA 1
ATOM 5667 C C . ALA D 1 174 ? 21.178 -1.675 77.460 1.00 16.26 4174 ALA D C 1
ATOM 5668 O O . ALA D 1 174 ? 21.607 -2.792 77.169 1.00 16.11 4174 ALA D O 1
ATOM 5670 N N . VAL D 1 175 ? 21.040 -0.707 76.562 1.00 15.47 4175 VAL D N 1
ATOM 5671 C CA . VAL D 1 175 ? 21.419 -0.923 75.171 1.00 15.12 4175 VAL D CA 1
ATOM 5672 C C . VAL D 1 175 ? 22.927 -1.127 75.085 1.00 15.51 4175 VAL D C 1
ATOM 5673 O O . VAL D 1 175 ? 23.410 -2.012 74.375 1.00 15.01 4175 VAL D O 1
ATOM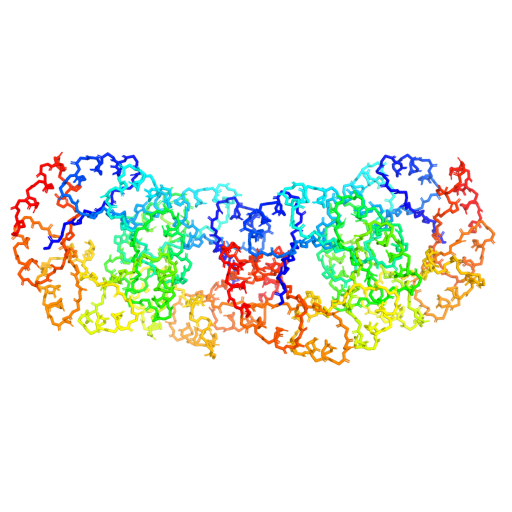 5677 N N . GLN D 1 176 ? 23.674 -0.311 75.818 1.00 16.05 4176 GLN D N 1
ATOM 5678 C CA . GLN D 1 176 ? 25.124 -0.421 75.804 1.00 16.60 4176 GLN D CA 1
ATOM 5679 C C . GLN D 1 176 ? 25.592 -1.703 76.491 1.00 17.66 4176 GLN D C 1
ATOM 5680 O O . GLN D 1 176 ? 26.553 -2.334 76.049 1.00 17.83 4176 GLN D O 1
ATOM 5686 N N . LYS D 1 177 ? 24.905 -2.101 77.557 1.00 18.23 4177 LYS D N 1
ATOM 5687 C CA . LYS D 1 177 ? 25.279 -3.313 78.280 1.00 20.01 4177 LYS D CA 1
ATOM 5688 C C . LYS D 1 177 ? 25.088 -4.556 77.414 1.00 19.17 4177 LYS D C 1
ATOM 5689 O O . LYS D 1 177 ? 25.826 -5.538 77.540 1.00 18.55 4177 LYS D O 1
ATOM 5695 N N . ALA D 1 178 ? 24.095 -4.505 76.534 1.00 18.57 4178 ALA D N 1
ATOM 5696 C CA . ALA D 1 178 ? 23.798 -5.618 75.643 1.00 17.42 4178 ALA D CA 1
ATOM 5697 C C . ALA D 1 178 ? 24.907 -5.810 74.613 1.00 16.47 4178 ALA D C 1
ATOM 5698 O O . ALA D 1 178 ? 24.959 -6.834 73.932 1.00 16.64 4178 ALA D O 1
ATOM 5700 N N . GLY D 1 179 ? 25.779 -4.813 74.489 1.00 16.71 4179 GLY D N 1
ATOM 5701 C CA . GLY D 1 179 ? 26.881 -4.904 73.546 1.00 16.43 4179 GLY D CA 1
ATOM 5702 C C . GLY D 1 179 ? 26.672 -4.205 72.213 1.00 15.73 4179 GLY D C 1
ATOM 5703 O O . GLY D 1 179 ? 27.437 -4.419 71.269 1.00 16.41 4179 GLY D O 1
ATOM 5704 N N . ALA D 1 180 ? 25.647 -3.365 72.131 1.00 15.40 4180 ALA D N 1
ATOM 5705 C CA . ALA D 1 180 ? 25.356 -2.642 70.898 1.00 14.37 4180 ALA D CA 1
ATOM 5706 C C . ALA D 1 180 ? 26.503 -1.707 70.535 1.00 14.42 4180 ALA D C 1
ATOM 5707 O O . ALA D 1 180 ? 27.061 -1.037 71.402 1.00 14.26 4180 ALA D O 1
ATOM 5709 N N . GLU D 1 181 ? 26.854 -1.664 69.254 1.00 13.19 4181 GLU D N 1
ATOM 5710 C CA . GLU D 1 181 ? 27.922 -0.783 68.795 1.00 14.00 4181 GLU D CA 1
ATOM 5711 C C . GLU D 1 181 ? 27.357 0.602 68.505 1.00 12.96 4181 GLU D C 1
ATOM 5712 O O . GLU D 1 181 ? 28.094 1.588 68.458 1.00 13.32 4181 GLU D O 1
ATOM 5718 N N . VAL D 1 182 ? 26.043 0.668 68.313 1.00 11.82 4182 VAL D N 1
ATOM 5719 C CA . VAL D 1 182 ? 25.367 1.931 68.046 1.00 12.35 4182 VAL D CA 1
ATOM 5720 C C . VAL D 1 182 ? 23.988 1.934 68.689 1.00 12.47 4182 VAL D C 1
ATOM 5721 O O . VAL D 1 182 ? 23.281 0.926 68.673 1.00 12.66 4182 VAL D O 1
ATOM 5725 N N . ALA D 1 183 ? 23.620 3.072 69.266 1.00 11.73 4183 ALA D N 1
ATOM 5726 C CA . ALA D 1 183 ? 22.309 3.235 69.868 1.00 10.78 4183 ALA D CA 1
ATOM 5727 C C . ALA D 1 183 ? 21.612 4.267 68.992 1.00 9.95 4183 ALA D C 1
ATOM 5728 O O . ALA D 1 183 ? 22.147 5.353 68.759 1.00 9.26 4183 ALA D O 1
ATOM 5730 N N . VAL D 1 184 ? 20.430 3.923 68.488 1.00 9.49 4184 VAL D N 1
ATOM 5731 C CA . VAL D 1 184 ? 19.684 4.830 67.627 1.00 9.58 4184 VAL D CA 1
ATOM 5732 C C . VAL D 1 184 ? 18.557 5.514 68.387 1.00 9.22 4184 VAL D C 1
ATOM 5733 O O . VAL D 1 184 ? 17.752 4.854 69.039 1.00 11.55 4184 VAL D O 1
ATOM 5737 N N . ALA D 1 185 ? 18.517 6.840 68.311 1.00 8.63 4185 ALA D N 1
ATOM 5738 C CA . ALA D 1 185 ? 17.470 7.613 68.971 1.00 9.16 4185 ALA D CA 1
ATOM 5739 C C . ALA D 1 185 ? 16.705 8.404 67.917 1.00 9.70 4185 ALA D C 1
ATOM 5740 O O . ALA D 1 185 ? 17.291 9.179 67.161 1.00 10.50 4185 ALA D O 1
ATOM 5742 N N . GLY D 1 186 ? 15.393 8.194 67.862 1.00 9.84 4186 GLY D N 1
ATOM 5743 C CA . GLY D 1 186 ? 14.571 8.900 66.899 1.00 9.98 4186 GLY D CA 1
ATOM 5744 C C . GLY D 1 186 ? 13.640 9.876 67.590 1.00 9.22 4186 GLY D C 1
ATOM 5745 O O . GLY D 1 186 ? 13.989 11.039 67.802 1.00 8.64 4186 GLY D O 1
ATOM 5746 N N . GLY D 1 187 ? 12.454 9.400 67.954 1.00 9.79 4187 GLY D N 1
ATOM 5747 C CA . GLY D 1 187 ? 11.488 10.253 68.621 1.00 10.83 4187 GLY D CA 1
ATOM 5748 C C . GLY D 1 187 ? 12.033 10.964 69.850 1.00 9.59 4187 GLY D C 1
ATOM 5749 O O . GLY D 1 187 ? 11.652 12.099 70.125 1.00 10.90 4187 GLY D O 1
ATOM 5750 N N . ALA D 1 188 ? 12.919 10.310 70.593 1.00 10.35 4188 ALA D N 1
ATOM 5751 C CA . ALA D 1 188 ? 13.487 10.924 71.790 1.00 10.56 4188 ALA D CA 1
ATOM 5752 C C . ALA D 1 188 ? 14.171 12.240 71.450 1.00 10.85 4188 ALA D C 1
ATOM 5753 O O . ALA D 1 188 ? 14.262 13.138 72.291 1.00 9.80 4188 ALA D O 1
ATOM 5755 N N . ILE D 1 189 ? 14.651 12.359 70.216 1.00 9.65 4189 ILE D N 1
ATOM 5756 C CA . ILE D 1 189 ? 15.320 13.580 69.791 1.00 10.44 4189 ILE D CA 1
ATOM 5757 C C . ILE D 1 189 ? 14.434 14.518 68.973 1.00 10.50 4189 ILE D C 1
ATOM 5758 O O . ILE D 1 189 ? 14.211 15.661 69.381 1.00 11.11 4189 ILE D O 1
ATOM 5763 N N . TYR D 1 190 ? 13.910 14.054 67.838 1.00 11.14 4190 TYR D N 1
ATOM 5764 C CA . TYR D 1 190 ? 13.090 14.940 67.009 1.00 12.07 4190 TYR D CA 1
ATOM 5765 C C . TYR D 1 190 ? 11.677 15.213 67.521 1.00 12.59 4190 TYR D C 1
ATOM 5766 O O . TYR D 1 190 ? 11.004 16.122 67.035 1.00 13.44 4190 TYR D O 1
ATOM 5775 N N . GLY D 1 191 ? 11.234 14.437 68.505 1.00 11.71 4191 GLY D N 1
ATOM 5776 C CA . GLY D 1 191 ? 9.915 14.648 69.071 1.00 11.23 4191 GLY D CA 1
ATOM 5777 C C . GLY D 1 191 ? 9.981 15.623 70.237 1.00 12.18 4191 GLY D C 1
ATOM 5778 O O . GLY D 1 191 ? 8.955 16.055 70.763 1.00 11.73 4191 GLY D O 1
ATOM 5779 N N . ALA D 1 192 ? 11.196 15.980 70.636 1.00 12.01 4192 ALA D N 1
ATOM 5780 C CA . ALA D 1 192 ? 11.396 16.892 71.756 1.00 11.68 4192 ALA D CA 1
ATOM 5781 C C . ALA D 1 192 ? 11.262 18.366 71.379 1.00 11.86 4192 ALA D C 1
ATOM 5782 O O . ALA D 1 192 ? 11.645 18.782 70.284 1.00 11.77 4192 ALA D O 1
ATOM 5784 N N . ALA D 1 193 ? 10.715 19.158 72.297 1.00 13.35 4193 ALA D N 1
ATOM 5785 C CA . ALA D 1 193 ? 10.571 20.588 72.058 1.00 13.59 4193 ALA D CA 1
ATOM 5786 C C . ALA D 1 193 ? 11.975 21.176 71.907 1.00 13.85 4193 ALA D C 1
ATOM 5787 O O . ALA D 1 193 ? 12.182 22.140 71.169 1.00 13.89 4193 ALA D O 1
ATOM 5789 N N . ASP D 1 194 ? 12.934 20.575 72.611 1.00 13.32 4194 ASP D N 1
ATOM 5790 C CA . ASP D 1 194 ? 14.332 21.005 72.576 1.00 12.27 4194 ASP D CA 1
ATOM 5791 C C . ASP D 1 194 ? 15.207 19.811 72.176 1.00 11.98 4194 ASP D C 1
ATOM 5792 O O . ASP D 1 194 ? 15.743 19.109 73.032 1.00 11.88 4194 ASP D O 1
ATOM 5797 N N . PRO D 1 195 ? 15.367 19.573 70.864 1.00 11.35 4195 PRO D N 1
ATOM 5798 C CA . PRO D 1 195 ? 16.176 18.458 70.355 1.00 10.99 4195 PRO D CA 1
ATOM 5799 C C . PRO D 1 195 ? 17.641 18.484 70.786 1.00 11.34 4195 PRO D C 1
ATOM 5800 O O . PRO D 1 195 ? 18.236 17.440 71.055 1.00 10.60 4195 PRO D O 1
ATOM 5804 N N . ALA D 1 196 ? 18.225 19.677 70.835 1.00 10.97 4196 ALA D N 1
ATOM 5805 C CA . ALA D 1 196 ? 19.619 19.802 71.241 1.00 11.02 4196 ALA D CA 1
ATOM 5806 C C . ALA D 1 196 ? 19.798 19.260 72.657 1.00 10.85 4196 ALA D C 1
ATOM 5807 O O . ALA D 1 196 ? 20.710 18.473 72.920 1.00 11.43 4196 ALA D O 1
ATOM 5809 N N . ALA D 1 197 ? 18.921 19.674 73.568 1.00 12.03 4197 ALA D N 1
ATOM 5810 C CA . ALA D 1 197 ? 19.003 19.216 74.951 1.00 11.84 4197 ALA D CA 1
ATOM 5811 C C . ALA D 1 197 ? 18.781 17.709 75.043 1.00 11.70 4197 ALA D C 1
ATOM 5812 O O . ALA D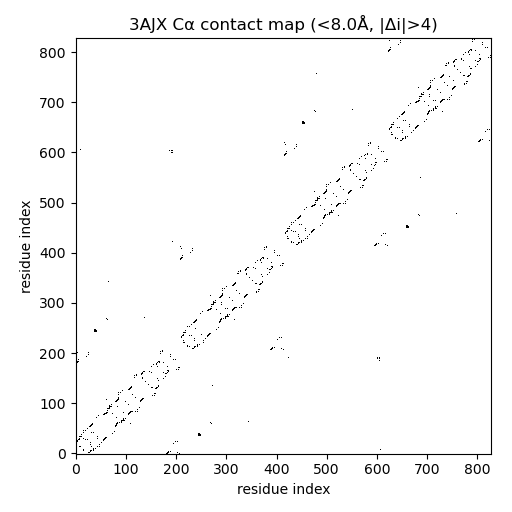 1 197 ? 19.438 17.024 75.829 1.00 12.40 4197 ALA D O 1
ATOM 5814 N N . ALA D 1 198 ? 17.853 17.197 74.237 1.00 11.46 4198 ALA D N 1
ATOM 5815 C CA . ALA D 1 198 ? 17.553 15.769 74.233 1.00 9.44 4198 ALA D CA 1
ATOM 5816 C C . ALA D 1 198 ? 18.761 14.958 73.787 1.00 10.54 4198 ALA D C 1
ATOM 5817 O O . ALA D 1 198 ? 19.097 13.949 74.400 1.00 11.37 4198 ALA D O 1
ATOM 5819 N N . ALA D 1 199 ? 19.413 15.406 72.718 1.00 9.93 4199 ALA D N 1
ATOM 5820 C CA . ALA D 1 199 ? 20.588 14.718 72.197 1.00 10.34 4199 ALA D CA 1
ATOM 5821 C C . ALA D 1 199 ? 21.736 14.789 73.198 1.00 11.06 4199 ALA D C 1
ATOM 5822 O O . ALA D 1 199 ? 22.449 13.806 73.408 1.00 11.69 4199 ALA D O 1
ATOM 5824 N N . LYS D 1 200 ? 21.905 15.957 73.811 1.00 11.71 4200 LYS D N 1
ATOM 5825 C CA . LYS D 1 200 ? 22.964 16.164 74.793 1.00 12.12 4200 LYS D CA 1
ATOM 5826 C C . LYS D 1 200 ? 22.828 15.176 75.948 1.00 12.57 4200 LYS D C 1
ATOM 5827 O O . LYS D 1 200 ? 23.817 14.581 76.388 1.00 11.94 4200 LYS D O 1
ATOM 5833 N N . GLU D 1 201 ? 21.600 15.002 76.434 1.00 14.03 4201 GLU D N 1
ATOM 5834 C CA . GLU D 1 201 ? 21.333 14.079 77.533 1.00 15.41 4201 GLU D CA 1
ATOM 5835 C C . GLU D 1 201 ? 21.621 12.641 77.121 1.00 13.90 4201 GLU D C 1
ATOM 5836 O O . GLU D 1 201 ? 22.161 11.856 77.898 1.00 14.18 4201 GLU D O 1
ATOM 5842 N N . LEU D 1 202 ? 21.242 12.291 75.898 1.00 13.01 4202 LEU D N 1
ATOM 5843 C CA . LEU D 1 202 ? 21.486 10.946 75.401 1.00 12.41 4202 LEU D CA 1
ATOM 5844 C C . LEU D 1 202 ? 22.991 10.680 75.333 1.00 12.08 4202 LEU D C 1
ATOM 5845 O O . LEU D 1 202 ? 23.462 9.615 75.736 1.00 12.39 4202 LEU D O 1
ATOM 5850 N N . ARG D 1 203 ? 23.747 11.654 74.835 1.00 12.78 4203 ARG D N 1
ATOM 5851 C CA . ARG D 1 203 ? 25.195 11.513 74.734 1.00 12.02 4203 ARG D CA 1
ATOM 5852 C C . ARG D 1 203 ? 25.816 11.307 76.116 1.00 12.24 4203 ARG D C 1
ATOM 5853 O O . ARG D 1 203 ? 26.664 10.437 76.304 1.00 13.26 4203 ARG D O 1
ATOM 5861 N N . ALA D 1 204 ? 25.381 12.103 77.087 1.00 13.88 4204 ALA D N 1
ATOM 5862 C CA . ALA D 1 204 ? 25.912 11.995 78.442 1.00 14.10 4204 ALA D CA 1
ATOM 5863 C C . ALA D 1 204 ? 25.620 10.636 79.075 1.00 15.43 4204 ALA D C 1
ATOM 5864 O O . ALA D 1 204 ? 26.369 10.175 79.936 1.00 17.24 4204 ALA D O 1
ATOM 5866 N N . ALA D 1 205 ? 24.539 9.994 78.642 1.00 15.35 4205 ALA D N 1
ATOM 5867 C CA . ALA D 1 205 ? 24.149 8.692 79.183 1.00 15.38 4205 ALA D CA 1
ATOM 5868 C C . ALA D 1 205 ? 25.077 7.559 78.756 1.00 16.43 4205 ALA D C 1
ATOM 5869 O O . ALA D 1 205 ? 25.110 6.504 79.393 1.00 16.69 4205 ALA D O 1
ATOM 5871 N N . ILE D 1 206 ? 25.823 7.780 77.679 1.00 16.81 4206 ILE D N 1
ATOM 5872 C CA . ILE D 1 206 ? 26.744 6.778 77.158 1.00 17.62 4206 ILE D CA 1
ATOM 5873 C C . ILE D 1 206 ? 28.029 6.701 77.976 1.00 19.48 4206 ILE D C 1
ATOM 5874 O O . ILE D 1 206 ? 28.687 7.715 78.223 1.00 18.51 4206 ILE D O 1
ATOM 5879 N N . ALA D 1 207 ? 28.375 5.486 78.388 1.00 20.31 4207 ALA D N 1
ATOM 5880 C CA . ALA D 1 207 ? 29.574 5.237 79.178 1.00 22.80 4207 ALA D CA 1
ATOM 5881 C C . ALA D 1 207 ? 30.815 5.218 78.295 1.00 24.33 4207 ALA D C 1
ATOM 5882 O O . ALA D 1 207 ? 31.826 5.831 78.698 1.00 26.77 4207 ALA D O 1
#

Sequence (828 aa):
MKLQVAIDLLSTEAALELAGKVAEYVDIIELGTPLIKAEGLSVITAVKKAHPDKIVFADMKTMDAGELEADIAFKAGADLVTVLGSADDSTIAGAVKAAQAHNKGVVVDLIGIEDKATRAQEVRALGAKFVEMHAGLDEQAKPGFDLNGLLAAGEKARVPFSVAGGVKVATIPAVQKAGAEVAVAGGAIYGAADPAAAAKELRAAIAMKLQVAIDLLSTEAALELAGKVAEYVDIIELGTPLIKAEGLSVITAVKKAHPDKIVFADMKTMDAGELEADIAFKAGADLVTVLGSADDSTIAGAVKAAQAHNKGVVVDLIGIEDKATRAQEVRALGAKFVEMHAGLDEQAKPGFDLNGLLAAGEKARVPFSVAGGVKVATIPAVQKAGAEVAVAGGAIYGAADPAAAAKELRAAIAMKLQVAIDLLSTEAALELAGKVAEYVDIIELGTPLIKAEGLSVITAVKKAHPDKIVFADMKTMDAGELEADIAFKAGADLVTVLGSADDSTIAGAVKAAQAHNKGVVVDLIGIEDKATRAQEVRALGAKFVEMHAGLDEQAKPGFDLNGLLAAGEKARVPFSVAGGVKVATIPAVQKAGAEVAVAGGAIYGAADPAAAAKELRAAIAMKLQVAIDLLSTEAALELAGKVAEYVDIIELGTPLIKAEGLSVITAVKKAHPDKIVFADMKTMDAGELEADIAFKAGADLVTVLGSADDSTIAGAVKAAQAHNKGVVVDLIGIEDKATRAQEVRALGAKFVEMHAGLDEQAKPGFDLNGLLAAGEKARVPFSVAGGVKVATIPAVQKAGAEVAVAGGAIYGAADPAAAAKELRAAIA

Nearest PDB structures (foldseek):
  3ajx-assembly1_B  TM=1.003E+00  e=1.621E-38  Mycobacterium gastri
  3f4w-assembly1_B  TM=9.604E-01  e=5.198E-21  Salmonella enterica subsp. enterica serovar Typhimurium
  1xbz-assembly1_B  TM=9.489E-01  e=6.798E-18  Escherichia coli
  1xbz-assembly1_A  TM=9.209E-01  e=5.136E-18  Escherichia coli
  1so6-assembly1_A  TM=9.500E-01  e=1.865E-17  Escherichia coli